Protein 1PN2 (pdb70)

B-factor: mean 11.22, std 11.0, range [2.0, 59.04]

Solvent-accessible surface area: 47096 Å² total

Radius of gyration: 47.7 Å; Cα contacts (8 Å, |Δi|>4): 2468; chains: 4; bounding box: 118×79×137 Å

Secondary structure (DSSP, 8-state):
--EEEE-HHHHHHHHHHTT--TT-HHHH-TTSTT----GGGGGGGGTSSHHHHTTTTTSEES----EEEEEEEEEE-SSSPPSSEEEEEEEEEEEEEEETTEEEEEEEEEEEETTT--EEEEEEEEEEETT-EE--EE-----HHHH---PPPSSPPSEEEEEE--TTHHHHHGGGS---GGGT-HHHHHHTT-SS------HHHHHHHHHHHHH---EEEEEE-S---TT-EEEEEEEE-SSSEEEEEEEETTTTEEEEEEEEEE---/-EEEE-HHHHHHHHHHTT--TT-HHHH-TTSTT----GGGGGGHHHHSTTGGGGGGGGEES----EEEEEEEEEE-SSSPPSSEEEEEEEEEEEEEEETTEEEEEEEEEEEETTT--EEEEEEEEEEESS-EE--EE-S---HHHH---PPPSS--SEEEEEEPPTTHHHHHGGGS---GGGT-HHHHHHTT-SSPPPP--HHHHHHHHHHHHH---EEEEEE-S---TT-EEEEEEEE-SSSEEEEEEEETTTTEEEEEEEEEE--/-EEEE-HHHHHHHHHHTT--TT-HHHH-TTSTT----GGGGGGGGG----GGGSEES----EEEEEEEEEE-SSSPPSSEEEEEEEEEEEEEEETTEEEEEEEEEEEETTT--EEEEEEEEEEESS-EE--EE-S---HHHH---PPPSSPPSEEEEEE--TTHHHHHGGGS---GGGT-HHHHHHTT-SSPPPP--HHHHHHHHHHHHH---EEEEEE-S---TT-EEEEEEEE-SSSEEEEEEEETTTTEEEEEEEEEE---/-EEEE-HHHHHHHHHHTT--TT-HHHH-TTSTT----GGGGGGHHHHS-TTTTGGGGG-BS----EEEEEEEEEESSSSPPSSEEEEEEEEEEEEEEETTEEEEEEEEEEEETTT--EEEEEEEEEEESS-B---EE-S---HHHH---PPPSSPPSEEEEEE--TTHHHHHGGGS---GGGT-HHHHHHTT-SSPPPP--HHHHHHHHHHHHH---EEEEEE-S---TT-EEEEEEEE-STTEEEEEEEETTTTEEEEEEEEEE----

CATH classification: 3.10.129.10 (+1 more: 3.10.129.10)

Nearest PDB structures (foldseek):
  1pn4-assembly1_B  TM=9.914E-01  e=7.488E-55  Candida tropicalis
  1pn2-assembly1_B  TM=9.703E-01  e=2.886E-55  Candida tropicalis
  1pn2-assembly2_C  TM=9.519E-01  e=1.031E-53  Candida tropicalis
  1pn4-assembly2_C  TM=9.708E-01  e=3.786E-48  Candida tropicalis
  1s9c-assembly5_I  TM=8.998E-01  e=1.103E-28  Homo sapiens

Sequence (1069 aa):
DPVWRFDDRDVILYNIALGATTKQLKYVYENDSDFQVIPTFGHLITFNSGKSQNSFAKLLRNFNPLLLHGEHYLKVHSWPPPTEGEIKTTFEPIATTPKGTNVVIVHGSKSVDNKSGELIYSNEATYFIRNCQADNKVYADRPAFATNQFLAPKRAPDYQVDVPVSEDLAALYRLSGDRNPLHIDPNFAKGAKFPKPILHGCTYGLSAKALIDKFGFNEIKARFTGIVFPGETLRVLAWKESDDTIVFQTHVVDRGTIAINNAAIKLVGPVWRFDDRDVILYNIALGATTKQLKYVYENDSDFQVIPTFGHLITFNSGKSQNSFAKLLRNFNPLLLHGEHYLKVHSWPPPTEGEIKTTFEPIATTPKGTNVVIVHGSKSVDNKSGELIYSNEATYFIRNCQADNKVYADRPAFATNQFLAPKRAPDYQVDVPVSEDLAALYRLSGDRNPLHIDPNFAKGAKFPKPILHGCTYGLSAKALIDKFGFNEIKARFTGIVFPGETLRVLAWKESDDTIVFQTHVVDRGTIAINNAAIKLVPVWRFDDRDVILYNIALGATTKQLKYVYENDSDFQVIPTFGHLITFNSNSFAKLLRNFNPLLLHGEHYLKVHSWPPPTEGEIKTTFEPIATTPKGTNVVIVHGSKSVDNKSGELIYSNEATYFIRNCQADNKVYADRPAFATNQFLAPKRAPDYQVDVPVSEDLAALYRLSGDRNPLHIDPNFAKGAKFPKPILHGCTYGLSAKALIDKFGFNEIKARFTGIVFPGETLRVLAWKESDDTIVFQTHVVDRGTIAINNAAIKLVGPVWRFDDRDVILYNIALGATTKQLKYVYENDSDFQVIPTFGHLITFNSGKSQNSFAKLLRNFNPLLLHGEHYLKVHSWPPPTEGEIKTTFEPIATTPKGTNVVIVHGSKSVDNKSGELIYSNEATYFIRNCQADNKVYADRPAFATNQFLAPKRAPDYQVDVPVSEDLAALYRLSGDRNPLHIDPNFAKGAKFPKPILHGCTYGLSAKALIDKFGFNEIKARFTGIVFPGETLRVLAWKESDDTIVFQTHVVDRGTIAINNAAIKLVGD

Foldseek 3Di:
DDKDWAALVLQLLQLVLLPDDPVCCLRHPPPPPNNAHLVCLVCQCCFFDPCNPVVVCVQKFPADVLKDWWKKKKFFPDPPADRGAMKDKDKDFFFWDDDDQKIKGWIWMWIAGPVPRHTGMIMITIMIHHRIDGDGDGDDDDDPQAVQLLADDPDFFPDKDKDAFALCSQVSNCVSHHPQCLQPPQVVVVVSPHNGRFHPLSLQSNLSVVCCVPLNARIKIKTFDDTHHGGWMKMKGWHDDDNFKIAIWIATPVPGGTGIGSIMGTHDD/DKDWAALVLQLLQLVLLPDDPVPCLRHPPPDPNNAHLQVLVVLVCQVVPPQNCVCCVQKDPADVLKDFFKKKKFFPDPPADRGAMKDKDKDWFFWADDPQKIKTKIKMWIAHPVPRHTGMIMIIIMIHGRMDGDGDGDHDDDPQAPQLLADDPDAFPDKDKDAFALCSLVSNCVSGPPPCLQPPQVVVVVVVHPGRFHDLSLQSSLSSVCCVPPNARIKMKTFDDIHHGRWMKMKGWHDDDVFKIRIWIATVVVGGTGIGSIMGTHD/DKAWAALVLQQLQLVLLPDDPVPCLRHPPPDPNNAHLQVLVVLVVQRDCLCVVQKDPDDCLKDFWKKKKFFDDPPADRGAMKDKDKDWFWWDDPPQWIKTKIKMWIAGVVPRHTTMIMITIIIHGRMDHDGDGDDDDDPQQVQLLADDPDFFPDKDKDAFAQCSLVSNCVSGPPPCLQPPQVVVVVVVHNGRWHDLSVQSSLSVVCCVPLNARIKMKTFDDIHHGRWMKMKGWHCPPVQKIGIWIATPVPGGTGIHSIIGRHDD/DKAWAALVLQLLQLVLLPDDPVCCLRHPPPDPNNAHLQVLVVLCCFRVDDDNCVVCVQKDPADVLKDFFKKKKFFDDPPADRGAMKHKDKDWFWWDDDDQKIKTKIKMWIAGPPPRHTTMIMIIIMIHGRMDGDGDGDDDDDPQAPQLLADDPDAFPDKDKAAFALCSQVSNCVSGPPQCLQPPQVVVVVVPHNGRFHPLSLQSNLSVVCCVPQNARIKMKTFDDTHHGRWMKMKGWHCDPQQKIRIWIATPVPGGTGIHSIIGHHPDD

InterPro domains:
  IPR002347 Short-chain dehydrogenase/reductase SDR [PF00106] (9-193)
  IPR002347 Short-chain dehydrogenase/reductase SDR [PF00106] (323-505)
  IPR002347 Short-chain dehydrogenase/reductase SDR [PR00080] (394-405)
  IPR002347 Short-chain dehydrogenase/reductase SDR [PR00080] (447-455)
  IPR002347 Short-chain dehydrogenase/reductase SDR [PR00080] (467-486)
  IPR002347 Short-chain dehydrogenase/reductase SDR [PR00081] (324-341)
  IPR002347 Short-chain dehydrogenase/reductase SDR [PR00081] (394-405)
  IPR002347 Short-chain dehydrogenase/reductase SDR [PR00081] (441-457)
  IPR002347 Short-chain dehydrogenase/reductase SDR [PR00081] (467-486)
  IPR002347 Short-chain dehydrogenase/reductase SDR [PR00081] (488-505)
  IPR002539 MaoC-like dehydratase domain [PF01575] (782-894)
  IPR020904 Short-chain dehydrogenase/reductase, conserved site [PS00061] (150-178)
  IPR020904 Short-chain dehydrogenase/reductase, conserved site [PS00061] (454-482)
  IPR029069 HotDog domain superfamily [SSF54637] (633-775)
  IPR029069 HotDog domain superfamily [SSF54637] (781-894)
  IPR036291 NAD(P)-binding domain superfamily [SSF51735] (4-258)
  IPR036291 NAD(P)-binding domain superfamily [SSF51735] (318-553)
  IPR051687 Peroxisomal Beta-Oxidation Enzymes [PTHR45024] (318-898)
  IPR054357 Peroxisomal multifunctional enzyme type 2-like, N-terminal domain [PF22622] (634-760)
  IPR057326 Ketoreductase domain [SM00822] (323-486)

Structure (mmCIF, N/CA/C/O backbone):
data_1PN2
#
_entry.id   1PN2
#
_cell.length_a   178.800
_cell.length_b   60.648
_cell.length_c   131.117
_cell.angle_alpha   90.000
_cell.angle_beta   94.571
_cell.angle_gamma   90.000
#
_symmetry.space_group_name_H-M   'C 1 2 1'
#
loop_
_entity.id
_entity.type
_entity.pdbx_description
1 polymer 'Peroxisomal hydratase-dehydrogenase-epimerase'
2 non-polymer 1,2-ETHANEDIOL
3 water water
#
loop_
_atom_site.group_PDB
_atom_site.id
_atom_site.type_symbol
_atom_site.label_atom_id
_atom_site.label_alt_id
_atom_site.label_comp_id
_atom_site.label_asym_id
_atom_site.label_entity_id
_atom_site.label_seq_id
_atom_site.pdbx_PDB_ins_code
_atom_site.Cartn_x
_atom_site.Cartn_y
_atom_site.Cartn_z
_atom_site.occupancy
_atom_site.B_iso_or_equiv
_atom_site.auth_seq_id
_atom_site.auth_comp_id
_atom_site.auth_asym_id
_atom_site.auth_atom_id
_atom_site.pdbx_PDB_model_num
ATOM 1 N N . ASP A 1 4 ? 73.796 30.269 67.121 1.00 21.27 4 ASP A N 1
ATOM 2 C CA . ASP A 1 4 ? 73.217 29.433 68.209 1.00 23.51 4 ASP A CA 1
ATOM 3 C C . ASP A 1 4 ? 72.055 28.591 67.647 1.00 23.80 4 ASP A C 1
ATOM 4 O O . ASP A 1 4 ? 71.095 29.151 67.113 1.00 25.43 4 ASP A O 1
ATOM 9 N N . PRO A 1 5 ? 72.142 27.261 67.753 1.00 23.66 5 PRO A N 1
ATOM 10 C CA . PRO A 1 5 ? 71.153 26.367 67.128 1.00 23.38 5 PRO A CA 1
ATOM 11 C C . PRO A 1 5 ? 69.726 26.611 67.579 1.00 22.20 5 PRO A C 1
ATOM 12 O O . PRO A 1 5 ? 69.468 26.799 68.777 1.00 21.09 5 PRO A O 1
ATOM 16 N N . VAL A 1 6 ? 68.821 26.599 66.605 1.00 20.13 6 VAL A N 1
ATOM 17 C CA . VAL A 1 6 ? 67.392 26.719 66.870 1.00 18.06 6 VAL A CA 1
ATOM 18 C C . VAL A 1 6 ? 66.765 25.333 66.758 1.00 15.64 6 VAL A C 1
ATOM 19 O O . VAL A 1 6 ? 66.832 24.689 65.712 1.00 17.68 6 VAL A O 1
ATOM 23 N N . TRP A 1 7 ? 66.165 24.890 67.855 1.00 11.11 7 TRP A N 1
ATOM 24 C CA . TRP A 1 7 ? 65.486 23.594 67.921 1.00 10.34 7 TRP A CA 1
ATOM 25 C C . TRP A 1 7 ? 63.961 23.725 67.870 1.00 8.79 7 TRP A C 1
ATOM 26 O O . TRP A 1 7 ? 63.326 24.254 68.786 1.00 5.55 7 TRP A O 1
ATOM 37 N N . ARG A 1 8 ? 63.402 23.233 66.770 1.00 7.62 8 ARG A N 1
ATOM 38 C CA . ARG A 1 8 ? 61.964 23.205 66.522 1.00 6.53 8 ARG A CA 1
ATOM 39 C C . ARG A 1 8 ? 61.400 21.806 66.780 1.00 7.08 8 ARG A C 1
ATOM 40 O O . ARG A 1 8 ? 61.783 20.847 66.134 1.00 8.56 8 ARG A O 1
ATOM 48 N N . PHE A 1 9 ? 60.483 21.726 67.735 1.00 5.22 9 PHE A N 1
ATOM 49 C CA . PHE A 1 9 ? 59.925 20.472 68.233 1.00 4.57 9 PHE A CA 1
ATOM 50 C C . PHE A 1 9 ? 58.392 20.557 68.340 1.00 5.54 9 PHE A C 1
ATOM 51 O O . PHE A 1 9 ? 57.808 21.634 68.404 1.00 2.00 9 PHE A O 1
ATOM 59 N N . ASP A 1 10 ? 57.756 19.388 68.362 1.00 6.20 10 ASP A N 1
ATOM 60 C CA . ASP A 1 10 ? 56.292 19.309 68.444 1.00 7.75 10 ASP A CA 1
ATOM 61 C C . ASP A 1 10 ? 55.795 18.055 69.153 1.00 4.35 10 ASP A C 1
ATOM 62 O O . ASP A 1 10 ? 56.575 17.341 69.745 1.00 3.26 10 ASP A O 1
ATOM 67 N N . ASP A 1 11 ? 54.488 17.830 69.130 1.00 4.62 11 ASP A N 1
ATOM 68 C CA . ASP A 1 11 ? 53.864 16.720 69.886 1.00 7.63 11 ASP A CA 1
ATOM 69 C C . ASP A 1 11 ? 54.497 15.372 69.550 1.00 6.21 11 ASP A C 1
ATOM 70 O O . ASP A 1 11 ? 54.665 14.506 70.404 1.00 3.74 11 ASP A O 1
ATOM 75 N N . ARG A 1 12 ? 54.866 15.226 68.292 1.00 6.28 12 ARG A N 1
ATOM 76 C CA . ARG A 1 12 ? 55.518 14.026 67.783 1.00 6.65 12 ARG A CA 1
ATOM 77 C C . ARG A 1 12 ? 56.853 13.713 68.479 1.00 5.25 12 ARG A C 1
ATOM 78 O O . ARG A 1 12 ? 57.138 12.570 68.820 1.00 3.05 12 ARG A O 1
ATOM 86 N N . ASP A 1 13 ? 57.684 14.732 68.629 1.00 4.06 13 ASP A N 1
ATOM 87 C CA . ASP A 1 13 ? 58.946 14.594 69.363 1.00 4.10 13 ASP A CA 1
ATOM 88 C C . ASP A 1 13 ? 58.697 14.225 70.828 1.00 3.75 13 ASP A C 1
ATOM 89 O O . ASP A 1 13 ? 59.401 13.386 71.434 1.00 2.00 13 ASP A O 1
ATOM 94 N N . VAL A 1 14 ? 57.726 14.911 71.419 1.00 2.00 14 VAL A N 1
ATOM 95 C CA . VAL A 1 14 ? 57.374 14.685 72.822 1.00 2.09 14 VAL A CA 1
ATOM 96 C C . VAL A 1 14 ? 56.912 13.247 73.043 1.00 2.52 14 VAL A C 1
ATOM 97 O O . VAL A 1 14 ? 57.366 12.585 73.977 1.00 2.66 14 VAL A O 1
ATOM 101 N N . ILE A 1 15 ? 56.031 12.760 72.176 1.00 2.00 15 ILE A N 1
ATOM 102 C CA . ILE A 1 15 ? 55.437 11.424 72.373 1.00 2.00 15 ILE A CA 1
ATOM 103 C C . ILE A 1 15 ? 56.485 10.343 72.130 1.00 2.00 15 ILE A C 1
ATOM 104 O O . ILE A 1 15 ? 56.582 9.407 72.874 1.00 3.77 15 ILE A O 1
ATOM 109 N N . LEU A 1 16 ? 57.298 10.533 71.107 1.00 3.14 16 LEU A N 1
ATOM 110 C CA . LEU A 1 16 ? 58.387 9.621 70.798 1.00 4.52 16 LEU A CA 1
ATOM 111 C C . LEU A 1 16 ? 59.373 9.530 71.979 1.00 4.79 16 LEU A C 1
ATOM 112 O O . LEU A 1 16 ? 59.760 8.443 72.386 1.00 3.16 16 LEU A O 1
ATOM 117 N N . TYR A 1 17 ? 59.772 10.683 72.514 1.00 4.37 17 TYR A N 1
ATOM 118 C CA . TYR A 1 17 ? 60.594 10.735 73.727 1.00 4.47 17 TYR A CA 1
ATOM 119 C C . TYR A 1 17 ? 59.942 10.024 74.928 1.00 3.56 17 TYR A C 1
ATOM 120 O O . TYR A 1 17 ? 60.527 9.096 75.530 1.00 4.72 17 TYR A O 1
ATOM 129 N N . ASN A 1 18 ? 58.706 10.411 75.231 1.00 2.00 18 ASN A N 1
ATOM 130 C CA . ASN A 1 18 ? 57.959 9.814 76.349 1.00 2.47 18 ASN A CA 1
ATOM 131 C C . ASN A 1 18 ? 57.795 8.284 76.204 1.00 3.41 18 ASN A C 1
ATOM 132 O O . ASN A 1 18 ? 57.954 7.539 77.184 1.00 2.61 18 ASN A O 1
ATOM 137 N N . ILE A 1 19 ? 57.451 7.829 75.010 1.00 2.00 19 ILE A N 1
ATOM 138 C CA . ILE A 1 19 ? 57.329 6.371 74.774 1.00 3.63 19 ILE A CA 1
ATOM 139 C C . ILE A 1 19 ? 58.664 5.629 75.036 1.00 4.30 19 ILE A C 1
ATOM 140 O O . ILE A 1 19 ? 58.692 4.551 75.645 1.00 4.51 19 ILE A O 1
ATOM 145 N N . ALA A 1 20 ? 59.763 6.201 74.558 1.00 5.43 20 ALA A N 1
ATOM 146 C CA . ALA A 1 20 ? 61.118 5.643 74.785 1.00 9.28 20 ALA A CA 1
ATOM 147 C C . ALA A 1 20 ? 61.481 5.511 76.270 1.00 9.58 20 ALA A C 1
ATOM 148 O O . ALA A 1 20 ? 62.226 4.598 76.657 1.00 12.33 20 ALA A O 1
ATOM 150 N N . LEU A 1 21 ? 60.883 6.366 77.096 1.00 7.35 21 LEU A N 1
ATOM 151 C CA . LEU A 1 21 ? 61.021 6.304 78.559 1.00 5.96 21 LEU A CA 1
ATOM 152 C C . LEU A 1 21 ? 59.974 5.457 79.284 1.00 7.15 21 LEU A C 1
ATOM 153 O O . LEU A 1 21 ? 59.877 5.493 80.511 1.00 9.15 21 LEU A O 1
ATOM 158 N N . GLY A 1 22 ? 59.200 4.705 78.521 1.00 7.33 22 GLY A N 1
ATOM 159 C CA . GLY A 1 22 ? 58.309 3.696 79.072 1.00 9.74 22 GLY A CA 1
ATOM 160 C C . GLY A 1 22 ? 56.876 4.132 79.200 1.00 8.03 22 GLY A C 1
ATOM 161 O O . GLY A 1 22 ? 56.072 3.402 79.761 1.00 9.35 22 GLY A O 1
ATOM 162 N N . ALA A 1 23 ? 56.543 5.308 78.666 1.00 5.68 23 ALA A N 1
ATOM 163 C CA . ALA A 1 23 ? 55.153 5.775 78.695 1.00 4.71 23 ALA A CA 1
ATOM 164 C C . ALA A 1 23 ? 54.294 4.864 77.806 1.00 5.62 23 ALA A C 1
ATOM 165 O O . ALA A 1 23 ? 54.699 4.530 76.709 1.00 6.45 23 ALA A O 1
ATOM 167 N N . THR A 1 24 ? 53.113 4.499 78.298 1.00 5.30 24 THR A N 1
ATOM 168 C CA . THR A 1 24 ? 52.155 3.654 77.561 1.00 6.11 24 THR A CA 1
ATOM 169 C C . THR A 1 24 ? 50.793 4.295 77.484 1.00 4.49 24 THR A C 1
ATOM 170 O O . THR A 1 24 ? 50.548 5.319 78.099 1.00 2.12 24 THR A O 1
ATOM 174 N N . THR A 1 25 ? 49.877 3.605 76.818 1.00 4.17 25 THR A N 1
ATOM 175 C CA . THR A 1 25 ? 48.491 4.057 76.700 1.00 4.24 25 THR A CA 1
ATOM 176 C C . THR A 1 25 ? 47.695 4.025 78.011 1.00 6.21 25 THR A C 1
ATOM 177 O O . THR A 1 25 ? 46.581 4.496 78.052 1.00 3.04 25 THR A O 1
ATOM 181 N N . LYS A 1 26 ? 48.252 3.458 79.067 1.00 5.40 26 LYS A N 1
ATOM 182 C CA . LYS A 1 26 ? 47.670 3.608 80.418 1.00 8.08 26 LYS A CA 1
ATOM 183 C C . LYS A 1 26 ? 47.801 5.051 80.919 1.00 5.81 26 LYS A C 1
ATOM 184 O O . LYS A 1 26 ? 47.159 5.430 81.877 1.00 5.52 26 LYS A O 1
ATOM 190 N N . GLN A 1 27 ? 48.697 5.802 80.287 1.00 5.37 27 GLN A N 1
ATOM 191 C CA . GLN A 1 27 ? 48.993 7.205 80.612 1.00 6.51 27 GLN A CA 1
ATOM 192 C C . GLN A 1 27 ? 48.905 8.087 79.362 1.00 7.17 27 GLN A C 1
ATOM 193 O O . GLN A 1 27 ? 49.921 8.570 78.795 1.00 5.60 27 GLN A O 1
ATOM 199 N N . LEU A 1 28 ? 47.667 8.303 78.929 1.00 5.09 28 LEU A N 1
ATOM 200 C CA . LEU A 1 28 ? 47.413 9.066 77.709 1.00 5.53 28 LEU A CA 1
ATOM 201 C C . LEU A 1 28 ? 48.009 10.495 77.791 1.00 4.59 28 LEU A C 1
ATOM 202 O O . LEU A 1 28 ? 48.315 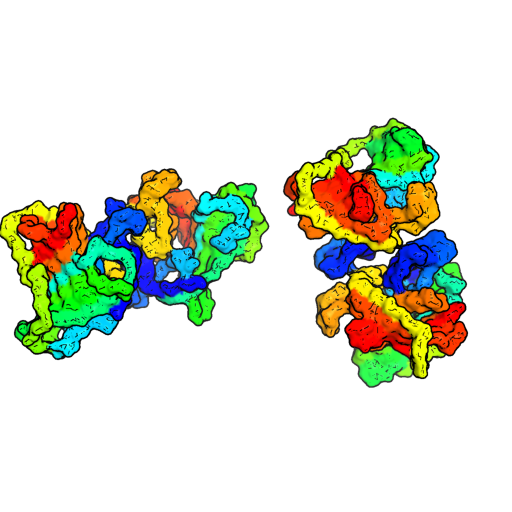11.097 76.780 1.00 2.00 28 LEU A O 1
ATOM 207 N N . LYS A 1 29 ? 48.179 11.011 79.006 1.00 4.54 29 LYS A N 1
ATOM 208 C CA . LYS A 1 29 ? 48.776 12.347 79.218 1.00 4.47 29 LYS A CA 1
ATOM 209 C C . LYS A 1 29 ? 50.219 12.421 78.650 1.00 3.13 29 LYS A C 1
ATOM 210 O O . LYS A 1 29 ? 50.721 13.490 78.356 1.00 2.58 29 LYS A O 1
ATOM 216 N N . TYR A 1 30 ? 50.878 11.282 78.531 1.00 3.83 30 TYR A N 1
ATOM 217 C CA . TYR A 1 30 ? 52.218 11.193 77.901 1.00 4.47 30 TYR A CA 1
ATOM 218 C C . TYR A 1 30 ? 52.213 10.835 76.426 1.00 4.56 30 TYR A C 1
ATOM 219 O O . TYR A 1 30 ? 53.154 11.195 75.715 1.00 2.00 30 TYR A O 1
ATOM 228 N N . VAL A 1 31 ? 51.198 10.078 75.977 1.00 5.56 31 VAL A N 1
ATOM 229 C CA . VAL A 1 31 ? 51.194 9.505 74.601 1.00 3.94 31 VAL A CA 1
ATOM 230 C C . VAL A 1 31 ? 50.076 9.997 73.664 1.00 3.43 31 VAL A C 1
ATOM 231 O O . VAL A 1 31 ? 49.999 9.565 72.530 1.00 4.21 31 VAL A O 1
ATOM 235 N N . TYR A 1 32 ? 49.213 10.898 74.128 1.00 3.91 32 TYR A N 1
ATOM 236 C CA . TYR A 1 32 ? 48.150 11.432 73.256 1.00 2.40 32 TYR A CA 1
ATOM 237 C C . TYR A 1 32 ? 48.060 12.924 73.339 1.00 2.00 32 TYR A C 1
ATOM 238 O O . TYR A 1 32 ? 47.729 13.474 74.373 1.00 2.00 32 TYR A O 1
ATOM 247 N N . GLU A 1 33 ? 48.321 13.579 72.210 1.00 3.00 33 GLU A N 1
ATOM 248 C CA . GLU A 1 33 ? 48.468 15.052 72.141 1.00 2.00 33 GLU A CA 1
ATOM 249 C C . GLU A 1 33 ? 47.172 15.841 72.427 1.00 2.73 33 GLU A C 1
ATOM 250 O O . GLU A 1 33 ? 47.218 17.025 72.777 1.00 2.00 33 GLU A O 1
ATOM 256 N N . ASN A 1 34 ? 46.027 15.180 72.301 1.00 2.00 34 ASN A N 1
ATOM 257 C CA . ASN A 1 34 ? 44.734 15.818 72.629 1.00 2.00 34 ASN A CA 1
ATOM 258 C C . ASN A 1 34 ? 44.186 15.493 74.035 1.00 2.00 34 ASN A C 1
ATOM 259 O O . ASN A 1 34 ? 43.080 15.909 74.431 1.00 2.53 34 ASN A O 1
ATOM 264 N N . ASP A 1 35 ? 44.981 14.773 74.807 1.00 2.57 35 ASP A N 1
ATOM 265 C CA . ASP A 1 35 ? 44.722 14.637 76.226 1.00 2.17 35 ASP A CA 1
ATOM 266 C C . ASP A 1 35 ? 44.759 16.017 76.911 1.00 5.27 35 ASP A C 1
ATOM 267 O O . ASP A 1 35 ? 45.598 16.874 76.600 1.00 2.67 35 ASP A O 1
ATOM 272 N N . SER A 1 36 ? 43.810 16.228 77.824 1.00 5.69 36 SER A N 1
ATOM 273 C CA . SER A 1 36 ? 43.703 17.473 78.588 1.00 6.61 36 SER A CA 1
ATOM 274 C C . SER A 1 36 ? 44.933 17.761 79.475 1.00 5.51 36 SER A C 1
ATOM 275 O O . SER A 1 36 ? 45.197 18.901 79.823 1.00 7.60 36 SER A O 1
ATOM 278 N N . ASP A 1 37 ? 45.671 16.717 79.835 1.00 6.97 37 ASP A N 1
ATOM 279 C CA . ASP A 1 37 ? 46.879 16.836 80.668 1.00 5.79 37 ASP A CA 1
ATOM 280 C C . ASP A 1 37 ? 48.148 16.506 79.873 1.00 3.94 37 ASP A C 1
ATOM 281 O O . ASP A 1 37 ? 49.186 16.123 80.437 1.00 2.07 37 ASP A O 1
ATOM 286 N N . PHE A 1 38 ? 48.064 16.625 78.549 1.00 3.55 38 PHE A N 1
ATOM 287 C CA . PHE A 1 38 ? 49.213 16.286 77.694 1.00 2.31 38 PHE A CA 1
ATOM 288 C C . PHE A 1 38 ? 50.494 16.976 78.165 1.00 2.92 38 PHE A C 1
ATOM 289 O O . PHE A 1 38 ? 50.510 18.173 78.413 1.00 2.00 38 PHE A O 1
ATOM 297 N N . GLN A 1 39 ? 51.559 16.199 78.327 1.00 2.61 39 GLN A N 1
ATOM 298 C CA . GLN A 1 39 ? 52.789 16.750 78.896 1.00 3.49 39 GLN A CA 1
ATOM 299 C C . GLN A 1 39 ? 54.002 15.949 78.514 1.00 3.41 39 GLN A C 1
ATOM 300 O O . GLN A 1 39 ? 53.901 14.806 78.068 1.00 2.28 39 GLN A O 1
ATOM 306 N N . VAL A 1 40 ? 55.156 16.573 78.739 1.00 2.14 40 VAL A N 1
ATOM 307 C CA . VAL A 1 40 ? 56.444 15.935 78.470 1.00 4.89 40 VAL A CA 1
ATOM 308 C C . VAL A 1 40 ? 57.224 15.612 79.747 1.00 3.30 40 VAL A C 1
ATOM 309 O O . VAL A 1 40 ? 57.245 16.397 80.694 1.00 2.00 40 VAL A O 1
ATOM 313 N N . ILE A 1 41 ? 57.868 14.443 79.763 1.00 2.00 41 ILE A N 1
ATOM 314 C CA . ILE A 1 41 ? 58.802 14.126 80.834 1.00 2.00 41 ILE A CA 1
ATOM 315 C C . ILE A 1 41 ? 59.983 15.147 80.747 1.00 2.00 41 ILE A C 1
ATOM 316 O O . ILE A 1 41 ? 60.577 15.317 79.699 1.00 3.05 41 ILE A O 1
ATOM 321 N N . PRO A 1 42 ? 60.267 15.872 81.821 1.00 2.30 42 PRO A N 1
ATOM 322 C CA . PRO A 1 42 ? 61.120 17.077 81.735 1.00 3.32 42 PRO A CA 1
ATOM 323 C C . PRO A 1 42 ? 62.580 16.848 81.360 1.00 2.51 42 PRO A C 1
ATOM 324 O O . PRO A 1 42 ? 63.206 17.796 80.965 1.00 2.21 42 PRO A O 1
ATOM 328 N N . THR A 1 43 ? 63.121 15.637 81.474 1.00 5.50 43 THR A N 1
ATOM 329 C CA . THR A 1 43 ? 64.486 15.379 80.956 1.00 3.92 43 THR A CA 1
ATOM 330 C C . THR A 1 43 ? 64.623 15.642 79.425 1.00 5.55 43 THR A C 1
ATOM 331 O O . THR A 1 43 ? 65.731 15.795 78.884 1.00 4.82 43 THR A O 1
ATOM 335 N N . PHE A 1 44 ? 63.475 15.685 78.751 1.00 5.93 44 PHE A N 1
ATOM 336 C CA . PHE A 1 44 ? 63.346 16.135 77.355 1.00 5.90 44 PHE A CA 1
ATOM 337 C C . PHE A 1 44 ? 64.200 17.378 77.074 1.00 3.15 44 PHE A C 1
ATOM 338 O O . PHE A 1 44 ? 64.746 17.510 76.002 1.00 5.42 44 PHE A O 1
ATOM 346 N N . GLY A 1 45 ? 64.332 18.256 78.054 1.00 2.47 45 GLY A N 1
ATOM 347 C CA . GLY A 1 45 ? 65.106 19.500 77.925 1.00 2.00 45 GLY A CA 1
ATOM 348 C C . GLY A 1 45 ? 66.628 19.350 77.745 1.00 2.25 45 GLY A C 1
ATOM 349 O O . GLY A 1 45 ? 67.321 20.263 77.335 1.00 2.00 45 GLY A O 1
ATOM 350 N N . HIS A 1 46 ? 67.148 18.170 78.045 1.00 4.69 46 HIS A N 1
ATOM 351 C CA . HIS A 1 46 ? 68.570 17.853 77.829 1.00 3.78 46 HIS A CA 1
ATOM 352 C C . HIS A 1 46 ? 68.939 17.695 76.353 1.00 4.91 46 HIS A C 1
ATOM 353 O O . HIS A 1 46 ? 70.081 17.911 75.995 1.00 4.67 46 HIS A O 1
ATOM 360 N N . LEU A 1 47 ? 67.964 17.338 75.511 1.00 5.68 47 LEU A N 1
ATOM 361 C CA . LEU A 1 47 ? 68.204 16.909 74.098 1.00 6.35 47 LEU A CA 1
ATOM 362 C C . LEU A 1 47 ? 69.036 17.842 73.258 1.00 8.12 47 LEU A C 1
ATOM 363 O O . LEU A 1 47 ? 69.716 17.388 72.327 1.00 10.06 47 LEU A O 1
ATOM 368 N N . ILE A 1 48 ? 68.967 19.140 73.552 1.00 9.56 48 ILE A N 1
ATOM 369 C CA . ILE A 1 48 ? 69.899 20.130 72.944 1.00 9.50 48 ILE A CA 1
ATOM 370 C C . ILE A 1 48 ? 71.401 19.780 73.187 1.00 10.18 48 ILE A C 1
ATOM 371 O O . ILE A 1 48 ? 72.283 20.279 72.509 1.00 11.36 48 ILE A O 1
ATOM 376 N N . THR A 1 49 ? 71.674 18.925 74.165 1.00 11.92 49 THR A N 1
ATOM 377 C CA . THR A 1 49 ? 73.038 18.451 74.465 1.00 13.88 49 THR A CA 1
ATOM 378 C C . THR A 1 49 ? 73.649 17.608 73.315 1.00 17.24 49 THR A C 1
ATOM 379 O O . THR A 1 49 ? 74.861 17.662 73.077 1.00 15.83 49 THR A O 1
ATOM 383 N N . PHE A 1 50 ? 72.804 16.833 72.623 1.00 18.44 50 PHE A N 1
ATOM 384 C CA . PHE A 1 50 ? 73.243 15.870 71.579 1.00 20.64 50 PHE A CA 1
ATOM 385 C C . PHE A 1 50 ? 72.711 16.114 70.155 1.00 22.98 50 PHE A C 1
ATOM 386 O O . PHE A 1 50 ? 73.279 15.599 69.181 1.00 24.68 50 PHE A O 1
ATOM 394 N N . ASN A 1 51 ? 71.675 16.939 70.031 1.00 23.28 51 ASN A N 1
ATOM 395 C CA . ASN A 1 51 ? 70.902 17.038 68.784 1.00 23.73 51 ASN A CA 1
ATOM 396 C C . ASN A 1 51 ? 71.345 18.135 67.792 1.00 25.09 51 ASN A C 1
ATOM 397 O O . ASN A 1 51 ? 70.679 18.354 66.768 1.00 24.74 51 ASN A O 1
ATOM 402 N N . SER A 1 52 ? 72.434 18.841 68.116 1.00 25.70 52 SER A N 1
ATOM 403 C CA . SER A 1 52 ? 73.053 19.835 67.198 1.00 25.85 52 SER A CA 1
ATOM 404 C C . SER A 1 52 ? 74.586 19.644 67.051 1.00 25.76 52 SER A C 1
ATOM 405 O O . SER A 1 52 ? 75.226 18.965 67.863 1.00 25.29 52 SER A O 1
ATOM 408 N N . GLY A 1 53 ? 75.156 20.288 66.030 1.00 25.83 53 GLY A N 1
ATOM 409 C CA . GLY A 1 53 ? 76.599 20.261 65.749 0.00 26.67 53 GLY A CA 1
ATOM 410 C C . GLY A 1 53 ? 77.401 21.253 66.589 1.00 26.68 53 GLY A C 1
ATOM 411 O O . GLY A 1 53 ? 78.532 20.961 67.000 1.00 27.23 53 GLY A O 1
ATOM 412 N N . LYS A 1 54 ? 76.808 22.429 66.822 1.00 26.74 54 LYS A N 1
ATOM 413 C CA . LYS A 1 54 ? 77.348 23.449 67.750 1.00 25.86 54 LYS A CA 1
ATOM 414 C C . LYS A 1 54 ? 77.194 23.081 69.240 1.00 26.63 54 LYS A C 1
ATOM 415 O O . LYS A 1 54 ? 77.604 23.840 70.117 1.00 25.66 54 LYS A O 1
ATOM 421 N N . SER A 1 55 ? 76.560 21.945 69.517 1.00 25.94 55 SER A N 1
ATOM 422 C CA . SER A 1 55 ? 76.525 21.379 70.866 1.00 27.01 55 SER A CA 1
ATOM 423 C C . SER A 1 55 ? 77.722 20.448 71.123 1.00 27.46 55 SER A C 1
ATOM 424 O O . SER A 1 55 ? 78.184 20.312 72.259 1.00 27.56 55 SER A O 1
ATOM 427 N N . GLN A 1 56 ? 78.196 19.806 70.054 1.00 26.58 56 GLN A N 1
ATOM 428 C CA . GLN A 1 56 ? 79.410 18.977 70.077 1.00 25.67 56 GLN A CA 1
ATOM 429 C C . GLN A 1 56 ? 80.619 19.717 69.502 1.00 24.44 56 GLN A C 1
ATOM 430 O O . GLN A 1 56 ? 81.653 19.845 70.158 1.00 23.40 56 GLN A O 1
ATOM 436 N N . ASN A 1 57 ? 80.792 20.434 68.701 0.00 20.00 57 ASN A N 1
ATOM 437 C CA . ASN A 1 57 ? 81.929 21.243 68.260 0.00 20.00 57 ASN A CA 1
ATOM 438 C C . ASN A 1 57 ? 82.163 22.480 69.127 0.00 20.00 57 ASN A C 1
ATOM 439 O O . ASN A 1 57 ? 83.235 23.094 69.064 0.00 20.00 57 ASN A O 1
ATOM 444 N N . SER A 1 58 ? 81.242 22.893 69.892 1.00 17.78 58 SER A N 1
ATOM 445 C CA . SER A 1 58 ? 81.337 24.146 70.667 1.00 18.01 58 SER A CA 1
ATOM 446 C C . SER A 1 58 ? 82.220 23.992 71.912 1.00 18.58 58 SER A C 1
ATOM 447 O O . SER A 1 58 ? 82.727 24.984 72.466 1.00 16.99 58 SER A O 1
ATOM 450 N N . PHE A 1 59 ? 82.393 22.745 72.351 1.00 17.77 59 PHE A N 1
ATOM 451 C CA . PHE A 1 59 ? 83.339 22.450 73.436 1.00 19.34 59 PHE A CA 1
ATOM 452 C C . PHE A 1 59 ? 84.572 21.691 72.946 1.00 19.46 59 PHE A C 1
ATOM 453 O O . PHE A 1 59 ? 85.684 21.918 73.435 1.00 18.12 59 PHE A O 1
ATOM 461 N N . ALA A 1 60 ? 84.536 21.014 71.766 0.00 20.00 60 ALA A N 1
ATOM 462 C CA . ALA A 1 60 ? 85.743 20.305 71.239 0.00 20.00 60 ALA A CA 1
ATOM 463 C C . ALA A 1 60 ? 86.779 21.374 70.805 0.00 20.00 60 ALA A C 1
ATOM 464 O O . ALA A 1 60 ? 87.659 21.145 69.976 0.00 20.00 60 ALA A O 1
ATOM 466 N N . LYS A 1 61 ? 86.836 22.464 71.060 1.00 19.08 61 LYS A N 1
ATOM 467 C CA . LYS A 1 61 ? 87.348 23.841 71.035 1.00 19.06 61 LYS A CA 1
ATOM 468 C C . LYS A 1 61 ? 88.506 24.063 72.011 1.00 19.91 61 LYS A C 1
ATOM 469 O O . LYS A 1 61 ? 89.370 24.910 71.758 1.00 17.25 61 LYS A O 1
ATOM 475 N N . LEU A 1 62 ? 88.501 23.337 73.130 1.00 20.56 62 LEU A N 1
ATOM 476 C CA . LEU A 1 62 ? 89.691 23.256 74.003 1.00 22.11 62 LEU A CA 1
ATOM 477 C C . LEU A 1 62 ? 90.289 21.845 73.947 1.00 22.60 62 LEU A C 1
ATOM 478 O O . LEU A 1 62 ? 91.221 21.527 74.703 1.00 24.25 62 LEU A O 1
ATOM 483 N N . LEU A 1 63 ? 89.771 21.040 73.006 1.00 21.91 63 LEU A N 1
ATOM 484 C CA . LEU A 1 63 ? 90.143 19.619 72.832 1.00 20.77 63 LEU A CA 1
ATOM 485 C C . LEU A 1 63 ? 91.317 19.374 71.873 1.00 20.98 63 LEU A C 1
ATOM 486 O O . LEU A 1 63 ? 91.501 20.055 70.856 1.00 19.31 63 LEU A O 1
ATOM 491 N N . ARG A 1 64 ? 92.101 18.372 72.261 1.00 21.19 64 ARG A N 1
ATOM 492 C CA . ARG A 1 64 ? 93.297 17.923 71.547 1.00 20.99 64 ARG A CA 1
ATOM 493 C C . ARG A 1 64 ? 93.231 16.389 71.417 1.00 20.60 64 ARG A C 1
ATOM 494 O O . ARG A 1 64 ? 93.006 15.674 72.400 1.00 17.55 64 ARG A O 1
ATOM 502 N N . ASN A 1 65 ? 93.415 15.913 70.182 1.00 21.19 65 ASN A N 1
ATOM 503 C CA . ASN A 1 65 ? 93.332 14.485 69.827 1.00 21.48 65 ASN A CA 1
ATOM 504 C C . ASN A 1 65 ? 91.947 13.898 70.185 1.00 22.98 65 ASN A C 1
ATOM 505 O O . ASN A 1 65 ? 91.814 12.783 70.721 1.00 24.08 65 ASN A O 1
ATOM 510 N N . PHE A 1 66 ? 90.906 14.667 69.891 1.00 22.33 66 PHE A N 1
ATOM 511 C CA . PHE A 1 66 ? 89.551 14.224 70.199 1.00 22.45 66 PHE A CA 1
ATOM 512 C C . PHE A 1 66 ? 89.024 13.196 69.201 1.00 22.44 66 PHE A C 1
ATOM 513 O O . PHE A 1 66 ? 88.981 13.462 67.993 1.00 23.88 66 PHE A O 1
ATOM 521 N N . ASN A 1 67 ? 88.636 12.031 69.716 1.00 20.46 67 ASN A N 1
ATOM 522 C CA . ASN A 1 67 ? 87.786 11.093 68.967 1.00 19.76 67 ASN A CA 1
ATOM 523 C C . ASN A 1 67 ? 86.356 11.011 69.572 1.00 18.03 67 ASN A C 1
ATOM 524 O O . ASN A 1 67 ? 86.189 10.555 70.715 1.00 12.85 67 ASN A O 1
ATOM 529 N N . PRO A 1 68 ? 85.346 11.463 68.806 1.00 18.28 68 PRO A N 1
ATOM 530 C CA . PRO A 1 68 ? 83.922 11.373 69.196 1.00 18.37 68 PRO A CA 1
ATOM 531 C C . PRO A 1 68 ? 83.434 9.994 69.630 1.00 19.05 68 PRO A C 1
ATOM 532 O O . PRO A 1 68 ? 82.525 9.875 70.473 1.00 18.38 68 PRO A O 1
ATOM 544 N N . LEU A 1 70 ? 85.361 7.867 71.208 1.00 20.04 70 LEU A N 1
ATOM 545 C CA . LEU A 1 70 ? 85.975 7.653 72.533 1.00 19.68 70 LEU A CA 1
ATOM 546 C C . LEU A 1 70 ? 85.330 8.479 73.657 1.00 21.04 70 LEU A C 1
ATOM 547 O O . LEU A 1 70 ? 85.836 8.511 74.768 1.00 21.68 70 LEU A O 1
ATOM 552 N N . LEU A 1 71 ? 84.184 9.095 73.367 1.00 22.36 71 LEU A N 1
ATOM 553 C CA . LEU A 1 71 ? 83.435 9.917 74.335 1.00 22.85 71 LEU A CA 1
ATOM 554 C C . LEU A 1 71 ? 82.533 9.092 75.257 1.00 22.91 71 LEU A C 1
ATOM 555 O O . LEU A 1 71 ? 81.818 8.197 74.795 1.00 23.88 71 LEU A O 1
ATOM 560 N N . LEU A 1 72 ? 82.587 9.406 76.558 1.00 21.62 72 LEU A N 1
ATOM 561 C CA . LEU A 1 72 ? 81.611 8.916 77.570 1.00 21.28 72 LEU A CA 1
ATOM 562 C C . LEU A 1 72 ? 80.950 10.044 78.425 1.00 20.97 72 LEU A C 1
ATOM 563 O O . LEU A 1 72 ? 81.600 11.011 78.840 1.00 20.25 72 LEU A O 1
ATOM 568 N N . HIS A 1 73 ? 79.653 9.899 78.694 1.00 20.61 73 HIS A N 1
ATOM 569 C CA . HIS A 1 73 ? 78.884 10.898 79.503 1.00 19.53 73 HIS A CA 1
ATOM 570 C C . HIS A 1 73 ? 78.945 10.516 80.990 1.00 17.20 73 HIS A C 1
ATOM 571 O O . HIS A 1 73 ? 78.487 9.443 81.367 1.00 19.28 73 HIS A O 1
ATOM 578 N N . GLY A 1 74 ? 79.524 11.391 81.809 1.00 15.17 74 GLY A N 1
ATOM 579 C CA . GLY A 1 74 ? 79.879 11.086 83.191 1.00 15.27 74 GLY A CA 1
ATOM 580 C C . GLY A 1 74 ? 78.932 11.597 84.268 1.00 15.40 74 GLY A C 1
ATOM 581 O O . GLY A 1 74 ? 78.617 10.888 85.222 1.00 14.54 74 GLY A O 1
ATOM 582 N N . GLU A 1 75 ? 78.498 12.841 84.124 1.00 13.41 75 GLU A N 1
ATOM 583 C CA . GLU A 1 75 ? 77.456 13.423 84.983 1.00 11.92 75 GLU A CA 1
ATOM 584 C C . GLU A 1 75 ? 76.513 14.295 84.157 1.00 12.02 75 GLU A C 1
ATOM 585 O O . GLU A 1 75 ? 76.903 14.847 83.112 1.00 9.18 75 GLU A O 1
ATOM 591 N N . HIS A 1 76 ? 75.260 14.390 84.599 1.00 9.06 76 HIS A N 1
ATOM 592 C CA . HIS A 1 76 ? 74.321 15.340 83.984 1.00 6.89 76 HIS A CA 1
ATOM 593 C C . HIS A 1 76 ? 73.424 16.051 84.996 1.00 6.10 76 HIS A C 1
ATOM 594 O O . HIS A 1 76 ? 72.866 15.451 85.900 1.00 3.44 76 HIS A O 1
ATOM 601 N N . TYR A 1 77 ? 73.322 17.363 84.820 1.00 5.39 77 TYR A N 1
ATOM 602 C CA . TYR A 1 77 ? 72.445 18.212 85.612 1.00 4.07 77 TYR A CA 1
ATOM 603 C C . TYR A 1 77 ? 71.504 18.938 84.672 1.00 3.69 77 TYR A C 1
ATOM 604 O O . TYR A 1 77 ? 71.924 19.460 83.638 1.00 4.69 77 TYR A O 1
ATOM 613 N N . LEU A 1 78 ? 70.234 18.959 85.054 1.00 3.55 78 LEU A N 1
ATOM 614 C CA . LEU A 1 78 ? 69.186 19.685 84.344 1.00 3.94 78 LEU A CA 1
ATOM 615 C C . LEU A 1 78 ? 68.256 20.433 85.313 1.00 4.84 78 LEU A C 1
ATOM 616 O O . LEU A 1 78 ? 67.799 19.908 86.337 1.00 2.00 78 LEU A O 1
ATOM 621 N N . LYS A 1 79 ? 67.980 21.683 84.955 1.00 4.05 79 LYS A N 1
ATOM 622 C CA . LYS A 1 79 ? 66.952 22.484 85.624 1.00 5.16 79 LYS A CA 1
ATOM 623 C C . LYS A 1 79 ? 65.921 22.997 84.630 1.00 4.17 79 LYS A C 1
ATOM 624 O O . LYS A 1 79 ? 66.253 23.526 83.573 1.00 2.86 79 LYS A O 1
ATOM 630 N N . VAL A 1 80 ? 64.665 22.840 84.999 1.00 3.78 80 VAL A N 1
ATOM 631 C CA . VAL A 1 80 ? 63.548 23.390 84.245 1.00 5.96 80 VAL A CA 1
ATOM 632 C C . VAL A 1 80 ? 63.076 24.654 84.940 1.00 7.54 80 VAL A C 1
ATOM 633 O O . VAL A 1 80 ? 62.573 24.588 86.051 1.00 10.61 80 VAL A O 1
ATOM 637 N N . HIS A 1 81 ? 63.273 25.802 84.287 1.00 8.43 81 HIS A N 1
ATOM 638 C CA . HIS A 1 81 ? 62.979 27.133 84.857 1.00 8.20 81 HIS A CA 1
ATOM 639 C C . HIS A 1 81 ? 61.585 27.641 84.563 1.00 9.75 81 HIS A C 1
ATOM 640 O O . HIS A 1 81 ? 61.115 28.566 85.228 1.00 9.42 81 HIS A O 1
ATOM 647 N N . SER A 1 82 ? 60.970 27.086 83.525 1.00 10.01 82 SER A N 1
ATOM 648 C CA . SER A 1 82 ? 59.651 27.533 83.075 1.00 12.35 82 SER A CA 1
ATOM 649 C C . SER A 1 82 ? 58.687 26.371 83.098 1.00 11.68 82 SER A C 1
ATOM 650 O O . SER A 1 82 ? 58.806 25.456 82.296 1.00 13.72 82 SER A O 1
ATOM 653 N N . TRP A 1 83 ? 57.739 26.418 84.024 1.00 12.09 83 TRP A N 1
ATOM 654 C CA . TRP A 1 83 ? 56.857 25.279 84.285 1.00 13.03 83 TRP A CA 1
ATOM 655 C C . TRP A 1 83 ? 55.399 25.484 83.833 1.00 13.98 83 TRP A C 1
ATOM 656 O O . TRP A 1 83 ? 54.827 26.559 84.070 1.00 9.99 83 TRP A O 1
ATOM 667 N N . PRO A 1 84 ? 54.777 24.466 83.214 1.00 14.29 84 PRO A N 1
ATOM 668 C CA . PRO A 1 84 ? 55.427 23.200 82.802 1.00 14.70 84 PRO A CA 1
ATOM 669 C C . PRO A 1 84 ? 56.188 23.381 81.513 1.00 13.47 84 PRO A C 1
ATOM 670 O O . PRO A 1 84 ? 55.956 24.348 80.806 1.00 12.88 84 PRO A O 1
ATOM 674 N N . PRO A 1 85 ? 57.094 22.472 81.209 1.00 14.48 85 PRO A N 1
ATOM 675 C CA . PRO A 1 85 ? 57.854 22.572 79.969 1.00 14.20 85 PRO A CA 1
ATOM 676 C C . PRO A 1 85 ? 56.924 22.446 78.761 1.00 12.78 85 PRO A C 1
ATOM 677 O O . PRO A 1 85 ? 56.008 21.642 78.803 1.00 12.63 85 PRO A O 1
ATOM 681 N N . PRO A 1 86 ? 57.169 23.213 77.704 1.00 9.74 86 PRO A N 1
ATOM 682 C CA . PRO A 1 86 ? 56.289 23.227 76.538 1.00 8.31 86 PRO A CA 1
ATOM 683 C C . PRO A 1 86 ? 56.392 21.936 75.717 1.00 8.35 86 PRO A C 1
ATOM 684 O O . PRO A 1 86 ? 57.446 21.282 75.653 1.00 9.62 86 PRO A O 1
ATOM 688 N N . THR A 1 87 ? 55.266 21.576 75.110 1.00 6.12 87 THR A N 1
ATOM 689 C CA . THR A 1 87 ? 55.120 20.319 74.364 1.00 4.71 87 THR A CA 1
ATOM 690 C C . THR A 1 87 ? 55.293 20.600 72.885 1.00 6.28 87 THR A C 1
ATOM 691 O O . THR A 1 87 ? 55.163 19.719 72.028 1.00 3.89 87 THR A O 1
ATOM 695 N N . GLU A 1 88 ? 55.532 21.878 72.586 1.00 5.75 88 GLU A N 1
ATOM 696 C CA . GLU A 1 88 ? 55.855 22.294 71.235 1.00 6.92 88 GLU A CA 1
ATOM 697 C C . GLU A 1 88 ? 56.462 23.672 71.284 1.00 7.34 88 GLU A C 1
ATOM 698 O O . GLU A 1 88 ? 56.255 24.433 72.231 1.00 5.19 88 GLU A O 1
ATOM 704 N N . GLY A 1 89 ? 57.255 23.971 70.274 1.00 6.54 89 GLY A N 1
ATOM 705 C CA . GLY A 1 89 ? 57.844 25.294 70.164 1.00 7.53 89 GLY A CA 1
ATOM 706 C C . GLY A 1 89 ? 59.183 25.366 69.477 1.00 7.36 89 GLY A C 1
ATOM 707 O O . GLY A 1 89 ? 59.639 24.422 68.834 1.00 7.47 89 GLY A O 1
ATOM 708 N N . GLU A 1 90 ? 59.778 26.545 69.597 1.00 9.09 90 GLU A N 1
ATOM 709 C CA . GLU A 1 90 ? 61.111 26.835 69.097 1.00 9.02 90 GLU A CA 1
ATOM 710 C C . GLU A 1 90 ? 61.984 27.285 70.238 1.00 7.11 90 GLU A C 1
ATOM 711 O O . GLU A 1 90 ? 61.644 28.216 70.948 1.00 4.80 90 GLU A O 1
ATOM 717 N N . ILE A 1 91 ? 63.123 26.634 70.387 1.00 5.04 91 ILE A N 1
ATOM 718 C CA . ILE A 1 91 ? 64.064 26.973 71.435 1.00 6.47 91 ILE A CA 1
ATOM 719 C C . ILE A 1 91 ? 65.422 27.284 70.855 1.00 6.90 91 ILE A C 1
ATOM 720 O O . ILE A 1 91 ? 65.883 26.645 69.914 1.00 7.09 91 ILE A O 1
ATOM 725 N N . LYS A 1 92 ? 66.051 28.286 71.455 1.00 7.94 92 LYS A N 1
ATOM 726 C CA . LYS A 1 92 ? 67.391 28.740 71.091 1.00 6.32 92 LYS A CA 1
ATOM 727 C C . LYS A 1 92 ? 68.358 28.493 72.240 1.00 5.83 92 LYS A C 1
ATOM 728 O O . LYS A 1 92 ? 68.094 28.877 73.382 1.00 2.00 92 LYS A O 1
ATOM 734 N N . THR A 1 93 ? 69.490 27.876 71.921 1.00 5.18 93 THR A N 1
ATOM 735 C CA . THR A 1 93 ? 70.447 27.453 72.941 1.00 5.10 93 THR A CA 1
ATOM 736 C C . THR A 1 93 ? 71.817 28.098 72.865 1.00 4.45 93 THR A C 1
ATOM 737 O O . THR A 1 93 ? 72.450 28.118 71.821 1.00 3.99 93 THR A O 1
ATOM 741 N N . THR A 1 94 ? 72.293 28.539 74.025 1.00 5.62 94 THR A N 1
ATOM 742 C CA . THR A 1 94 ? 73.640 29.097 74.192 1.00 6.06 94 THR A CA 1
ATOM 743 C C . THR A 1 94 ? 74.549 28.216 75.054 1.00 6.19 94 THR A C 1
ATOM 744 O O . THR A 1 94 ? 74.222 27.814 76.180 1.00 2.92 94 THR A O 1
ATOM 748 N N . PHE A 1 95 ? 75.707 27.919 74.495 1.00 6.51 95 PHE A N 1
ATOM 749 C CA . PHE A 1 95 ? 76.653 27.007 75.116 1.00 8.12 95 PHE A CA 1
ATOM 750 C C . PHE A 1 95 ? 77.847 27.781 75.672 1.00 8.27 95 PHE A C 1
ATOM 751 O O . PHE A 1 95 ? 78.475 28.550 74.984 1.00 5.46 95 PHE A O 1
ATOM 759 N N . GLU A 1 96 ? 78.149 27.559 76.937 1.00 9.27 96 GLU A N 1
ATOM 760 C CA . GLU A 1 96 ? 79.272 28.236 77.587 1.00 9.37 96 GLU A CA 1
ATOM 761 C C . GLU A 1 96 ? 80.050 27.205 78.419 1.00 10.44 96 GLU A C 1
ATOM 762 O O . GLU A 1 96 ? 79.459 26.472 79.213 1.00 8.34 96 GLU A O 1
ATOM 768 N N . PRO A 1 97 ? 81.362 27.118 78.210 1.00 11.67 97 PRO A N 1
ATOM 769 C CA . PRO A 1 97 ? 82.209 26.204 78.983 1.00 12.40 97 PRO A CA 1
ATOM 770 C C . PRO A 1 97 ? 82.249 26.552 80.474 1.00 13.13 97 PRO A C 1
ATOM 771 O O . PRO A 1 97 ? 82.314 27.721 80.836 1.00 10.52 97 PRO A O 1
ATOM 775 N N . ILE A 1 98 ? 82.176 25.516 81.312 1.00 13.82 98 ILE A N 1
ATOM 776 C CA . ILE A 1 98 ? 82.177 25.661 82.782 1.00 14.79 98 ILE A CA 1
ATOM 777 C C . ILE A 1 98 ? 83.526 25.289 83.424 1.00 15.10 98 ILE A C 1
ATOM 778 O O . ILE A 1 98 ? 83.985 25.941 84.361 1.00 12.48 98 ILE A O 1
ATOM 783 N N . ALA A 1 99 ? 84.120 24.197 82.943 1.00 16.23 99 ALA A N 1
ATOM 784 C CA . ALA A 1 99 ? 85.448 23.744 83.400 1.00 17.68 99 ALA A CA 1
ATOM 785 C C . ALA A 1 99 ? 86.032 22.534 82.628 1.00 17.23 99 ALA A C 1
ATOM 786 O O . ALA A 1 99 ? 85.320 21.777 81.942 1.00 18.38 99 ALA A O 1
ATOM 788 N N . THR A 1 100 ? 87.354 22.398 82.747 1.00 17.87 100 THR A N 1
ATOM 789 C CA . THR A 1 100 ? 88.141 21.332 82.095 1.00 16.82 100 THR A CA 1
ATOM 790 C C . THR A 1 100 ? 89.293 20.798 82.977 1.00 16.97 100 THR A C 1
ATOM 791 O O . THR A 1 100 ? 89.887 21.548 83.755 1.00 14.95 100 THR A O 1
ATOM 795 N N . THR A 1 101 ? 89.568 19.490 82.868 1.00 17.15 101 THR A N 1
ATOM 796 C CA . THR A 1 101 ? 90.633 18.807 83.658 1.00 17.52 101 THR A CA 1
ATOM 797 C C . THR A 1 101 ? 91.194 17.515 83.007 1.00 17.07 101 THR A C 1
ATOM 798 O O . THR A 1 101 ? 90.444 16.596 82.669 1.00 15.63 101 THR A O 1
ATOM 802 N N . PRO A 1 102 ? 92.519 17.448 82.860 1.00 16.92 102 PRO A N 1
ATOM 803 C CA . PRO A 1 102 ? 93.197 16.201 82.497 1.00 17.29 102 PRO A CA 1
ATOM 804 C C . PRO A 1 102 ? 93.291 15.227 83.672 1.00 17.55 102 PRO A C 1
ATOM 805 O O . PRO A 1 102 ? 93.530 15.611 84.823 1.00 17.37 102 PRO A O 1
ATOM 809 N N . LYS A 1 103 ? 93.090 13.956 83.362 1.00 19.26 103 LYS A N 1
ATOM 810 C CA . LYS A 1 103 ? 93.222 12.870 84.350 1.00 19.70 103 LYS A CA 1
ATOM 811 C C . LYS A 1 103 ? 93.908 11.684 83.665 1.00 20.64 103 LYS A C 1
ATOM 812 O O . LYS A 1 103 ? 93.248 10.808 83.088 1.00 20.96 103 LYS A O 1
ATOM 818 N N . GLY A 1 104 ? 95.239 11.695 83.718 1.00 20.77 104 GLY A N 1
ATOM 819 C CA . GLY A 1 104 ? 96.069 10.776 82.947 1.00 20.61 104 GLY A CA 1
ATOM 820 C C . GLY A 1 104 ? 96.080 11.128 81.458 1.00 20.60 104 GLY A C 1
ATOM 821 O O . GLY A 1 104 ? 96.279 12.293 81.090 1.00 19.13 104 GLY A O 1
ATOM 822 N N . THR A 1 105 ? 95.844 10.117 80.610 1.00 20.58 105 THR A N 1
ATOM 823 C CA . THR A 1 105 ? 95.786 10.281 79.127 1.00 19.73 105 THR A CA 1
ATOM 824 C C . THR A 1 105 ? 94.375 10.646 78.614 1.00 19.59 105 THR A C 1
ATOM 825 O O . THR A 1 105 ? 94.171 10.850 77.410 1.00 18.21 105 THR A O 1
ATOM 829 N N . ASN A 1 106 ? 93.419 10.702 79.541 1.00 19.44 106 ASN A N 1
ATOM 830 C CA . ASN A 1 106 ? 92.011 11.026 79.238 1.00 20.06 106 ASN A CA 1
ATOM 831 C C . ASN A 1 106 ? 91.639 12.421 79.760 1.00 19.56 106 ASN A C 1
ATOM 832 O O . ASN A 1 106 ? 92.441 13.065 80.445 1.00 19.55 106 ASN A O 1
ATOM 837 N N . VAL A 1 107 ? 90.427 12.879 79.438 1.00 17.86 107 VAL A N 1
ATOM 838 C CA . VAL A 1 107 ? 90.018 14.258 79.743 1.00 17.88 107 VAL A CA 1
ATOM 839 C C . VAL A 1 107 ? 88.597 14.393 80.276 1.00 18.47 107 VAL A C 1
ATOM 840 O O . VAL A 1 107 ? 87.640 13.985 79.636 1.00 17.55 107 VAL A O 1
ATOM 844 N N . VAL A 1 108 ? 88.490 15.009 81.450 1.00 18.89 108 VAL A N 1
ATOM 845 C CA . VAL A 1 108 ? 87.201 15.302 82.100 1.00 20.05 108 VAL A CA 1
ATOM 846 C C . VAL A 1 108 ? 86.755 16.774 81.922 1.00 20.98 108 VAL A C 1
ATOM 847 O O . VAL A 1 108 ? 87.385 17.705 82.466 1.00 18.66 108 VAL A O 1
ATOM 851 N N . ILE A 1 109 ? 85.659 16.950 81.173 1.00 20.21 109 ILE A N 1
ATOM 852 C CA . ILE A 1 109 ? 85.116 18.281 80.818 1.00 20.16 109 ILE A CA 1
ATOM 853 C C . ILE A 1 109 ? 83.663 18.506 81.314 1.00 18.59 109 ILE A C 1
ATOM 854 O O . ILE A 1 109 ? 82.766 17.706 81.047 1.00 18.03 109 ILE A O 1
ATOM 859 N N . VAL A 1 110 ? 83.488 19.600 82.064 1.00 19.16 110 VAL A N 1
ATOM 860 C CA . VAL A 1 110 ? 82.177 20.143 82.476 1.00 17.74 110 VAL A CA 1
ATOM 861 C C . VAL A 1 110 ? 81.716 21.275 81.557 1.00 17.08 110 VAL A C 1
ATOM 862 O O . VAL A 1 110 ? 82.237 22.378 81.617 1.00 17.64 110 VAL A O 1
ATOM 866 N N . HIS A 1 111 ? 80.705 20.986 80.745 1.00 16.43 111 HIS A N 1
ATOM 867 C CA . HIS A 1 111 ? 80.159 21.921 79.749 1.00 15.60 111 HIS A CA 1
ATOM 868 C C . HIS A 1 111 ? 78.715 22.361 80.030 1.00 14.04 111 HIS A C 1
ATOM 869 O O . HIS A 1 111 ? 77.820 21.530 80.129 1.00 13.48 111 HIS A O 1
ATOM 876 N N . GLY A 1 112 ? 78.501 23.676 80.083 1.00 11.36 112 GLY A N 1
ATOM 877 C CA . GLY A 1 112 ? 77.194 24.264 80.375 1.00 9.33 112 GLY A CA 1
ATOM 878 C C . GLY A 1 112 ? 76.395 24.744 79.164 1.00 9.41 112 GLY A C 1
ATOM 879 O O . GLY A 1 112 ? 76.926 24.978 78.081 1.00 6.13 112 GLY A O 1
ATOM 880 N N . SER A 1 113 ? 75.088 24.871 79.364 1.00 9.88 113 SER A N 1
ATOM 881 C CA . SER A 1 113 ? 74.163 25.403 78.345 1.00 8.94 113 SER A CA 1
ATOM 882 C C . SER A 1 113 ? 72.899 26.003 78.972 1.00 8.63 113 SER A C 1
ATOM 883 O O . SER A 1 113 ? 72.443 25.566 80.025 1.00 7.42 113 SER A O 1
ATOM 886 N N . LYS A 1 114 ? 72.365 27.016 78.298 1.00 6.36 114 LYS A N 1
ATOM 887 C CA . LYS A 1 114 ? 71.100 27.658 78.646 1.00 5.71 114 LYS A CA 1
ATOM 888 C C . LYS A 1 114 ? 70.185 27.738 77.423 1.00 5.24 114 LYS A C 1
ATOM 889 O O . LYS A 1 114 ? 70.568 28.230 76.359 1.00 2.00 114 LYS A O 1
ATOM 895 N N . SER A 1 115 ? 68.961 27.265 77.585 1.00 4.83 115 SER A N 1
ATOM 896 C CA . SER A 1 115 ? 68.000 27.186 76.472 1.00 4.91 115 SER A CA 1
ATOM 897 C C . SER A 1 115 ? 66.807 28.130 76.634 1.00 4.43 115 SER A C 1
ATOM 898 O O . SER A 1 115 ? 65.986 27.966 77.537 1.00 3.89 115 SER A O 1
ATOM 901 N N . VAL A 1 116 ? 66.680 29.071 75.708 1.00 5.03 116 VAL A N 1
ATOM 902 C CA . VAL A 1 116 ? 65.587 30.054 75.730 1.00 4.78 116 VAL A CA 1
ATOM 903 C C . VAL A 1 116 ? 64.570 29.874 74.608 1.00 5.86 116 VAL A C 1
ATOM 904 O O . VAL A 1 116 ? 64.882 29.350 73.551 1.00 7.60 116 VAL A O 1
ATOM 908 N N . ASP A 1 117 ? 63.343 30.315 74.849 1.00 6.90 117 ASP A N 1
ATOM 909 C CA . ASP A 1 117 ? 62.328 30.383 73.793 1.00 7.84 117 ASP A CA 1
ATOM 910 C C . ASP A 1 117 ? 62.825 31.349 72.707 1.00 9.14 117 ASP A C 1
ATOM 911 O O . ASP A 1 117 ? 63.411 32.386 72.996 1.00 6.97 117 ASP A O 1
ATOM 916 N N . ASN A 1 118 ? 62.618 30.980 71.456 1.00 9.30 118 ASN A N 1
ATOM 917 C CA . ASN A 1 118 ? 63.141 31.765 70.349 1.00 9.90 118 ASN A CA 1
ATOM 918 C C . ASN A 1 118 ? 62.271 32.983 70.038 1.00 11.10 118 ASN A C 1
ATOM 919 O O . ASN A 1 118 ? 62.746 33.919 69.397 1.00 11.21 118 ASN A O 1
ATOM 924 N N . LYS A 1 119 ? 61.018 32.969 70.519 1.00 12.92 119 LYS A N 1
ATOM 925 C CA . LYS A 1 119 ? 60.040 34.085 70.311 1.00 12.92 119 LYS A CA 1
ATOM 926 C C . LYS A 1 119 ? 59.995 35.153 71.417 1.00 13.00 119 LYS A C 1
ATOM 927 O O . LYS A 1 119 ? 59.493 36.269 71.190 1.00 15.97 119 LYS A O 1
ATOM 933 N N . SER A 1 120 ? 60.543 34.828 72.587 1.00 11.28 120 SER A N 1
ATOM 934 C CA . SER A 1 120 ? 60.468 35.694 73.788 1.00 10.38 120 SER A CA 1
ATOM 935 C C . SER A 1 120 ? 61.802 35.946 74.502 1.00 8.68 120 SER A C 1
ATOM 936 O O . SER A 1 120 ? 61.971 36.954 75.166 1.00 5.74 120 SER A O 1
ATOM 939 N N . GLY A 1 121 ? 62.722 34.993 74.404 1.00 8.54 121 GLY A N 1
ATOM 940 C CA . GLY A 1 121 ? 63.993 35.059 75.116 1.00 8.77 121 GLY A CA 1
ATOM 941 C C . GLY A 1 121 ? 63.889 34.554 76.549 1.00 9.05 121 GLY A C 1
ATOM 942 O O . GLY A 1 121 ? 64.812 34.732 77.352 1.00 11.76 121 GLY A O 1
ATOM 943 N N . GLU A 1 122 ? 62.752 33.930 76.859 1.00 6.18 122 GLU A N 1
ATOM 944 C CA . GLU A 1 122 ? 62.448 33.390 78.189 1.00 5.20 122 GLU A CA 1
ATOM 945 C C . GLU A 1 122 ? 63.233 32.100 78.465 1.00 5.45 122 GLU A C 1
ATOM 946 O O . GLU A 1 122 ? 63.289 31.216 77.619 1.00 2.00 122 GLU A O 1
ATOM 952 N N . LEU A 1 123 ? 63.801 32.004 79.669 1.00 3.94 123 LEU A N 1
ATOM 953 C CA . LEU A 1 123 ? 64.630 30.861 80.061 1.00 3.80 123 LEU A CA 1
ATOM 954 C C . LEU A 1 123 ? 63.742 29.627 80.282 1.00 2.80 123 LEU A C 1
ATOM 955 O O . LEU A 1 123 ? 62.809 29.657 81.063 1.00 3.73 123 LEU A O 1
ATOM 960 N N . ILE A 1 124 ? 64.013 28.546 79.561 1.00 3.17 124 ILE A N 1
ATOM 961 C CA . ILE A 1 124 ? 63.217 27.309 79.674 1.00 2.53 124 ILE A CA 1
ATOM 962 C C . ILE A 1 124 ? 63.981 26.231 80.412 1.00 2.24 124 ILE A C 1
ATOM 963 O O . ILE A 1 124 ? 63.508 25.679 81.413 1.00 3.59 124 ILE A O 1
ATOM 968 N N . TYR A 1 125 ? 65.150 25.904 79.883 1.00 2.00 125 TYR A N 1
ATOM 969 C CA . TYR A 1 125 ? 65.983 24.852 80.466 1.00 3.62 125 TYR A CA 1
ATOM 970 C C . TYR A 1 125 ? 67.399 25.341 80.677 1.00 2.21 125 TYR A C 1
ATOM 971 O O . TYR A 1 125 ? 67.924 26.095 79.881 1.00 4.67 125 TYR A O 1
ATOM 980 N N . SER A 1 126 ? 68.006 24.877 81.754 1.00 2.80 126 SER A N 1
ATOM 981 C CA . SER A 1 126 ? 69.443 24.970 81.947 1.00 4.72 126 SER A CA 1
ATOM 982 C C . SER A 1 126 ? 69.984 23.546 82.013 1.00 2.89 126 SER A C 1
ATOM 983 O O . SER A 1 126 ? 69.353 22.659 82.567 1.00 4.20 126 SER A O 1
ATOM 986 N N . ASN A 1 127 ? 71.164 23.350 81.443 1.00 2.93 127 ASN A N 1
ATOM 987 C CA . ASN A 1 127 ? 71.857 22.056 81.459 1.00 2.97 127 ASN A CA 1
ATOM 988 C C . ASN A 1 127 ? 73.331 22.206 81.825 1.00 3.87 127 ASN A C 1
ATOM 989 O O . ASN A 1 127 ? 74.000 23.133 81.370 1.00 2.45 127 ASN A O 1
ATOM 994 N N . GLU A 1 128 ? 73.827 21.283 82.642 1.00 3.84 128 GLU A N 1
ATOM 995 C CA . GLU A 1 128 ? 75.264 21.134 82.882 1.00 5.14 128 GLU A CA 1
ATOM 996 C C . GLU A 1 128 ? 75.648 19.656 82.640 1.00 7.02 128 GLU A C 1
ATOM 997 O O . GLU A 1 128 ? 75.250 18.715 83.381 1.00 5.69 128 GLU A O 1
ATOM 1003 N N . ALA A 1 129 ? 76.338 19.446 81.525 1.00 7.07 129 ALA A N 1
ATOM 1004 C CA . ALA A 1 129 ? 76.864 18.124 81.194 1.00 8.81 129 ALA A CA 1
ATOM 1005 C C . ALA A 1 129 ? 78.303 18.012 81.666 1.00 10.54 129 ALA A C 1
ATOM 1006 O O . ALA A 1 129 ? 79.051 18.991 81.704 1.00 11.50 129 ALA A O 1
ATOM 1008 N N . THR A 1 130 ? 78.649 16.796 82.068 1.00 11.24 130 THR A N 1
ATOM 1009 C CA . THR A 1 130 ? 80.020 16.433 82.385 1.00 12.09 130 THR A CA 1
ATOM 1010 C C . THR A 1 130 ? 80.390 15.259 81.497 1.00 15.48 130 THR A C 1
ATOM 1011 O O . THR A 1 130 ? 79.768 14.196 81.527 1.00 15.32 130 THR A O 1
ATOM 1015 N N . TYR A 1 131 ? 81.415 15.473 80.692 1.00 18.72 131 TYR A N 1
ATOM 1016 C CA . TYR A 1 131 ? 81.908 14.447 79.791 1.00 20.03 131 TYR A CA 1
ATOM 1017 C C . TYR A 1 131 ? 83.244 13.866 80.285 1.00 21.17 131 TYR A C 1
ATOM 1018 O O . TYR A 1 131 ? 84.065 14.558 80.927 1.00 15.70 131 TYR A O 1
ATOM 1027 N N . PHE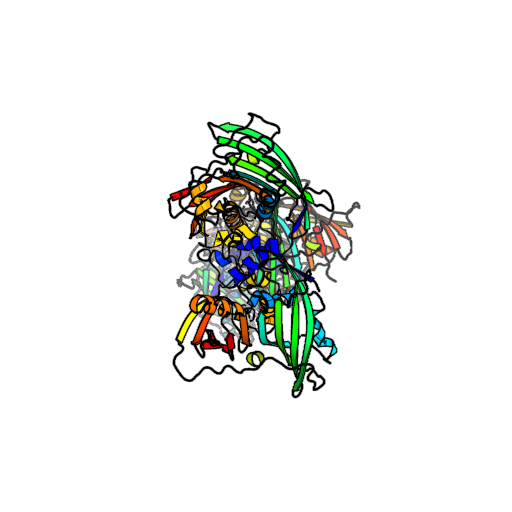 A 1 132 ? 83.408 12.568 80.015 1.00 20.98 132 PHE A N 1
ATOM 1028 C CA . PHE A 1 132 ? 84.691 11.852 80.189 1.00 21.47 132 PHE A CA 1
ATOM 1029 C C . PHE A 1 132 ? 85.147 11.232 78.864 1.00 19.46 132 PHE A C 1
ATOM 1030 O O . PHE A 1 132 ? 84.504 10.311 78.339 1.00 15.55 132 PHE A O 1
ATOM 1038 N N . ILE A 1 133 ? 86.260 11.744 78.336 1.00 17.23 133 ILE A N 1
ATOM 1039 C CA . ILE A 1 133 ? 86.720 11.377 77.000 1.00 17.28 133 ILE A CA 1
ATOM 1040 C C . ILE A 1 133 ? 88.042 10.646 77.028 1.00 18.40 133 ILE A C 1
ATOM 1041 O O . ILE A 1 133 ? 89.059 11.161 77.522 1.00 18.79 133 ILE A O 1
ATOM 1046 N N . ARG A 1 134 ? 88.043 9.462 76.438 1.00 19.61 134 ARG A N 1
ATOM 1047 C CA . ARG A 1 134 ? 89.250 8.629 76.402 1.00 21.26 134 ARG A CA 1
ATOM 1048 C C . ARG A 1 134 ? 90.230 9.063 75.294 1.00 20.88 134 ARG A C 1
ATOM 1049 O O . ARG A 1 134 ? 89.838 9.599 74.254 1.00 20.11 134 ARG A O 1
ATOM 1057 N N . ASN A 1 135 ? 91.518 8.871 75.575 1.00 20.99 135 ASN A N 1
ATOM 1058 C CA . ASN A 1 135 ? 92.588 9.023 74.586 1.00 20.16 135 ASN A CA 1
ATOM 1059 C C . ASN A 1 135 ? 92.693 10.437 74.009 1.00 21.12 135 ASN A C 1
ATOM 1060 O O . ASN A 1 135 ? 93.057 10.626 72.848 1.00 21.03 135 ASN A O 1
ATOM 1065 N N . CYS A 1 136 ? 92.390 11.418 74.854 1.00 22.00 136 CYS A N 1
ATOM 1066 C CA . CYS A 1 136 ? 92.301 12.837 74.472 1.00 21.80 136 CYS A CA 1
ATOM 1067 C C . CYS A 1 136 ? 93.321 13.688 75.270 1.00 21.68 136 CYS A C 1
ATOM 1068 O O . CYS A 1 136 ? 94.082 13.171 76.099 1.00 19.93 136 CYS A O 1
ATOM 1071 N N . GLN A 1 137 ? 93.331 14.990 75.009 1.00 20.91 137 GLN A N 1
ATOM 1072 C CA . GLN A 1 137 ? 94.214 15.907 75.728 1.00 22.58 137 GLN A CA 1
ATOM 1073 C C . GLN A 1 137 ? 93.723 17.355 75.749 1.00 22.21 137 GLN A C 1
ATOM 1074 O O . GLN A 1 137 ? 93.301 17.885 74.730 1.00 23.73 137 GLN A O 1
ATOM 1080 N N . ALA A 1 138 ? 93.796 17.999 76.911 1.00 19.82 138 ALA A N 1
ATOM 1081 C CA . ALA A 1 138 ? 93.273 19.365 77.053 1.00 17.16 138 ALA A CA 1
ATOM 1082 C C . ALA A 1 138 ? 93.942 20.203 78.139 1.00 15.22 138 ALA A C 1
ATOM 1083 O O . ALA A 1 138 ? 94.694 19.698 78.975 1.00 11.94 138 ALA A O 1
ATOM 1085 N N . ASP A 1 139 ? 93.633 21.497 78.105 1.00 14.69 139 ASP A N 1
ATOM 1086 C CA . ASP A 1 139 ? 94.188 22.465 79.059 1.00 15.67 139 ASP A CA 1
ATOM 1087 C C . ASP A 1 139 ? 93.551 22.208 80.411 1.00 16.04 139 ASP A C 1
ATOM 1088 O O . ASP A 1 139 ? 92.475 21.595 80.495 1.00 16.89 139 ASP A O 1
ATOM 1093 N N . ASN A 1 140 ? 94.216 22.666 81.468 1.00 16.31 140 ASN A N 1
ATOM 1094 C CA . ASN A 1 140 ? 93.626 22.596 82.813 1.00 17.38 140 ASN A CA 1
ATOM 1095 C C . ASN A 1 140 ? 93.014 23.957 83.182 1.00 18.08 140 ASN A C 1
ATOM 1096 O O . ASN A 1 140 ? 93.727 24.919 83.489 1.00 16.58 140 ASN A O 1
ATOM 1101 N N . LYS A 1 141 ? 91.684 24.018 83.119 1.00 18.31 141 LYS A N 1
ATOM 1102 C CA . LYS A 1 141 ? 90.942 25.272 83.292 1.00 19.13 141 LYS A CA 1
ATOM 1103 C C . LYS A 1 141 ? 89.574 25.220 83.998 1.00 20.72 141 LYS A C 1
ATOM 1104 O O . LYS A 1 141 ? 88.912 24.174 84.079 1.00 19.44 141 LYS A O 1
ATOM 1110 N N . VAL A 1 142 ? 89.176 26.390 84.507 1.00 21.87 142 VAL A N 1
ATOM 1111 C CA . VAL A 1 142 ? 87.910 26.585 85.250 1.00 21.82 142 VAL A CA 1
ATOM 1112 C C . VAL A 1 142 ? 87.352 28.002 84.938 1.00 22.55 142 VAL A C 1
ATOM 1113 O O . VAL A 1 142 ? 87.817 29.082 85.466 0.00 20.00 142 VAL A O 1
ATOM 1117 N N . TYR A 1 143 ? 86.150 28.047 84.349 1.00 20.42 143 TYR A N 1
ATOM 1118 C CA . TYR A 1 143 ? 85.579 29.288 83.775 1.00 18.82 143 TYR A CA 1
ATOM 1119 C C . TYR A 1 143 ? 84.313 29.886 84.410 1.00 17.30 143 TYR A C 1
ATOM 1120 O O . TYR A 1 143 ? 83.973 31.030 84.171 1.00 16.21 143 TYR A O 1
ATOM 1129 N N . ALA A 1 144 ? 83.600 29.109 85.211 1.00 18.09 144 ALA A N 1
ATOM 1130 C CA . ALA A 1 144 ? 82.399 29.622 85.895 1.00 17.20 144 ALA A CA 1
ATOM 1131 C C . ALA A 1 144 ? 81.992 28.793 87.110 1.00 17.08 144 ALA A C 1
ATOM 1132 O O . ALA A 1 144 ? 82.436 27.651 87.293 1.00 14.76 144 ALA A O 1
ATOM 1134 N N . ASP A 1 145 ? 81.124 29.403 87.918 1.00 16.14 145 ASP A N 1
ATOM 1135 C CA . ASP A 1 145 ? 80.563 28.787 89.122 1.00 14.20 145 ASP A CA 1
ATOM 1136 C C . ASP A 1 145 ? 79.422 27.837 88.769 1.00 14.30 145 ASP A C 1
ATOM 1137 O O . ASP A 1 145 ? 78.940 27.808 87.631 1.00 14.36 145 ASP A O 1
ATOM 1142 N N . ARG A 1 146 ? 78.996 27.063 89.761 1.00 13.78 146 ARG A N 1
ATOM 1143 C CA . ARG A 1 146 ? 77.974 26.023 89.557 1.00 12.46 146 ARG A CA 1
ATOM 1144 C C . ARG A 1 146 ? 76.901 26.047 90.648 1.00 11.06 146 ARG A C 1
ATOM 1145 O O . ARG A 1 146 ? 77.210 26.257 91.820 1.00 10.53 146 ARG A O 1
ATOM 1153 N N . PRO A 1 147 ? 75.643 25.817 90.276 1.00 10.52 147 PRO A N 1
ATOM 1154 C CA . PRO A 1 147 ? 74.581 25.631 91.272 1.00 10.01 147 PRO A CA 1
ATOM 1155 C C . PRO A 1 147 ? 74.895 24.471 92.239 1.00 8.47 147 PRO A C 1
ATOM 1156 O O . PRO A 1 147 ? 75.496 23.447 91.871 1.00 6.06 147 PRO A O 1
ATOM 1160 N N . ALA A 1 148 ? 74.478 24.650 93.484 1.00 7.18 148 ALA A N 1
ATOM 1161 C CA . ALA A 1 148 ? 74.783 23.689 94.547 1.00 7.06 148 ALA A CA 1
ATOM 1162 C C . ALA A 1 148 ? 74.205 22.282 94.213 1.00 7.40 148 ALA A C 1
ATOM 1163 O O . ALA A 1 148 ? 74.831 21.220 94.438 1.00 4.57 148 ALA A O 1
ATOM 1165 N N . PHE A 1 149 ? 73.007 22.299 93.648 1.00 5.48 149 PHE A N 1
ATOM 1166 C CA . PHE A 1 149 ? 72.309 21.075 93.273 1.00 5.41 149 PHE A CA 1
ATOM 1167 C C . PHE A 1 149 ? 73.106 20.261 92.236 1.00 5.76 149 PHE A C 1
ATOM 1168 O O . PHE A 1 149 ? 73.007 19.035 92.187 1.00 8.13 149 PHE A O 1
ATOM 1176 N N . ALA A 1 150 ? 73.906 20.940 91.421 1.00 4.88 150 ALA A N 1
ATOM 1177 C CA . ALA A 1 150 ? 74.698 20.276 90.380 1.00 5.35 150 ALA A CA 1
ATOM 1178 C C . ALA A 1 150 ? 75.941 19.542 90.888 1.00 5.98 150 ALA A C 1
ATOM 1179 O O . ALA A 1 150 ? 76.404 18.606 90.242 1.00 8.32 150 ALA A O 1
ATOM 1181 N N . THR A 1 151 ? 76.485 19.997 92.010 1.00 5.89 151 THR A N 1
ATOM 1182 C CA . THR A 1 151 ? 77.728 19.439 92.591 1.00 7.46 151 THR A CA 1
ATOM 1183 C C . THR A 1 151 ? 77.511 18.683 93.899 1.00 6.24 151 THR A C 1
ATOM 1184 O O . THR A 1 151 ? 78.439 18.111 94.460 1.00 5.06 151 THR A O 1
ATOM 1188 N N . ASN A 1 152 ? 76.276 18.708 94.374 1.00 8.02 152 ASN A N 1
ATOM 1189 C CA . ASN A 1 152 ? 75.826 17.919 95.517 1.00 4.82 152 ASN A CA 1
ATOM 1190 C C . ASN A 1 152 ? 76.050 16.427 95.195 1.00 3.51 152 ASN A C 1
ATOM 1191 O O . ASN A 1 152 ? 75.641 15.939 94.148 1.00 7.16 152 ASN A O 1
ATOM 1196 N N . GLN A 1 153 ? 76.704 15.709 96.095 1.00 2.67 153 GLN A N 1
ATOM 1197 C CA . GLN A 1 153 ? 77.021 14.274 95.875 1.00 3.53 153 GLN A CA 1
ATOM 1198 C C . GLN A 1 153 ? 75.840 13.340 96.180 1.00 2.70 153 GLN A C 1
ATOM 1199 O O . GLN A 1 153 ? 75.892 12.147 95.883 1.00 2.00 153 GLN A O 1
ATOM 1205 N N . PHE A 1 154 ? 74.791 13.901 96.776 1.00 2.93 154 PHE A N 1
ATOM 1206 C CA . PHE A 1 154 ? 73.566 13.175 97.168 1.00 3.83 154 PHE A CA 1
ATOM 1207 C C . PHE A 1 154 ? 73.792 11.733 97.615 1.00 2.60 154 PHE A C 1
ATOM 1208 O O . PHE A 1 154 ? 73.200 10.790 97.062 1.00 5.36 154 PHE A O 1
ATOM 1216 N N . LEU A 1 155 ? 74.628 11.556 98.619 1.00 2.00 155 LEU A N 1
ATOM 1217 C CA . LEU A 1 155 ? 74.923 10.208 99.104 1.00 2.00 155 LEU A CA 1
ATOM 1218 C C . LEU A 1 155 ? 73.635 9.508 99.562 1.00 2.90 155 LEU A C 1
ATOM 1219 O O . LEU A 1 155 ? 72.838 10.066 100.325 1.00 4.77 155 LEU A O 1
ATOM 1224 N N . ALA A 1 156 ? 73.430 8.292 99.074 1.00 3.72 156 ALA A N 1
ATOM 1225 C CA . ALA A 1 156 ? 72.307 7.488 99.550 1.00 4.12 156 ALA A CA 1
ATOM 1226 C C . ALA A 1 156 ? 72.428 7.358 101.073 1.00 4.31 156 ALA A C 1
ATOM 1227 O O . ALA A 1 156 ? 73.456 6.988 101.592 1.00 2.80 156 ALA A O 1
ATOM 1229 N N . PRO A 1 157 ? 71.357 7.678 101.775 1.00 7.88 157 PRO A N 1
ATOM 1230 C CA . PRO A 1 157 ? 71.231 7.443 103.217 1.00 8.63 157 PRO A CA 1
ATOM 1231 C C . PRO A 1 157 ? 71.453 5.945 103.554 1.00 7.01 157 PRO A C 1
ATOM 1232 O O . PRO A 1 157 ? 71.294 5.070 102.696 1.00 5.83 157 PRO A O 1
ATOM 1236 N N . LYS A 1 158 ? 71.833 5.660 104.786 1.00 7.53 158 LYS A N 1
ATOM 1237 C CA . LYS A 1 158 ? 72.189 4.282 105.148 1.00 10.33 158 LYS A CA 1
ATOM 1238 C C . LYS A 1 158 ? 70.952 3.370 105.274 1.00 7.81 158 LYS A C 1
ATOM 1239 O O . LYS A 1 158 ? 71.054 2.168 105.121 1.00 9.92 158 LYS A O 1
ATOM 1245 N N . ARG A 1 159 ? 69.790 3.955 105.503 1.00 3.82 159 ARG A N 1
ATOM 1246 C CA . ARG A 1 159 ? 68.568 3.168 105.684 1.00 4.36 159 ARG A CA 1
ATOM 1247 C C . ARG A 1 159 ? 68.147 2.456 104.396 1.00 2.33 159 ARG A C 1
ATOM 1248 O O . ARG A 1 159 ? 68.560 2.840 103.300 1.00 2.00 159 ARG A O 1
ATOM 1256 N N . ALA A 1 160 ? 67.317 1.427 104.521 1.00 2.00 160 ALA A N 1
ATOM 1257 C CA . ALA A 1 160 ? 66.732 0.812 103.335 1.00 2.14 160 ALA A CA 1
ATOM 1258 C C . ALA A 1 160 ? 65.904 1.841 102.576 1.00 2.00 160 ALA A C 1
ATOM 1259 O O . ALA A 1 160 ? 65.416 2.772 103.152 1.00 2.00 160 ALA A O 1
ATOM 1261 N N . PRO A 1 161 ? 65.794 1.699 101.263 1.00 2.40 161 PRO A N 1
ATOM 1262 C CA . PRO A 1 161 ? 65.030 2.671 100.459 1.00 2.00 161 PRO A CA 1
ATOM 1263 C C . PRO A 1 161 ? 63.554 2.796 100.858 1.00 2.00 161 PRO A C 1
ATOM 1264 O O . PRO A 1 161 ? 62.935 1.835 101.288 1.00 2.25 161 PRO A O 1
ATOM 1268 N N . ASP A 1 162 ? 63.015 4.001 100.728 1.00 2.00 162 ASP A N 1
ATOM 1269 C CA . ASP A 1 162 ? 61.581 4.253 100.948 1.00 2.42 162 ASP A CA 1
ATOM 1270 C C . ASP A 1 162 ? 60.715 3.653 99.822 1.00 3.55 162 ASP A C 1
ATOM 1271 O O . ASP A 1 162 ? 59.531 3.399 99.976 1.00 4.49 162 ASP A O 1
ATOM 1276 N N . TYR A 1 163 ? 61.335 3.462 98.669 1.00 2.33 163 TYR A N 1
ATOM 1277 C CA . TYR A 1 163 ? 60.653 3.025 97.484 1.00 4.27 163 TYR A CA 1
ATOM 1278 C C . TYR A 1 163 ? 61.652 2.393 96.524 1.00 4.85 163 TYR A C 1
ATOM 1279 O O . TYR A 1 163 ? 62.778 2.861 96.332 1.00 5.06 163 TYR A O 1
ATOM 1288 N N . GLN A 1 164 ? 61.184 1.359 95.871 1.00 5.05 164 GLN A N 1
ATOM 1289 C CA . GLN A 1 164 ? 61.927 0.713 94.807 1.00 7.48 164 GLN A CA 1
ATOM 1290 C C . GLN A 1 164 ? 60.951 0.233 93.745 1.00 8.62 164 GLN A C 1
ATOM 1291 O O . GLN A 1 164 ? 59.796 -0.131 94.054 1.00 5.46 164 GLN A O 1
ATOM 1297 N N . VAL A 1 165 ? 61.451 0.201 92.509 1.00 7.82 165 VAL A N 1
ATOM 1298 C CA . VAL A 1 165 ? 60.712 -0.354 91.367 1.00 8.30 165 VAL A CA 1
ATOM 1299 C C . VAL A 1 165 ? 61.683 -0.850 90.282 1.00 7.31 165 VAL A C 1
ATOM 1300 O O . VAL A 1 165 ? 62.733 -0.258 90.057 1.00 4.52 165 VAL A O 1
ATOM 1304 N N . ASP A 1 166 ? 61.313 -1.944 89.623 1.00 6.40 166 ASP A N 1
ATOM 1305 C CA . ASP A 1 166 ? 62.100 -2.483 88.510 1.00 6.17 166 ASP A CA 1
ATOM 1306 C C . ASP A 1 166 ? 61.562 -2.017 87.169 1.00 7.31 166 ASP A C 1
ATOM 1307 O O . ASP A 1 166 ? 60.345 -1.901 86.990 1.00 7.54 166 ASP A O 1
ATOM 1312 N N . VAL A 1 167 ? 62.478 -1.765 86.239 1.00 5.38 167 VAL A N 1
ATOM 1313 C CA . VAL A 1 167 ? 62.133 -1.237 84.913 1.00 8.88 167 VAL A CA 1
ATOM 1314 C C . VAL A 1 167 ? 62.866 -2.070 83.851 1.00 10.65 167 VAL A C 1
ATOM 1315 O O . VAL A 1 167 ? 64.083 -1.945 83.696 1.00 10.96 167 VAL A O 1
ATOM 1319 N N . PRO A 1 168 ? 62.144 -2.918 83.125 1.00 10.19 168 PRO A N 1
ATOM 1320 C CA . PRO A 1 168 ? 62.759 -3.658 82.019 1.00 10.67 168 PRO A CA 1
ATOM 1321 C C . PRO A 1 168 ? 63.182 -2.726 80.899 1.00 8.18 168 PRO A C 1
ATOM 1322 O O . PRO A 1 168 ? 62.571 -1.678 80.632 1.00 11.46 168 PRO A O 1
ATOM 1326 N N . VAL A 1 169 ? 64.299 -3.072 80.293 1.00 6.89 169 VAL A N 1
ATOM 1327 C CA . VAL A 1 169 ? 64.796 -2.360 79.123 1.00 5.26 169 VAL A CA 1
ATOM 1328 C C . VAL A 1 169 ? 64.720 -3.286 77.934 1.00 5.58 169 VAL A C 1
ATOM 1329 O O . VAL A 1 169 ? 65.407 -4.275 77.881 1.00 3.67 169 VAL A O 1
ATOM 1333 N N . SER A 1 170 ? 63.882 -2.928 76.971 1.00 5.70 170 SER A N 1
ATOM 1334 C CA . SER A 1 170 ? 63.724 -3.711 75.766 1.00 5.13 170 SER A CA 1
ATOM 1335 C C . SER A 1 170 ? 65.075 -3.872 75.063 1.00 5.11 170 SER A C 1
ATOM 1336 O O . SER A 1 170 ? 65.886 -2.961 75.028 1.00 2.56 170 SER A O 1
ATOM 1339 N N . GLU A 1 171 ? 65.329 -5.044 74.511 1.00 4.29 171 GLU A N 1
ATOM 1340 C CA . GLU A 1 171 ? 66.509 -5.232 73.668 1.00 6.43 171 GLU A CA 1
ATOM 1341 C C . GLU A 1 171 ? 66.578 -4.233 72.492 1.00 4.96 171 GLU A C 1
ATOM 1342 O O . GLU A 1 171 ? 67.647 -4.002 71.911 1.00 2.84 171 GLU A O 1
ATOM 1348 N N . ASP A 1 172 ? 65.425 -3.677 72.129 1.00 2.05 172 ASP A N 1
ATOM 1349 C CA . ASP A 1 172 ? 65.314 -2.760 70.987 1.00 3.44 172 ASP A CA 1
ATOM 1350 C C . ASP A 1 172 ? 65.208 -1.281 71.331 1.00 2.00 172 ASP A C 1
ATOM 1351 O O . ASP A 1 172 ? 64.982 -0.445 70.454 1.00 2.81 172 ASP A O 1
ATOM 1356 N N . LEU A 1 173 ? 65.355 -0.970 72.599 1.00 2.18 173 LEU A N 1
ATOM 1357 C CA . LEU A 1 173 ? 65.023 0.361 73.093 1.00 3.49 173 LEU A CA 1
ATOM 1358 C C . LEU A 1 173 ? 65.985 1.437 72.584 1.00 4.79 173 LEU A C 1
ATOM 1359 O O . LEU A 1 173 ? 65.570 2.547 72.341 1.00 5.68 173 LEU A O 1
ATOM 1364 N N . ALA A 1 174 ? 67.263 1.118 72.425 1.00 2.89 174 ALA A N 1
ATOM 1365 C CA . ALA A 1 174 ? 68.214 2.142 71.959 1.00 3.41 174 ALA A CA 1
ATOM 1366 C C . ALA A 1 174 ? 67.910 2.602 70.520 1.00 3.65 174 ALA A C 1
ATOM 1367 O O . ALA A 1 174 ? 68.103 3.762 70.162 1.00 2.00 174 ALA A O 1
ATOM 1369 N N . ALA A 1 175 ? 67.403 1.678 69.713 1.00 2.27 175 ALA A N 1
ATOM 1370 C CA . ALA A 1 175 ? 66.987 1.967 68.337 1.00 2.00 175 ALA A CA 1
ATOM 1371 C C . ALA A 1 175 ? 65.855 2.957 68.273 1.00 2.00 175 ALA A C 1
ATOM 1372 O O . ALA A 1 175 ? 65.793 3.758 67.362 1.00 2.39 175 ALA A O 1
ATOM 1374 N N . LEU A 1 176 ? 64.955 2.906 69.257 1.00 3.18 176 LEU A N 1
ATOM 1375 C CA . LEU A 1 176 ? 63.861 3.838 69.332 1.00 4.25 176 LEU A CA 1
ATOM 1376 C C . LEU A 1 176 ? 64.330 5.147 70.000 1.00 5.21 176 LEU A C 1
ATOM 1377 O O . LEU A 1 176 ? 64.071 6.203 69.499 1.00 3.71 176 LEU A O 1
ATOM 1382 N N . TYR A 1 177 ? 65.014 5.022 71.134 1.00 3.08 177 TYR A N 1
ATOM 1383 C CA . TYR A 1 177 ? 65.444 6.168 71.919 1.00 3.83 177 TYR A CA 1
ATOM 1384 C C . TYR A 1 177 ? 66.317 7.116 71.095 1.00 4.24 177 TYR A C 1
ATOM 1385 O O . TYR A 1 177 ? 66.147 8.317 71.163 1.00 2.00 177 TYR A O 1
ATOM 1394 N N . ARG A 1 178 ? 67.242 6.571 70.304 1.00 2.00 178 ARG A N 1
ATOM 1395 C CA . ARG A 1 178 ? 68.190 7.404 69.535 1.00 2.00 178 ARG A CA 1
ATOM 1396 C C . ARG A 1 178 ? 67.502 8.341 68.506 1.00 2.00 178 ARG A C 1
ATOM 1397 O O . ARG A 1 178 ? 68.108 9.299 68.010 1.00 2.00 178 ARG A O 1
ATOM 1405 N N . LEU A 1 179 ? 66.250 8.039 68.182 1.00 2.00 179 LEU A N 1
ATOM 1406 C CA . LEU A 1 179 ? 65.455 8.875 67.262 1.00 2.39 179 LEU A CA 1
ATOM 1407 C C . LEU A 1 179 ? 65.133 10.237 67.870 1.00 2.66 179 LEU A C 1
ATOM 1408 O O . LEU A 1 179 ? 64.759 11.164 67.153 1.00 2.00 179 LEU A O 1
ATOM 1413 N N . SER A 1 180 ? 65.270 10.338 69.191 1.00 2.00 180 SER A N 1
ATOM 1414 C CA . SER A 1 180 ? 65.129 11.614 69.889 1.00 2.24 180 SER A CA 1
ATOM 1415 C C . SER A 1 180 ? 66.284 12.558 69.650 1.00 2.14 180 SER A C 1
ATOM 1416 O O . SER A 1 180 ? 66.145 13.730 69.878 1.00 6.03 180 SER A O 1
ATOM 1419 N N . GLY A 1 181 ? 67.428 12.059 69.202 1.00 2.28 181 GLY A N 1
ATOM 1420 C CA . GLY A 1 181 ? 68.466 12.951 68.697 1.00 2.00 181 GLY A CA 1
ATOM 1421 C C . GLY A 1 181 ? 69.894 12.470 68.768 1.00 2.00 181 GLY A C 1
ATOM 1422 O O . GLY A 1 181 ? 70.700 12.822 67.940 1.00 2.00 181 GLY A O 1
ATOM 1423 N N . ASP A 1 182 ? 70.205 11.645 69.750 1.00 2.40 182 ASP A N 1
ATOM 1424 C CA . ASP A 1 182 ? 71.571 11.139 69.934 1.00 2.00 182 ASP A CA 1
ATOM 1425 C C . ASP A 1 182 ? 71.837 9.897 69.087 1.00 2.00 182 ASP A C 1
ATOM 1426 O O . ASP A 1 182 ? 71.563 8.782 69.511 1.00 2.00 182 ASP A O 1
ATOM 1431 N N . ARG A 1 183 ? 72.432 10.121 67.927 1.00 2.00 183 ARG A N 1
ATOM 1432 C CA . ARG A 1 183 ? 72.692 9.065 66.930 1.00 2.20 183 ARG A CA 1
ATOM 1433 C C . ARG A 1 183 ? 74.022 8.305 67.070 1.00 2.00 183 ARG A C 1
ATOM 1434 O O . ARG A 1 183 ? 74.355 7.475 66.225 1.00 2.00 183 ARG A O 1
ATOM 1442 N N . ASN A 1 184 ? 74.746 8.582 68.151 1.00 2.00 184 ASN A N 1
ATOM 1443 C CA . ASN A 1 184 ? 76.068 8.002 68.381 1.00 2.00 184 ASN A CA 1
ATOM 1444 C C . ASN A 1 184 ? 76.004 6.485 68.127 1.00 2.00 184 ASN A C 1
ATOM 1445 O O . ASN A 1 184 ? 75.250 5.801 68.792 1.00 2.00 184 ASN A O 1
ATOM 1450 N N . PRO A 1 185 ? 76.773 5.984 67.156 1.00 2.00 185 PRO A N 1
ATOM 1451 C CA . PRO A 1 185 ? 76.695 4.574 66.736 1.00 2.00 185 PRO A CA 1
ATOM 1452 C C . PRO A 1 185 ? 77.062 3.582 67.818 1.00 2.00 185 PRO A C 1
ATOM 1453 O O . PRO A 1 185 ? 76.795 2.410 67.676 1.00 2.04 185 PRO A O 1
ATOM 1457 N N . LEU A 1 186 ? 77.657 4.065 68.898 1.00 3.04 186 LEU A N 1
ATOM 1458 C CA . LEU A 1 186 ? 78.046 3.238 70.048 1.00 5.54 186 LEU A CA 1
ATOM 1459 C C . LEU A 1 186 ? 76.868 2.481 70.675 1.00 3.54 186 LEU A C 1
ATOM 1460 O O . LEU A 1 186 ? 77.030 1.398 71.266 1.00 2.00 186 LEU A O 1
ATOM 1465 N N . HIS A 1 187 ? 75.690 3.087 70.570 1.00 2.00 187 HIS A N 1
ATOM 1466 C CA . HIS A 1 187 ? 74.476 2.546 71.175 1.00 2.01 187 HIS A CA 1
ATOM 1467 C C . HIS A 1 187 ? 73.684 1.559 70.310 1.00 2.00 187 HIS A C 1
ATOM 1468 O O . HIS A 1 187 ? 72.623 1.091 70.715 1.00 2.00 187 HIS A O 1
ATOM 1475 N N . ILE A 1 188 ? 74.186 1.253 69.122 1.00 2.00 188 ILE A N 1
ATOM 1476 C CA . ILE A 1 188 ? 73.439 0.387 68.195 1.00 2.90 188 ILE A CA 1
ATOM 1477 C C . ILE A 1 188 ? 74.307 -0.480 67.257 1.00 2.10 188 ILE A C 1
ATOM 1478 O O . ILE A 1 188 ? 73.899 -1.557 66.880 1.00 2.00 188 ILE A O 1
ATOM 1483 N N . ASP A 1 189 ? 75.498 -0.001 66.913 1.00 2.00 189 ASP A N 1
ATOM 1484 C CA . ASP A 1 189 ? 76.422 -0.701 66.019 1.00 2.00 189 ASP A CA 1
ATOM 1485 C C . ASP A 1 189 ? 77.509 -1.455 66.810 1.00 2.00 189 ASP A C 1
ATOM 1486 O O . ASP A 1 189 ? 78.379 -0.826 67.414 1.00 3.01 189 ASP A O 1
ATOM 1491 N N . PRO A 1 190 ? 77.478 -2.789 66.811 1.00 2.00 190 PRO A N 1
ATOM 1492 C CA . PRO A 1 190 ? 78.509 -3.587 67.506 1.00 2.00 190 PRO A CA 1
ATOM 1493 C C . PRO A 1 190 ? 79.961 -3.203 67.204 1.00 2.00 190 PRO A C 1
ATOM 1494 O O . PRO A 1 190 ? 80.821 -3.220 68.086 1.00 2.00 190 PRO A O 1
ATOM 1498 N N . ASN A 1 191 ? 80.228 -2.882 65.950 1.00 2.00 191 ASN A N 1
ATOM 1499 C CA . ASN A 1 191 ? 81.571 -2.433 65.547 1.00 2.00 191 ASN A CA 1
ATOM 1500 C C . ASN A 1 191 ? 82.070 -1.191 66.308 1.00 2.00 191 ASN A C 1
ATOM 1501 O O . ASN A 1 191 ? 83.180 -1.207 66.859 1.00 2.00 191 ASN A O 1
ATOM 1506 N N . PHE A 1 192 ? 81.230 -0.160 66.391 1.00 2.00 192 PHE A N 1
ATOM 1507 C CA . PHE A 1 192 ? 81.570 1.035 67.166 1.00 2.00 192 PHE A CA 1
ATOM 1508 C C . PHE A 1 192 ? 81.571 0.790 68.683 1.00 2.00 192 PHE A C 1
ATOM 1509 O O . PHE A 1 192 ? 82.405 1.334 69.399 1.00 2.00 192 PHE A O 1
ATOM 1517 N N . ALA A 1 193 ? 80.662 -0.040 69.174 1.00 2.00 193 ALA A N 1
ATOM 1518 C CA . ALA A 1 193 ? 80.651 -0.362 70.607 1.00 2.00 193 ALA A CA 1
ATOM 1519 C C . ALA A 1 193 ? 81.973 -1.013 71.016 1.00 2.00 193 ALA A C 1
ATOM 1520 O O . ALA A 1 193 ? 82.560 -0.665 72.031 1.00 2.00 193 ALA A O 1
ATOM 1522 N N . LYS A 1 194 ? 82.430 -1.966 70.228 1.00 2.00 194 LYS A N 1
ATOM 1523 C CA . LYS A 1 194 ? 83.716 -2.628 70.504 1.00 2.00 194 LYS A CA 1
ATOM 1524 C C . LYS A 1 194 ? 84.917 -1.671 70.308 1.00 2.00 194 LYS A C 1
ATOM 1525 O O . LYS A 1 194 ? 85.910 -1.747 71.030 1.00 2.00 194 LYS A O 1
ATOM 1531 N N . GLY A 1 195 ? 84.799 -0.779 69.323 1.00 2.00 195 GLY A N 1
ATOM 1532 C CA . GLY A 1 195 ? 85.778 0.281 69.089 1.00 2.00 195 GLY A CA 1
ATOM 1533 C C . GLY A 1 195 ? 85.964 1.125 70.349 1.00 2.00 195 GLY A C 1
ATOM 1534 O O . GLY A 1 195 ? 87.073 1.518 70.690 1.00 2.00 195 GLY A O 1
ATOM 1535 N N . ALA A 1 196 ? 84.844 1.363 71.043 1.00 2.00 196 ALA A N 1
ATOM 1536 C CA . ALA A 1 196 ? 84.824 2.053 72.346 1.00 2.36 196 ALA A CA 1
ATOM 1537 C C . ALA A 1 196 ? 85.031 1.114 73.567 1.00 2.81 196 ALA A C 1
ATOM 1538 O O . ALA A 1 196 ? 84.806 1.490 74.707 1.00 2.81 196 ALA A O 1
ATOM 1540 N N . LYS A 1 197 ? 85.472 -0.109 73.317 1.00 4.35 197 LYS A N 1
ATOM 1541 C CA . LYS A 1 197 ? 85.860 -1.067 74.375 1.00 6.19 197 LYS A CA 1
ATOM 1542 C C . LYS A 1 197 ? 84.703 -1.636 75.206 1.00 6.76 197 LYS A C 1
ATOM 1543 O O . LYS A 1 197 ? 84.863 -1.951 76.385 1.00 6.31 197 LYS A O 1
ATOM 1549 N N . PHE A 1 198 ? 83.542 -1.770 74.575 1.00 5.55 198 PHE A N 1
ATOM 1550 C CA . PHE A 1 198 ? 82.403 -2.499 75.156 1.00 4.62 198 PHE A CA 1
ATOM 1551 C C . PHE A 1 198 ? 82.179 -3.774 74.359 1.00 4.71 198 PHE A C 1
ATOM 1552 O O . PHE A 1 198 ? 82.538 -3.832 73.187 1.00 4.43 198 PHE A O 1
ATOM 1560 N N . PRO A 1 199 ? 81.627 -4.809 74.987 1.00 6.01 199 PRO A N 1
ATOM 1561 C CA . PRO A 1 199 ? 81.465 -6.102 74.316 1.00 6.02 199 PRO A CA 1
ATOM 1562 C C . PRO A 1 199 ? 80.348 -6.068 73.265 1.00 3.63 199 PRO A C 1
ATOM 1563 O O . PRO A 1 199 ? 80.408 -6.774 72.259 1.00 2.00 199 PRO A O 1
ATOM 1567 N N . LYS A 1 200 ? 79.366 -5.206 73.491 1.00 2.79 200 LYS A N 1
ATOM 1568 C CA . LYS A 1 200 ? 78.230 -5.026 72.571 1.00 4.60 200 LYS A CA 1
ATOM 1569 C C . LYS A 1 200 ? 77.624 -3.641 72.795 1.00 2.75 200 LYS A C 1
ATOM 1570 O O . LYS A 1 200 ? 77.989 -2.990 73.757 1.00 2.67 200 LYS A O 1
ATOM 1576 N N . PRO A 1 201 ? 76.716 -3.164 71.946 1.00 2.00 201 PRO A N 1
ATOM 1577 C CA . PRO A 1 201 ? 76.151 -1.829 72.176 1.00 2.00 201 PRO A CA 1
ATOM 1578 C C . PRO A 1 201 ? 75.509 -1.677 73.542 1.00 2.22 201 PRO A C 1
ATOM 1579 O O . PRO A 1 201 ? 74.860 -2.596 74.073 1.00 2.00 201 PRO A O 1
ATOM 1583 N N . ILE A 1 202 ? 75.738 -0.484 74.091 1.00 2.00 202 ILE A N 1
ATOM 1584 C CA . ILE A 1 202 ? 75.217 -0.065 75.390 1.00 2.00 202 ILE A CA 1
ATOM 1585 C C . ILE A 1 202 ? 74.099 0.923 75.222 1.00 2.00 202 ILE A C 1
ATOM 1586 O O . ILE A 1 202 ? 74.056 1.684 74.271 1.00 2.06 202 ILE A O 1
ATOM 1591 N N . LEU A 1 203 ? 73.171 0.886 76.159 1.00 2.00 203 LEU A N 1
ATOM 1592 C CA . LEU A 1 203 ? 72.106 1.858 76.209 1.00 2.00 203 LEU A CA 1
ATOM 1593 C C . LEU A 1 203 ? 72.665 3.249 76.525 1.00 2.01 203 LEU A C 1
ATOM 1594 O O . LEU A 1 203 ? 73.629 3.395 77.285 1.00 2.00 203 LEU A O 1
ATOM 1599 N N . HIS A 1 204 ? 72.048 4.258 75.929 1.00 2.00 204 HIS A N 1
ATOM 1600 C CA . HIS A 1 204 ? 72.396 5.643 76.247 1.00 2.11 204 HIS A CA 1
ATOM 1601 C C . HIS A 1 204 ? 72.251 5.885 77.757 1.00 2.00 204 HIS A C 1
ATOM 1602 O O . HIS A 1 204 ? 71.210 5.553 78.356 1.00 2.00 204 HIS A O 1
ATOM 1609 N N . GLY A 1 205 ? 73.291 6.443 78.360 1.00 2.00 205 GLY A N 1
ATOM 1610 C CA . GLY A 1 205 ? 73.212 6.929 79.734 1.00 2.00 205 GLY A CA 1
ATOM 1611 C C . GLY A 1 205 ? 71.942 7.786 79.997 1.00 3.10 205 GLY A C 1
ATOM 1612 O O . GLY A 1 205 ? 71.240 7.603 80.990 1.00 2.00 205 GLY A O 1
ATOM 1621 N N . CYS A 1 207 ? 69.098 7.664 78.420 1.00 2.16 207 CYS A N 1
ATOM 1622 C CA . CYS A 1 207 ? 67.895 6.840 78.446 1.00 4.85 207 CYS A CA 1
ATOM 1623 C C . CYS A 1 207 ? 67.713 6.231 79.841 1.00 3.50 207 CYS A C 1
ATOM 1624 O O . CYS A 1 207 ? 66.601 6.201 80.380 1.00 4.87 207 CYS A O 1
ATOM 1627 N N . THR A 1 208 ? 68.801 5.740 80.436 1.00 4.82 208 THR A N 1
ATOM 1628 C CA . THR A 1 208 ? 68.745 5.188 81.812 1.00 4.99 208 THR A CA 1
ATOM 1629 C C . THR A 1 208 ? 68.267 6.253 82.817 1.00 5.49 208 THR A C 1
ATOM 1630 O O . THR A 1 208 ? 67.443 6.035 83.710 1.00 5.31 208 THR A O 1
ATOM 1634 N N . TYR A 1 209 ? 68.822 7.424 82.611 1.00 4.79 209 TYR A N 1
ATOM 1635 C CA . TYR A 1 209 ? 68.529 8.630 83.363 1.00 5.29 209 TYR A CA 1
ATOM 1636 C C . TYR A 1 209 ? 67.033 8.960 83.310 1.00 7.85 209 TYR A C 1
ATOM 1637 O O . TYR A 1 209 ? 66.359 9.105 84.341 1.00 9.93 209 TYR A O 1
ATOM 1646 N N . GLY A 1 210 ? 66.519 9.008 82.074 1.00 7.94 210 GLY A N 1
ATOM 1647 C CA . GLY A 1 210 ? 65.115 9.271 81.770 1.00 4.34 210 GLY A CA 1
ATOM 1648 C C . GLY A 1 210 ? 64.165 8.154 82.209 1.00 3.77 210 GLY A C 1
ATOM 1649 O O . GLY A 1 210 ? 63.097 8.422 82.730 1.00 2.98 210 GLY A O 1
ATOM 1650 N N . LEU A 1 211 ? 64.538 6.902 82.002 1.00 3.94 211 LEU A N 1
ATOM 1651 C CA . LEU A 1 211 ? 63.739 5.766 82.514 1.00 5.05 211 LEU A CA 1
ATOM 1652 C C . LEU A 1 211 ? 63.609 5.877 84.025 1.00 6.42 211 LEU A C 1
ATOM 1653 O O . LEU A 1 211 ? 62.549 5.603 84.596 1.00 6.63 211 LEU A O 1
ATOM 1658 N N . SER A 1 212 ? 64.704 6.287 84.660 1.00 2.54 212 SER A N 1
ATOM 1659 C CA . SER A 1 212 ? 64.722 6.471 86.110 1.00 2.62 212 SER A CA 1
ATOM 1660 C C . SER A 1 212 ? 63.787 7.626 86.486 1.00 3.21 212 SER A C 1
ATOM 1661 O O . SER A 1 212 ? 62.965 7.507 87.389 1.00 3.15 212 SER A O 1
ATOM 1664 N N . ALA A 1 213 ? 63.929 8.744 85.785 1.00 5.25 213 ALA A N 1
ATOM 1665 C CA . ALA A 1 213 ? 63.108 9.918 86.044 1.00 3.65 213 ALA A CA 1
ATOM 1666 C C . ALA A 1 213 ? 61.615 9.584 85.933 1.00 6.13 213 ALA A C 1
ATOM 1667 O O . ALA A 1 213 ? 60.799 10.017 86.730 1.00 7.25 213 ALA A O 1
ATOM 1669 N N . LYS A 1 214 ? 61.265 8.829 84.908 1.00 6.05 214 LYS A N 1
ATOM 1670 C CA . LYS A 1 214 ? 59.876 8.484 84.659 1.00 6.12 214 LYS A CA 1
ATOM 1671 C C . LYS A 1 214 ? 59.315 7.641 85.800 1.00 5.51 214 LYS A C 1
ATOM 1672 O O . LYS A 1 214 ? 58.216 7.893 86.303 1.00 3.90 214 LYS A O 1
ATOM 1678 N N . ALA A 1 215 ? 60.061 6.637 86.221 1.00 5.60 215 ALA A N 1
ATOM 1679 C CA . ALA A 1 215 ? 59.616 5.805 87.339 1.00 5.84 215 ALA A CA 1
ATOM 1680 C C . ALA A 1 215 ? 59.403 6.643 88.617 1.00 7.24 215 ALA A C 1
ATOM 1681 O O . ALA A 1 215 ? 58.414 6.475 89.361 1.00 8.39 215 ALA A O 1
ATOM 1683 N N . LEU A 1 216 ? 60.322 7.569 88.853 1.00 4.70 216 LEU A N 1
ATOM 1684 C CA . LEU A 1 216 ? 60.250 8.447 90.007 1.00 4.41 216 LEU A CA 1
ATOM 1685 C C . LEU A 1 216 ? 59.017 9.344 89.961 1.00 3.68 216 LEU A C 1
ATOM 1686 O O . LEU A 1 216 ? 58.393 9.566 90.974 1.00 3.39 216 LEU A O 1
ATOM 1691 N N . ILE A 1 217 ? 58.706 9.880 88.788 1.00 3.84 217 ILE A N 1
ATOM 1692 C CA . ILE A 1 217 ? 57.520 10.738 88.608 1.00 4.66 217 ILE A CA 1
ATOM 1693 C C . ILE A 1 217 ? 56.227 9.981 88.928 1.00 6.17 217 ILE A C 1
ATOM 1694 O O . ILE A 1 217 ? 55.323 10.523 89.582 1.00 6.47 217 ILE A O 1
ATOM 1699 N N . ASP A 1 218 ? 56.139 8.737 88.465 1.00 6.27 218 ASP A N 1
ATOM 1700 C CA . ASP A 1 218 ? 54.956 7.913 88.732 1.00 7.23 218 ASP A CA 1
ATOM 1701 C C . ASP A 1 218 ? 54.654 7.820 90.237 1.00 7.50 218 ASP A C 1
ATOM 1702 O O . ASP A 1 218 ? 53.488 7.793 90.651 1.00 6.24 218 ASP A O 1
ATOM 1707 N N . LYS A 1 219 ? 55.711 7.739 91.041 1.00 5.44 219 LYS A N 1
ATOM 1708 C CA . LYS A 1 219 ? 55.566 7.566 92.490 1.00 5.03 219 LYS A CA 1
ATOM 1709 C C . LYS A 1 219 ? 55.462 8.899 93.239 1.00 4.79 219 LYS A C 1
ATOM 1710 O O . LYS A 1 219 ? 54.629 9.060 94.119 1.00 2.82 219 LYS A O 1
ATOM 1716 N N . PHE A 1 220 ? 56.317 9.850 92.881 1.00 3.97 220 PHE A N 1
ATOM 1717 C CA . PHE A 1 220 ? 56.521 11.078 93.687 1.00 4.48 220 PHE A CA 1
ATOM 1718 C C . PHE A 1 220 ? 55.969 12.358 93.105 1.00 3.80 220 PHE A C 1
ATOM 1719 O O . PHE A 1 220 ? 55.876 13.360 93.775 1.00 4.36 220 PHE A O 1
ATOM 1727 N N . GLY A 1 221 ? 55.601 12.311 91.846 1.00 5.79 221 GLY A N 1
ATOM 1728 C CA . GLY A 1 221 ? 55.168 13.500 91.139 1.00 5.11 221 GLY A CA 1
ATOM 1729 C C . GLY A 1 221 ? 56.266 14.173 90.329 1.00 3.76 221 GLY A C 1
ATOM 1730 O O . GLY A 1 221 ? 57.423 13.752 90.302 1.00 2.46 221 GLY A O 1
ATOM 1739 N N . PHE A 1 223 ? 59.107 16.605 88.861 1.00 6.34 223 PHE A N 1
ATOM 1740 C CA . PHE A 1 223 ? 60.267 17.395 89.316 1.00 4.58 223 PHE A CA 1
ATOM 1741 C C . PHE A 1 223 ? 60.685 18.481 88.323 1.00 5.81 223 PHE A C 1
ATOM 1742 O O . PHE A 1 223 ? 60.463 18.354 87.118 1.00 3.74 223 PHE A O 1
ATOM 1750 N N . ASN A 1 224 ? 61.344 19.518 88.839 1.00 5.83 224 ASN A N 1
ATOM 1751 C CA . ASN A 1 224 ? 61.903 20.599 87.998 1.00 5.78 224 ASN A CA 1
ATOM 1752 C C . ASN A 1 224 ? 63.435 20.724 88.032 1.00 5.34 224 ASN A C 1
ATOM 1753 O O . ASN A 1 224 ? 64.009 21.655 87.458 1.00 4.73 224 ASN A O 1
ATOM 1758 N N . GLU A 1 225 ? 64.086 19.798 88.724 1.00 4.74 225 GLU A N 1
ATOM 1759 C CA . GLU A 1 225 ? 65.535 19.820 88.855 1.00 2.87 225 GLU A CA 1
ATOM 1760 C C . GLU A 1 225 ? 66.061 18.387 89.069 1.00 3.79 225 GLU A C 1
ATOM 1761 O O . GLU A 1 225 ? 65.559 17.643 89.891 1.00 2.00 225 GLU A O 1
ATOM 1767 N N . ILE A 1 226 ? 67.067 17.996 88.303 1.00 3.13 226 ILE A N 1
ATOM 1768 C CA . ILE A 1 226 ? 67.631 16.648 88.417 1.00 2.66 226 ILE A CA 1
ATOM 1769 C C . ILE A 1 226 ? 69.157 16.643 88.211 1.00 2.93 226 ILE A C 1
ATOM 1770 O O . ILE A 1 226 ? 69.711 17.393 87.413 1.00 2.00 226 ILE A O 1
ATOM 1775 N N . LYS A 1 227 ? 69.821 15.788 88.973 1.00 3.28 227 LYS A N 1
ATOM 1776 C CA . LYS A 1 227 ? 71.271 15.611 88.875 1.00 2.11 227 LYS A CA 1
ATOM 1777 C C . LYS A 1 227 ? 71.630 14.169 89.155 1.00 4.22 227 LYS A C 1
ATOM 1778 O O . LYS A 1 227 ? 71.014 13.511 90.003 1.00 2.00 227 LYS A O 1
ATOM 1784 N N . ALA A 1 228 ? 72.636 13.685 88.439 1.00 2.49 228 ALA A N 1
ATOM 1785 C CA . ALA A 1 228 ? 73.078 12.307 88.572 1.00 3.92 228 ALA A CA 1
ATOM 1786 C C . ALA A 1 228 ? 74.500 12.097 88.053 1.00 5.06 228 ALA A C 1
ATOM 1787 O O . ALA A 1 228 ? 75.000 12.846 87.214 1.00 7.58 228 ALA A O 1
ATOM 1789 N N . ARG A 1 229 ? 75.145 11.077 88.601 1.00 6.24 229 ARG A N 1
ATOM 1790 C CA . ARG A 1 229 ? 76.451 10.605 88.140 1.00 5.54 229 ARG A CA 1
ATOM 1791 C C . ARG A 1 229 ? 76.281 9.258 87.477 1.00 5.60 229 ARG A C 1
ATOM 1792 O O . ARG A 1 229 ? 75.561 8.401 87.969 1.00 6.41 229 ARG A O 1
ATOM 1800 N N . PHE A 1 230 ? 76.903 9.082 86.322 1.00 4.76 230 PHE A N 1
ATOM 1801 C CA . PHE A 1 230 ? 76.859 7.807 85.611 1.00 4.64 230 PHE A CA 1
ATOM 1802 C C . PHE A 1 230 ? 78.047 6.946 86.079 1.00 5.23 230 PHE A C 1
ATOM 1803 O O . PHE A 1 230 ? 79.200 7.360 85.933 1.00 5.08 230 PHE A O 1
ATOM 1811 N N . THR A 1 231 ? 77.759 5.773 86.646 1.00 2.55 231 THR A N 1
ATOM 1812 C CA . THR A 1 231 ? 78.801 4.917 87.258 1.00 2.76 231 THR A CA 1
ATOM 1813 C C . THR A 1 231 ? 78.880 3.496 86.723 1.00 4.97 231 THR A C 1
ATOM 1814 O O . THR A 1 231 ? 79.665 2.667 87.242 1.00 4.65 231 THR A O 1
ATOM 1818 N N . GLY A 1 232 ? 78.086 3.191 85.702 1.00 5.37 232 GLY A N 1
ATOM 1819 C CA . GLY A 1 232 ? 78.047 1.827 85.190 1.00 6.09 232 GLY A CA 1
ATOM 1820 C C . GLY A 1 232 ? 77.193 1.629 83.957 1.00 6.27 232 GLY A C 1
ATOM 1821 O O . GLY A 1 232 ? 76.107 2.194 83.836 1.00 8.86 232 GLY A O 1
ATOM 1822 N N . ILE A 1 233 ? 77.673 0.802 83.038 1.00 4.70 233 ILE A N 1
ATOM 1823 C CA . ILE A 1 233 ? 76.970 0.609 81.775 1.00 5.68 233 ILE A CA 1
ATOM 1824 C C . ILE A 1 233 ? 75.678 -0.146 81.958 1.00 3.68 233 ILE A C 1
ATOM 1825 O O . ILE A 1 233 ? 75.495 -0.888 82.926 1.00 4.10 233 ILE A O 1
ATOM 1830 N N . VAL A 1 234 ? 74.792 0.058 80.997 1.00 2.05 234 VAL A N 1
ATOM 1831 C CA . VAL A 1 234 ? 73.547 -0.699 80.872 1.00 2.00 234 VAL A CA 1
ATOM 1832 C C . VAL A 1 234 ? 73.431 -1.221 79.444 1.00 2.00 234 VAL A C 1
ATOM 1833 O O . VAL A 1 234 ? 73.646 -0.468 78.470 1.00 4.31 234 VAL A O 1
ATOM 1837 N N . PHE A 1 235 ? 73.089 -2.500 79.319 1.00 2.00 235 PHE A N 1
ATOM 1838 C CA . PHE A 1 235 ? 72.858 -3.116 78.021 1.00 2.00 235 PHE A CA 1
ATOM 1839 C C . PHE A 1 235 ? 71.373 -3.263 77.755 1.00 3.58 235 PHE A C 1
ATOM 1840 O O . PHE A 1 235 ? 70.625 -3.686 78.650 1.00 4.04 235 PHE A O 1
ATOM 1848 N N . PRO A 1 236 ? 70.959 -2.989 76.512 1.00 4.34 236 PRO A N 1
ATOM 1849 C CA . PRO A 1 236 ? 69.601 -3.289 76.067 1.00 4.34 236 PRO A CA 1
ATOM 1850 C C . PRO A 1 236 ? 69.279 -4.714 76.410 1.00 4.14 236 PRO A C 1
ATOM 1851 O O . PRO A 1 236 ? 70.128 -5.589 76.219 1.00 3.57 236 PRO A O 1
ATOM 1855 N N . GLY A 1 237 ? 68.089 -4.932 76.959 1.00 3.97 237 GLY A N 1
ATOM 1856 C CA . GLY A 1 237 ? 67.682 -6.260 77.407 1.00 5.24 237 GLY A CA 1
ATOM 1857 C C . GLY A 1 237 ? 67.757 -6.489 78.906 1.00 5.83 237 GLY A C 1
ATOM 1858 O O . GLY A 1 237 ? 67.153 -7.409 79.436 1.00 3.44 237 GLY A O 1
ATOM 1859 N N . GLU A 1 238 ? 68.487 -5.645 79.609 1.00 5.79 238 GLU A N 1
ATOM 1860 C CA . GLU A 1 238 ? 68.626 -5.812 81.056 1.00 4.38 238 GLU A CA 1
ATOM 1861 C C . GLU A 1 238 ? 67.485 -5.132 81.817 1.00 4.89 238 GLU A C 1
ATOM 1862 O O . GLU A 1 238 ? 66.665 -4.436 81.262 1.00 4.82 238 GLU A O 1
ATOM 1868 N N . THR A 1 239 ? 67.463 -5.346 83.120 1.00 6.84 239 THR A N 1
ATOM 1869 C CA . THR A 1 239 ? 66.436 -4.796 83.993 1.00 4.64 239 THR A CA 1
ATOM 1870 C C . THR A 1 239 ? 67.071 -3.825 84.951 1.00 4.56 239 THR A C 1
ATOM 1871 O O . THR A 1 239 ? 68.078 -4.129 85.597 1.00 4.17 239 THR A O 1
ATOM 1875 N N . LEU A 1 240 ? 66.499 -2.629 85.002 1.00 4.36 240 LEU A N 1
ATOM 1876 C CA . LEU A 1 240 ? 66.896 -1.624 85.979 1.00 5.30 240 LEU A CA 1
ATOM 1877 C C . LEU A 1 240 ? 66.127 -1.808 87.307 1.00 5.55 240 LEU A C 1
ATOM 1878 O O . LEU A 1 240 ? 65.039 -2.396 87.356 1.00 4.37 240 LEU A O 1
ATOM 1883 N N . ARG A 1 241 ? 66.736 -1.315 88.378 1.00 6.10 241 ARG A N 1
ATOM 1884 C CA . ARG A 1 241 ? 66.086 -1.185 89.675 1.00 4.02 241 ARG A CA 1
ATOM 1885 C C . ARG A 1 241 ? 66.362 0.216 90.212 1.00 5.27 241 ARG A C 1
ATOM 1886 O O . ARG A 1 241 ? 67.500 0.577 90.545 1.00 4.20 241 ARG A O 1
ATOM 1894 N N . VAL A 1 242 ? 65.303 0.998 90.290 1.00 3.69 242 VAL A N 1
ATOM 1895 C CA . VAL A 1 242 ? 65.374 2.306 90.886 1.00 4.38 242 VAL A CA 1
ATOM 1896 C C . VAL A 1 242 ? 65.110 2.182 92.395 1.00 3.22 242 VAL A C 1
ATOM 1897 O O . VAL A 1 242 ? 64.083 1.670 92.822 1.00 2.00 242 VAL A O 1
ATOM 1901 N N . LEU A 1 243 ? 66.072 2.678 93.166 1.00 3.65 243 LEU A N 1
ATOM 1902 C CA . LEU A 1 243 ? 65.985 2.839 94.624 1.00 2.33 243 LEU A CA 1
ATOM 1903 C C . LEU A 1 243 ? 65.841 4.305 94.988 1.00 3.18 243 LEU A C 1
ATOM 1904 O O . LEU A 1 243 ? 66.626 5.138 94.556 1.00 5.62 243 LEU A O 1
ATOM 1909 N N . ALA A 1 244 ? 64.861 4.622 95.819 1.00 2.14 244 ALA A N 1
ATOM 1910 C CA . ALA A 1 244 ? 64.566 6.020 96.145 1.00 3.14 244 ALA A CA 1
ATOM 1911 C C . ALA A 1 244 ? 64.417 6.243 97.644 1.00 3.15 244 ALA A C 1
ATOM 1912 O O . ALA A 1 244 ? 63.868 5.406 98.360 1.00 2.69 244 ALA A O 1
ATOM 1914 N N . TRP A 1 245 ? 64.871 7.401 98.095 1.00 2.47 245 TRP A N 1
ATOM 1915 C CA . TRP A 1 245 ? 64.797 7.808 99.492 1.00 2.42 245 TRP A CA 1
ATOM 1916 C C . TRP A 1 245 ? 64.257 9.266 99.581 1.00 4.38 245 TRP A C 1
ATOM 1917 O O . TRP A 1 245 ? 64.859 10.198 99.048 1.00 5.47 245 TRP A O 1
ATOM 1928 N N . LYS A 1 246 ? 63.117 9.438 100.228 1.00 4.37 246 LYS A N 1
ATOM 1929 C CA . LYS A 1 246 ? 62.522 10.761 100.410 1.00 8.14 246 LYS A CA 1
ATOM 1930 C C . LYS A 1 246 ? 63.330 11.503 101.467 1.00 8.75 246 LYS A C 1
ATOM 1931 O O . LYS A 1 246 ? 63.335 11.090 102.615 1.00 6.40 246 LYS A O 1
ATOM 1937 N N . GLU A 1 247 ? 64.016 12.575 101.062 1.00 10.55 247 GLU A N 1
ATOM 1938 C CA . GLU A 1 247 ? 65.002 13.286 101.917 1.00 13.01 247 GLU A CA 1
ATOM 1939 C C . GLU A 1 247 ? 64.694 14.736 102.295 1.00 17.61 247 GLU A C 1
ATOM 1940 O O . GLU A 1 247 ? 65.598 15.536 102.563 1.00 21.44 247 GLU A O 1
ATOM 1946 N N . SER A 1 248 ? 63.418 15.031 102.429 1.00 19.17 248 SER A N 1
ATOM 1947 C CA . SER A 1 248 ? 62.888 16.378 102.737 1.00 20.79 248 SER A CA 1
ATOM 1948 C C . SER A 1 248 ? 61.567 16.388 101.940 1.00 22.13 248 SER A C 1
ATOM 1949 O O . SER A 1 248 ? 61.357 15.494 101.105 1.00 23.07 248 SER A O 1
ATOM 1952 N N . ASP A 1 249 ? 60.686 17.365 102.172 1.00 22.54 249 ASP A N 1
ATOM 1953 C CA . ASP A 1 249 ? 59.433 17.471 101.381 1.00 23.11 249 ASP A CA 1
ATOM 1954 C C . ASP A 1 249 ? 59.696 17.724 99.857 1.00 22.96 249 ASP A C 1
ATOM 1955 O O . ASP A 1 249 ? 58.823 17.506 98.997 1.00 23.13 249 ASP A O 1
ATOM 1960 N N . ASP A 1 250 ? 60.930 18.155 99.585 1.00 19.29 250 ASP A N 1
ATOM 1961 C CA . ASP A 1 250 ? 61.422 18.668 98.305 1.00 17.33 250 ASP A CA 1
ATOM 1962 C C . ASP A 1 250 ? 62.225 17.662 97.477 1.00 11.10 250 ASP A C 1
ATOM 1963 O O . ASP A 1 250 ? 62.169 17.660 96.264 1.00 9.84 250 ASP A O 1
ATOM 1968 N N . THR A 1 251 ? 63.026 16.849 98.146 1.00 6.54 251 THR A N 1
ATOM 1969 C CA . THR A 1 251 ? 64.149 16.162 97.500 1.00 4.62 251 THR A CA 1
ATOM 1970 C C . THR A 1 251 ? 64.090 14.643 97.606 1.00 3.98 251 THR A C 1
ATOM 1971 O O . THR A 1 251 ? 64.023 14.088 98.690 1.00 3.18 251 THR A O 1
ATOM 1975 N N . ILE A 1 252 ? 64.141 13.991 96.464 1.00 2.57 252 ILE A N 1
ATOM 1976 C CA . ILE A 1 252 ? 64.165 12.523 96.413 1.00 2.85 252 ILE A CA 1
ATOM 1977 C C . ILE A 1 252 ? 65.547 12.102 95.915 1.00 4.79 252 ILE A C 1
ATOM 1978 O O . ILE A 1 252 ? 65.917 12.384 94.772 1.00 4.88 252 ILE A O 1
ATOM 1983 N N . VAL A 1 253 ? 66.284 11.395 96.767 1.00 4.58 253 VAL A N 1
ATOM 1984 C CA . VAL A 1 253 ? 67.601 10.852 96.420 1.00 2.43 253 VAL A CA 1
ATOM 1985 C C . VAL A 1 253 ? 67.382 9.485 95.822 1.00 3.77 253 VAL A C 1
ATOM 1986 O O . VAL A 1 253 ? 66.492 8.749 96.225 1.00 2.83 253 VAL A O 1
ATOM 1990 N N . PHE A 1 254 ? 68.176 9.148 94.818 1.00 4.11 254 PHE A N 1
ATOM 1991 C CA . PHE A 1 254 ? 68.026 7.874 94.144 1.00 2.33 254 PHE A CA 1
ATOM 1992 C C . PHE A 1 254 ? 69.346 7.295 93.629 1.00 3.62 254 PHE A C 1
ATOM 1993 O O . PHE A 1 254 ? 70.389 7.959 93.587 1.00 2.40 254 PHE A O 1
ATOM 2001 N N . GLN A 1 255 ? 69.266 6.007 93.348 1.00 2.00 255 GLN A N 1
ATOM 2002 C CA . GLN A 1 255 ? 70.287 5.241 92.652 1.00 3.12 255 GLN A CA 1
ATOM 2003 C C . GLN A 1 255 ? 69.577 4.377 91.615 1.00 2.61 255 GLN A C 1
ATOM 2004 O O . GLN A 1 255 ? 68.413 4.008 91.780 1.00 3.44 255 GLN A O 1
ATOM 2010 N N . THR A 1 256 ? 70.282 4.035 90.549 1.00 3.53 256 THR A N 1
ATOM 2011 C CA . THR A 1 256 ? 69.751 3.066 89.601 1.00 3.13 256 THR A CA 1
ATOM 2012 C C . THR A 1 256 ? 70.711 1.916 89.430 1.00 6.05 256 THR A C 1
ATOM 2013 O O . THR A 1 256 ? 71.869 2.103 89.010 1.00 5.63 256 THR A O 1
ATOM 2017 N N . HIS A 1 257 ? 70.206 0.734 89.742 1.00 4.03 257 HIS A N 1
ATOM 2018 C CA . HIS A 1 257 ? 70.986 -0.486 89.719 1.00 5.94 257 HIS A CA 1
ATOM 2019 C C . HIS A 1 257 ? 70.626 -1.291 88.507 1.00 4.96 257 HIS A C 1
ATOM 2020 O O . HIS A 1 257 ? 69.521 -1.169 87.967 1.00 5.27 257 HIS A O 1
ATOM 2027 N N . VAL A 1 258 ? 71.576 -2.107 88.080 1.00 5.29 258 VAL A N 1
ATOM 2028 C CA . VAL A 1 258 ? 71.335 -3.144 87.075 1.00 4.52 258 VAL A CA 1
ATOM 2029 C C . VAL A 1 258 ? 71.156 -4.535 87.740 1.00 6.71 258 VAL A C 1
ATOM 2030 O O . VAL A 1 258 ? 72.120 -5.148 88.253 1.00 4.58 258 VAL A O 1
ATOM 2034 N N . VAL A 1 259 ? 69.924 -5.026 87.722 1.00 6.33 259 VAL A N 1
ATOM 2035 C CA . VAL A 1 259 ? 69.556 -6.265 88.422 1.00 6.68 259 VAL A CA 1
ATOM 2036 C C . VAL A 1 259 ? 70.388 -7.461 87.911 1.00 6.22 259 VAL A C 1
ATOM 2037 O O . VAL A 1 259 ? 70.882 -8.258 88.683 1.00 8.28 259 VAL A O 1
ATOM 2041 N N . ASP A 1 260 ? 70.551 -7.543 86.596 1.00 6.48 260 ASP A N 1
ATOM 2042 C CA . ASP A 1 260 ? 71.206 -8.675 85.935 1.00 5.65 260 ASP A CA 1
ATOM 2043 C C . ASP A 1 260 ? 72.658 -8.903 86.353 1.00 7.00 260 ASP A C 1
ATOM 2044 O O . ASP A 1 260 ? 73.108 -10.036 86.383 1.00 3.78 260 ASP A O 1
ATOM 2049 N N . ARG A 1 261 ? 73.391 -7.830 86.638 1.00 3.37 261 ARG A N 1
ATOM 2050 C CA . ARG A 1 261 ? 74.842 -7.948 86.942 1.00 5.96 261 ARG A CA 1
ATOM 2051 C C . ARG A 1 261 ? 75.211 -7.465 88.353 1.00 5.77 261 ARG A C 1
ATOM 2052 O O . ARG A 1 261 ? 76.365 -7.528 88.771 1.00 5.29 261 ARG A O 1
ATOM 2060 N N . GLY A 1 262 ? 74.213 -6.985 89.082 1.00 4.39 262 GLY A N 1
ATOM 2061 C CA . GLY A 1 262 ? 74.432 -6.475 90.427 1.00 5.94 262 GLY A CA 1
ATOM 2062 C C . GLY A 1 262 ? 75.361 -5.281 90.487 1.00 7.45 262 GLY A C 1
ATOM 2063 O O . GLY A 1 262 ? 76.201 -5.192 91.381 1.00 6.81 262 GLY A O 1
ATOM 2064 N N . THR A 1 263 ? 75.205 -4.361 89.530 1.00 5.85 263 THR A N 1
ATOM 2065 C CA . THR A 1 263 ? 76.010 -3.130 89.482 1.00 5.13 263 THR A CA 1
ATOM 2066 C C . THR A 1 263 ? 75.144 -1.895 89.699 1.00 2.53 263 THR A C 1
ATOM 2067 O O . THR A 1 263 ? 73.925 -1.973 89.694 1.00 5.50 263 THR A O 1
ATOM 2071 N N . ILE A 1 264 ? 75.801 -0.765 89.897 1.00 2.15 264 ILE A N 1
ATOM 2072 C CA . ILE A 1 264 ? 75.152 0.559 89.964 1.00 3.17 264 ILE A CA 1
ATOM 2073 C C . ILE A 1 264 ? 75.446 1.381 88.712 1.00 3.88 264 ILE A C 1
ATOM 2074 O O . ILE A 1 264 ? 76.575 1.785 88.452 1.00 3.99 264 ILE A O 1
ATOM 2079 N N . ALA A 1 265 ? 74.382 1.661 87.969 1.00 6.58 265 ALA A N 1
ATOM 2080 C CA . ALA A 1 265 ? 74.431 2.448 86.737 1.00 5.14 265 ALA A CA 1
ATOM 2081 C C . ALA A 1 265 ? 74.335 3.949 86.997 1.00 4.60 265 ALA A C 1
ATOM 2082 O O . ALA A 1 265 ? 74.910 4.762 86.286 1.00 5.79 265 ALA A O 1
ATOM 2084 N N . ILE A 1 266 ? 73.557 4.314 87.997 1.00 5.57 266 ILE A N 1
ATOM 2085 C CA . ILE A 1 266 ? 73.408 5.718 88.379 1.00 4.82 266 ILE A CA 1
ATOM 2086 C C . ILE A 1 266 ? 73.492 5.852 89.896 1.00 4.04 266 ILE A C 1
ATOM 2087 O O . ILE A 1 266 ? 72.820 5.153 90.645 1.00 2.79 266 ILE A O 1
ATOM 2092 N N . ASN A 1 267 ? 74.339 6.762 90.329 1.00 2.00 267 ASN A N 1
ATOM 2093 C CA . ASN A 1 267 ? 74.553 7.047 91.737 1.00 2.00 267 ASN A CA 1
ATOM 2094 C C . ASN A 1 267 ? 74.655 8.575 91.940 1.00 2.76 267 ASN A C 1
ATOM 2095 O O . ASN A 1 267 ? 74.606 9.354 90.980 1.00 3.72 267 ASN A O 1
ATOM 2100 N N . ASN A 1 268 ? 74.777 8.980 93.194 1.00 2.05 268 ASN A N 1
ATOM 2101 C CA . ASN A 1 268 ? 74.973 10.386 93.564 1.00 3.42 268 ASN A CA 1
ATOM 2102 C C . ASN A 1 268 ? 73.931 11.274 92.901 1.00 3.16 268 ASN A C 1
ATOM 2103 O O . ASN A 1 268 ? 74.259 12.292 92.304 1.00 4.98 268 ASN A O 1
ATOM 2108 N N . ALA A 1 269 ? 72.677 10.878 93.042 1.00 2.00 269 ALA A N 1
ATOM 2109 C CA . ALA A 1 269 ? 71.581 11.408 92.230 1.00 2.12 269 ALA A CA 1
ATOM 2110 C C . ALA A 1 269 ? 70.373 11.850 93.040 1.00 3.39 269 ALA A C 1
ATOM 2111 O O . ALA A 1 269 ? 70.029 11.244 94.055 1.00 3.28 269 ALA A O 1
ATOM 2113 N N . ALA A 1 270 ? 69.702 12.886 92.556 1.00 5.15 270 ALA A N 1
ATOM 2114 C CA . ALA A 1 270 ? 68.454 13.355 93.177 1.00 4.19 270 ALA A CA 1
ATOM 2115 C C . ALA A 1 270 ? 67.568 14.144 92.215 1.00 3.87 270 ALA A C 1
ATOM 2116 O O . ALA A 1 270 ? 68.037 14.614 91.187 1.00 3.13 270 ALA A O 1
ATOM 2118 N N . ILE A 1 271 ? 66.287 14.259 92.565 1.00 2.15 271 ILE A N 1
ATOM 2119 C CA . ILE A 1 271 ? 65.333 15.175 91.918 1.00 2.00 271 ILE A CA 1
ATOM 2120 C C . ILE A 1 271 ? 64.754 16.140 92.950 1.00 3.02 271 ILE A C 1
ATOM 2121 O O . ILE A 1 271 ? 64.630 15.819 94.140 1.00 2.61 271 ILE A O 1
ATOM 2126 N N . LYS A 1 272 ? 64.408 17.339 92.490 1.00 4.11 272 LYS A N 1
ATOM 2127 C CA . LYS A 1 272 ? 63.677 18.319 93.312 1.00 3.54 272 LYS A CA 1
ATOM 2128 C C . LYS A 1 272 ? 62.225 18.398 92.831 1.00 2.36 272 LYS A C 1
ATOM 2129 O O . LYS A 1 272 ? 61.954 18.791 91.696 1.00 2.02 272 LYS A O 1
ATOM 2135 N N . LEU A 1 273 ? 61.297 18.010 93.696 1.00 2.37 273 LEU A N 1
ATOM 2136 C CA . LEU A 1 273 ? 59.875 17.967 93.345 1.00 4.29 273 LEU A CA 1
ATOM 2137 C C . LEU A 1 273 ? 59.325 19.372 93.154 1.00 6.26 273 LEU A C 1
ATOM 2138 O O . LEU A 1 273 ? 59.724 20.307 93.847 1.00 5.02 273 LEU A O 1
ATOM 2143 N N . VAL A 1 274 ? 58.414 19.502 92.198 1.00 7.94 274 VAL A N 1
ATOM 2144 C CA . VAL A 1 274 ? 57.704 20.771 91.950 1.00 11.29 274 VAL A CA 1
ATOM 2145 C C . VAL A 1 274 ? 56.705 21.030 93.089 1.00 15.12 274 VAL A C 1
ATOM 2146 O O . VAL A 1 274 ? 56.371 20.125 93.832 1.00 20.04 274 VAL A O 1
ATOM 2150 N N . GLY A 1 275 ? 56.213 22.258 93.212 1.00 20.31 275 GLY A N 1
ATOM 2151 C CA . GLY A 1 275 ? 55.295 22.620 94.291 1.00 23.02 275 GLY A CA 1
ATOM 2152 C C . GLY A 1 275 ? 53.818 22.327 94.058 1.00 24.88 275 GLY A C 1
ATOM 2153 O O . GLY A 1 275 ? 52.990 22.576 94.953 1.00 26.81 275 GLY A O 1
ATOM 2154 N N . PRO B 1 5 ? 52.100 19.448 46.116 1.00 18.24 5 PRO B N 1
ATOM 2155 C CA . PRO B 1 5 ? 52.130 18.746 47.446 1.00 18.11 5 PRO B CA 1
ATOM 2156 C C . PRO B 1 5 ? 53.432 17.993 47.688 1.00 17.83 5 PRO B C 1
ATOM 2157 O O . PRO B 1 5 ? 53.616 16.853 47.239 1.00 18.65 5 PRO B O 1
ATOM 2161 N N . VAL B 1 6 ? 54.316 18.633 48.444 1.00 17.23 6 VAL B N 1
ATOM 2162 C CA . VAL B 1 6 ? 55.676 18.132 48.636 1.00 16.36 6 VAL B CA 1
ATOM 2163 C C . VAL B 1 6 ? 55.918 17.573 50.044 1.00 16.42 6 VAL B C 1
ATOM 2164 O O . VAL B 1 6 ? 55.609 18.209 51.044 1.00 16.49 6 VAL B O 1
ATOM 2168 N N . TRP B 1 7 ? 56.473 16.363 50.083 1.00 14.88 7 TRP B N 1
ATOM 2169 C CA . TRP B 1 7 ? 56.828 15.679 51.329 1.00 14.86 7 TRP B CA 1
ATOM 2170 C C . TRP B 1 7 ? 58.322 15.394 51.414 1.00 13.17 7 TRP B C 1
ATOM 2171 O O . TRP B 1 7 ? 58.866 14.659 50.597 1.00 9.87 7 TRP B O 1
ATOM 2182 N N . ARG B 1 8 ? 58.962 16.005 52.411 1.00 12.48 8 ARG B N 1
ATOM 2183 C CA . ARG B 1 8 ? 60.396 15.815 52.692 1.00 11.18 8 ARG B CA 1
ATOM 2184 C C . ARG B 1 8 ? 60.509 14.842 53.853 1.00 10.05 8 ARG B C 1
ATOM 2185 O O . ARG B 1 8 ? 59.919 15.039 54.906 1.00 8.52 8 ARG B O 1
ATOM 2193 N N . PHE B 1 9 ? 61.209 13.747 53.619 1.00 9.00 9 PHE B N 1
ATOM 2194 C CA . PHE B 1 9 ? 61.351 12.696 54.621 1.00 8.03 9 PHE B CA 1
ATOM 2195 C C . PHE B 1 9 ? 62.827 12.301 54.760 1.00 6.92 9 PHE B C 1
ATOM 2196 O O . PHE B 1 9 ? 63.640 12.543 53.870 1.00 4.54 9 PHE B O 1
ATOM 2204 N N . ASP B 1 10 ? 63.145 11.685 55.884 1.00 6.23 10 ASP B N 1
ATOM 2205 C CA . ASP B 1 10 ? 64.534 11.317 56.189 1.00 7.68 10 ASP B CA 1
ATOM 2206 C C . ASP B 1 10 ? 64.615 10.022 57.000 1.00 6.11 10 ASP B C 1
ATOM 2207 O O . ASP B 1 10 ? 63.607 9.328 57.201 1.00 3.07 10 ASP B O 1
ATOM 2212 N N . ASP B 1 11 ? 65.817 9.667 57.439 1.00 6.00 11 ASP B N 1
ATOM 2213 C CA . ASP B 1 11 ? 66.022 8.315 57.994 1.00 8.45 11 ASP B CA 1
ATOM 2214 C C . ASP B 1 11 ? 65.183 8.105 59.273 1.00 8.21 11 ASP B C 1
ATOM 2215 O O . ASP B 1 11 ? 64.830 6.978 59.650 1.00 3.27 11 ASP B O 1
ATOM 2220 N N . ARG B 1 12 ? 64.835 9.212 59.916 1.00 7.12 12 ARG B N 1
ATOM 2221 C CA . ARG B 1 12 ? 64.037 9.172 61.146 1.00 9.80 12 ARG B CA 1
ATOM 2222 C C . ARG B 1 12 ? 62.597 8.728 60.892 1.00 8.82 12 ARG B C 1
ATOM 2223 O O . ARG B 1 12 ? 62.022 7.947 61.658 1.00 4.16 12 ARG B O 1
ATOM 2231 N N . ASP B 1 13 ? 62.021 9.222 59.799 1.00 7.03 13 ASP B N 1
ATOM 2232 C CA . ASP B 1 13 ? 60.710 8.735 59.339 1.00 5.08 13 ASP B CA 1
ATOM 2233 C C . ASP B 1 13 ? 60.720 7.249 58.990 1.00 3.61 13 ASP B C 1
ATOM 2234 O O . ASP B 1 13 ? 59.779 6.497 59.326 1.00 4.05 13 ASP B O 1
ATOM 2239 N N . VAL B 1 14 ? 61.772 6.855 58.273 1.00 2.25 14 VAL B N 1
ATOM 2240 C CA . VAL B 1 14 ? 61.954 5.487 57.817 1.00 4.14 14 VAL B CA 1
ATOM 2241 C C . VAL B 1 14 ? 62.061 4.570 59.023 1.00 3.11 14 VAL B C 1
ATOM 2242 O O . VAL B 1 14 ? 61.381 3.567 59.108 1.00 3.48 14 VAL B O 1
ATOM 2246 N N . ILE B 1 15 ? 62.922 4.918 59.963 1.00 2.39 15 ILE B N 1
ATOM 2247 C CA . ILE B 1 15 ? 63.150 4.017 61.112 1.00 3.52 15 ILE B CA 1
ATOM 2248 C C . ILE B 1 15 ? 61.939 3.989 62.034 1.00 2.02 15 ILE B C 1
ATOM 2249 O O . ILE B 1 15 ? 61.570 2.953 62.515 1.00 3.89 15 ILE B O 1
ATOM 2254 N N . LEU B 1 16 ? 61.319 5.143 62.275 1.00 4.35 16 LEU B N 1
ATOM 2255 C CA . LEU B 1 16 ? 60.124 5.179 63.107 1.00 4.65 16 LEU B CA 1
ATOM 2256 C C . LEU B 1 16 ? 59.027 4.240 62.531 1.00 4.18 16 LEU B C 1
ATOM 2257 O O . LEU B 1 16 ? 58.360 3.484 63.248 1.00 3.72 16 LEU B O 1
ATOM 2262 N N . TYR B 1 17 ? 58.856 4.292 61.223 1.00 2.00 17 TYR B N 1
ATOM 2263 C CA . TYR B 1 17 ? 57.890 3.451 60.550 1.00 2.00 17 TYR B CA 1
ATOM 2264 C C . TYR B 1 17 ? 58.263 1.956 60.621 1.00 2.94 17 TYR B C 1
ATOM 2265 O O . TYR B 1 17 ? 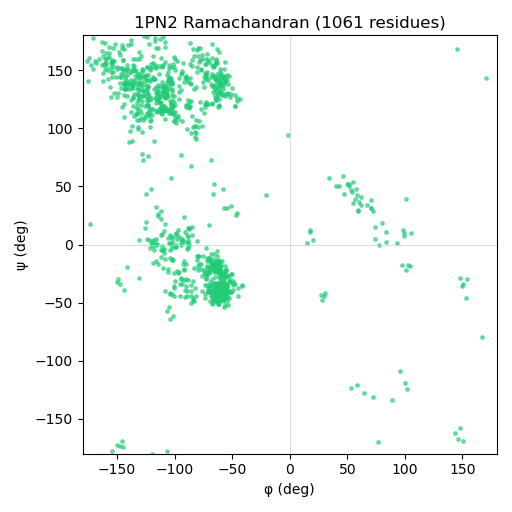57.456 1.119 60.999 1.00 5.04 17 TYR B O 1
ATOM 2274 N N . ASN B 1 18 ? 59.500 1.635 60.269 1.00 2.60 18 ASN B N 1
ATOM 2275 C CA . ASN B 1 18 ? 59.991 0.243 60.278 1.00 2.00 18 ASN B CA 1
ATOM 2276 C C . ASN B 1 18 ? 59.825 -0.411 61.667 1.00 3.01 18 ASN B C 1
ATOM 2277 O O . ASN B 1 18 ? 59.389 -1.575 61.801 1.00 2.43 18 ASN B O 1
ATOM 2282 N N . ILE B 1 19 ? 60.178 0.340 62.710 1.00 3.05 19 ILE B N 1
ATOM 2283 C CA . ILE B 1 19 ? 60.066 -0.138 64.101 1.00 3.39 19 ILE B CA 1
ATOM 2284 C C . ILE B 1 19 ? 58.612 -0.416 64.450 1.00 3.67 19 ILE B C 1
ATOM 2285 O O . ILE B 1 19 ? 58.293 -1.446 65.028 1.00 4.12 19 ILE B O 1
ATOM 2290 N N . ALA B 1 20 ? 57.724 0.483 64.032 1.00 3.65 20 ALA B N 1
ATOM 2291 C CA . ALA B 1 20 ? 56.285 0.283 64.231 1.00 5.75 20 ALA B CA 1
ATOM 2292 C C . ALA B 1 20 ? 55.745 -0.991 63.541 1.00 5.73 20 ALA B C 1
ATOM 2293 O O . ALA B 1 20 ? 54.752 -1.561 63.976 1.00 10.40 20 ALA B O 1
ATOM 2295 N N . LEU B 1 21 ? 56.414 -1.451 62.487 1.00 5.92 21 LEU B N 1
ATOM 2296 C CA . LEU B 1 21 ? 56.028 -2.693 61.806 1.00 2.00 21 LEU B CA 1
ATOM 2297 C C . LEU B 1 21 ? 56.797 -3.927 62.316 1.00 2.00 21 LEU B C 1
ATOM 2298 O O . LEU B 1 21 ? 56.653 -5.010 61.785 1.00 4.62 21 LEU B O 1
ATOM 2303 N N . GLY B 1 22 ? 57.595 -3.750 63.358 1.00 2.75 22 GLY B N 1
ATOM 2304 C CA . GLY B 1 22 ? 58.227 -4.846 64.075 1.00 4.67 22 GLY B CA 1
ATOM 2305 C C . GLY B 1 22 ? 59.716 -5.036 63.811 1.00 4.90 22 GLY B C 1
ATOM 2306 O O . GLY B 1 22 ? 60.300 -6.034 64.219 1.00 6.90 22 GLY B O 1
ATOM 2307 N N . ALA B 1 23 ? 60.328 -4.083 63.123 1.00 4.04 23 ALA B N 1
ATOM 2308 C CA . ALA B 1 23 ? 61.762 -4.139 62.877 1.00 2.90 23 ALA B CA 1
ATOM 2309 C C . ALA B 1 23 ? 62.529 -4.084 64.193 1.00 3.18 23 ALA B C 1
ATOM 2310 O O . ALA B 1 23 ? 62.246 -3.254 65.063 1.00 2.27 23 ALA B O 1
ATOM 2312 N N . THR B 1 24 ? 63.461 -5.007 64.350 1.00 3.33 24 THR B N 1
ATOM 2313 C CA . THR B 1 24 ? 64.257 -5.103 65.570 1.00 5.21 24 THR B CA 1
ATOM 2314 C C . THR B 1 24 ? 65.675 -4.664 65.370 1.00 3.33 24 THR B C 1
ATOM 2315 O O . THR B 1 24 ? 66.138 -4.486 64.251 1.00 5.55 24 THR B O 1
ATOM 2319 N N . THR B 1 25 ? 66.382 -4.540 66.491 1.00 2.34 25 THR B N 1
ATOM 2320 C CA . THR B 1 25 ? 67.808 -4.221 66.484 1.00 3.85 25 THR B CA 1
ATOM 2321 C C . THR B 1 25 ? 68.676 -5.328 65.884 1.00 6.36 25 THR B C 1
ATOM 2322 O O . THR B 1 25 ? 69.779 -5.047 65.412 1.00 11.27 25 THR B O 1
ATOM 2326 N N . LYS B 1 26 ? 68.185 -6.564 65.862 1.00 5.86 26 LYS B N 1
ATOM 2327 C CA . LYS B 1 26 ? 68.848 -7.631 65.074 1.00 11.45 26 LYS B CA 1
ATOM 2328 C C . LYS B 1 26 ? 68.882 -7.281 63.570 1.00 11.48 26 LYS B C 1
ATOM 2329 O O . LYS B 1 26 ? 69.844 -7.572 62.857 1.00 13.60 26 LYS B O 1
ATOM 2335 N N . GLN B 1 27 ? 67.816 -6.649 63.111 1.00 7.20 27 GLN B N 1
ATOM 2336 C CA . GLN B 1 27 ? 67.738 -6.200 61.734 1.00 6.57 27 GLN B CA 1
ATOM 2337 C C . GLN B 1 27 ? 68.182 -4.756 61.598 1.00 6.45 27 GLN B C 1
ATOM 2338 O O . GLN B 1 27 ? 67.342 -3.846 61.432 1.00 3.64 27 GLN B O 1
ATOM 2344 N N . LEU B 1 28 ? 69.504 -4.558 61.642 1.00 4.08 28 LEU B N 1
ATOM 2345 C CA . LEU B 1 28 ? 70.092 -3.211 61.498 1.00 4.70 28 LEU B CA 1
ATOM 2346 C C . LEU B 1 28 ? 69.780 -2.566 60.153 1.00 4.29 28 LEU B C 1
ATOM 2347 O O . LEU B 1 28 ? 69.733 -1.334 60.033 1.00 2.00 28 LEU B O 1
ATOM 2352 N N . LYS B 1 29 ? 69.534 -3.403 59.149 1.00 2.00 29 LYS B N 1
ATOM 2353 C CA . LYS B 1 29 ? 69.126 -2.914 57.832 1.00 2.47 29 LYS B CA 1
ATOM 2354 C C . LYS B 1 29 ? 67.854 -2.046 57.888 1.00 2.35 29 LYS B C 1
ATOM 2355 O O . LYS B 1 29 ? 67.669 -1.181 57.034 1.00 4.13 29 LYS B O 1
ATOM 2361 N N . TYR B 1 30 ? 66.995 -2.292 58.873 1.00 2.00 30 TYR B N 1
ATOM 2362 C CA . TYR B 1 30 ? 65.745 -1.525 59.072 1.00 2.00 30 TYR B CA 1
ATOM 2363 C C . TYR B 1 30 ? 65.849 -0.357 60.064 1.00 4.28 30 TYR B C 1
ATOM 2364 O O . TYR B 1 30 ? 65.119 0.643 59.945 1.00 3.88 30 TYR B O 1
ATOM 2373 N N . VAL B 1 31 ? 66.741 -0.481 61.047 1.00 2.00 31 VAL B N 1
ATOM 2374 C CA . VAL B 1 31 ? 66.734 0.422 62.204 1.00 2.27 31 VAL B CA 1
ATOM 2375 C C . VAL B 1 31 ? 67.962 1.293 62.339 1.00 2.43 31 VAL B C 1
ATOM 2376 O O . VAL B 1 31 ? 68.058 2.140 63.261 1.00 4.59 31 VAL B O 1
ATOM 2380 N N . TYR B 1 32 ? 68.897 1.135 61.413 1.00 2.37 32 TYR B N 1
ATOM 2381 C CA . TYR B 1 32 ? 70.174 1.808 61.536 1.00 2.60 32 TYR B CA 1
ATOM 2382 C C . TYR B 1 32 ? 70.595 2.426 60.216 1.00 3.60 32 TYR B C 1
ATOM 2383 O O . TYR B 1 32 ? 70.912 1.709 59.281 1.00 4.72 32 TYR B O 1
ATOM 2392 N N . GLU B 1 33 ? 70.573 3.756 60.167 1.00 2.84 33 GLU B N 1
ATOM 2393 C CA . GLU B 1 33 ? 70.851 4.535 58.930 1.00 4.03 33 GLU B CA 1
ATOM 2394 C C . GLU B 1 33 ? 72.225 4.280 58.280 1.00 5.00 33 GLU B C 1
ATOM 2395 O O . GLU B 1 33 ? 72.398 4.511 57.081 1.00 5.72 33 GLU B O 1
ATOM 2401 N N . ASN B 1 34 ? 73.208 3.836 59.054 1.00 4.22 34 ASN B N 1
ATOM 2402 C CA . ASN B 1 34 ? 74.538 3.557 58.475 1.00 5.19 34 ASN B CA 1
ATOM 2403 C C . ASN B 1 34 ? 74.744 2.099 58.073 1.00 3.51 34 ASN B C 1
ATOM 2404 O O . ASN B 1 34 ? 75.829 1.725 57.670 1.00 3.94 34 ASN B O 1
ATOM 2409 N N . ASP B 1 35 ? 73.739 1.242 58.225 1.00 2.67 35 ASP B N 1
ATOM 2410 C CA . ASP B 1 35 ? 73.914 -0.143 57.789 1.00 2.71 35 ASP B CA 1
ATOM 2411 C C . ASP B 1 35 ? 74.094 -0.150 56.268 1.00 4.24 35 ASP B C 1
ATOM 2412 O O . ASP B 1 35 ? 73.473 0.640 55.558 1.00 4.08 35 ASP B O 1
ATOM 2417 N N . SER B 1 36 ? 74.962 -1.014 55.767 1.00 3.23 36 SER B N 1
ATOM 2418 C CA . SER B 1 36 ? 75.187 -1.113 54.308 1.00 4.89 36 SER B CA 1
ATOM 2419 C C . SER B 1 36 ? 73.924 -1.384 53.475 1.00 6.46 36 SER B C 1
ATOM 2420 O O . SER B 1 36 ? 73.855 -1.036 52.290 1.00 6.93 36 SER B O 1
ATOM 2423 N N . ASP B 1 37 ? 72.944 -2.030 54.090 1.00 6.58 37 ASP B N 1
ATOM 2424 C CA . ASP B 1 37 ? 71.689 -2.371 53.412 1.00 6.55 37 ASP B CA 1
ATOM 2425 C C . ASP B 1 37 ? 70.530 -1.574 53.997 1.00 4.32 37 ASP B C 1
ATOM 2426 O O . ASP B 1 37 ? 69.390 -2.024 53.987 1.00 5.02 37 ASP B O 1
ATOM 2431 N N . PHE B 1 38 ? 70.809 -0.380 54.508 1.00 5.24 38 PHE B N 1
ATOM 2432 C CA . PHE B 1 38 ? 69.746 0.419 55.132 1.00 4.71 38 PHE B CA 1
ATOM 2433 C C . PHE B 1 38 ? 68.589 0.571 54.137 1.00 4.31 38 PHE B C 1
ATOM 2434 O O . PHE B 1 38 ? 68.815 0.931 53.007 1.00 3.62 38 PHE B O 1
ATOM 2442 N N . GLN B 1 39 ? 67.364 0.300 54.578 1.00 4.89 39 GLN B N 1
ATOM 2443 C CA . GLN B 1 39 ? 66.201 0.164 53.670 1.00 3.72 39 GLN B CA 1
ATOM 2444 C C . GLN B 1 39 ? 64.873 0.433 54.357 1.00 3.65 39 GLN B C 1
ATOM 2445 O O . GLN B 1 39 ? 64.733 0.273 55.563 1.00 2.47 39 GLN B O 1
ATOM 2451 N N . VAL B 1 40 ? 63.907 0.892 53.567 1.00 5.55 40 VAL B N 1
ATOM 2452 C CA . VAL B 1 40 ? 62.535 1.096 54.051 1.00 3.70 40 VAL B CA 1
ATOM 2453 C C . VAL B 1 40 ? 61.598 -0.030 53.590 1.00 3.28 40 VAL B C 1
ATOM 2454 O O . VAL B 1 40 ? 61.654 -0.497 52.453 1.00 2.82 40 VAL B O 1
ATOM 2458 N N . ILE B 1 41 ? 60.730 -0.439 54.502 1.00 3.60 41 ILE B N 1
ATOM 2459 C CA . ILE B 1 41 ? 59.647 -1.377 54.202 1.00 3.86 41 ILE B CA 1
ATOM 2460 C C . ILE B 1 41 ? 58.670 -0.655 53.260 1.00 5.45 41 ILE B C 1
ATOM 2461 O O . ILE B 1 41 ? 58.199 0.434 53.580 1.00 2.00 41 ILE B O 1
ATOM 2466 N N . PRO B 1 42 ? 58.445 -1.214 52.075 1.00 4.78 42 PRO B N 1
ATOM 2467 C CA . PRO B 1 42 ? 57.857 -0.451 50.959 1.00 5.74 42 PRO B CA 1
ATOM 2468 C C . PRO B 1 42 ? 56.445 0.115 51.134 1.00 4.96 42 PRO B C 1
ATOM 2469 O O . PRO B 1 42 ? 56.083 1.051 50.414 1.00 3.80 42 PRO B O 1
ATOM 2473 N N . THR B 1 43 ? 55.677 -0.415 52.076 1.00 5.77 43 THR B N 1
ATOM 2474 C CA . THR B 1 43 ? 54.353 0.164 52.396 1.00 5.32 43 THR B CA 1
ATOM 2475 C C . THR B 1 43 ? 54.416 1.618 52.892 1.00 4.35 43 THR B C 1
ATOM 2476 O O . THR B 1 43 ? 53.421 2.342 52.885 1.00 4.63 43 THR B O 1
ATOM 2480 N N . PHE B 1 44 ? 55.590 2.024 53.340 1.00 2.26 44 PHE B N 1
ATOM 2481 C CA . PHE B 1 44 ? 55.919 3.447 53.627 1.00 2.26 44 PHE B CA 1
ATOM 2482 C C . PHE B 1 44 ? 55.383 4.441 52.582 1.00 3.54 44 PHE B C 1
ATOM 2483 O O . PHE B 1 44 ? 55.016 5.578 52.904 1.00 4.57 44 PHE B O 1
ATOM 2491 N N . GLY B 1 45 ? 55.374 4.023 51.319 1.00 2.19 45 GLY B N 1
ATOM 2492 C CA . GLY B 1 45 ? 54.858 4.850 50.236 1.00 4.27 45 GLY B CA 1
ATOM 2493 C C . GLY B 1 45 ? 53.431 5.346 50.348 1.00 2.89 45 GLY B C 1
ATOM 2494 O O . GLY B 1 45 ? 53.093 6.357 49.747 1.00 3.84 45 GLY B O 1
ATOM 2495 N N . HIS B 1 46 ? 52.584 4.681 51.126 1.00 3.05 46 HIS B N 1
ATOM 2496 C CA . HIS B 1 46 ? 51.199 5.165 51.297 1.00 4.27 46 HIS B CA 1
ATOM 2497 C C . HIS B 1 46 ? 51.094 6.456 52.120 1.00 4.98 46 HIS B C 1
ATOM 2498 O O . HIS B 1 46 ? 50.090 7.152 52.046 1.00 4.78 46 HIS B O 1
ATOM 2505 N N . LEU B 1 47 ? 52.121 6.743 52.920 1.00 6.47 47 LEU B N 1
ATOM 2506 C CA . LEU B 1 47 ? 52.112 7.855 53.896 1.00 5.79 47 LEU B CA 1
ATOM 2507 C C . LEU B 1 47 ? 51.994 9.254 53.305 1.00 6.59 47 LEU B C 1
ATOM 2508 O O . LEU B 1 47 ? 51.830 10.218 54.051 1.00 4.15 47 LEU B O 1
ATOM 2513 N N . ILE B 1 48 ? 52.118 9.365 51.987 1.00 6.34 48 ILE B N 1
ATOM 2514 C CA . ILE B 1 48 ? 51.838 10.631 51.270 1.00 7.51 48 ILE B CA 1
ATOM 2515 C C . ILE B 1 48 ? 50.429 11.163 51.580 1.00 7.72 48 ILE B C 1
ATOM 2516 O O . ILE B 1 48 ? 50.156 12.365 51.513 1.00 8.47 48 ILE B O 1
ATOM 2521 N N . THR B 1 49 ? 49.530 10.247 51.912 1.00 9.29 49 THR B N 1
ATOM 2522 C CA . THR B 1 49 ? 48.198 10.585 52.413 1.00 10.96 49 THR B CA 1
ATOM 2523 C C . THR B 1 49 ? 48.224 11.691 53.471 1.00 12.10 49 THR B C 1
ATOM 2524 O O . THR B 1 49 ? 47.383 12.603 53.455 1.00 13.39 49 THR B O 1
ATOM 2528 N N . PHE B 1 50 ? 49.168 11.567 54.404 1.00 12.43 50 PHE B N 1
ATOM 2529 C CA . PHE B 1 50 ? 49.250 12.452 55.588 1.00 15.80 50 PHE B CA 1
ATOM 2530 C C . PHE B 1 50 ? 50.281 13.571 55.481 1.00 18.44 50 PHE B C 1
ATOM 2531 O O . PHE B 1 50 ? 50.395 14.406 56.373 1.00 21.81 50 PHE B O 1
ATOM 2539 N N . ASN B 1 51 ? 50.999 13.597 54.368 1.00 21.32 51 ASN B N 1
ATOM 2540 C CA . ASN B 1 51 ? 51.975 14.650 54.069 1.00 22.81 51 ASN B CA 1
ATOM 2541 C C . ASN B 1 51 ? 51.739 15.356 52.741 1.00 26.68 51 ASN B C 1
ATOM 2542 O O . ASN B 1 51 ? 52.641 15.971 52.181 1.00 26.39 51 ASN B O 1
ATOM 2547 N N . SER B 1 52 ? 50.525 15.238 52.223 1.00 31.03 52 SER B N 1
ATOM 2548 C CA . SER B 1 52 ? 50.136 15.947 51.007 1.00 33.41 52 SER B CA 1
ATOM 2549 C C . SER B 1 52 ? 48.930 16.869 51.353 1.00 36.39 52 SER B C 1
ATOM 2550 O O . SER B 1 52 ? 47.912 16.913 50.648 1.00 38.52 52 SER B O 1
ATOM 2553 N N . GLY B 1 53 ? 49.132 17.588 52.467 1.00 36.71 53 GLY B N 1
ATOM 2554 C CA . GLY B 1 53 ? 48.223 18.491 53.205 1.00 36.53 53 GLY B CA 1
ATOM 2555 C C . GLY B 1 53 ? 46.952 19.222 52.760 1.00 37.11 53 GLY B C 1
ATOM 2556 O O . GLY B 1 53 ? 46.750 20.372 53.160 1.00 38.21 53 GLY B O 1
ATOM 2557 N N . LYS B 1 54 ? 46.067 18.571 52.012 1.00 37.15 54 LYS B N 1
ATOM 2558 C CA . LYS B 1 54 ? 44.780 19.174 51.590 1.00 35.78 54 LYS B CA 1
ATOM 2559 C C . LYS B 1 54 ? 44.318 18.523 50.285 1.00 34.34 54 LYS B C 1
ATOM 2560 O O . LYS B 1 54 ? 43.165 18.116 50.118 1.00 33.26 54 LYS B O 1
ATOM 2566 N N . SER B 1 55 ? 45.288 18.429 49.386 1.00 33.69 55 SER B N 1
ATOM 2567 C CA . SER B 1 55 ? 45.201 17.720 48.105 1.00 32.97 55 SER B CA 1
ATOM 2568 C C . SER B 1 55 ? 44.648 16.282 48.208 1.00 31.99 55 SER B C 1
ATOM 2569 O O . SER B 1 55 ? 43.944 15.812 47.305 1.00 31.81 55 SER B O 1
ATOM 2572 N N . GLN B 1 56 ? 44.985 15.603 49.310 1.00 30.62 56 GLN B N 1
ATOM 2573 C CA . GLN B 1 56 ? 44.611 14.186 49.570 1.00 29.96 56 GLN B CA 1
ATOM 2574 C C . GLN B 1 56 ? 43.102 13.890 49.416 1.00 29.83 56 GLN B C 1
ATOM 2575 O O . GLN B 1 56 ? 42.701 12.770 49.043 1.00 29.06 56 GLN B O 1
ATOM 2581 N N . ASN B 1 57 ? 42.296 14.906 49.736 1.00 28.35 57 ASN B N 1
ATOM 2582 C CA . ASN B 1 57 ? 40.822 14.844 49.731 1.00 28.46 57 ASN B CA 1
ATOM 2583 C C . ASN B 1 57 ? 40.152 15.280 48.406 1.00 27.33 57 ASN B C 1
ATOM 2584 O O . ASN B 1 57 ? 38.980 15.649 48.395 1.00 26.89 57 ASN B O 1
ATOM 2589 N N . SER B 1 58 ? 40.905 15.193 47.307 1.00 26.30 58 SER B N 1
ATOM 2590 C CA . SER B 1 58 ? 40.493 15.671 45.967 1.00 24.37 58 SER B CA 1
ATOM 2591 C C . SER B 1 58 ? 39.342 14.895 45.329 1.00 23.35 58 SER B C 1
ATOM 2592 O O . SER B 1 58 ? 38.721 15.358 44.375 1.00 21.66 58 SER B O 1
ATOM 2595 N N . PHE B 1 59 ? 39.088 13.696 45.835 1.00 22.83 59 PHE B N 1
ATOM 2596 C CA . PHE B 1 59 ? 37.966 12.869 45.353 1.00 22.81 59 PHE B CA 1
ATOM 2597 C C . PHE B 1 59 ? 36.581 13.444 45.753 1.00 23.51 59 PHE B C 1
ATOM 2598 O O . PHE B 1 59 ? 35.566 13.207 45.087 1.00 23.00 59 PHE B O 1
ATOM 2606 N N . ALA B 1 60 ? 36.578 14.232 46.825 1.00 23.32 60 ALA B N 1
ATOM 2607 C CA . ALA B 1 60 ? 35.360 14.770 47.461 1.00 22.01 60 ALA B CA 1
ATOM 2608 C C . ALA B 1 60 ? 34.500 15.650 46.562 1.00 20.62 60 ALA B C 1
ATOM 2609 O O . ALA B 1 60 ? 33.289 15.740 46.760 1.00 19.22 60 ALA B O 1
ATOM 2611 N N . LYS B 1 61 ? 35.142 16.289 45.583 1.00 20.11 61 LYS B N 1
ATOM 2612 C CA . LYS B 1 61 ? 34.472 17.164 44.593 1.00 20.21 61 LYS B CA 1
ATOM 2613 C C . LYS B 1 61 ? 33.503 16.397 43.673 1.00 19.77 61 LYS B C 1
ATOM 2614 O O . LYS B 1 61 ? 32.598 16.976 43.066 1.00 18.67 61 LYS B O 1
ATOM 2620 N N . LEU B 1 62 ? 33.734 15.089 43.583 1.00 19.74 62 LEU B N 1
ATOM 2621 C CA . LEU B 1 62 ? 32.936 14.160 42.766 1.00 19.49 62 LEU B CA 1
ATOM 2622 C C . LEU B 1 62 ? 31.770 13.587 43.556 1.00 18.53 62 LEU B C 1
ATOM 2623 O O . LEU B 1 62 ? 30.844 13.025 42.984 1.00 18.08 62 LEU B O 1
ATOM 2628 N N . LEU B 1 63 ? 31.849 13.722 44.877 1.00 18.15 63 LEU B N 1
ATOM 2629 C CA . LEU B 1 63 ? 30.796 13.265 45.789 1.00 18.11 63 LEU B CA 1
ATOM 2630 C C . LEU B 1 63 ? 29.775 14.349 46.138 1.00 19.50 63 LEU B C 1
ATOM 2631 O O . LEU B 1 63 ? 30.052 15.552 46.049 1.00 19.63 63 LEU B O 1
ATOM 2636 N N . ARG B 1 64 ? 28.586 13.893 46.523 1.00 20.45 64 ARG B N 1
ATOM 2637 C CA . ARG B 1 64 ? 27.540 14.748 47.114 1.00 20.87 64 ARG B CA 1
ATOM 2638 C C . ARG B 1 64 ? 27.044 14.147 48.426 1.00 21.44 64 ARG B C 1
ATOM 2639 O O . ARG B 1 64 ? 27.044 12.928 48.606 1.00 21.37 64 ARG B O 1
ATOM 2647 N N . ASN B 1 65 ? 26.598 15.016 49.328 1.00 21.52 65 ASN B N 1
ATOM 2648 C CA . ASN B 1 65 ? 26.146 14.606 50.666 1.00 21.42 65 ASN B CA 1
ATOM 2649 C C . ASN B 1 65 ? 27.217 13.805 51.407 1.00 21.60 65 ASN B C 1
ATOM 2650 O O . ASN B 1 65 ? 26.915 12.876 52.160 1.00 21.29 65 ASN B O 1
ATOM 2655 N N . PHE B 1 66 ? 28.473 14.187 51.191 1.00 21.77 66 PHE B N 1
ATOM 2656 C CA . PHE B 1 66 ? 29.617 13.435 51.717 1.00 21.15 66 PHE B CA 1
ATOM 2657 C C . PHE B 1 66 ? 29.843 13.696 53.209 1.00 21.24 66 PHE B C 1
ATOM 2658 O O . PHE B 1 66 ? 30.155 14.809 53.623 1.00 20.72 66 PHE B O 1
ATOM 2666 N N . ASN B 1 67 ? 29.689 12.635 53.995 1.00 21.20 67 ASN B N 1
ATOM 2667 C CA . ASN B 1 67 ? 29.927 12.643 55.438 1.00 20.46 67 ASN B CA 1
ATOM 2668 C C . ASN B 1 67 ? 31.152 11.777 55.723 1.00 21.91 67 ASN B C 1
ATOM 2669 O O . ASN B 1 67 ? 31.113 10.567 55.485 1.00 21.44 67 ASN B O 1
ATOM 2674 N N . PRO B 1 68 ? 32.226 12.374 56.257 1.00 23.04 68 PRO B N 1
ATOM 2675 C CA . PRO B 1 68 ? 33.504 11.666 56.447 1.00 22.66 68 PRO B CA 1
ATOM 2676 C C . PRO B 1 68 ? 33.432 10.550 57.468 1.00 21.49 68 PRO B C 1
ATOM 2677 O O . PRO B 1 68 ? 34.206 9.598 57.408 1.00 21.85 68 PRO B O 1
ATOM 2689 N N . LEU B 1 70 ? 31.188 8.419 57.773 1.00 18.14 70 LEU B N 1
ATOM 2690 C CA . LEU B 1 70 ? 30.573 7.265 57.102 1.00 17.88 70 LEU B CA 1
ATOM 2691 C C . LEU B 1 70 ? 31.476 6.624 56.030 1.00 19.50 70 LEU B C 1
ATOM 2692 O O . LEU B 1 70 ? 31.056 5.707 55.318 1.00 20.65 70 LEU B O 1
ATOM 2697 N N . LEU B 1 71 ? 32.698 7.131 55.908 1.00 18.01 71 LEU B N 1
ATOM 2698 C CA . LEU B 1 71 ? 33.686 6.598 54.968 1.00 18.43 71 LEU B CA 1
ATOM 2699 C C . LEU B 1 71 ? 34.465 5.431 55.583 1.00 18.15 71 LEU B C 1
ATOM 2700 O O . LEU B 1 71 ? 34.886 5.495 56.744 1.00 19.15 71 LEU B O 1
ATOM 2705 N N . LEU B 1 72 ? 34.677 4.387 54.777 1.00 17.71 72 LEU B N 1
ATOM 2706 C CA . LEU B 1 72 ? 35.518 3.237 55.148 1.00 16.48 72 LEU B CA 1
ATOM 2707 C C . LEU B 1 72 ? 36.598 2.932 54.089 1.00 14.69 72 LEU B C 1
ATOM 2708 O O . LEU B 1 72 ? 36.333 2.885 52.881 1.00 10.53 72 LEU B O 1
ATOM 2713 N N . HIS B 1 73 ? 37.826 2.747 54.570 1.00 12.08 73 HIS B N 1
ATOM 2714 C CA . HIS B 1 73 ? 38.953 2.294 53.739 1.00 10.25 73 HIS B CA 1
ATOM 2715 C C . HIS B 1 73 ? 38.853 0.769 53.560 1.00 7.83 73 HIS B C 1
ATOM 2716 O O . HIS B 1 73 ? 39.213 0.006 54.451 1.00 8.32 73 HIS B O 1
ATOM 2723 N N . GLY B 1 74 ? 38.352 0.341 52.406 1.00 5.48 74 GLY B N 1
ATOM 2724 C CA . GLY B 1 74 ? 38.067 -1.066 52.149 1.00 4.06 74 GLY B CA 1
ATOM 2725 C C . GLY B 1 74 ? 39.162 -1.861 51.459 1.00 4.14 74 GLY B C 1
ATOM 2726 O O . GLY B 1 74 ? 39.289 -3.042 51.684 1.00 3.45 74 GLY B O 1
ATOM 2727 N N . GLU B 1 75 ? 39.911 -1.212 50.566 1.00 5.93 75 GLU B N 1
ATOM 2728 C CA . GLU B 1 75 ? 41.058 -1.838 49.875 1.00 4.24 75 GLU B CA 1
ATOM 2729 C C . GLU B 1 75 ? 42.214 -0.846 49.694 1.00 3.07 75 GLU B C 1
ATOM 2730 O O . GLU B 1 75 ? 42.006 0.361 49.602 1.00 5.36 75 GLU B O 1
ATOM 2736 N N . HIS B 1 76 ? 43.425 -1.391 49.663 1.00 2.66 76 HIS B N 1
ATOM 2737 C CA . HIS B 1 76 ? 44.631 -0.660 49.299 1.00 2.00 76 HIS B CA 1
ATOM 2738 C C . HIS B 1 76 ? 45.608 -1.456 48.450 1.00 3.72 76 HIS B C 1
ATOM 2739 O O . HIS B 1 76 ? 45.887 -2.647 48.677 1.00 2.81 76 HIS B O 1
ATOM 2746 N N . TYR B 1 77 ? 46.123 -0.727 47.471 1.00 3.27 77 TYR B N 1
ATOM 2747 C CA . TYR B 1 77 ? 47.043 -1.205 46.457 1.00 3.33 77 TYR B CA 1
ATOM 2748 C C . TYR B 1 77 ? 48.179 -0.205 46.430 1.00 4.21 77 TYR B C 1
ATOM 2749 O O . TYR B 1 77 ? 47.985 1.036 46.419 1.00 2.00 77 TYR B O 1
ATOM 2758 N N . LEU B 1 78 ? 49.376 -0.757 46.434 1.00 2.08 78 LEU B N 1
ATOM 2759 C CA . LEU B 1 78 ? 50.600 0.037 46.367 1.00 3.54 78 LEU B CA 1
ATOM 2760 C C . LEU B 1 78 ? 51.611 -0.589 45.394 1.00 2.91 78 LEU B C 1
ATOM 2761 O O . LEU B 1 78 ? 51.818 -1.804 45.389 1.00 2.00 78 LEU B O 1
ATOM 2766 N N . LYS B 1 79 ? 52.251 0.256 44.594 1.00 2.21 79 LYS B N 1
ATOM 2767 C CA . LYS B 1 79 ? 53.373 -0.160 43.751 1.00 2.09 79 LYS B CA 1
ATOM 2768 C C . LYS B 1 79 ? 54.614 0.728 43.916 1.00 2.43 79 LYS B C 1
ATOM 2769 O O . LYS B 1 79 ? 54.516 1.948 44.013 1.00 2.00 79 LYS B O 1
ATOM 2775 N N . VAL B 1 80 ? 55.777 0.074 43.958 1.00 2.42 80 VAL B N 1
ATOM 2776 C CA . VAL B 1 80 ? 57.080 0.729 43.916 1.00 2.54 80 VAL B CA 1
ATOM 2777 C C . VAL B 1 80 ? 57.658 0.567 42.510 1.00 3.16 80 VAL B C 1
ATOM 2778 O O . VAL B 1 80 ? 57.844 -0.552 42.025 1.00 2.75 80 VAL B O 1
ATOM 2782 N N . HIS B 1 81 ? 57.936 1.692 41.861 1.00 3.03 81 HIS B N 1
ATOM 2783 C CA . HIS B 1 81 ? 58.390 1.736 40.451 1.00 3.72 81 HIS B CA 1
ATOM 2784 C C . HIS B 1 81 ? 59.884 1.960 40.278 1.00 5.73 81 HIS B C 1
ATOM 2785 O O . HIS B 1 81 ? 60.407 1.823 39.169 1.00 6.25 81 HIS B O 1
ATOM 2792 N N . SER B 1 82 ? 60.532 2.335 41.376 1.00 6.61 82 SER B N 1
ATOM 2793 C CA . SER B 1 82 ? 61.965 2.605 41.434 1.00 6.35 82 SER B CA 1
ATOM 2794 C C . SER B 1 82 ? 62.584 1.831 42.593 1.00 6.65 82 SER B C 1
ATOM 2795 O O . SER B 1 82 ? 62.382 2.177 43.772 1.00 5.71 82 SER B O 1
ATOM 2798 N N . TRP B 1 83 ? 63.363 0.806 42.244 1.00 6.99 83 TRP B N 1
ATOM 2799 C CA . TRP B 1 83 ? 63.914 -0.151 43.210 1.00 6.70 83 TRP B CA 1
ATOM 2800 C C . TRP B 1 83 ? 65.412 0.041 43.491 1.00 6.23 83 TRP B C 1
ATOM 2801 O O . TRP B 1 83 ? 66.198 0.084 42.566 1.00 8.56 83 TRP B O 1
ATOM 2812 N N . PRO B 1 84 ? 65.838 0.146 44.751 1.00 7.19 84 PRO B N 1
ATOM 2813 C CA . PRO B 1 84 ? 64.986 0.114 45.941 1.00 6.92 84 PRO B CA 1
ATOM 2814 C C . PRO B 1 84 ? 64.439 1.484 46.237 1.00 5.74 84 PRO B C 1
ATOM 2815 O O . PRO B 1 84 ? 65.025 2.456 45.784 1.00 2.49 84 PRO B O 1
ATOM 2819 N N . PRO B 1 85 ? 63.344 1.565 46.988 1.00 6.78 85 PRO B N 1
ATOM 2820 C CA . PRO B 1 85 ? 62.743 2.859 47.302 1.00 6.46 85 PRO B CA 1
ATOM 2821 C C . PRO B 1 85 ? 63.663 3.665 48.165 1.00 7.08 85 PRO B C 1
ATOM 2822 O O . PRO B 1 85 ? 64.498 3.068 48.843 1.00 6.91 85 PRO B O 1
ATOM 2826 N N . PRO B 1 86 ? 63.557 4.988 48.102 1.00 6.64 86 PRO B N 1
ATOM 2827 C CA . PRO B 1 86 ? 64.468 5.843 48.835 1.00 6.38 86 PRO B CA 1
ATOM 2828 C C . PRO B 1 86 ? 64.132 5.927 50.312 1.00 5.33 86 PRO B C 1
ATOM 2829 O O . PRO B 1 86 ? 62.986 5.763 50.770 1.00 7.23 86 PRO B O 1
ATOM 2833 N N . THR B 1 87 ? 65.204 6.125 51.051 1.00 2.84 87 THR B N 1
ATOM 2834 C CA . THR B 1 87 ? 65.169 6.242 52.505 1.00 4.36 87 THR B CA 1
ATOM 2835 C C . THR B 1 87 ? 65.328 7.679 52.958 1.00 5.27 87 THR B C 1
ATOM 2836 O O . THR B 1 87 ? 65.243 7.984 54.130 1.00 3.75 87 THR B O 1
ATOM 2840 N N . GLU B 1 88 ? 65.564 8.564 52.017 1.00 8.39 88 GLU B N 1
ATOM 2841 C CA . GLU B 1 88 ? 65.460 9.990 52.302 1.00 11.75 88 GLU B CA 1
ATOM 2842 C C . GLU B 1 88 ? 65.144 10.726 51.030 1.00 9.39 88 GLU B C 1
ATOM 2843 O O . GLU B 1 88 ? 65.420 10.248 49.940 1.00 6.38 88 GLU B O 1
ATOM 2849 N N . GLY B 1 89 ? 64.563 11.904 51.185 1.00 11.67 89 GLY B N 1
ATOM 2850 C CA . GLY B 1 89 ? 64.352 12.766 50.047 1.00 10.43 89 GLY B CA 1
ATOM 2851 C C . GLY B 1 89 ? 63.077 13.566 50.042 1.00 10.61 89 GLY B C 1
ATOM 2852 O O . GLY B 1 89 ? 62.415 13.778 51.050 1.00 12.90 89 GLY B O 1
ATOM 2853 N N . GLU B 1 90 ? 62.753 14.026 48.853 1.00 10.29 90 GLU B N 1
ATOM 2854 C CA . GLU B 1 90 ? 61.662 14.955 48.629 1.00 11.15 90 GLU B CA 1
ATOM 2855 C C . GLU B 1 90 ? 60.790 14.414 47.524 1.00 9.32 90 GLU B C 1
ATOM 2856 O O . GLU B 1 90 ? 61.271 14.216 46.417 1.00 8.49 90 GLU B O 1
ATOM 2862 N N . ILE B 1 91 ? 59.518 14.170 47.809 1.00 8.12 91 ILE B N 1
ATOM 2863 C CA . ILE B 1 91 ? 58.613 13.630 46.782 1.00 9.51 91 ILE B CA 1
ATOM 2864 C C . ILE B 1 91 ? 57.359 14.483 46.550 1.00 7.57 91 ILE B C 1
ATOM 2865 O O . ILE B 1 91 ? 56.773 15.028 47.475 1.00 9.37 91 ILE B O 1
ATOM 2870 N N . LYS B 1 92 ? 56.974 14.578 45.287 1.00 5.25 92 LYS B N 1
ATOM 2871 C CA . LYS B 1 92 ? 55.768 15.285 44.860 1.00 3.62 92 LYS B CA 1
ATOM 2872 C C . LYS B 1 92 ? 54.692 14.307 44.463 1.00 3.05 92 LYS B C 1
ATOM 2873 O O . LYS B 1 92 ? 54.902 13.464 43.598 1.00 2.99 92 LYS B O 1
ATOM 2879 N N . THR B 1 93 ? 53.522 14.467 45.064 1.00 3.42 93 THR B N 1
ATOM 2880 C CA . THR B 1 93 ? 52.390 13.571 44.820 1.00 4.10 93 THR B CA 1
ATOM 2881 C C . THR B 1 93 ? 51.271 14.286 44.043 1.00 6.57 93 THR B C 1
ATOM 2882 O O . THR B 1 93 ? 50.898 15.426 44.342 1.00 6.77 93 THR B O 1
ATOM 2886 N N . THR B 1 94 ? 50.813 13.617 42.986 1.00 5.34 94 THR B N 1
ATOM 2887 C CA . THR B 1 94 ? 49.661 14.030 42.187 1.00 3.46 94 THR B CA 1
ATOM 2888 C C . THR B 1 94 ? 48.537 13.052 42.507 1.00 5.52 94 THR B C 1
ATOM 2889 O O . THR B 1 94 ? 48.740 11.838 42.427 1.00 3.86 94 THR B O 1
ATOM 2893 N N . PHE B 1 95 ? 47.381 13.584 42.886 1.00 6.84 95 PHE B N 1
ATOM 2894 C CA . PHE B 1 95 ? 46.181 12.786 43.180 1.00 9.67 95 PHE B CA 1
ATOM 2895 C C . PHE B 1 95 ? 45.166 12.880 42.024 1.00 10.51 95 PHE B C 1
ATOM 2896 O O . PHE B 1 95 ? 44.941 13.956 41.467 1.00 10.39 95 PHE B O 1
ATOM 2904 N N . GLU B 1 96 ? 44.564 11.746 41.669 1.00 9.95 96 GLU B N 1
ATOM 2905 C CA . GLU B 1 96 ? 43.564 11.668 40.594 1.00 10.56 96 GLU B CA 1
ATOM 2906 C C . GLU B 1 96 ? 42.564 10.550 40.880 1.00 10.74 96 GLU B C 1
ATOM 2907 O O . GLU B 1 96 ? 42.962 9.412 41.163 1.00 9.98 96 GLU B O 1
ATOM 2913 N N . PRO B 1 97 ? 41.274 10.857 40.853 1.00 9.60 97 PRO B N 1
ATOM 2914 C CA . PRO B 1 97 ? 40.259 9.804 40.880 1.00 9.57 97 PRO B CA 1
ATOM 2915 C C . PRO B 1 97 ? 40.420 8.812 39.728 1.00 8.57 97 PRO B C 1
ATOM 2916 O O . PRO B 1 97 ? 40.821 9.157 38.615 1.00 7.89 97 PRO B O 1
ATOM 2920 N N . ILE B 1 98 ? 40.131 7.557 40.054 1.00 6.89 98 ILE B N 1
ATOM 2921 C CA . ILE B 1 98 ? 40.241 6.420 39.128 1.00 6.02 98 ILE B CA 1
ATOM 2922 C C . ILE B 1 98 ? 38.856 5.912 38.718 1.00 6.44 98 ILE B C 1
ATOM 2923 O O . ILE B 1 98 ? 38.622 5.548 37.562 1.00 6.10 98 ILE B O 1
ATOM 2928 N N . ALA B 1 99 ? 37.941 5.877 39.680 1.00 5.82 99 ALA B N 1
ATOM 2929 C CA . ALA B 1 99 ? 36.578 5.397 39.431 1.00 4.94 99 ALA B CA 1
ATOM 2930 C C . ALA B 1 99 ? 35.602 5.845 40.513 1.00 3.89 99 ALA B C 1
ATOM 2931 O O . ALA B 1 99 ? 35.971 6.008 41.680 1.00 2.46 99 ALA B O 1
ATOM 2933 N N . THR B 1 100 ? 34.356 6.071 40.108 1.00 4.48 100 THR B N 1
ATOM 2934 C CA . THR B 1 100 ? 33.254 6.237 41.063 1.00 4.87 100 THR B CA 1
ATOM 2935 C C . THR B 1 100 ? 32.083 5.360 40.639 1.00 5.22 100 THR B C 1
ATOM 2936 O O . THR B 1 100 ? 31.656 5.379 39.490 1.00 4.29 100 THR B O 1
ATOM 2940 N N . THR B 1 101 ? 31.577 4.591 41.592 1.00 5.82 101 THR B N 1
ATOM 2941 C CA . THR B 1 101 ? 30.540 3.590 41.333 1.00 7.03 101 THR B CA 1
ATOM 2942 C C . THR B 1 101 ? 29.405 3.696 42.349 1.00 8.74 101 THR B C 1
ATOM 2943 O O . THR B 1 101 ? 29.530 3.227 43.491 1.00 10.31 101 THR B O 1
ATOM 2947 N N . PRO B 1 102 ? 28.310 4.322 41.933 1.00 10.06 102 PRO B N 1
ATOM 2948 C CA . PRO B 1 102 ? 27.088 4.364 42.735 1.00 12.11 102 PRO B CA 1
ATOM 2949 C C . PRO B 1 102 ? 26.536 2.971 42.995 1.00 12.56 102 PRO B C 1
ATOM 2950 O O . PRO B 1 102 ? 26.399 2.164 42.074 1.00 12.87 102 PRO B O 1
ATOM 2954 N N . LYS B 1 103 ? 26.229 2.729 44.264 1.00 12.76 103 LYS B N 1
ATOM 2955 C CA . LYS B 1 103 ? 25.687 1.458 44.744 1.00 13.15 103 LYS B CA 1
ATOM 2956 C C . LYS B 1 103 ? 24.570 1.710 45.766 1.00 12.94 103 LYS B C 1
ATOM 2957 O O . LYS B 1 103 ? 24.835 1.934 46.937 1.00 14.16 103 LYS B O 1
ATOM 2963 N N . GLY B 1 104 ? 23.326 1.657 45.317 1.00 12.01 104 GLY B N 1
ATOM 2964 C CA . GLY B 1 104 ? 22.199 1.978 46.182 1.00 12.23 104 GLY B CA 1
ATOM 2965 C C . GLY B 1 104 ? 22.291 3.394 46.750 1.00 11.41 104 GLY B C 1
ATOM 2966 O O . GLY B 1 104 ? 22.341 4.357 45.989 1.00 10.95 104 GLY B O 1
ATOM 2967 N N . THR B 1 105 ? 22.325 3.515 48.081 1.00 9.76 105 THR B N 1
ATOM 2968 C CA . THR B 1 105 ? 22.443 4.832 48.761 1.00 9.04 105 THR B CA 1
ATOM 2969 C C . THR B 1 105 ? 23.882 5.226 49.059 1.00 9.09 105 THR B C 1
ATOM 2970 O O . THR B 1 105 ? 24.137 6.251 49.688 1.00 6.64 105 THR B O 1
ATOM 2974 N N . ASN B 1 106 ? 24.803 4.375 48.628 1.00 10.13 106 ASN B N 1
ATOM 2975 C CA . ASN B 1 106 ? 26.226 4.513 48.892 1.00 10.50 106 ASN B CA 1
ATOM 2976 C C . ASN B 1 106 ? 27.059 4.706 47.615 1.00 9.46 106 ASN B C 1
ATOM 2977 O O . ASN B 1 106 ? 26.557 4.650 46.504 1.00 8.72 106 ASN B O 1
ATOM 2982 N N . VAL B 1 107 ? 28.350 4.943 47.805 1.00 9.31 107 VAL B N 1
ATOM 2983 C CA . VAL B 1 107 ? 29.300 5.018 46.692 1.00 8.85 107 VAL B CA 1
ATOM 2984 C C . VAL B 1 107 ? 30.599 4.306 47.037 1.00 7.71 107 VAL B C 1
ATOM 2985 O O . VAL B 1 107 ? 31.082 4.367 48.161 1.00 9.86 107 VAL B O 1
ATOM 2989 N N . VAL B 1 108 ? 31.143 3.623 46.044 1.00 7.86 108 VAL B N 1
ATOM 2990 C CA . VAL B 1 108 ? 32.499 3.095 46.097 1.00 8.82 108 VAL B CA 1
ATOM 2991 C C . VAL B 1 108 ? 33.403 3.965 45.217 1.00 7.62 108 VAL B C 1
ATOM 2992 O O . VAL B 1 108 ? 33.236 4.046 44.006 1.00 6.64 108 VAL B O 1
ATOM 2996 N N . ILE B 1 109 ? 34.358 4.623 45.854 1.00 7.78 109 ILE B N 1
ATOM 2997 C CA . ILE B 1 109 ? 35.326 5.433 45.128 1.00 8.56 109 ILE B CA 1
ATOM 2998 C C . ILE B 1 109 ? 36.728 4.817 45.165 1.00 6.55 109 ILE B C 1
ATOM 2999 O O . ILE B 1 109 ? 37.219 4.412 46.206 1.00 7.09 109 ILE B O 1
ATOM 3004 N N . VAL B 1 110 ? 37.347 4.736 43.992 1.00 5.88 110 VAL B N 1
ATOM 3005 C CA . VAL B 1 110 ? 38.767 4.384 43.873 1.00 4.57 110 VAL B CA 1
ATOM 3006 C C . VAL B 1 110 ? 39.563 5.653 43.611 1.00 4.21 110 VAL B C 1
ATOM 3007 O O . VAL B 1 110 ? 39.380 6.310 42.585 1.00 3.08 110 VAL B O 1
ATOM 3011 N N . HIS B 1 111 ? 40.430 5.991 44.561 1.00 2.11 111 HIS B N 1
ATOM 3012 C CA . HIS B 1 111 ? 41.235 7.212 44.512 1.00 3.94 111 HIS B CA 1
ATOM 3013 C C . HIS B 1 111 ? 42.714 6.865 44.317 1.00 2.55 111 HIS B C 1
ATOM 3014 O O . HIS B 1 111 ? 43.319 6.131 45.096 1.00 2.00 111 HIS B O 1
ATOM 3021 N N . GLY B 1 112 ? 43.285 7.399 43.251 1.00 2.00 112 GLY B N 1
ATOM 3022 C CA . GLY B 1 112 ? 44.657 7.072 42.896 1.00 2.62 112 GLY B CA 1
ATOM 3023 C C . GLY B 1 112 ? 45.651 8.169 43.211 1.00 2.64 112 GLY B C 1
ATOM 3024 O O . GLY B 1 112 ? 45.315 9.363 43.198 1.00 2.00 112 GLY B O 1
ATOM 3025 N N . SER B 1 113 ? 46.891 7.771 43.467 1.00 2.93 113 SER B N 1
ATOM 3026 C CA . SER B 1 113 ? 48.003 8.739 43.533 1.00 2.97 113 SER B CA 1
ATOM 3027 C C . SER B 1 113 ? 49.312 8.258 42.928 1.00 2.91 113 SER B C 1
ATOM 3028 O O . SER B 1 113 ? 49.618 7.058 42.863 1.00 2.00 113 SER B O 1
ATOM 3031 N N . LYS B 1 114 ? 50.102 9.237 42.514 1.00 2.00 114 LYS B N 1
ATOM 3032 C CA . LYS B 1 114 ? 51.430 9.000 41.971 1.00 3.49 114 LYS B CA 1
ATOM 3033 C C . LYS B 1 114 ? 52.444 9.949 42.641 1.00 4.01 114 LYS B C 1
ATOM 3034 O O . LYS B 1 114 ? 52.313 11.186 42.615 1.00 2.00 114 LYS B O 1
ATOM 3040 N N . SER B 1 115 ? 53.474 9.349 43.204 1.00 2.93 115 SER B N 1
ATOM 3041 C CA . SER B 1 115 ? 54.514 10.076 43.885 1.00 2.45 115 SER B CA 1
ATOM 3042 C C . SER B 1 115 ? 55.831 9.981 43.135 1.00 4.17 115 SER B C 1
ATOM 3043 O O . SER B 1 115 ? 56.392 8.902 42.956 1.00 3.78 115 SER B O 1
ATOM 3046 N N . VAL B 1 116 ? 56.355 11.142 42.771 1.00 2.69 116 VAL B N 1
ATOM 3047 C CA . VAL B 1 116 ? 57.587 11.228 41.996 1.00 4.71 116 VAL B CA 1
ATOM 3048 C C . VAL B 1 116 ? 58.680 11.974 42.773 1.00 6.49 116 VAL B C 1
ATOM 3049 O O . VAL B 1 116 ? 58.410 12.711 43.716 1.00 5.00 116 VAL B O 1
ATOM 3053 N N . ASP B 1 117 ? 59.918 11.786 42.337 1.00 8.03 117 ASP B N 1
ATOM 3054 C CA . ASP B 1 117 ? 61.049 12.484 42.919 1.00 9.05 117 ASP B CA 1
ATOM 3055 C C . ASP B 1 117 ? 60.959 13.954 42.500 1.00 7.94 117 ASP B C 1
ATOM 3056 O O . ASP B 1 117 ? 60.928 14.295 41.322 1.00 6.62 117 ASP B O 1
ATOM 3061 N N . ASN B 1 118 ? 60.885 14.817 43.489 1.00 7.96 118 ASN B N 1
ATOM 3062 C CA . ASN B 1 118 ? 60.651 16.233 43.239 1.00 9.65 118 ASN B CA 1
ATOM 3063 C C . ASN B 1 118 ? 61.793 16.946 42.484 1.00 10.16 118 ASN B C 1
ATOM 3064 O O . ASN B 1 118 ? 61.584 17.967 41.841 1.00 9.41 118 ASN B O 1
ATOM 3069 N N . LYS B 1 119 ? 62.997 16.394 42.564 1.00 12.08 119 LYS B N 1
ATOM 3070 C CA . LYS B 1 119 ? 64.166 16.990 41.889 1.00 12.11 119 LYS B CA 1
ATOM 3071 C C . LYS B 1 119 ? 64.640 16.246 40.634 1.00 12.82 119 LYS B C 1
ATOM 3072 O O . LYS B 1 119 ? 65.673 16.610 40.076 1.00 15.98 119 LYS B O 1
ATOM 3078 N N . SER B 1 120 ? 63.907 15.221 40.196 1.00 9.65 120 SER B N 1
ATOM 3079 C CA . SER B 1 120 ? 64.178 14.561 38.895 1.00 8.85 120 SER B CA 1
ATOM 3080 C C . SER B 1 120 ? 62.916 14.144 38.119 1.00 7.20 120 SER B C 1
ATOM 3081 O O . SER B 1 120 ? 62.972 13.913 36.924 1.00 4.67 120 SER B O 1
ATOM 3084 N N . GLY B 1 121 ? 61.786 14.034 38.803 1.00 5.91 121 GLY B N 1
ATOM 3085 C CA . GLY B 1 121 ? 60.532 13.609 38.182 1.00 5.71 121 GLY B CA 1
ATOM 3086 C C . GLY B 1 121 ? 60.372 12.097 38.060 1.00 6.36 121 GLY B C 1
ATOM 3087 O O . GLY B 1 121 ? 59.385 11.608 37.524 1.00 6.58 121 GLY B O 1
ATOM 3088 N N . GLU B 1 122 ? 61.352 11.349 38.557 1.00 6.79 122 GLU B N 1
ATOM 3089 C CA . GLU B 1 122 ? 61.304 9.877 38.536 1.00 6.07 122 GLU B CA 1
ATOM 3090 C C . GLU B 1 122 ? 60.144 9.321 39.383 1.00 3.98 122 GLU B C 1
ATOM 3091 O O . GLU B 1 122 ? 60.006 9.606 40.566 1.00 2.16 122 GLU B O 1
ATOM 3097 N N . LEU B 1 123 ? 59.304 8.526 38.754 1.00 4.05 123 LEU B N 1
ATOM 3098 C CA . LEU B 1 123 ? 58.219 7.832 39.458 1.00 4.37 123 LEU B CA 1
ATOM 3099 C C . LEU B 1 123 ? 58.750 6.863 40.537 1.00 3.86 123 LEU B C 1
ATOM 3100 O O . LEU B 1 123 ? 59.501 5.933 40.251 1.00 3.94 123 LEU B O 1
ATOM 3105 N N . ILE B 1 124 ? 58.356 7.095 41.783 1.00 2.90 124 ILE B N 1
ATOM 3106 C CA . ILE B 1 124 ? 58.781 6.264 42.905 1.00 2.90 124 ILE B CA 1
ATOM 3107 C C . ILE B 1 124 ? 57.697 5.308 43.400 1.00 4.25 124 ILE B C 1
ATOM 3108 O O . ILE B 1 124 ? 57.868 4.099 43.393 1.00 2.00 124 ILE B O 1
ATOM 3113 N N . TYR B 1 125 ? 56.617 5.877 43.917 1.00 5.29 125 TYR B N 1
ATOM 3114 C CA . TYR B 1 125 ? 55.457 5.076 44.330 1.00 3.62 125 TYR B CA 1
ATOM 3115 C C . TYR B 1 125 ? 54.215 5.423 43.525 1.00 2.85 125 TYR B C 1
ATOM 3116 O O . TYR B 1 125 ? 54.054 6.549 43.049 1.00 3.39 125 TYR B O 1
ATOM 3125 N N . SER B 1 126 ? 53.317 4.451 43.442 1.00 2.00 126 SER B N 1
ATOM 3126 C CA . SER B 1 126 ? 51.917 4.697 43.153 1.00 2.18 126 SER B CA 1
ATOM 3127 C C . SER B 1 126 ? 50.995 3.999 44.190 1.00 3.73 126 SER B C 1
ATOM 3128 O O . SER B 1 126 ? 51.300 2.913 44.711 1.00 2.00 126 SER B O 1
ATOM 3131 N N . ASN B 1 127 ? 49.874 4.652 44.497 1.00 2.00 127 ASN B N 1
ATOM 3132 C CA . ASN B 1 127 ? 48.844 4.091 45.374 1.00 2.29 127 ASN B CA 1
ATOM 3133 C C . ASN B 1 127 ? 47.463 4.128 44.703 1.00 2.00 127 ASN B C 1
ATOM 3134 O O . ASN B 1 127 ? 47.132 5.058 43.979 1.00 2.00 127 ASN B O 1
ATOM 3139 N N . GLU B 1 128 ? 46.676 3.103 44.977 1.00 2.00 128 GLU B N 1
ATOM 3140 C CA . GLU B 1 128 ? 45.243 3.090 44.717 1.00 2.00 128 GLU B CA 1
ATOM 3141 C C . GLU B 1 128 ? 44.490 2.648 45.978 1.00 3.20 128 GLU B C 1
ATOM 3142 O O . GLU B 1 128 ? 44.611 1.500 46.436 1.00 2.93 128 GLU B O 1
ATOM 3148 N N . ALA B 1 129 ? 43.736 3.597 46.536 1.00 3.06 129 ALA B N 1
ATOM 3149 C CA . ALA B 1 129 ? 42.860 3.363 47.684 1.00 3.32 129 ALA B CA 1
ATOM 3150 C C . ALA B 1 129 ? 41.403 3.246 47.246 1.00 3.15 129 ALA B C 1
ATOM 3151 O O . ALA B 1 129 ? 40.921 4.039 46.447 1.00 2.97 129 ALA B O 1
ATOM 3153 N N . THR B 1 130 ? 40.724 2.233 47.773 1.00 3.23 130 THR B N 1
ATOM 3154 C CA . THR B 1 130 ? 39.279 2.051 47.579 1.00 2.94 130 THR B CA 1
ATOM 3155 C C . THR B 1 130 ? 38.536 2.455 48.856 1.00 4.20 130 THR B C 1
ATOM 3156 O O . THR B 1 130 ? 38.815 1.954 49.946 1.00 4.67 130 THR B O 1
ATOM 3160 N N . TYR B 1 131 ? 37.611 3.391 48.704 1.00 5.07 131 TYR B N 1
ATOM 3161 C CA . TYR B 1 131 ? 36.783 3.856 49.802 1.00 7.89 131 TYR B CA 1
ATOM 3162 C C . TYR B 1 131 ? 35.329 3.495 49.586 1.00 8.07 131 TYR B C 1
ATOM 3163 O O . TYR B 1 131 ? 34.799 3.616 48.487 1.00 7.33 131 TYR B O 1
ATOM 3172 N N . PHE B 1 132 ? 34.703 3.043 50.663 1.00 10.03 132 PHE B N 1
ATOM 3173 C CA . PHE B 1 132 ? 33.262 2.760 50.698 1.00 11.54 132 PHE B CA 1
ATOM 3174 C C . PHE B 1 132 ? 32.560 3.804 51.563 1.00 10.70 132 PHE B C 1
ATOM 3175 O O . PHE B 1 132 ? 32.837 3.919 52.748 1.00 13.43 132 PHE B O 1
ATOM 3183 N N . ILE B 1 133 ? 31.648 4.555 50.966 1.00 10.00 133 ILE B N 1
ATOM 3184 C CA . ILE B 1 133 ? 30.998 5.668 51.668 1.00 9.87 133 ILE B CA 1
ATOM 3185 C C . ILE B 1 133 ? 29.479 5.534 51.717 1.00 8.42 133 ILE B C 1
ATOM 3186 O O . ILE B 1 133 ? 28.806 5.587 50.694 1.00 5.23 133 ILE B O 1
ATOM 3191 N N . ARG B 1 134 ? 28.965 5.414 52.935 1.00 9.06 134 ARG B N 1
ATOM 3192 C CA . ARG B 1 134 ? 27.527 5.301 53.183 1.00 11.01 134 ARG B CA 1
ATOM 3193 C C . ARG B 1 134 ? 26.815 6.647 53.000 1.00 12.80 134 ARG B C 1
ATOM 3194 O O . ARG B 1 134 ? 27.368 7.715 53.300 1.00 13.16 134 ARG B O 1
ATOM 3202 N N . ASN B 1 135 ? 25.595 6.567 52.480 1.00 13.87 135 ASN B N 1
ATOM 3203 C CA . ASN B 1 135 ? 24.683 7.713 52.384 1.00 16.17 135 ASN B CA 1
ATOM 3204 C C . ASN B 1 135 ? 25.340 8.869 51.642 1.00 16.31 135 ASN B C 1
ATOM 3205 O O . ASN B 1 135 ? 25.429 10.003 52.116 1.00 15.95 135 ASN B O 1
ATOM 3210 N N . CYS B 1 136 ? 25.813 8.507 50.461 1.00 15.70 136 CYS B N 1
ATOM 3211 C CA . CYS B 1 136 ? 26.565 9.372 49.580 1.00 14.33 136 CYS B CA 1
ATOM 3212 C C . CYS B 1 136 ? 26.084 9.083 48.166 1.00 13.37 136 CYS B C 1
ATOM 3213 O O . CYS B 1 136 ? 25.678 7.967 47.842 1.00 12.83 136 CYS B O 1
ATOM 3216 N N . GLN B 1 137 ? 26.083 10.120 47.34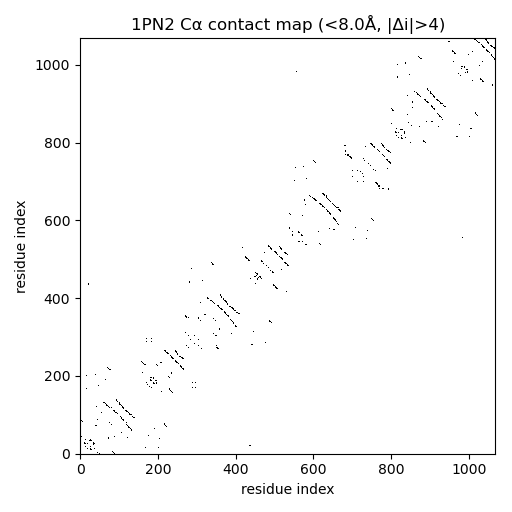0 1.00 13.00 137 GLN B N 1
ATOM 3217 C CA . GLN B 1 137 ? 25.710 9.992 45.938 1.00 11.53 137 GLN B CA 1
ATOM 3218 C C . GLN B 1 137 ? 26.912 10.346 45.084 1.00 11.04 137 GLN B C 1
ATOM 3219 O O . GLN B 1 137 ? 27.789 11.102 45.497 1.00 9.47 137 GLN B O 1
ATOM 3225 N N . ALA B 1 138 ? 26.947 9.775 43.890 1.00 11.00 138 ALA B N 1
ATOM 3226 C CA . ALA B 1 138 ? 27.953 10.141 42.890 1.00 10.68 138 ALA B CA 1
ATOM 3227 C C . ALA B 1 138 ? 27.557 9.687 41.494 1.00 10.50 138 ALA B C 1
ATOM 3228 O O . ALA B 1 138 ? 26.639 8.880 41.318 1.00 10.69 138 ALA B O 1
ATOM 3230 N N . ASP B 1 139 ? 28.266 10.227 40.510 1.00 9.07 139 ASP B N 1
ATOM 3231 C CA . ASP B 1 139 ? 28.110 9.813 39.119 1.00 9.28 139 ASP B CA 1
ATOM 3232 C C . ASP B 1 139 ? 28.746 8.441 38.917 1.00 9.15 139 ASP B C 1
ATOM 3233 O O . ASP B 1 139 ? 29.752 8.126 39.548 1.00 8.54 139 ASP B O 1
ATOM 3238 N N . ASN B 1 140 ? 28.163 7.651 38.014 1.00 9.73 140 ASN B N 1
ATOM 3239 C CA . ASN B 1 140 ? 28.748 6.366 37.580 1.00 10.13 140 ASN B CA 1
ATOM 3240 C C . ASN B 1 140 ? 29.838 6.558 36.508 1.00 10.17 140 ASN B C 1
ATOM 3241 O O . ASN B 1 140 ? 29.561 6.554 35.312 1.00 9.55 140 ASN B O 1
ATOM 3246 N N . LYS B 1 141 ? 31.084 6.707 36.948 1.00 11.32 141 LYS B N 1
ATOM 3247 C CA . LYS B 1 141 ? 32.189 7.026 36.028 1.00 11.44 141 LYS B CA 1
ATOM 3248 C C . LYS B 1 141 ? 33.469 6.219 36.235 1.00 10.17 141 LYS B C 1
ATOM 3249 O O . LYS B 1 141 ? 33.795 5.801 37.344 1.00 10.75 141 LYS B O 1
ATOM 3255 N N . VAL B 1 142 ? 34.184 6.024 35.129 1.00 9.17 142 VAL B N 1
ATOM 3256 C CA . VAL B 1 142 ? 35.514 5.401 35.118 1.00 9.24 142 VAL B CA 1
ATOM 3257 C C . VAL B 1 142 ? 36.538 6.312 34.408 1.00 8.88 142 VAL B C 1
ATOM 3258 O O . VAL B 1 142 ? 36.496 6.505 33.188 1.00 8.00 142 VAL B O 1
ATOM 3262 N N . TYR B 1 143 ? 37.458 6.852 35.202 1.00 7.36 143 TYR B N 1
ATOM 3263 C CA . TYR B 1 143 ? 38.438 7.860 34.755 1.00 6.65 143 TYR B CA 1
ATOM 3264 C C . TYR B 1 143 ? 39.738 7.255 34.238 1.00 7.33 143 TYR B C 1
ATOM 3265 O O . TYR B 1 143 ? 40.403 7.839 33.386 1.00 9.85 143 TYR B O 1
ATOM 3274 N N . ALA B 1 144 ? 40.103 6.097 34.777 1.00 8.47 144 ALA B N 1
ATOM 3275 C CA . ALA B 1 144 ? 41.316 5.388 34.367 1.00 8.38 144 ALA B CA 1
ATOM 3276 C C . ALA B 1 144 ? 41.193 3.858 34.511 1.00 9.23 144 ALA B C 1
ATOM 3277 O O . ALA B 1 144 ? 40.425 3.344 35.341 1.00 10.33 144 ALA B O 1
ATOM 3279 N N . ASP B 1 145 ? 41.956 3.145 33.681 1.00 9.09 145 ASP B N 1
ATOM 3280 C CA . ASP B 1 145 ? 42.117 1.687 33.808 1.00 8.52 145 ASP B CA 1
ATOM 3281 C C . ASP B 1 145 ? 42.991 1.393 35.015 1.00 7.38 145 ASP B C 1
ATOM 3282 O O . ASP B 1 145 ? 43.815 2.230 35.414 1.00 7.49 145 ASP B O 1
ATOM 3287 N N . ARG B 1 146 ? 42.822 0.187 35.559 1.00 3.25 146 ARG B N 1
ATOM 3288 C CA . ARG B 1 146 ? 43.548 -0.270 36.735 1.00 3.43 146 ARG B CA 1
ATOM 3289 C C . ARG B 1 146 ? 44.405 -1.508 36.439 1.00 2.98 146 ARG B C 1
ATOM 3290 O O . ARG B 1 146 ? 44.015 -2.381 35.677 1.00 2.00 146 ARG B O 1
ATOM 3298 N N . PRO B 1 147 ? 45.568 -1.587 37.067 1.00 5.27 147 PRO B N 1
ATOM 3299 C CA . PRO B 1 147 ? 46.408 -2.793 36.993 1.00 5.33 147 PRO B CA 1
ATOM 3300 C C . PRO B 1 147 ? 45.682 -4.038 37.472 1.00 3.56 147 PRO B C 1
ATOM 3301 O O . PRO B 1 147 ? 44.892 -3.946 38.397 1.00 2.33 147 PRO B O 1
ATOM 3305 N N . ALA B 1 148 ? 45.957 -5.169 36.831 1.00 3.63 148 ALA B N 1
ATOM 3306 C CA . ALA B 1 148 ? 45.344 -6.479 37.154 1.00 4.46 148 ALA B CA 1
ATOM 3307 C C . ALA B 1 148 ? 45.541 -6.862 38.624 1.00 3.54 148 ALA B C 1
ATOM 3308 O O . ALA B 1 148 ? 44.630 -7.331 39.309 1.00 2.67 148 ALA B O 1
ATOM 3310 N N . PHE B 1 149 ? 46.734 -6.595 39.111 1.00 4.25 149 PHE B N 1
ATOM 3311 C CA . PHE B 1 149 ? 47.094 -6.867 40.499 1.00 3.41 149 PHE B CA 1
ATOM 3312 C C . PHE B 1 149 ? 46.211 -6.129 41.515 1.00 4.16 149 PHE B C 1
ATOM 3313 O O . PHE B 1 149 ? 45.940 -6.638 42.612 1.00 4.40 149 PHE B O 1
ATOM 3321 N N . ALA B 1 150 ? 45.809 -4.912 41.149 1.00 2.36 150 ALA B N 1
ATOM 3322 C CA . ALA B 1 150 ? 44.944 -4.057 41.978 1.00 3.46 150 ALA B CA 1
ATOM 3323 C C . ALA B 1 150 ? 43.506 -4.584 42.151 1.00 3.25 150 ALA B C 1
ATOM 3324 O O . ALA B 1 150 ? 42.858 -4.314 43.163 1.00 5.62 150 ALA B O 1
ATOM 3326 N N . THR B 1 151 ? 43.012 -5.308 41.164 1.00 2.17 151 THR B N 1
ATOM 3327 C CA . THR B 1 151 ? 41.617 -5.780 41.169 1.00 4.70 151 THR B CA 1
ATOM 3328 C C . THR B 1 151 ? 41.488 -7.290 41.324 1.00 4.01 151 THR B C 1
ATOM 3329 O O . THR B 1 151 ? 40.380 -7.817 41.447 1.00 3.51 151 THR B O 1
ATOM 3333 N N . ASN B 1 152 ? 42.630 -7.971 41.326 1.00 5.08 152 ASN B N 1
ATOM 3334 C CA . ASN B 1 152 ? 42.694 -9.413 41.560 1.00 3.68 152 ASN B CA 1
ATOM 3335 C C . ASN B 1 152 ? 42.132 -9.738 42.967 1.00 5.02 152 ASN B C 1
ATOM 3336 O O . ASN B 1 152 ? 42.489 -9.092 43.979 1.00 4.02 152 ASN B O 1
ATOM 3341 N N . GLN B 1 153 ? 41.247 -10.729 43.012 1.00 4.48 153 GLN B N 1
ATOM 3342 C CA . GLN B 1 153 ? 40.604 -11.175 44.267 1.00 6.40 153 GLN B CA 1
ATOM 3343 C C . GLN B 1 153 ? 41.516 -12.112 45.105 1.00 5.12 153 GLN B C 1
ATOM 3344 O O . GLN B 1 153 ? 41.251 -12.382 46.294 1.00 3.61 153 GLN B O 1
ATOM 3350 N N . PHE B 1 154 ? 42.586 -12.599 44.488 1.00 2.05 154 PHE B N 1
ATOM 3351 C CA . PHE B 1 154 ? 43.623 -13.345 45.207 1.00 3.12 154 PHE B CA 1
ATOM 3352 C C . PHE B 1 154 ? 43.021 -14.345 46.207 1.00 3.57 154 PHE B C 1
ATOM 3353 O O . PHE B 1 154 ? 43.395 -14.370 47.395 1.00 2.45 154 PHE B O 1
ATOM 3361 N N . LEU B 1 155 ? 42.081 -15.158 45.727 1.00 5.15 155 LEU B N 1
ATOM 3362 C CA . LEU B 1 155 ? 41.428 -16.176 46.577 1.00 6.92 155 LEU B CA 1
ATOM 3363 C C . LEU B 1 155 ? 42.449 -17.226 47.035 1.00 6.18 155 LEU B C 1
ATOM 3364 O O . LEU B 1 155 ? 43.163 -17.797 46.228 1.00 5.88 155 LEU B O 1
ATOM 3369 N N . ALA B 1 156 ? 42.490 -17.479 48.335 1.00 5.17 156 ALA B N 1
ATOM 3370 C CA . ALA B 1 156 ? 43.391 -18.494 48.887 1.00 7.50 156 ALA B CA 1
ATOM 3371 C C . ALA B 1 156 ? 43.052 -19.862 48.322 1.00 9.68 156 ALA B C 1
ATOM 3372 O O . ALA B 1 156 ? 41.901 -20.310 48.451 1.00 10.96 156 ALA B O 1
ATOM 3374 N N . PRO B 1 157 ? 44.035 -20.542 47.724 1.00 9.75 157 PRO B N 1
ATOM 3375 C CA . PRO B 1 157 ? 43.787 -21.838 47.123 1.00 11.41 157 PRO B CA 1
ATOM 3376 C C . PRO B 1 157 ? 43.385 -22.844 48.193 1.00 12.24 157 PRO B C 1
ATOM 3377 O O . PRO B 1 157 ? 43.670 -22.675 49.387 1.00 10.61 157 PRO B O 1
ATOM 3381 N N . LYS B 1 158 ? 42.704 -23.884 47.747 1.00 12.51 158 LYS B N 1
ATOM 3382 C CA . LYS B 1 158 ? 42.209 -24.922 48.641 1.00 14.22 158 LYS B CA 1
ATOM 3383 C C . LYS B 1 158 ? 43.275 -26.002 48.916 1.00 13.18 158 LYS B C 1
ATOM 3384 O O . LYS B 1 158 ? 43.168 -27.175 48.505 1.00 13.15 158 LYS B O 1
ATOM 3390 N N . ARG B 1 159 ? 44.308 -25.550 49.620 1.00 11.24 159 ARG B N 1
ATOM 3391 C CA . ARG B 1 159 ? 45.372 -26.391 50.165 1.00 9.11 159 ARG B CA 1
ATOM 3392 C C . ARG B 1 159 ? 45.968 -25.761 51.439 1.00 7.76 159 ARG B C 1
ATOM 3393 O O . ARG B 1 159 ? 45.609 -24.647 51.828 1.00 7.21 159 ARG B O 1
ATOM 3401 N N . ALA B 1 160 ? 46.843 -26.489 52.119 1.00 5.89 160 ALA B N 1
ATOM 3402 C CA . ALA B 1 160 ? 47.499 -25.943 53.313 1.00 5.47 160 ALA B CA 1
ATOM 3403 C C . ALA B 1 160 ? 48.356 -24.735 52.920 1.00 4.15 160 ALA B C 1
ATOM 3404 O O . ALA B 1 160 ? 48.943 -24.690 51.833 1.00 3.62 160 ALA B O 1
ATOM 3406 N N . PRO B 1 161 ? 48.372 -23.734 53.782 1.00 4.38 161 PRO B N 1
ATOM 3407 C CA . PRO B 1 161 ? 49.281 -22.603 53.661 1.00 4.48 161 PRO B CA 1
ATOM 3408 C C . PRO B 1 161 ? 50.712 -23.112 53.667 1.00 4.79 161 PRO B C 1
ATOM 3409 O O . PRO B 1 161 ? 51.011 -24.071 54.381 1.00 5.82 161 PRO B O 1
ATOM 3413 N N . ASP B 1 162 ? 51.544 -22.526 52.807 1.00 4.48 162 ASP B N 1
ATOM 3414 C CA . ASP B 1 162 ? 52.977 -22.822 52.759 1.00 4.37 162 ASP B CA 1
ATOM 3415 C C . ASP B 1 162 ? 53.670 -22.226 53.953 1.00 5.95 162 ASP B C 1
ATOM 3416 O O . ASP B 1 162 ? 54.731 -22.679 54.371 1.00 5.96 162 ASP B O 1
ATOM 3421 N N . TYR B 1 163 ? 53.065 -21.182 54.498 1.00 6.44 163 TYR B N 1
ATOM 3422 C CA . TYR B 1 163 ? 53.653 -20.493 55.643 1.00 5.47 163 TYR B CA 1
ATOM 3423 C C . TYR B 1 163 ? 52.597 -19.951 56.593 1.00 9.39 163 TYR B C 1
ATOM 3424 O O . TYR B 1 163 ? 51.503 -19.519 56.189 1.00 9.32 163 TYR B O 1
ATOM 3433 N N . GLN B 1 164 ? 52.971 -19.966 57.867 1.00 12.78 164 GLN B N 1
ATOM 3434 C CA . GLN B 1 164 ? 52.172 -19.423 58.975 1.00 12.22 164 GLN B CA 1
ATOM 3435 C C . GLN B 1 164 ? 53.088 -18.785 60.028 1.00 11.46 164 GLN B C 1
ATOM 3436 O O . GLN B 1 164 ? 54.008 -19.428 60.549 1.00 8.40 164 GLN B O 1
ATOM 3442 N N . VAL B 1 165 ? 52.776 -17.545 60.392 1.00 7.60 165 VAL B N 1
ATOM 3443 C CA . VAL B 1 165 ? 53.516 -16.839 61.434 1.00 6.97 165 VAL B CA 1
ATOM 3444 C C . VAL B 1 165 ? 52.566 -16.012 62.277 1.00 7.48 165 VAL B C 1
ATOM 3445 O O . VAL B 1 165 ? 51.623 -15.395 61.762 1.00 3.00 165 VAL B O 1
ATOM 3449 N N . ASP B 1 166 ? 52.817 -16.043 63.580 1.00 6.72 166 ASP B N 1
ATOM 3450 C CA . ASP B 1 166 ? 52.090 -15.243 64.553 1.00 6.78 166 ASP B CA 1
ATOM 3451 C C . ASP B 1 166 ? 52.862 -13.964 64.857 1.00 7.93 166 ASP B C 1
ATOM 3452 O O . ASP B 1 166 ? 54.066 -13.983 65.050 1.00 4.84 166 ASP B O 1
ATOM 3457 N N . VAL B 1 167 ? 52.129 -12.858 64.908 1.00 6.76 167 VAL B N 1
ATOM 3458 C CA . VAL B 1 167 ? 52.702 -11.540 65.137 1.00 9.01 167 VAL B CA 1
ATOM 3459 C C . VAL B 1 167 ? 51.933 -10.891 66.275 1.00 9.71 167 VAL B C 1
ATOM 3460 O O . VAL B 1 167 ? 50.862 -10.341 66.051 1.00 8.66 167 VAL B O 1
ATOM 3464 N N . PRO B 1 168 ? 52.456 -10.966 67.500 1.00 8.97 168 PRO B N 1
ATOM 3465 C CA . PRO B 1 168 ? 51.854 -10.236 68.617 1.00 9.50 168 PRO B CA 1
ATOM 3466 C C . PRO B 1 168 ? 51.842 -8.726 68.348 1.00 8.17 168 PRO B C 1
ATOM 3467 O O . PRO B 1 168 ? 52.795 -8.151 67.834 1.00 8.96 168 PRO B O 1
ATOM 3471 N N . VAL B 1 169 ? 50.723 -8.100 68.653 1.00 6.72 169 VAL B N 1
ATOM 3472 C CA . VAL B 1 169 ? 50.594 -6.640 68.484 1.00 3.01 169 VAL B CA 1
ATOM 3473 C C . VAL B 1 169 ? 50.696 -6.035 69.875 1.00 3.27 169 VAL B C 1
ATOM 3474 O O . VAL B 1 169 ? 49.859 -6.296 70.730 1.00 2.00 169 VAL B O 1
ATOM 3478 N N . SER B 1 170 ? 51.717 -5.216 70.106 1.00 4.01 170 SER B N 1
ATOM 3479 C CA . SER B 1 170 ? 51.864 -4.570 71.408 1.00 4.40 170 SER B CA 1
ATOM 3480 C C . SER B 1 170 ? 50.572 -3.838 71.715 1.00 3.59 170 SER B C 1
ATOM 3481 O O . SER B 1 170 ? 49.954 -3.235 70.844 1.00 4.77 170 SER B O 1
ATOM 3484 N N . GLU B 1 171 ? 50.181 -3.876 72.968 1.00 3.98 171 GLU B N 1
ATOM 3485 C CA . GLU B 1 171 ? 49.069 -3.049 73.478 1.00 7.50 171 GLU B CA 1
ATOM 3486 C C . GLU B 1 171 ? 49.245 -1.534 73.222 1.00 3.48 171 GLU B C 1
ATOM 3487 O O . GLU B 1 171 ? 48.280 -0.792 73.175 1.00 5.13 171 GLU B O 1
ATOM 3493 N N . ASP B 1 172 ? 50.481 -1.104 73.020 1.00 2.00 172 ASP B N 1
ATOM 3494 C CA . ASP B 1 172 ? 50.816 0.299 72.777 1.00 2.84 172 ASP B CA 1
ATOM 3495 C C . ASP B 1 172 ? 51.259 0.610 71.364 1.00 2.56 172 ASP B C 1
ATOM 3496 O O . ASP B 1 172 ? 51.767 1.703 71.088 1.00 2.06 172 ASP B O 1
ATOM 3501 N N . LEU B 1 173 ? 51.077 -0.328 70.453 1.00 2.00 173 LEU B N 1
ATOM 3502 C CA . LEU B 1 173 ? 51.630 -0.167 69.105 1.00 3.72 173 LEU B CA 1
ATOM 3503 C C . LEU B 1 173 ? 50.954 0.995 68.350 1.00 5.81 173 LEU B C 1
ATOM 3504 O O . LEU B 1 173 ? 51.613 1.743 67.638 1.00 3.76 173 LEU B O 1
ATOM 3509 N N . ALA B 1 174 ? 49.639 1.135 68.506 1.00 5.02 174 ALA B N 1
ATOM 3510 C CA . ALA B 1 174 ? 48.918 2.233 67.833 1.00 5.82 174 ALA B CA 1
ATOM 3511 C C . ALA B 1 174 ? 49.511 3.588 68.228 1.00 4.49 174 ALA B C 1
ATOM 3512 O O . ALA B 1 174 ? 49.638 4.477 67.402 1.00 4.21 174 ALA B O 1
ATOM 3514 N N . ALA B 1 175 ? 49.957 3.698 69.478 1.00 4.09 175 ALA B N 1
ATOM 3515 C CA . ALA B 1 175 ? 50.523 4.940 70.005 1.00 3.18 175 ALA B CA 1
ATOM 3516 C C . ALA B 1 175 ? 51.801 5.344 69.314 1.00 2.04 175 ALA B C 1
ATOM 3517 O O . ALA B 1 175 ? 52.116 6.523 69.203 1.00 2.00 175 ALA B O 1
ATOM 3519 N N . LEU B 1 176 ? 52.563 4.339 68.917 1.00 3.45 176 LEU B N 1
ATOM 3520 C CA . LEU B 1 176 ? 53.811 4.540 68.186 1.00 3.77 176 LEU B CA 1
ATOM 3521 C C . LEU B 1 176 ? 53.544 4.706 66.680 1.00 5.06 176 LEU B C 1
ATOM 3522 O O . LEU B 1 176 ? 54.057 5.625 66.040 1.00 2.28 176 LEU B O 1
ATOM 3527 N N . TYR B 1 177 ? 52.731 3.796 66.136 1.00 2.09 177 TYR B N 1
ATOM 3528 C CA . TYR B 1 177 ? 52.439 3.779 64.713 1.00 3.52 177 TYR B CA 1
ATOM 3529 C C . TYR B 1 177 ? 51.863 5.118 64.202 1.00 2.67 177 TYR B C 1
ATOM 3530 O O . TYR B 1 177 ? 52.266 5.606 63.147 1.00 3.39 177 TYR B O 1
ATOM 3539 N N . ARG B 1 178 ? 50.955 5.711 64.981 1.00 2.67 178 ARG B N 1
ATOM 3540 C CA . ARG B 1 178 ? 50.298 6.983 64.620 1.00 2.59 178 ARG B CA 1
ATOM 3541 C C . ARG B 1 178 ? 51.282 8.134 64.441 1.00 2.00 178 ARG B C 1
ATOM 3542 O O . ARG B 1 178 ? 50.965 9.104 63.757 1.00 2.00 178 ARG B O 1
ATOM 3550 N N . LEU B 1 179 ? 52.476 8.023 65.037 1.00 2.00 179 LEU B N 1
ATOM 3551 C CA . LEU B 1 179 ? 53.521 9.032 64.825 1.00 2.00 179 LEU B CA 1
ATOM 3552 C C . LEU B 1 179 ? 54.029 9.037 63.378 1.00 2.00 179 LEU B C 1
ATOM 3553 O O . LEU B 1 179 ? 54.725 9.944 62.980 1.00 2.03 179 LEU B O 1
ATOM 3558 N N . SER B 1 180 ? 53.681 8.025 62.587 1.00 2.00 180 SER B N 1
ATOM 3559 C CA . SER B 1 180 ? 54.022 8.043 61.164 1.00 2.16 180 SER B CA 1
ATOM 3560 C C . SER B 1 180 ? 53.065 8.916 60.330 1.00 2.54 180 SER B C 1
ATOM 3561 O O . SER B 1 180 ? 53.329 9.176 59.178 1.00 4.29 180 SER B O 1
ATOM 3564 N N . GLY B 1 181 ? 51.959 9.370 60.916 1.00 4.27 181 GLY B N 1
ATOM 3565 C CA . GLY B 1 181 ? 51.113 10.394 60.275 1.00 3.51 181 GLY B CA 1
ATOM 3566 C C . GLY B 1 181 ? 49.629 10.350 60.607 1.00 2.00 181 GLY B C 1
ATOM 3567 O O . GLY B 1 181 ? 48.975 11.389 60.707 1.00 5.40 181 GLY B O 1
ATOM 3568 N N . ASP B 1 182 ? 49.082 9.149 60.809 1.00 2.80 182 ASP B N 1
ATOM 3569 C CA . ASP B 1 182 ? 47.624 9.017 60.989 1.00 3.23 182 ASP B CA 1
ATOM 3570 C C . ASP B 1 182 ? 47.220 9.146 62.469 1.00 3.40 182 ASP B C 1
ATOM 3571 O O . ASP B 1 182 ? 47.284 8.181 63.234 1.00 4.41 182 ASP B O 1
ATOM 3576 N N . ARG B 1 183 ? 46.761 10.337 62.815 1.00 2.00 183 ARG B N 1
ATOM 3577 C CA . ARG B 1 183 ? 46.396 10.734 64.192 1.00 2.20 183 ARG B CA 1
ATOM 3578 C C . ARG B 1 183 ? 44.930 10.458 64.606 1.00 2.52 183 ARG B C 1
ATOM 3579 O O . ARG B 1 183 ? 44.463 10.911 65.671 1.00 2.00 183 ARG B O 1
ATOM 3587 N N . ASN B 1 184 ? 44.211 9.749 63.744 1.00 2.00 184 ASN B N 1
ATOM 3588 C CA . ASN B 1 184 ? 42.789 9.488 63.948 1.00 3.65 184 ASN B CA 1
ATOM 3589 C C . ASN B 1 184 ? 42.536 9.042 65.398 1.00 2.00 184 ASN B C 1
ATOM 3590 O O . ASN B 1 184 ? 43.125 8.082 65.836 1.00 2.00 184 ASN B O 1
ATOM 3595 N N . PRO B 1 185 ? 41.671 9.713 66.137 1.00 2.00 185 PRO B N 1
ATOM 3596 C CA . PRO B 1 185 ? 41.469 9.361 67.551 1.00 2.00 185 PRO B CA 1
ATOM 3597 C C . PRO B 1 185 ? 40.862 7.969 67.786 1.00 3.89 185 PRO B C 1
ATOM 3598 O O . PRO B 1 185 ? 40.900 7.474 68.909 1.00 3.21 185 PRO B O 1
ATOM 3602 N N . LEU B 1 186 ? 40.324 7.354 66.736 1.00 2.00 186 LEU B N 1
ATOM 3603 C CA . LEU B 1 186 ? 39.755 6.017 66.823 1.00 3.62 186 LEU B CA 1
ATOM 3604 C C . LEU B 1 186 ? 40.836 5.010 67.282 1.00 2.00 186 LEU B C 1
ATOM 3605 O O . LEU B 1 186 ? 40.513 3.963 67.837 1.00 2.00 186 LEU B O 1
ATOM 3610 N N . HIS B 1 187 ? 42.100 5.337 67.014 1.00 2.00 187 HIS B N 1
ATOM 3611 C CA . HIS B 1 187 ? 43.230 4.436 67.273 1.00 2.00 187 HIS B CA 1
ATOM 3612 C C . HIS B 1 187 ? 43.922 4.663 68.625 1.00 2.00 187 HIS B C 1
ATOM 3613 O O . HIS B 1 187 ? 44.906 3.990 68.946 1.00 2.00 187 HIS B O 1
ATOM 3620 N N . ILE B 1 188 ? 43.435 5.636 69.391 1.00 2.42 188 ILE B N 1
ATOM 3621 C CA . ILE B 1 188 ? 44.157 6.097 70.589 1.00 3.01 188 ILE B CA 1
ATOM 3622 C C . ILE B 1 188 ? 43.289 6.582 71.760 1.00 2.00 188 ILE B C 1
ATOM 3623 O O . ILE B 1 188 ? 43.667 6.423 72.913 1.00 2.00 188 ILE B O 1
ATOM 3628 N N . ASP B 1 189 ? 42.148 7.204 71.467 1.00 2.45 189 ASP B N 1
ATOM 3629 C CA . ASP B 1 189 ? 41.283 7.794 72.483 1.00 2.00 189 ASP B CA 1
ATOM 3630 C C . ASP B 1 189 ? 40.075 6.892 72.817 1.00 2.40 189 ASP B C 1
ATOM 3631 O O . ASP B 1 189 ? 39.137 6.841 72.038 1.00 2.00 189 ASP B O 1
ATOM 3636 N N . PRO B 1 190 ? 40.061 6.228 73.984 1.00 2.00 190 PRO B N 1
ATOM 3637 C CA . PRO B 1 190 ? 38.952 5.313 74.347 1.00 2.18 190 PRO B CA 1
ATOM 3638 C C . PRO B 1 190 ? 37.574 5.980 74.350 1.00 2.00 190 PRO B C 1
ATOM 3639 O O . PRO B 1 190 ? 36.559 5.367 74.048 1.00 2.00 190 PRO B O 1
ATOM 3643 N N . ASN B 1 191 ? 37.554 7.251 74.695 1.00 2.00 191 ASN B N 1
ATOM 3644 C CA . ASN B 1 191 ? 36.297 8.005 74.731 1.00 2.00 191 ASN B CA 1
ATOM 3645 C C . ASN B 1 191 ? 35.686 8.141 73.338 1.00 2.00 191 ASN B C 1
ATOM 3646 O O . ASN B 1 191 ? 34.475 7.941 73.116 1.00 2.36 191 ASN B O 1
ATOM 3651 N N . PHE B 1 192 ? 36.552 8.485 72.401 1.00 2.60 192 PHE B N 1
ATOM 3652 C CA . PHE B 1 192 ? 36.163 8.580 70.993 1.00 2.00 192 PHE B CA 1
ATOM 3653 C C . PHE B 1 192 ? 35.722 7.249 70.400 1.00 2.00 192 PHE B C 1
ATOM 3654 O O . PHE B 1 192 ? 34.710 7.155 69.688 1.00 2.00 192 PHE B O 1
ATOM 3662 N N . ALA B 1 193 ? 36.528 6.232 70.689 1.00 2.00 193 ALA B N 1
ATOM 3663 C CA . ALA B 1 193 ? 36.331 4.891 70.181 1.00 2.00 193 ALA B CA 1
ATOM 3664 C C . ALA B 1 193 ? 35.051 4.265 70.682 1.00 2.00 193 ALA B C 1
ATOM 3665 O O . ALA B 1 193 ? 34.321 3.667 69.927 1.00 3.46 193 ALA B O 1
ATOM 3667 N N . LYS B 1 194 ? 34.821 4.361 71.971 1.00 2.00 194 LYS B N 1
ATOM 3668 C CA . LYS B 1 194 ? 33.612 3.826 72.585 1.00 2.00 194 LYS B CA 1
ATOM 3669 C C . LYS B 1 194 ? 32.404 4.667 72.204 1.00 3.54 194 LYS B C 1
ATOM 3670 O O . LYS B 1 194 ? 31.312 4.146 71.963 1.00 2.22 194 LYS B O 1
ATOM 3676 N N . GLY B 1 195 ? 32.616 5.974 72.130 1.00 2.42 195 GLY B N 1
ATOM 3677 C CA . GLY B 1 195 ? 31.617 6.883 71.587 1.00 3.37 195 GLY B CA 1
ATOM 3678 C C . GLY B 1 195 ? 31.167 6.469 70.185 1.00 5.09 195 GLY B C 1
ATOM 3679 O O . GLY B 1 195 ? 30.006 6.651 69.821 1.00 6.67 195 GLY B O 1
ATOM 3680 N N . ALA B 1 196 ? 32.099 5.900 69.419 1.00 4.28 196 ALA B N 1
ATOM 3681 C CA . ALA B 1 196 ? 31.858 5.389 68.063 1.00 5.89 196 ALA B CA 1
ATOM 3682 C C . ALA B 1 196 ? 31.397 3.917 68.034 1.00 7.73 196 ALA B C 1
ATOM 3683 O O . ALA B 1 196 ? 31.457 3.251 67.005 1.00 8.75 196 ALA B O 1
ATOM 3685 N N . LYS B 1 197 ? 30.997 3.407 69.186 1.00 9.05 197 LYS B N 1
ATOM 3686 C CA . LYS B 1 197 ? 30.387 2.066 69.316 1.00 11.23 197 LYS B CA 1
ATOM 3687 C C . LYS B 1 197 ? 31.403 0.912 69.178 1.00 11.08 197 LYS B C 1
ATOM 3688 O O . LYS B 1 197 ? 31.030 -0.254 69.017 1.00 9.52 197 LYS B O 1
ATOM 3694 N N . PHE B 1 198 ? 32.685 1.262 69.275 1.00 9.85 198 PHE B N 1
ATOM 3695 C CA . PHE B 1 198 ? 33.770 0.300 69.388 1.00 10.21 198 PHE B CA 1
ATOM 3696 C C . PHE B 1 198 ? 34.009 0.016 70.878 1.00 10.32 198 PHE B C 1
ATOM 3697 O O . PHE B 1 198 ? 33.874 0.900 71.727 1.00 11.55 198 PHE B O 1
ATOM 3705 N N . PRO B 1 199 ? 34.368 -1.222 71.196 1.00 10.91 199 PRO B N 1
ATOM 3706 C CA . PRO B 1 199 ? 34.680 -1.658 72.567 1.00 11.26 199 PRO B CA 1
ATOM 3707 C C . PRO B 1 199 ? 35.853 -0.917 73.201 1.00 9.20 199 PRO B C 1
ATOM 3708 O O . PRO B 1 199 ? 35.887 -0.713 74.404 1.00 8.51 199 PRO B O 1
ATOM 3712 N N . LYS B 1 200 ? 36.808 -0.539 72.367 1.00 8.15 200 LYS B N 1
ATOM 3713 C CA . LYS B 1 200 ? 37.961 0.280 72.766 1.00 7.41 200 LYS B CA 1
ATOM 3714 C C . LYS B 1 200 ? 38.714 0.696 71.500 1.00 4.84 200 LYS B C 1
ATOM 3715 O O . LYS B 1 200 ? 38.339 0.273 70.421 1.00 4.71 200 LYS B O 1
ATOM 3721 N N . PRO B 1 201 ? 39.778 1.494 71.595 1.00 3.85 201 PRO B N 1
ATOM 3722 C CA . PRO B 1 201 ? 40.469 1.935 70.385 1.00 3.16 201 PRO B CA 1
ATOM 3723 C C . PRO B 1 201 ? 41.039 0.783 69.567 1.00 4.11 201 PRO B C 1
ATOM 3724 O O . PRO B 1 201 ? 41.537 -0.222 70.116 1.00 3.73 201 PRO B O 1
ATOM 3728 N N . ILE B 1 202 ? 40.927 0.924 68.250 1.00 2.76 202 ILE B N 1
ATOM 3729 C CA . ILE B 1 202 ? 41.368 -0.111 67.310 1.00 2.67 202 ILE B CA 1
ATOM 3730 C C . ILE B 1 202 ? 42.716 0.235 66.702 1.00 2.79 202 ILE B C 1
ATOM 3731 O O . ILE B 1 202 ? 43.133 1.402 66.658 1.00 3.34 202 ILE B O 1
ATOM 3736 N N . LEU B 1 203 ? 43.405 -0.806 66.279 1.00 2.02 203 LEU B N 1
ATOM 3737 C CA . LEU B 1 203 ? 44.623 -0.610 65.499 1.00 4.38 203 LEU B CA 1
ATOM 3738 C C . LEU B 1 203 ? 44.316 -0.127 64.070 1.00 2.90 203 LEU B C 1
ATOM 3739 O O . LEU B 1 203 ? 43.334 -0.537 63.449 1.00 2.00 203 LEU B O 1
ATOM 3744 N N . HIS B 1 204 ? 45.191 0.743 63.575 1.00 4.03 204 HIS B N 1
ATOM 3745 C CA . HIS B 1 204 ? 45.117 1.238 62.191 1.00 3.23 204 HIS B CA 1
ATOM 3746 C C . HIS B 1 204 ? 45.101 0.051 61.248 1.00 2.06 204 HIS B C 1
ATOM 3747 O O . HIS B 1 204 ? 45.951 -0.807 61.326 1.00 2.65 204 HIS B O 1
ATOM 3754 N N . GLY B 1 205 ? 44.156 0.016 60.317 1.00 3.96 205 GLY B N 1
ATOM 3755 C CA . GLY B 1 205 ? 44.192 -1.010 59.283 1.00 3.66 205 GLY B CA 1
ATOM 3756 C C . GLY B 1 205 ? 45.520 -1.050 58.520 1.00 5.85 205 GLY B C 1
ATOM 3757 O O . GLY B 1 205 ? 46.014 -2.120 58.195 1.00 3.03 205 GLY B O 1
ATOM 3766 N N . CYS B 1 207 ? 48.440 -0.329 59.651 1.00 4.38 207 CYS B N 1
ATOM 3767 C CA . CYS B 1 207 ? 49.432 -0.935 60.514 1.00 3.30 207 CYS B CA 1
ATOM 3768 C C . CYS B 1 207 ? 49.328 -2.465 60.409 1.00 4.23 207 CYS B C 1
ATOM 3769 O O . CYS B 1 207 ? 50.328 -3.151 60.244 1.00 5.89 207 CYS B O 1
ATOM 3772 N N . THR B 1 208 ? 48.113 -2.996 60.436 1.00 4.89 208 THR B N 1
ATOM 3773 C CA . THR B 1 208 ? 47.900 -4.457 60.226 1.00 5.01 208 THR B CA 1
ATOM 3774 C C . THR B 1 208 ? 48.545 -4.904 58.885 1.00 4.66 208 THR B C 1
ATOM 3775 O O . THR B 1 208 ? 49.186 -5.918 58.747 1.00 4.73 208 THR B O 1
ATOM 3779 N N . TYR B 1 209 ? 48.445 -4.022 57.927 1.00 6.36 209 TYR B N 1
ATOM 3780 C CA . TYR B 1 209 ? 48.792 -4.273 56.524 1.00 8.24 209 TYR B CA 1
ATOM 3781 C C . TYR B 1 209 ? 50.301 -4.309 56.436 1.00 5.11 209 TYR B C 1
ATOM 3782 O O . TYR B 1 209 ? 50.903 -5.199 55.850 1.00 4.63 209 TYR B O 1
ATOM 3791 N N . GLY B 1 210 ? 50.881 -3.315 57.086 1.00 4.07 210 GLY B N 1
ATOM 3792 C CA . GLY B 1 210 ? 52.326 -3.182 57.191 1.00 6.62 210 GLY B CA 1
ATOM 3793 C C . GLY B 1 210 ? 52.955 -4.335 57.968 1.00 4.81 210 GLY B C 1
ATOM 3794 O O . GLY B 1 210 ? 53.994 -4.871 57.598 1.00 5.54 210 GLY B O 1
ATOM 3795 N N . LEU B 1 211 ? 52.329 -4.689 59.084 1.00 5.64 211 LEU B N 1
ATOM 3796 C CA . LEU B 1 211 ? 52.818 -5.770 59.945 1.00 5.34 211 LEU B CA 1
ATOM 3797 C C . LEU B 1 211 ? 52.862 -7.043 59.155 1.00 8.20 211 LEU B C 1
ATOM 3798 O O . LEU B 1 211 ? 53.818 -7.829 59.273 1.00 6.69 211 LEU B O 1
ATOM 3803 N N . SER B 1 212 ? 51.793 -7.232 58.380 1.00 7.02 212 SER B N 1
ATOM 3804 C CA . SER B 1 212 ? 51.666 -8.348 57.454 1.00 7.45 212 SER B CA 1
ATOM 3805 C C . SER B 1 212 ? 52.782 -8.278 56.418 1.00 4.91 212 SER B C 1
ATOM 3806 O O . SER B 1 212 ? 53.510 -9.236 56.223 1.00 2.01 212 SER B O 1
ATOM 3809 N N . ALA B 1 213 ? 52.941 -7.120 55.801 1.00 3.18 213 ALA B N 1
ATOM 3810 C CA . ALA B 1 213 ? 53.981 -6.910 54.794 1.00 2.71 213 ALA B CA 1
ATOM 3811 C C . ALA B 1 213 ? 55.387 -7.264 55.351 1.00 3.36 213 ALA B C 1
ATOM 3812 O O . ALA B 1 213 ? 56.166 -7.946 54.705 1.00 6.47 213 ALA B O 1
ATOM 3814 N N . LYS B 1 214 ? 55.666 -6.846 56.580 1.00 4.84 214 LYS B N 1
ATOM 3815 C CA . LYS B 1 214 ? 56.993 -7.024 57.203 1.00 3.57 214 LYS B CA 1
ATOM 3816 C C . LYS B 1 214 ? 57.236 -8.512 57.461 1.00 3.72 214 LYS B C 1
ATOM 3817 O O . LYS B 1 214 ? 58.296 -9.065 57.155 1.00 2.00 214 LYS B O 1
ATOM 3823 N N . ALA B 1 215 ? 56.215 -9.173 57.975 1.00 5.32 215 ALA B N 1
ATOM 3824 C CA . ALA B 1 215 ? 56.302 -10.605 58.288 1.00 3.51 215 ALA B CA 1
ATOM 3825 C C . ALA B 1 215 ? 56.542 -11.403 57.032 1.00 3.78 215 ALA B C 1
ATOM 3826 O O . ALA B 1 215 ? 57.357 -12.336 56.994 1.00 4.56 215 ALA B O 1
ATOM 3828 N N . LEU B 1 216 ? 55.811 -11.053 55.985 1.00 2.47 216 LEU B N 1
ATOM 3829 C CA . LEU B 1 216 ? 55.992 -11.725 54.682 1.00 2.50 216 LEU B CA 1
ATOM 3830 C C . LEU B 1 216 ? 57.393 -11.502 54.090 1.00 2.02 216 LEU B C 1
ATOM 3831 O O . LEU B 1 216 ? 57.977 -12.413 53.509 1.00 2.66 216 LEU B O 1
ATOM 3836 N N . ILE B 1 217 ? 57.939 -10.291 54.224 1.00 2.09 217 ILE B N 1
ATOM 3837 C CA . ILE B 1 217 ? 59.312 -10.037 53.739 1.00 2.00 217 ILE B CA 1
ATOM 3838 C C . ILE B 1 217 ? 60.367 -10.877 54.487 1.00 3.42 217 ILE B C 1
ATOM 3839 O O . ILE B 1 217 ? 61.314 -11.359 53.873 1.00 4.89 217 ILE B O 1
ATOM 3844 N N . ASP B 1 218 ? 60.212 -11.024 55.807 1.00 5.02 218 ASP B N 1
ATOM 3845 C CA . ASP B 1 218 ? 61.168 -11.800 56.643 1.00 5.59 218 ASP B CA 1
ATOM 3846 C C . ASP B 1 218 ? 61.310 -13.202 56.123 1.00 7.28 218 ASP B C 1
ATOM 3847 O O . ASP B 1 218 ? 62.385 -13.809 56.224 1.00 8.26 218 ASP B O 1
ATOM 3852 N N . LYS B 1 219 ? 60.202 -13.741 55.620 1.00 6.74 219 LYS B N 1
ATOM 3853 C CA . LYS B 1 219 ? 60.174 -15.112 55.097 1.00 5.52 219 LYS B CA 1
ATOM 3854 C C . LYS B 1 219 ? 60.489 -15.205 53.598 1.00 6.49 219 LYS B C 1
ATOM 3855 O O . LYS B 1 219 ? 61.239 -16.077 53.175 1.00 8.71 219 LYS B O 1
ATOM 3861 N N . PHE B 1 220 ? 59.892 -14.331 52.800 1.00 5.52 220 PHE B N 1
ATOM 3862 C CA . PHE B 1 220 ? 59.916 -14.468 51.326 1.00 6.16 220 PHE B CA 1
ATOM 3863 C C . PHE B 1 220 ? 60.773 -13.435 50.588 1.00 5.29 220 PHE B C 1
ATOM 3864 O O . PHE B 1 220 ? 60.943 -13.491 49.373 1.00 4.29 220 PHE B O 1
ATOM 3872 N N . GLY B 1 221 ? 61.278 -12.457 51.310 1.00 7.22 221 GLY B N 1
ATOM 3873 C CA . GLY B 1 221 ? 62.049 -11.404 50.682 1.00 8.16 221 GLY B CA 1
ATOM 3874 C C . GLY B 1 221 ? 61.183 -10.252 50.206 1.00 8.99 221 GLY B C 1
ATOM 3875 O O . GLY B 1 221 ? 59.957 -10.275 50.362 1.00 9.25 221 GLY B O 1
ATOM 3884 N N . PHE B 1 223 ? 59.213 -7.100 48.199 1.00 2.25 223 PHE B N 1
ATOM 3885 C CA . PHE B 1 223 ? 58.156 -7.043 47.194 1.00 3.66 223 PHE B CA 1
ATOM 3886 C C . PHE B 1 223 ? 58.021 -5.622 46.678 1.00 4.66 223 PHE B C 1
ATOM 3887 O O . PHE B 1 223 ? 58.323 -4.681 47.382 1.00 5.37 223 PHE B O 1
ATOM 3895 N N . ASN B 1 224 ? 57.586 -5.471 45.441 1.00 4.18 224 ASN B N 1
ATOM 3896 C CA . ASN B 1 224 ? 57.395 -4.127 44.871 1.00 4.45 224 ASN B CA 1
ATOM 3897 C C . ASN B 1 224 ? 55.942 -3.800 44.537 1.00 4.51 224 ASN B C 1
ATOM 3898 O O . ASN B 1 224 ? 55.636 -2.737 43.990 1.00 5.20 224 ASN B O 1
ATOM 3903 N N . GLU B 1 225 ? 55.064 -4.760 44.814 1.00 5.10 225 GLU B N 1
ATOM 3904 C CA . GLU B 1 225 ? 53.623 -4.589 44.629 1.00 4.65 225 GLU B CA 1
ATOM 3905 C C . GLU B 1 225 ? 52.858 -5.318 45.749 1.00 4.83 225 GLU B C 1
ATOM 3906 O O . GLU B 1 225 ? 53.212 -6.452 46.146 1.00 2.80 225 GLU B O 1
ATOM 3912 N N . ILE B 1 226 ? 51.817 -4.669 46.224 1.00 2.00 226 ILE B N 1
ATOM 3913 C CA . ILE B 1 226 ? 50.997 -5.192 47.308 1.00 2.08 226 ILE B CA 1
ATOM 3914 C C . ILE B 1 226 ? 49.562 -4.740 47.126 1.00 2.09 226 ILE B C 1
ATOM 3915 O O . ILE B 1 226 ? 49.282 -3.595 46.710 1.00 3.10 226 ILE B O 1
ATOM 3920 N N . LYS B 1 227 ? 48.656 -5.663 47.396 1.00 2.00 227 LYS B N 1
ATOM 3921 C CA . LYS B 1 227 ? 47.218 -5.395 47.354 1.00 3.12 227 LYS B CA 1
ATOM 3922 C C . LYS B 1 227 ? 46.494 -6.162 48.459 1.00 3.10 227 LYS B C 1
ATOM 3923 O O . LYS B 1 227 ? 46.784 -7.316 48.693 1.00 2.20 227 LYS B O 1
ATOM 3929 N N . ALA B 1 228 ? 45.546 -5.521 49.122 1.00 3.51 228 ALA B N 1
ATOM 3930 C CA . ALA B 1 228 ? 44.738 -6.210 50.156 1.00 4.22 228 ALA B CA 1
ATOM 3931 C C . ALA B 1 228 ? 43.366 -5.592 50.370 1.00 3.92 228 ALA B C 1
ATOM 3932 O O . ALA B 1 228 ? 43.148 -4.405 50.122 1.00 4.02 228 ALA B O 1
ATOM 3934 N N . ARG B 1 229 ? 42.445 -6.420 50.867 1.00 4.58 229 ARG B N 1
ATOM 3935 C CA . ARG B 1 229 ? 41.138 -5.949 51.327 1.00 3.33 229 ARG B CA 1
ATOM 3936 C C . ARG B 1 229 ? 41.043 -6.008 52.842 1.00 5.21 229 ARG B C 1
ATOM 3937 O O . ARG B 1 229 ? 41.448 -6.988 53.471 1.00 5.24 229 ARG B O 1
ATOM 3945 N N . PHE B 1 230 ? 40.505 -4.937 53.422 1.00 7.00 230 PHE B N 1
ATOM 3946 C CA . PHE B 1 230 ? 40.262 -4.857 54.863 1.00 6.75 230 PHE B CA 1
ATOM 3947 C C . PHE B 1 230 ? 38.887 -5.438 55.170 1.00 6.64 230 PHE B C 1
ATOM 3948 O O . PHE B 1 230 ? 37.875 -4.960 54.687 1.00 6.64 230 PHE B O 1
ATOM 3956 N N . THR B 1 231 ? 38.859 -6.506 55.956 1.00 7.47 231 THR B N 1
ATOM 3957 C CA . THR B 1 231 ? 37.612 -7.249 56.215 1.00 5.09 231 THR B CA 1
ATOM 3958 C C . THR B 1 231 ? 37.262 -7.312 57.704 1.00 6.62 231 THR B C 1
ATOM 3959 O O . THR B 1 231 ? 36.245 -7.901 58.075 1.00 8.05 231 THR B O 1
ATOM 3963 N N . GLY B 1 232 ? 38.111 -6.762 58.560 1.00 6.86 232 GLY B N 1
ATOM 3964 C CA . GLY B 1 232 ? 37.867 -6.823 60.001 1.00 7.59 232 GLY B CA 1
ATOM 3965 C C . GLY B 1 232 ? 38.818 -6.017 60.872 1.00 6.81 232 GLY B C 1
ATOM 3966 O O . GLY B 1 232 ? 39.965 -5.778 60.526 1.00 8.52 232 GLY B O 1
ATOM 3967 N N . ILE B 1 233 ? 38.330 -5.639 62.037 1.00 3.66 233 ILE B N 1
ATOM 3968 C CA . ILE B 1 233 ? 39.115 -4.840 62.979 1.00 5.41 233 ILE B CA 1
ATOM 3969 C C . ILE B 1 233 ? 40.133 -5.665 63.760 1.00 2.49 233 ILE B C 1
ATOM 3970 O O . ILE B 1 233 ? 39.996 -6.868 63.914 1.00 2.84 233 ILE B O 1
ATOM 3975 N N . VAL B 1 234 ? 41.149 -4.970 64.231 1.00 3.55 234 VAL B N 1
ATOM 3976 C CA . VAL B 1 234 ? 42.213 -5.490 65.094 1.00 3.77 234 VAL B CA 1
ATOM 3977 C C . VAL B 1 234 ? 42.377 -4.530 66.280 1.00 4.84 234 VAL B C 1
ATOM 3978 O O . VAL B 1 234 ? 42.305 -3.304 66.122 1.00 4.09 234 VAL B O 1
ATOM 3982 N N . PHE B 1 235 ? 42.549 -5.097 67.474 1.00 4.25 235 PHE B N 1
ATOM 3983 C CA . PHE B 1 235 ? 42.790 -4.305 68.678 1.00 3.57 235 PHE B CA 1
ATOM 3984 C C . PHE B 1 235 ? 44.255 -4.429 69.081 1.00 2.96 235 PHE B C 1
ATOM 3985 O O . PHE B 1 235 ? 44.831 -5.507 68.997 1.00 3.48 235 PHE B O 1
ATOM 3993 N N . PRO B 1 236 ? 44.869 -3.359 69.548 1.00 3.95 236 PRO B N 1
ATOM 3994 C CA . PRO B 1 236 ? 46.217 -3.502 70.099 1.00 4.11 236 PRO B CA 1
ATOM 3995 C C . PRO B 1 236 ? 46.165 -4.468 71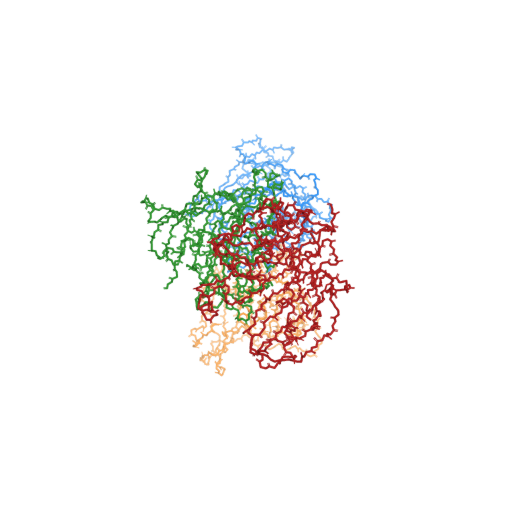.271 1.00 3.18 236 PRO B C 1
ATOM 3996 O O . PRO B 1 236 ? 45.177 -4.511 72.051 1.00 4.93 236 PRO B O 1
ATOM 4000 N N . GLY B 1 237 ? 47.228 -5.241 71.387 1.00 2.00 237 GLY B N 1
ATOM 4001 C CA . GLY B 1 237 ? 47.336 -6.256 72.423 1.00 3.24 237 GLY B CA 1
ATOM 4002 C C . GLY B 1 237 ? 46.945 -7.621 71.877 1.00 4.34 237 GLY B C 1
ATOM 4003 O O . GLY B 1 237 ? 47.280 -8.664 72.451 1.00 3.33 237 GLY B O 1
ATOM 4004 N N . GLU B 1 238 ? 46.248 -7.625 70.737 1.00 5.47 238 GLU B N 1
ATOM 4005 C CA . GLU B 1 238 ? 45.889 -8.899 70.091 1.00 4.82 238 GLU B CA 1
ATOM 4006 C C . GLU B 1 238 ? 47.082 -9.468 69.285 1.00 4.35 238 GLU B C 1
ATOM 4007 O O . GLU B 1 238 ? 48.088 -8.783 69.060 1.00 7.74 238 GLU B O 1
ATOM 4013 N N . THR B 1 239 ? 46.941 -10.720 68.888 1.00 4.70 239 THR B N 1
ATOM 4014 C CA . THR B 1 239 ? 47.869 -11.464 68.040 1.00 3.54 239 THR B CA 1
ATOM 4015 C C . THR B 1 239 ? 47.297 -11.814 66.653 1.00 4.50 239 THR B C 1
ATOM 4016 O O . THR B 1 239 ? 46.233 -12.434 66.514 1.00 2.08 239 THR B O 1
ATOM 4020 N N . LEU B 1 240 ? 48.068 -11.430 65.648 1.00 4.90 240 LEU B N 1
ATOM 4021 C CA . LEU B 1 240 ? 47.777 -11.632 64.235 1.00 3.40 240 LEU B CA 1
ATOM 4022 C C . LEU B 1 240 ? 48.387 -12.944 63.814 1.00 6.52 240 LEU B C 1
ATOM 4023 O O . LEU B 1 240 ? 49.442 -13.340 64.297 1.00 10.21 240 LEU B O 1
ATOM 4028 N N . ARG B 1 241 ? 47.694 -13.645 62.935 1.00 4.98 241 ARG B N 1
ATOM 4029 C CA . ARG B 1 241 ? 48.244 -14.821 62.307 1.00 7.73 241 ARG B CA 1
ATOM 4030 C C . ARG B 1 241 ? 48.178 -14.656 60.789 1.00 7.98 241 ARG B C 1
ATOM 4031 O O . ARG B 1 241 ? 47.093 -14.594 60.208 1.00 2.84 241 ARG B O 1
ATOM 4039 N N . VAL B 1 242 ? 49.360 -14.564 60.181 1.00 7.00 242 VAL B N 1
ATOM 4040 C CA . VAL B 1 242 ? 49.512 -14.479 58.729 1.00 6.18 242 VAL B CA 1
ATOM 4041 C C . VAL B 1 242 ? 49.630 -15.885 58.122 1.00 8.37 242 VAL B C 1
ATOM 4042 O O . VAL B 1 242 ? 50.512 -16.698 58.481 1.00 7.99 242 VAL B O 1
ATOM 4046 N N . LEU B 1 243 ? 48.681 -16.185 57.244 1.00 4.91 243 LEU B N 1
ATOM 4047 C CA . LEU B 1 243 ? 48.705 -17.390 56.446 1.00 6.64 243 LEU B CA 1
ATOM 4048 C C . LEU B 1 243 ? 49.100 -17.014 55.046 1.00 7.17 243 LEU B C 1
ATOM 4049 O O . LEU B 1 243 ? 48.582 -16.054 54.489 1.00 7.17 243 LEU B O 1
ATOM 4054 N N . ALA B 1 244 ? 50.017 -17.788 54.484 1.00 6.45 244 ALA B N 1
ATOM 4055 C CA . ALA B 1 244 ? 50.616 -17.472 53.190 1.00 5.77 244 ALA B CA 1
ATOM 4056 C C . ALA B 1 244 ? 50.775 -18.687 52.278 1.00 5.31 244 ALA B C 1
ATOM 4057 O O . ALA B 1 244 ? 51.149 -19.800 52.694 1.00 4.12 244 ALA B O 1
ATOM 4059 N N . TRP B 1 245 ? 50.457 -18.450 51.012 1.00 5.31 245 TRP B N 1
ATOM 4060 C CA . TRP B 1 245 ? 50.640 -19.428 49.962 1.00 4.51 245 TRP B CA 1
ATOM 4061 C C . TRP B 1 245 ? 51.521 -18.875 48.837 1.00 5.58 245 TRP B C 1
ATOM 4062 O O . TRP B 1 245 ? 51.216 -17.834 48.243 1.00 6.69 245 TRP B O 1
ATOM 4073 N N . LYS B 1 246 ? 52.596 -19.581 48.525 1.00 7.45 246 LYS B N 1
ATOM 4074 C CA . LYS B 1 246 ? 53.406 -19.254 47.345 1.00 11.32 246 LYS B CA 1
ATOM 4075 C C . LYS B 1 246 ? 52.726 -19.732 46.030 1.00 12.73 246 LYS B C 1
ATOM 4076 O O . LYS B 1 246 ? 52.780 -20.926 45.667 1.00 8.78 246 LYS B O 1
ATOM 4082 N N . GLU B 1 247 ? 52.120 -18.775 45.315 1.00 13.97 247 GLU B N 1
ATOM 4083 C CA . GLU B 1 247 ? 51.207 -19.062 44.177 1.00 16.30 247 GLU B CA 1
ATOM 4084 C C . GLU B 1 247 ? 51.772 -18.905 42.756 1.00 18.99 247 GLU B C 1
ATOM 4085 O O . GLU B 1 247 ? 51.182 -19.333 41.749 1.00 19.41 247 GLU B O 1
ATOM 4091 N N . SER B 1 248 ? 52.917 -18.271 42.676 1.00 20.35 248 SER B N 1
ATOM 4092 C CA . SER B 1 248 ? 53.709 -18.321 41.456 1.00 23.70 248 SER B CA 1
ATOM 4093 C C . SER B 1 248 ? 55.171 -18.074 41.897 1.00 24.06 248 SER B C 1
ATOM 4094 O O . SER B 1 248 ? 55.455 -17.978 43.106 1.00 24.11 248 SER B O 1
ATOM 4097 N N . ASP B 1 249 ? 56.096 -18.029 40.940 1.00 22.62 249 ASP B N 1
ATOM 4098 C CA . ASP B 1 249 ? 57.467 -17.590 41.229 1.00 21.68 249 ASP B CA 1
ATOM 4099 C C . ASP B 1 249 ? 57.459 -16.103 41.670 1.00 21.79 249 ASP B C 1
ATOM 4100 O O . ASP B 1 249 ? 58.412 -15.612 42.287 1.00 23.75 249 ASP B O 1
ATOM 4105 N N . ASP B 1 250 ? 56.343 -15.432 41.368 1.00 17.14 250 ASP B N 1
ATOM 4106 C CA . ASP B 1 250 ? 56.172 -14.005 41.532 1.00 15.21 250 ASP B CA 1
ATOM 4107 C C . ASP B 1 250 ? 55.403 -13.606 42.792 1.00 11.65 250 ASP B C 1
ATOM 4108 O O . ASP B 1 250 ? 55.597 -12.526 43.334 1.00 11.04 250 ASP B O 1
ATOM 4113 N N . THR B 1 251 ? 54.484 -14.457 43.215 1.00 8.85 251 THR B N 1
ATOM 4114 C CA . THR B 1 251 ? 53.296 -13.972 43.906 1.00 7.90 251 THR B CA 1
ATOM 4115 C C . THR B 1 251 ? 52.999 -14.756 45.168 1.00 8.20 251 THR B C 1
ATOM 4116 O O . THR B 1 251 ? 52.839 -15.967 45.122 1.00 4.59 251 THR B O 1
ATOM 4120 N N . ILE B 1 252 ? 52.956 -14.040 46.289 1.00 6.99 252 ILE B N 1
ATOM 4121 C CA . ILE B 1 252 ? 52.553 -14.605 47.586 1.00 5.15 252 ILE B CA 1
ATOM 4122 C C . ILE B 1 252 ? 51.140 -14.154 47.969 1.00 5.62 252 ILE B C 1
ATOM 4123 O O . ILE B 1 252 ? 50.895 -12.982 48.250 1.00 2.98 252 ILE B O 1
ATOM 4128 N N . VAL B 1 253 ? 50.224 -15.105 47.997 1.00 4.23 253 VAL B N 1
ATOM 4129 C CA . VAL B 1 253 ? 48.840 -14.835 48.378 1.00 5.44 253 VAL B CA 1
ATOM 4130 C C . VAL B 1 253 ? 48.779 -14.955 49.882 1.00 5.41 253 VAL B C 1
ATOM 4131 O O . VAL B 1 253 ? 49.426 -15.814 50.450 1.00 5.35 253 VAL B O 1
ATOM 4135 N N . PHE B 1 254 ? 48.047 -14.065 50.544 1.00 4.54 254 PHE B N 1
ATOM 4136 C CA . PHE B 1 254 ? 47.929 -14.197 51.987 1.00 4.05 254 PHE B CA 1
ATOM 4137 C C . PHE B 1 254 ? 46.578 -13.814 52.570 1.00 5.29 254 PHE B C 1
ATOM 4138 O O . PHE B 1 254 ? 45.702 -13.215 51.911 1.00 4.59 254 PHE B O 1
ATOM 4146 N N . GLN B 1 255 ? 46.429 -14.184 53.834 1.00 3.06 255 GLN B N 1
ATOM 4147 C CA . GLN B 1 255 ? 45.355 -13.661 54.692 1.00 3.30 255 GLN B CA 1
ATOM 4148 C C . GLN B 1 255 ? 45.943 -13.340 56.049 1.00 3.72 255 GLN B C 1
ATOM 4149 O O . GLN B 1 255 ? 46.896 -13.989 56.490 1.00 5.25 255 GLN B O 1
ATOM 4155 N N . THR B 1 256 ? 45.369 -12.339 56.716 1.00 5.09 256 THR B N 1
ATOM 4156 C CA . THR B 1 256 ? 45.730 -11.992 58.085 1.00 2.73 256 THR B CA 1
ATOM 4157 C C . THR B 1 256 ? 44.538 -12.200 59.018 1.00 5.04 256 THR B C 1
ATOM 4158 O O . THR B 1 256 ? 43.488 -11.532 58.931 1.00 4.28 256 THR B O 1
ATOM 4162 N N . HIS B 1 257 ? 44.740 -13.159 59.912 1.00 4.65 257 HIS B N 1
ATOM 4163 C CA . HIS B 1 257 ? 43.758 -13.591 60.883 1.00 4.49 257 HIS B CA 1
ATOM 4164 C C . HIS B 1 257 ? 44.021 -12.983 62.240 1.00 5.26 257 HIS B C 1
ATOM 4165 O O . HIS B 1 257 ? 45.140 -12.596 62.572 1.00 5.97 257 HIS B O 1
ATOM 4172 N N . VAL B 1 258 ? 42.952 -12.839 63.000 1.00 4.52 258 VAL B N 1
ATOM 4173 C CA . VAL B 1 258 ? 43.049 -12.360 64.373 1.00 4.01 258 VAL B CA 1
ATOM 4174 C C . VAL B 1 258 ? 42.761 -13.559 65.255 1.00 4.18 258 VAL B C 1
ATOM 4175 O O . VAL B 1 258 ? 41.632 -14.019 65.366 1.00 2.00 258 VAL B O 1
ATOM 4179 N N . VAL B 1 259 ? 43.806 -14.051 65.890 1.00 4.88 259 VAL B N 1
ATOM 4180 C CA . VAL B 1 259 ? 43.729 -15.233 66.746 1.00 5.59 259 VAL B CA 1
ATOM 4181 C C . VAL B 1 259 ? 42.706 -15.110 67.900 1.00 4.74 259 VAL B C 1
ATOM 4182 O O . VAL B 1 259 ? 41.905 -16.004 68.154 1.00 3.26 259 VAL B O 1
ATOM 4186 N N . ASP B 1 260 ? 42.746 -13.994 68.594 1.00 3.73 260 ASP B N 1
ATOM 4187 C CA . ASP B 1 260 ? 41.994 -13.824 69.853 1.00 5.01 260 ASP B CA 1
ATOM 4188 C C . ASP B 1 260 ? 40.470 -13.901 69.696 1.00 4.65 260 ASP B C 1
ATOM 4189 O O . ASP B 1 260 ? 39.771 -14.432 70.579 1.00 2.00 260 ASP B O 1
ATOM 4194 N N . ARG B 1 261 ? 39.970 -13.345 68.585 1.00 2.12 261 ARG B N 1
ATOM 4195 C CA . ARG B 1 261 ? 38.522 -13.364 68.275 1.00 3.82 261 ARG B CA 1
ATOM 4196 C C . ARG B 1 261 ? 38.104 -14.292 67.104 1.00 2.91 261 ARG B C 1
ATOM 4197 O O . ARG B 1 261 ? 36.908 -14.473 66.832 1.00 3.65 261 ARG B O 1
ATOM 4205 N N . GLY B 1 262 ? 39.075 -14.908 66.441 1.00 2.04 262 GLY B N 1
ATOM 4206 C CA . GLY B 1 262 ? 38.793 -15.933 65.443 1.00 2.73 262 GLY B CA 1
ATOM 4207 C C . GLY B 1 262 ? 38.209 -15.336 64.174 1.00 3.60 262 GLY B C 1
ATOM 4208 O O . GLY B 1 262 ? 37.450 -15.969 63.458 1.00 4.03 262 GLY B O 1
ATOM 4209 N N . THR B 1 263 ? 38.584 -14.097 63.924 1.00 2.00 263 THR B N 1
ATOM 4210 C CA . THR B 1 263 ? 38.161 -13.345 62.748 1.00 2.07 263 THR B CA 1
ATOM 4211 C C . THR B 1 263 ? 39.270 -13.181 61.692 1.00 3.44 263 THR B C 1
ATOM 4212 O O . THR B 1 263 ? 40.365 -13.733 61.821 1.00 2.04 263 THR B O 1
ATOM 4216 N N . ILE B 1 264 ? 38.935 -12.457 60.620 1.00 5.13 264 ILE B N 1
ATOM 4217 C CA . ILE B 1 264 ? 39.870 -12.113 59.548 1.00 4.33 264 ILE B CA 1
ATOM 4218 C C . ILE B 1 264 ? 39.933 -10.594 59.282 1.00 3.96 264 ILE B C 1
ATOM 4219 O O . ILE B 1 264 ? 38.947 -9.938 58.903 1.00 3.80 264 ILE B O 1
ATOM 4224 N N . ALA B 1 265 ? 41.136 -10.071 59.469 1.00 3.75 265 ALA B N 1
ATOM 4225 C CA . ALA B 1 265 ? 41.443 -8.645 59.334 1.00 4.72 265 ALA B CA 1
ATOM 4226 C C . ALA B 1 265 ? 41.847 -8.238 57.919 1.00 6.28 265 ALA B C 1
ATOM 4227 O O . ALA B 1 265 ? 41.481 -7.152 57.466 1.00 4.78 265 ALA B O 1
ATOM 4229 N N . ILE B 1 266 ? 42.639 -9.091 57.262 1.00 5.34 266 ILE B N 1
ATOM 4230 C CA . ILE B 1 266 ? 43.074 -8.890 55.882 1.00 6.31 266 ILE B CA 1
ATOM 4231 C C . ILE B 1 266 ? 42.781 -10.118 55.002 1.00 5.83 266 ILE B C 1
ATOM 4232 O O . ILE B 1 266 ? 43.171 -11.230 55.319 1.00 4.51 266 ILE B O 1
ATOM 4237 N N . ASN B 1 267 ? 42.131 -9.867 53.873 1.00 3.41 267 ASN B N 1
ATOM 4238 C CA . ASN B 1 267 ? 41.755 -10.901 52.925 1.00 4.67 267 ASN B CA 1
ATOM 4239 C C . ASN B 1 267 ? 41.944 -10.420 51.487 1.00 3.75 267 ASN B C 1
ATOM 4240 O O . ASN B 1 267 ? 42.236 -9.264 51.231 1.00 2.52 267 ASN B O 1
ATOM 4245 N N . ASN B 1 268 ? 41.790 -11.334 50.558 1.00 3.35 268 ASN B N 1
ATOM 4246 C CA . ASN B 1 268 ? 41.877 -11.023 49.141 1.00 3.08 268 ASN B CA 1
ATOM 4247 C C . ASN B 1 268 ? 43.152 -10.256 48.823 1.00 2.95 268 ASN B C 1
ATOM 4248 O O . ASN B 1 268 ? 43.124 -9.200 48.221 1.00 3.91 268 ASN B O 1
ATOM 4253 N N . ALA B 1 269 ? 44.262 -10.817 49.264 1.00 3.91 269 ALA B N 1
ATOM 4254 C CA . ALA B 1 269 ? 45.526 -10.083 49.362 1.00 3.66 269 ALA B CA 1
ATOM 4255 C C . ALA B 1 269 ? 46.714 -10.860 48.813 1.00 3.66 269 ALA B C 1
ATOM 4256 O O . ALA B 1 269 ? 46.767 -12.082 48.844 1.00 2.00 269 ALA B O 1
ATOM 4258 N N . ALA B 1 270 ? 47.682 -10.110 48.314 1.00 3.65 270 ALA B N 1
ATOM 4259 C CA . ALA B 1 270 ? 48.927 -10.697 47.811 1.00 3.09 270 ALA B CA 1
ATOM 4260 C C . ALA B 1 270 ? 50.040 -9.662 47.701 1.00 2.00 270 ALA B C 1
ATOM 4261 O O . ALA B 1 270 ? 49.791 -8.448 47.712 1.00 5.25 270 ALA B O 1
ATOM 4263 N N . ILE B 1 271 ? 51.264 -10.153 47.618 1.00 2.21 271 ILE B N 1
ATOM 4264 C CA . ILE B 1 271 ? 52.437 -9.339 47.273 1.00 3.84 271 ILE B CA 1
ATOM 4265 C C . ILE B 1 271 ? 53.128 -9.941 46.065 1.00 5.31 271 ILE B C 1
ATOM 4266 O O . ILE B 1 271 ? 53.054 -11.150 45.834 1.00 4.49 271 ILE B O 1
ATOM 4271 N N . LYS B 1 272 ? 53.811 -9.095 45.303 1.00 3.64 272 LYS B N 1
ATOM 4272 C CA . LYS B 1 272 ? 54.633 -9.526 44.161 1.00 4.37 272 LYS B CA 1
ATOM 4273 C C . LYS B 1 272 ? 56.090 -9.297 44.504 1.00 5.36 272 LYS B C 1
ATOM 4274 O O . LYS B 1 272 ? 56.492 -8.181 44.757 1.00 5.31 272 LYS B O 1
ATOM 4280 N N . LEU B 1 273 ? 56.872 -10.369 44.527 1.00 5.41 273 LEU B N 1
ATOM 4281 C CA . LEU B 1 273 ? 58.271 -10.335 44.948 1.00 5.64 273 LEU B CA 1
ATOM 4282 C C . LEU B 1 273 ? 59.117 -9.652 43.886 1.00 8.79 273 LEU B C 1
ATOM 4283 O O . LEU B 1 273 ? 58.828 -9.756 42.695 1.00 6.19 273 LEU B O 1
ATOM 4288 N N . VAL B 1 274 ? 60.140 -8.926 44.331 1.00 10.21 274 VAL B N 1
ATOM 4289 C CA . VAL B 1 274 ? 61.064 -8.247 43.417 1.00 13.28 274 VAL B CA 1
ATOM 4290 C C . VAL B 1 274 ? 61.872 -9.256 42.607 1.00 15.74 274 VAL B C 1
ATOM 4291 O O . VAL B 1 274 ? 62.359 -10.231 43.174 1.00 17.83 274 VAL B O 1
ATOM 4295 N N . PRO C 1 5 ? 22.200 6.061 111.047 1.00 26.91 5 PRO C N 1
ATOM 4296 C CA . PRO C 1 5 ? 22.394 7.138 112.095 1.00 26.10 5 PRO C CA 1
ATOM 4297 C C . PRO C 1 5 ? 21.124 7.960 112.376 1.00 23.25 5 PRO C C 1
ATOM 4298 O O . PRO C 1 5 ? 20.970 9.128 112.003 1.00 23.34 5 PRO C O 1
ATOM 4302 N N . VAL C 1 6 ? 20.215 7.294 113.079 1.00 21.84 6 VAL C N 1
ATOM 4303 C CA . VAL C 1 6 ? 18.841 7.769 113.271 1.00 20.77 6 VAL C CA 1
ATOM 4304 C C . VAL C 1 6 ? 18.552 8.252 114.700 1.00 18.71 6 VAL C C 1
ATOM 4305 O O . VAL C 1 6 ? 18.759 7.533 115.668 1.00 21.29 6 VAL C O 1
ATOM 4309 N N . TRP C 1 7 ? 18.047 9.470 114.814 1.00 17.04 7 TRP C N 1
ATOM 4310 C CA . TRP C 1 7 ? 17.665 10.032 116.114 1.00 15.12 7 TRP C CA 1
ATOM 4311 C C . TRP C 1 7 ? 16.156 10.142 116.205 1.00 15.67 7 TRP C C 1
ATOM 4312 O O . TRP C 1 7 ? 15.545 10.813 115.391 1.00 12.98 7 TRP C O 1
ATOM 4323 N N . ARG C 1 8 ? 15.559 9.445 117.168 1.00 14.33 8 ARG C N 1
ATOM 4324 C CA . ARG C 1 8 ? 14.125 9.576 117.446 1.00 17.56 8 ARG C CA 1
ATOM 4325 C C . ARG C 1 8 ? 13.924 10.501 118.643 1.00 15.14 8 ARG C C 1
ATOM 4326 O O . ARG C 1 8 ? 14.428 10.250 119.726 1.00 18.47 8 ARG C O 1
ATOM 4334 N N . PHE C 1 9 ? 13.218 11.589 118.428 1.00 11.56 9 PHE C N 1
ATOM 4335 C CA . PHE C 1 9 ? 12.986 12.583 119.500 1.00 8.97 9 PHE C CA 1
ATOM 4336 C C . PHE C 1 9 ? 11.496 12.900 119.595 1.00 7.25 9 PHE C C 1
ATOM 4337 O O . PHE C 1 9 ? 10.714 12.629 118.663 1.00 5.40 9 PHE C O 1
ATOM 4345 N N . ASP C 1 10 ? 11.106 13.484 120.723 1.00 6.91 10 ASP C N 1
ATOM 4346 C CA . ASP C 1 10 ? 9.700 13.759 121.019 1.00 7.88 10 ASP C CA 1
ATOM 4347 C C . ASP C 1 10 ? 9.544 15.087 121.817 1.00 5.58 10 ASP C C 1
ATOM 4348 O O . ASP C 1 10 ? 10.517 15.768 122.092 1.00 3.34 10 ASP C O 1
ATOM 4353 N N . ASP C 1 11 ? 8.328 15.381 122.243 1.00 4.92 11 ASP C N 1
ATOM 4354 C CA . ASP C 1 11 ? 8.031 16.643 122.931 1.00 5.46 11 ASP C CA 1
ATOM 4355 C C . ASP C 1 11 ? 8.870 16.831 124.188 1.00 3.06 11 ASP C C 1
ATOM 4356 O O . ASP C 1 11 ? 9.305 17.945 124.522 1.00 5.89 11 ASP C O 1
ATOM 4361 N N . ARG C 1 12 ? 9.170 15.753 124.858 1.00 3.94 12 ARG C N 1
ATOM 4362 C CA . ARG C 1 12 ? 9.965 15.820 126.085 1.00 6.34 12 ARG C CA 1
ATOM 4363 C C . ARG C 1 12 ? 11.391 16.365 125.834 1.00 6.97 12 ARG C C 1
ATOM 4364 O O . ARG C 1 12 ? 11.899 17.197 126.584 1.00 5.14 12 ARG C O 1
ATOM 4372 N N . ASP C 1 13 ? 11.997 15.901 124.740 1.00 4.07 13 ASP C N 1
ATOM 4373 C CA . ASP C 1 13 ? 13.300 16.374 124.305 1.00 3.85 13 ASP C CA 1
ATOM 4374 C C . ASP C 1 13 ? 13.214 17.854 124.006 1.00 3.63 13 ASP C C 1
ATOM 4375 O O . ASP C 1 13 ? 14.108 18.616 124.366 1.00 5.73 13 ASP C O 1
ATOM 4380 N N . VAL C 1 14 ? 12.161 18.233 123.294 1.00 3.20 14 VAL C N 1
ATOM 4381 C CA . VAL C 1 14 ? 11.970 19.632 122.891 1.00 2.00 14 VAL C CA 1
ATOM 4382 C C . VAL C 1 14 ? 11.837 20.575 124.106 1.00 2.84 14 VAL C C 1
ATOM 4383 O O . VAL C 1 14 ? 12.417 21.682 124.152 1.00 4.45 14 VAL C O 1
ATOM 4387 N N . ILE C 1 15 ? 10.982 20.173 125.039 1.00 2.09 15 ILE C N 1
ATOM 4388 C CA . ILE C 1 15 ? 10.713 20.967 126.223 1.00 3.06 15 ILE C CA 1
ATOM 4389 C C . ILE C 1 15 ? 11.903 21.059 127.146 1.00 3.55 15 ILE C C 1
ATOM 4390 O O . ILE C 1 15 ? 12.192 22.116 127.673 1.00 2.00 15 ILE C O 1
ATOM 4395 N N . LEU C 1 16 ? 12.561 19.936 127.359 1.00 2.69 16 LEU C N 1
ATOM 4396 C CA . LEU C 1 16 ? 13.794 19.892 128.156 1.00 3.08 16 LEU C CA 1
ATOM 4397 C C . LEU C 1 16 ? 14.829 20.886 127.602 1.00 4.23 16 LEU C C 1
ATOM 4398 O O . LEU C 1 16 ? 15.486 21.608 128.345 1.00 4.54 16 LEU C O 1
ATOM 4403 N N . TYR C 1 17 ? 14.958 20.922 126.281 1.00 2.82 17 TYR C N 1
ATOM 4404 C CA . TYR C 1 17 ? 15.933 21.817 125.627 1.00 2.00 17 TYR C CA 1
ATOM 4405 C C . TYR C 1 17 ? 15.496 23.270 125.775 1.00 2.78 17 TYR C C 1
ATOM 4406 O O . TYR C 1 17 ? 16.291 24.147 126.122 1.00 2.33 17 TYR C O 1
ATOM 4415 N N . ASN C 1 18 ? 14.236 23.504 125.455 1.00 2.38 18 ASN C N 1
ATOM 4416 C CA . ASN C 1 18 ? 13.663 24.858 125.518 1.00 3.46 18 ASN C CA 1
ATOM 4417 C C . ASN C 1 18 ? 13.794 25.457 126.939 1.00 2.14 18 ASN C C 1
ATOM 4418 O O . ASN C 1 18 ? 14.224 26.594 127.123 1.00 3.96 18 ASN C O 1
ATOM 4423 N N . ILE C 1 19 ? 13.432 24.656 127.933 1.00 3.20 19 ILE C N 1
ATOM 4424 C CA . ILE C 1 19 ? 13.588 25.079 129.322 1.00 2.19 19 ILE C CA 1
ATOM 4425 C C . ILE C 1 19 ? 15.050 25.417 129.621 1.00 4.18 19 ILE C C 1
ATOM 4426 O O . ILE C 1 19 ? 15.308 26.418 130.249 1.00 3.12 19 ILE C O 1
ATOM 4431 N N . ALA C 1 20 ? 16.006 24.596 129.164 1.00 4.42 20 ALA C N 1
ATOM 4432 C CA . ALA C 1 20 ? 17.434 24.888 129.403 1.00 4.44 20 ALA C CA 1
ATOM 4433 C C . ALA C 1 20 ? 17.899 26.202 128.755 1.00 9.96 20 ALA C C 1
ATOM 4434 O O . ALA C 1 20 ? 18.910 26.780 129.204 1.00 13.03 20 ALA C O 1
ATOM 4436 N N . LEU C 1 21 ? 17.142 26.738 127.776 1.00 6.02 21 LEU C N 1
ATOM 4437 C CA . LEU C 1 21 ? 17.499 27.986 127.145 1.00 4.51 21 LEU C CA 1
ATOM 4438 C C . LEU C 1 21 ? 16.717 29.177 127.720 1.00 4.88 21 LEU C C 1
ATOM 4439 O O . LEU C 1 21 ? 16.807 30.237 127.194 1.00 6.53 21 LEU C O 1
ATOM 4444 N N . GLY C 1 22 ? 15.996 28.947 128.810 1.00 5.25 22 GLY C N 1
ATOM 4445 C CA . GLY C 1 22 ? 15.258 29.964 129.549 1.00 6.49 22 GLY C CA 1
ATOM 4446 C C . GLY C 1 22 ? 13.774 30.088 129.306 1.00 4.16 22 GLY C C 1
ATOM 4447 O O . GLY C 1 22 ? 13.153 31.025 129.777 1.00 5.25 22 GLY C O 1
ATOM 4448 N N . ALA C 1 23 ? 13.178 29.136 128.587 1.00 3.46 23 ALA C N 1
ATOM 4449 C CA . ALA C 1 23 ? 11.749 29.180 128.353 1.00 2.79 23 ALA C CA 1
ATOM 4450 C C . ALA C 1 23 ? 10.992 29.041 129.660 1.00 4.45 23 ALA C C 1
ATOM 4451 O O . ALA C 1 23 ? 11.266 28.155 130.455 1.00 2.34 23 ALA C O 1
ATOM 4453 N N . THR C 1 24 ? 10.012 29.892 129.872 1.00 2.00 24 THR C N 1
ATOM 4454 C CA . THR C 1 24 ? 9.227 29.837 131.110 1.00 4.21 24 THR C CA 1
ATOM 4455 C C . THR C 1 24 ? 7.794 29.410 130.813 1.00 3.31 24 THR C C 1
ATOM 4456 O O . THR C 1 24 ? 7.372 29.329 129.649 1.00 2.78 24 THR C O 1
ATOM 4460 N N . THR C 1 25 ? 7.005 29.254 131.872 1.00 2.00 25 THR C N 1
ATOM 4461 C CA . THR C 1 25 ? 5.568 28.980 131.698 1.00 6.03 25 THR C CA 1
ATOM 4462 C C . THR C 1 25 ? 4.777 30.177 131.202 1.00 7.48 25 THR C C 1
ATOM 4463 O O . THR C 1 25 ? 3.651 30.032 130.789 1.00 13.29 25 THR C O 1
ATOM 4467 N N . LYS C 1 26 ? 5.375 31.353 131.213 1.00 3.62 26 LYS C N 1
ATOM 4468 C CA . LYS C 1 26 ? 4.738 32.499 130.551 1.00 9.94 26 LYS C CA 1
ATOM 4469 C C . LYS C 1 26 ? 4.787 32.300 129.042 1.00 9.07 26 LYS C C 1
ATOM 4470 O O . LYS C 1 26 ? 4.165 33.042 128.304 1.00 10.85 26 LYS C O 1
ATOM 4476 N N . GLN C 1 27 ? 5.569 31.315 128.594 1.00 2.93 27 GLN C N 1
ATOM 4477 C CA . GLN C 1 27 ? 5.654 31.018 127.157 1.00 3.74 27 GLN C CA 1
ATOM 4478 C C . GLN C 1 27 ? 5.281 29.555 126.950 1.00 2.51 27 GLN C C 1
ATOM 4479 O O . GLN C 1 27 ? 6.143 28.730 126.751 1.00 2.03 27 GLN C O 1
ATOM 4485 N N . LEU C 1 28 ? 3.991 29.261 127.031 1.00 2.71 28 LEU C N 1
ATOM 4486 C CA . LEU C 1 28 ? 3.512 27.892 126.867 1.00 2.62 28 LEU C CA 1
ATOM 4487 C C . LEU C 1 28 ? 3.838 27.284 125.504 1.00 4.72 28 LEU C C 1
ATOM 4488 O O . LEU C 1 28 ? 3.952 26.042 125.386 1.00 2.00 28 LEU C O 1
ATOM 4493 N N . LYS C 1 29 ? 3.938 28.146 124.490 1.00 3.43 29 LYS C N 1
ATOM 4494 C CA . LYS C 1 29 ? 4.418 27.729 123.161 1.00 5.33 29 LYS C CA 1
ATOM 4495 C C . LYS C 1 29 ? 5.732 26.931 123.214 1.00 3.04 29 LYS C C 1
ATOM 4496 O O . LYS C 1 29 ? 5.976 26.076 122.394 1.00 3.10 29 LYS C O 1
ATOM 4502 N N . TYR C 1 30 ? 6.573 27.218 124.190 1.00 2.00 30 TYR C N 1
ATOM 4503 C CA . TYR C 1 30 ? 7.844 26.503 124.345 1.00 2.46 30 TYR C CA 1
ATOM 4504 C C . TYR C 1 30 ? 7.849 25.330 125.327 1.00 3.36 30 TYR C C 1
ATOM 4505 O O . TYR C 1 30 ? 8.727 24.476 125.270 1.00 4.17 30 TYR C O 1
ATOM 4514 N N . VAL C 1 31 ? 6.922 25.335 126.279 1.00 4.17 31 VAL C N 1
ATOM 4515 C CA . VAL C 1 31 ? 6.962 24.391 127.375 1.00 2.49 31 VAL C CA 1
ATOM 4516 C C . VAL C 1 31 ? 5.764 23.480 127.499 1.00 2.46 31 VAL C C 1
ATOM 4517 O O . VAL C 1 31 ? 5.696 22.671 128.428 1.00 4.05 31 VAL C O 1
ATOM 4521 N N . TYR C 1 32 ? 4.829 23.589 126.573 1.00 2.81 32 TYR C N 1
ATOM 4522 C CA . TYR C 1 32 ? 3.589 22.815 126.627 1.00 2.00 32 TYR C CA 1
ATOM 4523 C C . TYR C 1 32 ? 3.172 22.246 125.266 1.00 2.36 32 TYR C C 1
ATOM 4524 O O . TYR C 1 32 ? 2.820 22.983 124.343 1.00 2.00 32 TYR C O 1
ATOM 4533 N N . GLU C 1 33 ? 3.210 20.906 125.200 1.00 2.00 33 GLU C N 1
ATOM 4534 C CA . GLU C 1 33 ? 3.102 20.124 123.959 1.00 2.09 33 GLU C CA 1
ATOM 4535 C C . GLU C 1 33 ? 1.742 20.283 123.288 1.00 3.57 33 GLU C C 1
ATOM 4536 O O . GLU C 1 33 ? 1.631 20.086 122.081 1.00 3.36 33 GLU C O 1
ATOM 4542 N N . ASN C 1 34 ? 0.702 20.571 124.091 1.00 2.50 34 ASN C N 1
ATOM 4543 C CA . ASN C 1 34 ? -0.633 20.842 123.561 1.00 3.43 34 ASN C CA 1
ATOM 4544 C C . ASN C 1 34 ? -0.949 22.301 123.208 1.00 2.00 34 ASN C C 1
ATOM 4545 O O . ASN C 1 34 ? -2.037 22.626 122.759 1.00 2.00 34 ASN C O 1
ATOM 4550 N N . ASP C 1 35 ? -0.039 23.206 123.470 1.00 2.00 35 ASP C N 1
ATOM 4551 C CA . ASP C 1 35 ? -0.269 24.573 123.066 1.00 2.00 35 ASP C CA 1
ATOM 4552 C C . ASP C 1 35 ? -0.415 24.626 121.525 1.00 2.00 35 ASP C C 1
ATOM 4553 O O . ASP C 1 35 ? 0.273 23.925 120.826 1.00 2.00 35 ASP C O 1
ATOM 4558 N N . SER C 1 36 ? -1.266 25.507 121.016 1.00 2.28 36 SER C N 1
ATOM 4559 C CA . SER C 1 36 ? -1.548 25.601 119.569 1.00 5.11 36 SER C CA 1
ATOM 4560 C C . SER C 1 36 ? -0.333 26.009 118.746 1.00 5.14 36 SER C C 1
ATOM 4561 O O . SER C 1 36 ? -0.267 25.758 117.541 1.00 3.04 36 SER C O 1
ATOM 4564 N N . ASP C 1 37 ? 0.610 26.665 119.402 1.00 4.44 37 ASP C N 1
ATOM 4565 C CA . ASP C 1 37 ? 1.844 27.115 118.759 1.00 4.45 37 ASP C CA 1
ATOM 4566 C C . ASP C 1 37 ? 3.088 26.435 119.294 1.00 3.36 37 ASP C C 1
ATOM 4567 O O . ASP C 1 37 ? 4.194 26.969 119.236 1.00 2.62 37 ASP C O 1
ATOM 4572 N N . PHE C 1 38 ? 2.894 25.237 119.804 1.00 2.43 38 PHE C N 1
ATOM 4573 C CA . PHE C 1 38 ? 3.998 24.443 120.306 1.00 3.09 38 PHE C CA 1
ATOM 4574 C C . PHE C 1 38 ? 5.149 24.414 119.314 1.00 3.16 38 PHE C C 1
ATOM 4575 O O . PHE C 1 38 ? 4.970 24.126 118.134 1.00 4.47 38 PHE C O 1
ATOM 4583 N N . GLN C 1 39 ? 6.333 24.725 119.803 1.00 3.37 39 GLN C N 1
ATOM 4584 C CA . GLN C 1 39 ? 7.484 24.913 118.924 1.00 2.00 39 GLN C CA 1
ATOM 4585 C C . GLN C 1 39 ? 8.823 24.760 119.617 1.00 3.40 39 GLN C C 1
ATOM 4586 O O . GLN C 1 39 ? 8.931 24.901 120.839 1.00 4.42 39 GLN C O 1
ATOM 4592 N N . VAL C 1 40 ? 9.844 24.514 118.800 1.00 2.95 40 VAL C N 1
ATOM 4593 C CA . VAL C 1 40 ? 11.208 24.237 119.267 1.00 3.46 40 VAL C CA 1
ATOM 4594 C C . VAL C 1 40 ? 12.112 25.387 118.870 1.00 4.05 40 VAL C C 1
ATOM 4595 O O . VAL C 1 40 ? 12.001 25.959 117.786 1.00 6.43 40 VAL C O 1
ATOM 4599 N N . ILE C 1 41 ? 12.962 25.790 119.802 1.00 5.43 41 ILE C N 1
ATOM 4600 C CA . ILE C 1 41 ? 14.004 26.742 119.494 1.00 3.19 41 ILE C CA 1
ATOM 4601 C C . ILE C 1 41 ? 14.994 26.022 118.537 1.00 3.80 41 ILE C C 1
ATOM 4602 O O . ILE C 1 41 ? 15.501 24.997 118.872 1.00 6.74 41 ILE C O 1
ATOM 4607 N N . PRO C 1 42 ? 15.194 26.561 117.339 1.00 3.42 42 PRO C N 1
ATOM 4608 C CA . PRO C 1 42 ? 15.765 25.821 116.217 1.00 4.22 42 PRO C CA 1
ATOM 4609 C C . PRO C 1 42 ? 17.234 25.446 116.329 1.00 4.58 42 PRO C C 1
ATOM 4610 O O . PRO C 1 42 ? 17.651 24.538 115.589 1.00 2.77 42 PRO C O 1
ATOM 4614 N N . THR C 1 43 ? 17.974 26.033 117.272 1.00 2.37 43 THR C N 1
ATOM 4615 C CA . THR C 1 43 ? 19.328 25.532 117.600 1.00 3.49 43 THR C CA 1
ATOM 4616 C C . THR C 1 43 ? 19.373 24.095 118.096 1.00 2.65 43 THR C C 1
ATOM 4617 O O . THR C 1 43 ? 20.422 23.428 118.160 1.00 4.89 43 THR C O 1
ATOM 4621 N N . PHE C 1 44 ? 18.192 23.595 118.444 1.00 4.31 44 PHE C N 1
ATOM 4622 C CA . PHE C 1 44 ? 17.976 22.172 118.704 1.00 2.00 44 PHE C CA 1
ATOM 4623 C C . PHE C 1 44 ? 18.570 21.259 117.641 1.00 3.37 44 PHE C C 1
ATOM 4624 O O . PHE C 1 44 ? 19.006 20.142 117.971 1.00 3.82 44 PHE C O 1
ATOM 4632 N N . GLY C 1 45 ? 18.572 21.682 116.377 1.00 2.21 45 GLY C N 1
ATOM 4633 C CA . GLY C 1 45 ? 19.068 20.826 115.299 1.00 2.52 45 GLY C CA 1
ATOM 4634 C C . GLY C 1 45 ? 20.531 20.413 115.421 1.00 3.15 45 GLY C C 1
ATOM 4635 O O . GLY C 1 45 ? 20.951 19.460 114.769 1.00 4.63 45 GLY C O 1
ATOM 4636 N N . HIS C 1 46 ? 21.324 21.123 116.239 1.00 2.50 46 HIS C N 1
ATOM 4637 C CA . HIS C 1 46 ? 22.729 20.724 116.447 1.00 3.14 46 HIS C CA 1
ATOM 4638 C C . HIS C 1 46 ? 22.873 19.451 117.254 1.00 5.17 46 HIS C C 1
ATOM 4639 O O . HIS C 1 46 ? 23.879 18.759 117.162 1.00 7.13 46 HIS C O 1
ATOM 4646 N N . LEU C 1 47 ? 21.855 19.120 118.032 1.00 7.90 47 LEU C N 1
ATOM 4647 C CA . LEU C 1 47 ? 21.867 17.954 118.946 1.00 5.07 47 LEU C CA 1
ATOM 4648 C C . LEU C 1 47 ? 22.087 16.591 118.322 1.00 8.84 47 LEU C C 1
ATOM 4649 O O . LEU C 1 47 ? 22.400 15.638 119.028 1.00 5.63 47 LEU C O 1
ATOM 4654 N N . ILE C 1 48 ? 21.960 16.493 117.007 1.00 10.97 48 ILE C N 1
ATOM 4655 C CA . ILE C 1 48 ? 22.380 15.288 116.282 1.00 10.29 48 ILE C CA 1
ATOM 4656 C C . ILE C 1 48 ? 23.818 14.790 116.607 1.00 10.72 48 ILE C C 1
ATOM 4657 O O . ILE C 1 48 ? 24.122 13.593 116.488 1.00 4.12 48 ILE C O 1
ATOM 4662 N N . THR C 1 49 ? 24.688 15.680 117.045 1.00 9.55 49 THR C N 1
ATOM 4663 C CA . THR C 1 49 ? 26.011 15.283 117.546 1.00 12.42 49 THR C CA 1
ATOM 4664 C C . THR C 1 49 ? 26.030 14.144 118.588 1.00 13.62 49 THR C C 1
ATOM 4665 O O . THR C 1 49 ? 26.992 13.377 118.641 1.00 12.27 49 THR C O 1
ATOM 4669 N N . PHE C 1 50 ? 24.986 14.084 119.417 1.00 13.22 50 PHE C N 1
ATOM 4670 C CA . PHE C 1 50 ? 24.904 13.217 120.596 1.00 16.05 50 PHE C CA 1
ATOM 4671 C C . PHE C 1 50 ? 23.875 12.116 120.425 1.00 18.70 50 PHE C C 1
ATOM 4672 O O . PHE C 1 50 ? 23.603 11.373 121.356 1.00 19.65 50 PHE C O 1
ATOM 4680 N N . ASN C 1 51 ? 23.355 12.000 119.208 1.00 20.99 51 ASN C N 1
ATOM 4681 C CA . ASN C 1 51 ? 22.332 11.006 118.873 1.00 21.39 51 ASN C CA 1
ATOM 4682 C C . ASN C 1 51 ? 22.703 10.101 117.698 1.00 24.15 51 ASN C C 1
ATOM 4683 O O . ASN C 1 51 ? 21.894 9.761 116.835 1.00 22.48 51 ASN C O 1
ATOM 4688 N N . SER C 1 52 ? 23.962 9.686 117.762 1.00 28.63 52 SER C N 1
ATOM 4689 C CA . SER C 1 52 ? 24.520 8.570 116.978 1.00 30.58 52 SER C CA 1
ATOM 4690 C C . SER C 1 52 ? 26.043 8.565 117.042 1.00 31.67 52 SER C C 1
ATOM 4691 O O . SER C 1 52 ? 26.693 7.767 116.382 1.00 30.98 52 SER C O 1
ATOM 4694 N N . ASN C 1 57 ? 34.443 12.333 113.780 1.00 39.66 57 ASN C N 1
ATOM 4695 C CA . ASN C 1 57 ? 35.353 11.280 113.371 1.00 40.40 57 ASN C CA 1
ATOM 4696 C C . ASN C 1 57 ? 35.267 10.928 111.892 1.00 40.86 57 ASN C C 1
ATOM 4697 O O . ASN C 1 57 ? 35.968 10.018 111.425 1.00 42.03 57 ASN C O 1
ATOM 4702 N N . SER C 1 58 ? 34.408 11.624 111.148 1.00 40.19 58 SER C N 1
ATOM 4703 C CA . SER C 1 58 ? 34.498 11.568 109.675 1.00 39.87 58 SER C CA 1
ATOM 4704 C C . SER C 1 58 ? 35.679 12.449 109.248 1.00 38.12 58 SER C C 1
ATOM 4705 O O . SER C 1 58 ? 36.441 12.095 108.350 1.00 37.47 58 SER C O 1
ATOM 4708 N N . PHE C 1 59 ? 35.813 13.600 109.913 1.00 37.05 59 PHE C N 1
ATOM 4709 C CA . PHE C 1 59 ? 36.974 14.493 109.727 1.00 35.62 59 PHE C CA 1
ATOM 4710 C C . PHE C 1 59 ? 38.255 13.911 110.348 1.00 35.29 59 PHE C C 1
ATOM 4711 O O . PHE C 1 59 ? 39.361 14.307 109.999 1.00 34.75 59 PHE C O 1
ATOM 4719 N N . ALA C 1 60 ? 38.079 12.946 111.247 1.00 35.47 60 ALA C N 1
ATOM 4720 C CA . ALA C 1 60 ? 39.152 12.467 112.127 1.00 34.88 60 ALA C CA 1
ATOM 4721 C C . ALA C 1 60 ? 40.234 11.627 111.441 1.00 34.33 60 ALA C C 1
ATOM 4722 O O . ALA C 1 60 ? 41.322 11.422 111.999 1.00 34.87 60 ALA C O 1
ATOM 4724 N N . LYS C 1 61 ? 39.945 11.181 110.221 1.00 33.71 61 LYS C N 1
ATOM 4725 C CA . LYS C 1 61 ? 40.826 10.252 109.460 1.00 32.34 61 LYS C CA 1
ATOM 4726 C C . LYS C 1 61 ? 41.583 11.012 108.350 1.00 30.64 61 LYS C C 1
ATOM 4727 O O . LYS C 1 61 ? 42.358 10.428 107.585 1.00 28.61 61 LYS C O 1
ATOM 4733 N N . LEU C 1 62 ? 41.313 12.319 108.288 1.00 27.63 62 LEU C N 1
ATOM 4734 C CA . LEU C 1 62 ? 41.980 13.280 107.385 1.00 27.15 62 LEU C CA 1
ATOM 4735 C C . LEU C 1 62 ? 43.191 13.926 108.067 1.00 26.10 62 LEU C C 1
ATOM 4736 O O . LEU C 1 62 ? 44.040 14.561 107.423 1.00 27.73 62 LEU C O 1
ATOM 4741 N N . LEU C 1 63 ? 43.231 13.743 109.381 1.00 23.19 63 LEU C N 1
ATOM 4742 C CA . LEU C 1 63 ? 44.195 14.370 110.266 1.00 21.15 63 LEU C CA 1
ATOM 4743 C C . LEU C 1 63 ? 45.291 13.412 110.704 1.00 23.07 63 LEU C C 1
ATOM 4744 O O . LEU C 1 63 ? 45.048 12.236 110.941 1.00 20.93 63 LEU C O 1
ATOM 4749 N N . ARG C 1 64 ? 46.504 13.937 110.793 1.00 23.20 64 ARG C N 1
ATOM 4750 C CA . ARG C 1 64 ? 47.622 13.226 111.402 1.00 23.74 64 ARG C CA 1
ATOM 4751 C C . ARG C 1 64 ? 48.065 13.939 112.681 1.00 23.08 64 ARG C C 1
ATOM 4752 O O . ARG C 1 64 ? 47.888 15.160 112.841 1.00 20.57 64 ARG C O 1
ATOM 4760 N N . ASN C 1 65 ? 48.657 13.165 113.580 1.00 21.56 65 ASN C N 1
ATOM 4761 C CA . ASN C 1 65 ? 49.132 13.665 114.877 1.00 23.05 65 ASN C CA 1
ATOM 4762 C C . ASN C 1 65 ? 47.978 14.263 115.703 1.00 23.15 65 ASN C C 1
ATOM 4763 O O . ASN C 1 65 ? 48.179 15.180 116.515 1.00 21.31 65 ASN C O 1
ATOM 4768 N N . PHE C 1 66 ? 46.779 13.731 115.471 1.00 23.24 66 PHE C N 1
ATOM 4769 C CA . PHE C 1 66 ? 45.546 14.257 116.074 1.00 25.34 66 PHE C CA 1
ATOM 4770 C C . PHE C 1 66 ? 45.395 13.934 117.560 1.00 26.66 66 PHE C C 1
ATOM 4771 O O . PHE C 1 66 ? 45.350 12.772 117.962 1.00 26.52 66 PHE C O 1
ATOM 4779 N N . ASN C 1 67 ? 45.289 14.988 118.357 1.00 27.05 67 ASN C N 1
ATOM 4780 C CA . ASN C 1 67 ? 45.005 14.896 119.798 1.00 27.86 67 ASN C CA 1
ATOM 4781 C C . ASN C 1 67 ? 43.708 15.662 120.135 1.00 27.79 67 ASN C C 1
ATOM 4782 O O . ASN C 1 67 ? 43.717 16.900 120.141 1.00 29.72 67 ASN C O 1
ATOM 4787 N N . PRO C 1 68 ? 42.614 14.942 120.425 1.00 29.84 68 PRO C N 1
ATOM 4788 C CA . PRO C 1 68 ? 41.300 15.569 120.674 1.00 31.11 68 PRO C CA 1
ATOM 4789 C C . PRO C 1 68 ? 41.175 16.438 121.908 1.00 32.00 68 PRO C C 1
ATOM 4790 O O . PRO C 1 68 ? 40.206 17.181 121.975 1.00 33.57 68 PRO C O 1
ATOM 4802 N N . LEU C 1 70 ? 43.175 18.746 122.534 1.00 31.19 70 LEU C N 1
ATOM 4803 C CA . LEU C 1 70 ? 43.473 20.055 121.885 1.00 28.95 70 LEU C CA 1
ATOM 4804 C C . LEU C 1 70 ? 42.411 20.553 120.854 1.00 26.38 70 LEU C C 1
ATOM 4805 O O . LEU C 1 70 ? 42.611 21.591 120.227 1.00 26.87 70 LEU C O 1
ATOM 4810 N N . LEU C 1 71 ? 41.324 19.806 120.659 1.00 23.46 71 LEU C N 1
ATOM 4811 C CA . LEU C 1 71 ? 40.268 20.164 119.694 1.00 23.54 71 LEU C CA 1
ATOM 4812 C C . LEU C 1 71 ? 39.226 21.128 120.259 1.00 23.19 71 LEU C C 1
ATOM 4813 O O . LEU C 1 71 ? 38.387 20.732 121.077 1.00 24.76 71 LEU C O 1
ATOM 4818 N N . LEU C 1 72 ? 39.248 22.352 119.739 1.00 17.47 72 LEU C N 1
ATOM 4819 C CA . LEU C 1 72 ? 38.374 23.444 120.183 1.00 17.41 72 LEU C CA 1
ATOM 4820 C C . LEU C 1 72 ? 37.265 23.781 119.181 1.00 13.07 72 LEU C C 1
ATOM 4821 O O . LEU C 1 72 ? 37.523 23.910 117.999 1.00 11.28 72 LEU C O 1
ATOM 4826 N N . HIS C 1 73 ? 36.047 23.927 119.693 1.00 10.81 73 HIS C N 1
ATOM 4827 C CA . HIS C 1 73 ? 34.868 24.318 118.904 1.00 8.51 73 HIS C CA 1
ATOM 4828 C C . HIS C 1 73 ? 34.881 25.827 118.759 1.00 8.63 73 HIS C C 1
ATOM 4829 O O . HIS C 1 73 ? 34.574 26.566 119.692 1.00 8.79 73 HIS C O 1
ATOM 4836 N N . GLY C 1 74 ? 35.299 26.290 117.588 1.00 7.09 74 GLY C N 1
ATOM 4837 C CA . GLY C 1 74 ? 35.506 27.697 117.344 1.00 5.47 74 GLY C CA 1
ATOM 4838 C C . GLY C 1 74 ? 34.352 28.450 116.709 1.00 4.71 74 GLY C C 1
ATOM 4839 O O . GLY C 1 74 ? 34.172 29.619 117.006 1.00 2.00 74 GLY C O 1
ATOM 4840 N N . GLU C 1 75 ? 33.591 27.788 115.840 1.00 2.46 75 GLU C N 1
ATOM 4841 C CA . GLU C 1 75 ? 32.459 28.435 115.157 1.00 2.33 75 GLU C CA 1
ATOM 4842 C C . GLU C 1 75 ? 31.369 27.409 114.972 1.00 3.80 75 GLU C C 1
ATOM 4843 O O . GLU C 1 75 ? 31.611 26.174 114.954 1.00 2.00 75 GLU C O 1
ATOM 4849 N N . HIS C 1 76 ? 30.140 27.905 114.930 1.00 2.07 76 HIS C N 1
ATOM 4850 C CA . HIS C 1 76 ? 28.997 27.026 114.596 1.00 2.76 76 HIS C CA 1
ATOM 4851 C C . HIS C 1 76 ? 27.975 27.769 113.749 1.00 3.79 76 HIS C C 1
ATOM 4852 O O . HIS C 1 76 ? 27.596 28.916 114.042 1.00 2.00 76 HIS C O 1
ATOM 4859 N N . TYR C 1 77 ? 27.559 27.077 112.697 1.00 3.64 77 TYR C N 1
ATOM 4860 C CA . TYR C 1 77 ? 26.526 27.520 111.785 1.00 3.18 77 TYR C CA 1
ATOM 4861 C C . TYR C 1 77 ? 25.441 26.431 111.708 1.00 4.35 77 TYR C C 1
ATOM 4862 O O . TYR C 1 77 ? 25.727 25.256 111.647 1.00 4.48 77 TYR C O 1
ATOM 4871 N N . LEU C 1 78 ? 24.191 26.858 111.731 1.00 3.40 78 LEU C N 1
ATOM 4872 C CA . LEU C 1 78 ? 23.042 25.975 111.653 1.00 3.23 78 LEU C CA 1
ATOM 4873 C C . LEU C 1 78 ? 21.983 26.614 110.742 1.00 4.62 78 LEU C C 1
ATOM 4874 O O . LEU C 1 78 ? 21.709 27.819 110.828 1.00 2.00 78 LEU C O 1
ATOM 4879 N N . LYS C 1 79 ? 21.369 25.775 109.926 1.00 2.00 79 LYS C N 1
ATOM 4880 C CA . LYS C 1 79 ? 20.216 26.174 109.100 1.00 3.89 79 LYS C CA 1
ATOM 4881 C C . LYS C 1 79 ? 19.048 25.226 109.209 1.00 2.83 79 LYS C C 1
ATOM 4882 O O . LYS C 1 79 ? 19.210 24.030 109.244 1.00 2.00 79 LYS C O 1
ATOM 4888 N N . VAL C 1 80 ? 17.862 25.817 109.253 1.00 4.22 80 VAL C N 1
ATOM 4889 C CA . VAL C 1 80 ? 16.605 25.068 109.275 1.00 3.87 80 VAL C CA 1
ATOM 4890 C C . VAL C 1 80 ? 16.024 25.171 107.868 1.00 5.21 80 VAL C C 1
ATOM 4891 O O . VAL C 1 80 ? 15.790 26.271 107.373 1.00 2.97 80 VAL C O 1
ATOM 4895 N N . HIS C 1 81 ? 15.812 24.029 107.224 1.00 3.77 81 HIS C N 1
ATOM 4896 C CA . HIS C 1 81 ? 15.393 24.017 105.796 1.00 8.49 81 HIS C CA 1
ATOM 4897 C C . HIS C 1 81 ? 13.896 23.836 105.621 1.00 10.20 81 HIS C C 1
ATOM 4898 O O . HIS C 1 81 ? 13.332 24.148 104.568 1.00 12.24 81 HIS C O 1
ATOM 4905 N N . SER C 1 82 ? 13.279 23.266 106.648 1.00 10.23 82 SER C N 1
ATOM 4906 C CA . SER C 1 82 ? 11.868 22.911 106.636 1.00 7.47 82 SER C CA 1
ATOM 4907 C C . SER C 1 82 ? 11.212 23.645 107.812 1.00 6.42 82 SER C C 1
ATOM 4908 O O . SER C 1 82 ? 11.503 23.351 108.957 1.00 5.45 82 SER C O 1
ATOM 4911 N N . TRP C 1 83 ? 10.349 24.606 107.503 1.00 6.77 83 TRP C N 1
ATOM 4912 C CA . TRP C 1 83 ? 9.789 25.526 108.510 1.00 6.33 83 TRP C CA 1
ATOM 4913 C C . TRP C 1 83 ? 8.287 25.300 108.781 1.00 8.20 83 TRP C C 1
ATOM 4914 O O . TRP C 1 83 ? 7.510 25.190 107.838 1.00 10.43 83 TRP C O 1
ATOM 4925 N N . PRO C 1 84 ? 7.853 25.225 110.039 1.00 5.93 84 PRO C N 1
ATOM 4926 C CA . PRO C 1 84 ? 8.703 25.220 111.227 1.00 4.97 84 PRO C CA 1
ATOM 4927 C C . PRO C 1 84 ? 9.332 23.870 111.467 1.00 5.12 84 PRO C C 1
ATOM 4928 O O . PRO C 1 84 ? 8.845 22.840 110.962 1.00 2.00 84 PRO C O 1
ATOM 4932 N N . PRO C 1 85 ? 10.435 23.834 112.222 1.00 4.37 85 PRO C N 1
ATOM 4933 C CA . PRO C 1 85 ? 11.113 22.559 112.463 1.00 3.38 85 PRO C CA 1
ATOM 4934 C C . PRO C 1 85 ? 10.238 21.650 113.315 1.00 2.41 85 PRO C C 1
ATOM 4935 O O . PRO C 1 85 ? 9.391 22.151 114.024 1.00 2.80 85 PRO C O 1
ATOM 4939 N N . PRO C 1 86 ? 10.397 20.337 113.228 1.00 4.23 86 PRO C N 1
ATOM 4940 C CA . PRO C 1 86 ? 9.451 19.440 113.867 1.00 2.00 86 PRO C CA 1
ATOM 4941 C C . PRO C 1 86 ? 9.686 19.369 115.369 1.00 3.88 86 PRO C C 1
ATOM 4942 O O . PRO C 1 86 ? 10.803 19.551 115.876 1.00 2.32 86 PRO C O 1
ATOM 4946 N N . THR C 1 87 ? 8.604 19.115 116.098 1.00 3.03 87 THR C N 1
ATOM 4947 C CA . THR C 1 87 ? 8.695 18.952 117.555 1.00 3.77 87 THR C CA 1
ATOM 4948 C C . THR C 1 87 ? 8.717 17.520 117.970 1.00 5.89 87 THR C C 1
ATOM 4949 O O . THR C 1 87 ? 8.839 17.198 119.132 1.00 6.55 87 THR C O 1
ATOM 4953 N N . GLU C 1 88 ? 8.604 16.654 116.990 1.00 6.41 88 GLU C N 1
ATOM 4954 C CA . GLU C 1 88 ? 8.797 15.230 117.226 1.00 6.18 88 GLU C CA 1
ATOM 4955 C C . GLU C 1 88 ? 9.085 14.558 115.908 1.00 6.72 88 GLU C C 1
ATOM 4956 O O . GLU C 1 88 ? 8.710 15.058 114.854 1.00 4.40 88 GLU C O 1
ATOM 4962 N N . GLY C 1 89 ? 9.691 13.382 115.983 1.00 8.79 89 GLY C N 1
ATOM 4963 C CA . GLY C 1 89 ? 10.053 12.635 114.792 1.00 8.25 89 GLY C CA 1
ATOM 4964 C C . GLY C 1 89 ? 11.324 11.802 114.851 1.00 9.66 89 GLY C C 1
ATOM 4965 O O . GLY C 1 89 ? 11.911 11.504 115.893 1.00 9.95 89 GLY C O 1
ATOM 4966 N N . GLU C 1 90 ? 11.698 11.390 113.654 1.00 9.62 90 GLU C N 1
ATOM 4967 C CA . GLU C 1 90 ? 12.869 10.584 113.382 1.00 11.81 90 GLU C CA 1
ATOM 4968 C C . GLU C 1 90 ? 13.653 11.264 112.299 1.00 11.74 90 GLU C C 1
ATOM 4969 O O . GLU C 1 90 ? 13.136 11.456 111.195 1.00 11.66 90 GLU C O 1
ATOM 4975 N N . ILE C 1 91 ? 14.909 11.559 112.579 1.00 12.24 91 ILE C N 1
ATOM 4976 C CA . ILE C 1 91 ? 15.769 12.194 111.583 1.00 12.48 91 ILE C CA 1
ATOM 4977 C C . ILE C 1 91 ? 17.047 11.378 111.381 1.00 11.26 91 ILE C C 1
ATOM 4978 O O . ILE C 1 91 ? 17.581 10.777 112.310 1.00 10.05 91 ILE C O 1
ATOM 4983 N N . LYS C 1 92 ? 17.515 11.366 110.150 1.00 8.85 92 LYS C N 1
ATOM 4984 C CA . LYS C 1 92 ? 18.697 10.604 109.766 1.00 8.43 92 LYS C CA 1
ATOM 4985 C C . LYS C 1 92 ? 19.769 11.602 109.364 1.00 7.71 92 LYS C C 1
ATOM 4986 O O . LYS C 1 92 ? 19.552 12.396 108.481 1.00 7.66 92 LYS C O 1
ATOM 4992 N N . THR C 1 93 ? 20.932 11.514 109.985 1.00 7.32 93 THR C N 1
ATOM 4993 C CA . THR C 1 93 ? 22.024 12.478 109.756 1.00 5.23 93 THR C CA 1
ATOM 4994 C C . THR C 1 93 ? 23.218 11.896 109.006 1.00 7.30 93 THR C C 1
ATOM 4995 O O . THR C 1 93 ? 23.678 10.781 109.279 1.00 8.78 93 THR C O 1
ATOM 4999 N N . THR C 1 94 ? 23.638 12.614 107.979 1.00 6.50 94 THR C N 1
ATOM 5000 C CA . THR C 1 94 ? 24.837 12.272 107.209 1.00 6.23 94 THR C CA 1
ATOM 5001 C C . THR C 1 94 ? 25.937 13.296 107.528 1.00 6.04 94 THR C C 1
ATOM 5002 O O . THR C 1 94 ? 25.669 14.490 107.439 1.00 2.00 94 THR C O 1
ATOM 5006 N N . PHE C 1 95 ? 27.128 12.823 107.942 1.00 6.82 95 PHE C N 1
ATOM 5007 C CA . PHE C 1 95 ? 28.293 13.693 108.261 1.00 8.34 95 PHE C CA 1
ATOM 5008 C C . PHE C 1 95 ? 29.272 13.641 107.098 1.00 7.74 95 PHE C C 1
ATOM 5009 O O . PHE C 1 95 ? 29.521 12.579 106.499 1.00 4.18 95 PHE C O 1
ATOM 5017 N N . GLU C 1 96 ? 29.804 14.803 106.773 1.00 6.08 96 GLU C N 1
ATOM 5018 C CA . GLU C 1 96 ? 30.824 14.959 105.753 1.00 7.85 96 GLU C CA 1
ATOM 5019 C C . GLU C 1 96 ? 31.817 16.051 106.156 1.00 6.81 96 GLU C C 1
ATOM 5020 O O . GLU C 1 96 ? 31.442 17.094 106.674 1.00 5.73 96 GLU C O 1
ATOM 5026 N N . PRO C 1 97 ? 33.089 15.798 105.936 1.00 7.24 97 PRO C N 1
ATOM 5027 C CA . PRO C 1 97 ? 34.091 16.848 106.105 1.00 6.39 97 PRO C CA 1
ATOM 5028 C C . PRO C 1 97 ? 33.894 17.895 105.003 1.00 6.16 97 PRO C C 1
ATOM 5029 O O . PRO C 1 97 ? 33.594 17.550 103.865 1.00 5.80 97 PRO C O 1
ATOM 5033 N N . ILE C 1 98 ? 33.999 19.162 105.375 1.00 3.60 98 ILE C N 1
ATOM 5034 C CA . ILE C 1 98 ? 33.851 20.295 104.442 1.00 4.13 98 ILE C CA 1
ATOM 5035 C C . ILE C 1 98 ? 35.187 20.913 104.028 1.00 3.79 98 ILE C C 1
ATOM 5036 O O . ILE C 1 98 ? 35.394 21.242 102.856 1.00 3.41 98 ILE C O 1
ATOM 5041 N N . ALA C 1 99 ? 36.080 21.085 104.992 1.00 3.35 99 ALA C N 1
ATOM 5042 C CA . ALA C 1 99 ? 37.384 21.711 104.736 1.00 2.98 99 ALA C CA 1
ATOM 5043 C C . ALA C 1 99 ? 38.418 21.438 105.840 1.00 3.95 99 ALA C C 1
ATOM 5044 O O . ALA C 1 99 ? 38.083 21.374 107.004 1.00 6.43 99 ALA C O 1
ATOM 5046 N N . THR C 1 100 ? 39.669 21.220 105.433 1.00 5.80 100 THR C N 1
ATOM 5047 C CA . THR C 1 100 ? 40.829 21.298 106.333 1.00 4.44 100 THR C CA 1
ATOM 5048 C C . THR C 1 100 ? 41.878 22.290 105.788 1.00 4.16 100 THR C C 1
ATOM 5049 O O . THR C 1 100 ? 42.286 22.235 104.628 1.00 3.14 100 THR C O 1
ATOM 5053 N N . THR C 1 101 ? 42.326 23.177 106.659 1.00 3.60 101 THR C N 1
ATOM 5054 C CA . THR C 1 101 ? 43.232 24.275 106.286 1.00 4.17 101 THR C CA 1
ATOM 5055 C C . THR C 1 101 ? 44.395 24.310 107.264 1.00 3.41 101 THR C C 1
ATOM 5056 O O . THR C 1 101 ? 44.222 24.689 108.414 1.00 3.15 101 THR C O 1
ATOM 5060 N N . PRO C 1 102 ? 45.582 23.893 106.845 1.00 3.53 102 PRO C N 1
ATOM 5061 C CA . PRO C 1 102 ? 46.722 24.025 107.734 1.00 3.41 102 PRO C CA 1
ATOM 5062 C C . PRO C 1 102 ? 47.246 25.453 107.652 1.00 5.49 102 PRO C C 1
ATOM 5063 O O . PRO C 1 102 ? 47.357 26.051 106.564 1.00 8.27 102 PRO C O 1
ATOM 5067 N N . LYS C 1 103 ? 47.535 25.996 108.821 1.00 5.03 103 LYS C N 1
ATOM 5068 C CA . LYS C 1 103 ? 48.328 27.213 108.966 1.00 6.72 103 LYS C CA 1
ATOM 5069 C C . LYS C 1 103 ? 49.565 26.762 109.762 1.00 5.76 103 LYS C C 1
ATOM 5070 O O . LYS C 1 103 ? 49.592 26.770 110.990 1.00 5.96 103 LYS C O 1
ATOM 5076 N N . GLY C 1 104 ? 50.577 26.335 109.032 1.00 5.56 104 GLY C N 1
ATOM 5077 C CA . GLY C 1 104 ? 51.624 25.489 109.586 1.00 5.65 104 GLY C CA 1
ATOM 5078 C C . GLY C 1 104 ? 50.981 24.269 110.256 1.00 6.30 104 GLY C C 1
ATOM 5079 O O . GLY C 1 104 ? 50.193 23.547 109.630 1.00 5.38 104 GLY C O 1
ATOM 5080 N N . THR C 1 105 ? 51.268 24.070 111.539 1.00 5.85 105 THR C N 1
ATOM 5081 C CA . THR C 1 105 ? 50.673 22.957 112.319 1.00 6.01 105 THR C CA 1
ATOM 5082 C C . THR C 1 105 ? 49.465 23.373 113.140 1.00 7.88 105 THR C C 1
ATOM 5083 O O . THR C 1 105 ? 48.943 22.602 113.947 1.00 9.72 105 THR C O 1
ATOM 5087 N N . ASN C 1 106 ? 49.018 24.614 112.947 1.00 10.32 106 ASN C N 1
ATOM 5088 C CA . ASN C 1 106 ? 47.718 25.074 113.476 1.00 11.22 106 ASN C CA 1
ATOM 5089 C C . ASN C 1 106 ? 46.600 24.894 112.414 1.00 12.86 106 ASN C C 1
ATOM 5090 O O . ASN C 1 106 ? 46.536 25.643 111.433 1.00 15.79 106 ASN C O 1
ATOM 5095 N N . VAL C 1 107 ? 45.732 23.897 112.624 1.00 10.78 107 VAL C N 1
ATOM 5096 C CA . VAL C 1 107 ? 44.773 23.444 111.618 1.00 6.60 107 VAL C CA 1
ATOM 5097 C C . VAL C 1 107 ? 43.336 23.899 111.888 1.00 5.83 107 VAL C C 1
ATOM 5098 O O . VAL C 1 107 ? 42.875 23.978 113.042 1.00 5.19 107 VAL C O 1
ATOM 5102 N N . VAL C 1 108 ? 42.630 24.243 110.822 1.00 2.00 108 VAL C N 1
ATOM 5103 C CA . VAL C 1 108 ? 41.220 24.580 110.949 1.00 2.00 108 VAL C CA 1
ATOM 5104 C C . VAL C 1 108 ? 40.463 23.524 110.166 1.00 3.42 108 VAL C C 1
ATOM 5105 O O . VAL C 1 108 ? 40.815 23.193 109.034 1.00 3.04 108 VAL C O 1
ATOM 5109 N N . ILE C 1 109 ? 39.456 22.966 110.802 1.00 4.45 109 ILE C N 1
ATOM 5110 C CA . ILE C 1 109 ? 38.630 21.936 110.184 1.00 6.65 109 ILE C CA 1
ATOM 5111 C C . ILE C 1 109 ? 37.178 22.379 110.205 1.00 4.64 109 ILE C C 1
ATOM 5112 O O . ILE C 1 109 ? 36.650 22.776 111.238 1.00 6.03 109 ILE C O 1
ATOM 5117 N N . VAL C 1 110 ? 36.533 22.306 109.052 1.00 2.67 110 VAL C N 1
ATOM 5118 C CA . VAL C 1 110 ? 35.103 22.526 108.995 1.00 2.96 110 VAL C CA 1
ATOM 5119 C C . VAL C 1 110 ? 34.471 21.141 108.760 1.00 2.00 110 VAL C C 1
ATOM 5120 O O . VAL C 1 110 ? 34.863 20.374 107.858 1.00 3.89 110 VAL C O 1
ATOM 5124 N N . HIS C 1 111 ? 33.515 20.841 109.610 1.00 2.00 111 HIS C N 1
ATOM 5125 C CA . HIS C 1 111 ? 32.815 19.549 109.612 1.00 3.69 111 HIS C CA 1
ATOM 5126 C C . HIS C 1 111 ? 31.334 19.767 109.459 1.00 3.18 111 HIS C C 1
ATOM 5127 O O . HIS C 1 111 ? 30.718 20.506 110.205 1.00 2.64 111 HIS C O 1
ATOM 5134 N N . GLY C 1 112 ? 30.755 19.046 108.510 1.00 4.93 112 GLY C N 1
ATOM 5135 C CA . GLY C 1 112 ? 29.393 19.285 108.106 1.00 3.24 112 GLY C CA 1
ATOM 5136 C C . GLY C 1 112 ? 28.464 18.122 108.381 1.00 4.94 112 GLY C C 1
ATOM 5137 O O . GLY C 1 112 ? 28.865 16.925 108.391 1.00 2.00 112 GLY C O 1
ATOM 5138 N N . SER C 1 113 ? 27.198 18.458 108.592 1.00 5.12 113 SER C N 1
ATOM 5139 C CA . SER C 1 113 ? 26.151 17.415 108.601 1.00 4.67 113 SER C CA 1
ATOM 5140 C C . SER C 1 113 ? 24.848 17.911 108.007 1.00 5.89 113 SER C C 1
ATOM 5141 O O . SER C 1 113 ? 24.567 19.111 107.966 1.00 2.64 113 SER C O 1
ATOM 5144 N N . LYS C 1 114 ? 24.047 16.940 107.593 1.00 2.99 114 LYS C N 1
ATOM 5145 C CA . LYS C 1 114 ? 22.747 17.174 106.987 1.00 3.54 114 LYS C CA 1
ATOM 5146 C C . LYS C 1 114 ? 21.790 16.183 107.614 1.00 3.69 114 LYS C C 1
ATOM 5147 O O . LYS C 1 114 ? 22.053 14.955 107.589 1.00 3.41 114 LYS C O 1
ATOM 5153 N N . SER C 1 115 ? 20.683 16.700 108.152 1.00 2.00 115 SER C N 1
ATOM 5154 C CA . SER C 1 115 ? 19.696 15.898 108.874 1.00 2.86 115 SER C CA 1
ATOM 5155 C C . SER C 1 115 ? 18.352 15.844 108.159 1.00 4.83 115 SER C C 1
ATOM 5156 O O . SER C 1 115 ? 17.703 16.847 107.990 1.00 3.57 115 SER C O 1
ATOM 5159 N N . VAL C 1 116 ? 17.950 14.651 107.729 1.00 4.43 116 VAL C N 1
ATOM 5160 C CA . VAL C 1 116 ? 16.709 14.514 106.963 1.00 4.49 116 VAL C CA 1
ATOM 5161 C C . VAL C 1 116 ? 15.655 13.764 107.746 1.00 6.42 116 VAL C C 1
ATOM 5162 O O . VAL C 1 116 ? 15.961 13.032 108.689 1.00 8.39 116 VAL C O 1
ATOM 5166 N N . ASP C 1 117 ? 14.405 13.934 107.323 1.00 6.59 117 ASP C N 1
ATOM 5167 C CA . ASP C 1 117 ? 13.292 13.244 107.948 1.00 4.71 117 ASP C CA 1
ATOM 5168 C C . ASP C 1 117 ? 13.415 11.803 107.490 1.00 4.37 117 ASP C C 1
ATOM 5169 O O . ASP C 1 117 ? 13.428 11.509 106.303 1.00 4.16 117 ASP C O 1
ATOM 5174 N N . ASN C 1 118 ? 13.592 10.912 108.452 1.00 4.68 118 ASN C N 1
ATOM 5175 C CA . ASN C 1 118 ? 13.919 9.520 108.146 1.00 5.86 118 ASN C CA 1
ATOM 5176 C C . ASN C 1 118 ? 12.831 8.794 107.374 1.00 8.61 118 ASN C C 1
ATOM 5177 O O . ASN C 1 118 ? 13.106 7.773 106.741 1.00 7.90 118 ASN C O 1
ATOM 5182 N N . LYS C 1 119 ? 11.602 9.298 107.414 1.00 11.08 119 LYS C N 1
ATOM 5183 C CA . LYS C 1 119 ? 10.502 8.624 106.679 1.00 12.99 119 LYS C CA 1
ATOM 5184 C C . LYS C 1 119 ? 10.311 9.163 105.262 1.00 12.89 119 LYS C C 1
ATOM 5185 O O . LYS C 1 119 ? 9.917 8.430 104.371 1.00 16.41 119 LYS C O 1
ATOM 5191 N N . SER C 1 120 ? 10.606 10.441 105.045 1.00 12.10 120 SER C N 1
ATOM 5192 C CA . SER C 1 120 ? 10.346 11.095 103.744 1.00 11.37 120 SER C CA 1
ATOM 5193 C C . SER C 1 120 ? 11.588 11.581 102.974 1.00 12.29 120 SER C C 1
ATOM 5194 O O . SER C 1 120 ? 11.514 11.940 101.794 1.00 13.27 120 SER C O 1
ATOM 5197 N N . GLY C 1 121 ? 12.720 11.639 103.660 1.00 11.40 121 GLY C N 1
ATOM 5198 C CA . GLY C 1 121 ? 13.935 12.221 103.101 1.00 9.99 121 GLY C CA 1
ATOM 5199 C C . GLY C 1 121 ? 13.953 13.744 102.995 1.00 8.65 121 GLY C C 1
ATOM 5200 O O . GLY C 1 121 ? 14.869 14.303 102.438 1.00 7.34 121 GLY C O 1
ATOM 5201 N N . GLU C 1 122 ? 12.929 14.422 103.496 1.00 8.10 122 GLU C N 1
ATOM 5202 C CA . GLU C 1 122 ? 12.915 15.897 103.477 1.00 7.21 122 GLU C CA 1
ATOM 5203 C C . GLU C 1 122 ? 14.080 16.448 104.337 1.00 6.57 122 GLU C C 1
ATOM 5204 O O . GLU C 1 122 ? 14.227 16.067 105.503 1.00 6.15 122 GLU C O 1
ATOM 5210 N N . LEU C 1 123 ? 14.897 17.325 103.751 1.00 4.98 123 LEU C N 1
ATOM 5211 C CA . LEU C 1 123 ? 15.928 18.062 104.505 1.00 4.02 123 LEU C CA 1
ATOM 5212 C C . LEU C 1 123 ? 15.349 18.989 105.594 1.00 3.24 123 LEU C C 1
ATOM 5213 O O . LEU C 1 123 ? 14.572 19.903 105.317 1.00 2.00 123 LEU C O 1
ATOM 5218 N N . ILE C 1 124 ? 15.711 18.704 106.842 1.00 2.07 124 ILE C N 1
ATOM 5219 C CA . ILE C 1 124 ? 15.243 19.474 107.995 1.00 3.51 124 ILE C CA 1
ATOM 5220 C C . ILE C 1 124 ? 16.301 20.462 108.504 1.00 4.68 124 ILE C C 1
ATOM 5221 O O . ILE C 1 124 ? 16.043 21.652 108.580 1.00 2.17 124 ILE C O 1
ATOM 5226 N N . TYR C 1 125 ? 17.444 19.931 108.941 1.00 3.10 125 TYR C N 1
ATOM 5227 C CA . TYR C 1 125 ? 18.549 20.743 109.419 1.00 3.63 125 TYR C CA 1
ATOM 5228 C C . TYR C 1 125 ? 19.854 20.490 108.688 1.00 3.00 125 TYR C C 1
ATOM 5229 O O . TYR C 1 125 ? 20.126 19.396 108.234 1.00 4.23 125 TYR C O 1
ATOM 5238 N N . SER C 1 126 ? 20.698 21.514 108.662 1.00 3.84 126 SER C N 1
ATOM 5239 C CA . SER C 1 126 ? 22.121 21.330 108.382 1.00 3.57 126 SER C CA 1
ATOM 5240 C C . SER C 1 126 ? 22.982 22.096 109.381 1.00 4.67 126 SER C C 1
ATOM 5241 O O . SER C 1 126 ? 22.594 23.149 109.915 1.00 3.89 126 SER C O 1
ATOM 5244 N N . ASN C 1 127 ? 24.158 21.552 109.645 1.00 3.54 127 ASN C N 1
ATOM 5245 C CA . ASN C 1 127 ? 25.117 22.133 110.588 1.00 3.65 127 ASN C CA 1
ATOM 5246 C C . ASN C 1 127 ? 26.514 22.179 109.981 1.00 2.28 127 ASN C C 1
ATOM 5247 O O . ASN C 1 127 ? 26.918 21.295 109.218 1.00 2.00 127 ASN C O 1
ATOM 5252 N N . GLU C 1 128 ? 27.268 23.203 110.355 1.00 2.00 128 GLU C N 1
ATOM 5253 C CA . GLU C 1 128 ? 28.691 23.247 110.041 1.00 2.00 128 GLU C CA 1
ATOM 5254 C C . GLU C 1 128 ? 29.416 23.715 111.300 1.00 3.66 128 GLU C C 1
ATOM 5255 O O . GLU C 1 128 ? 29.155 24.810 111.831 1.00 2.00 128 GLU C O 1
ATOM 5261 N N . ALA C 1 129 ? 30.285 22.837 111.782 1.00 3.05 129 ALA C N 1
ATOM 5262 C CA . ALA C 1 129 ? 31.090 23.089 112.985 1.00 3.61 129 ALA C CA 1
ATOM 5263 C C . ALA C 1 129 ? 32.522 23.307 112.563 1.00 4.68 129 ALA C C 1
ATOM 5264 O O . ALA C 1 129 ? 33.099 22.530 111.772 1.00 2.21 129 ALA C O 1
ATOM 5266 N N . THR C 1 130 ? 33.094 24.391 113.062 1.00 2.09 130 THR C N 1
ATOM 5267 C CA . THR C 1 130 ? 34.477 24.682 112.773 1.00 2.91 130 THR C CA 1
ATOM 5268 C C . THR C 1 130 ? 35.309 24.414 114.012 1.00 5.70 130 THR C C 1
ATOM 5269 O O . THR C 1 130 ? 35.007 24.927 115.095 1.00 5.18 130 THR C O 1
ATOM 5273 N N . TYR C 1 131 ? 36.384 23.661 113.806 1.00 7.15 131 TYR C N 1
ATOM 5274 C CA . TYR C 1 131 ? 37.312 23.319 114.859 1.00 7.75 131 TYR C CA 1
ATOM 5275 C C . TYR C 1 131 ? 38.692 23.856 114.598 1.00 6.12 131 TYR C C 1
ATOM 5276 O O . TYR C 1 131 ? 39.191 23.845 113.476 1.00 4.74 131 TYR C O 1
ATOM 5285 N N . PHE C 1 132 ? 39.314 24.274 115.677 1.00 5.09 132 PHE C N 1
ATOM 5286 C CA . PHE C 1 132 ? 40.716 24.694 115.671 1.00 8.63 132 PHE C CA 1
ATOM 5287 C C . PHE C 1 132 ? 41.512 23.651 116.438 1.00 7.57 132 PHE C C 1
ATOM 5288 O O . PHE C 1 132 ? 41.127 23.272 117.533 1.00 11.42 132 PHE C O 1
ATOM 5296 N N . ILE C 1 133 ? 42.616 23.179 115.878 1.00 7.70 133 ILE C N 1
ATOM 5297 C CA . ILE C 1 133 ? 43.468 22.237 116.601 1.00 6.72 133 ILE C CA 1
ATOM 5298 C C . ILE C 1 133 ? 44.959 22.461 116.324 1.00 5.68 133 ILE C C 1
ATOM 5299 O O . ILE C 1 133 ? 45.408 22.405 115.206 1.00 6.22 133 ILE C O 1
ATOM 5304 N N . ARG C 1 134 ? 45.694 22.733 117.382 1.00 5.22 134 ARG C N 1
ATOM 5305 C CA . ARG C 1 134 ? 47.135 22.897 117.350 1.00 4.05 134 ARG C CA 1
ATOM 5306 C C . ARG C 1 134 ? 47.848 21.530 117.242 1.00 5.84 134 ARG C C 1
ATOM 5307 O O . ARG C 1 134 ? 47.254 20.466 117.458 1.00 3.86 134 ARG C O 1
ATOM 5315 N N . ASN C 1 135 ? 49.117 21.601 116.862 1.00 4.99 135 ASN C N 1
ATOM 5316 C CA . ASN C 1 135 ? 50.045 20.459 116.805 1.00 5.29 135 ASN C CA 1
ATOM 5317 C C . ASN C 1 135 ? 49.477 19.296 115.963 1.00 9.37 135 ASN C C 1
ATOM 5318 O O . ASN C 1 135 ? 49.543 18.123 116.330 1.00 3.18 135 ASN C O 1
ATOM 5323 N N . CYS C 1 136 ? 48.940 19.681 114.820 1.00 10.49 136 CYS C N 1
ATOM 5324 C CA . CYS C 1 136 ? 48.149 18.823 113.965 1.00 11.91 136 CYS C CA 1
ATOM 5325 C C . CYS C 1 136 ? 48.655 18.953 112.531 1.00 14.57 136 CYS C C 1
ATOM 5326 O O . CYS C 1 136 ? 48.977 20.057 112.027 1.00 13.34 136 CYS C O 1
ATOM 5329 N N . GLN C 1 137 ? 48.785 17.793 111.902 1.00 13.94 137 GLN C N 1
ATOM 5330 C CA . GLN C 1 137 ? 49.219 17.693 110.521 1.00 15.65 137 GLN C CA 1
ATOM 5331 C C . GLN C 1 137 ? 47.971 17.473 109.666 1.00 15.95 137 GLN C C 1
ATOM 5332 O O . GLN C 1 137 ? 47.123 16.601 109.937 1.00 12.00 137 GLN C O 1
ATOM 5338 N N . ALA C 1 138 ? 47.842 18.315 108.650 1.00 16.15 138 ALA C N 1
ATOM 5339 C CA . ALA C 1 138 ? 46.706 18.218 107.742 1.00 15.32 138 ALA C CA 1
ATOM 5340 C C . ALA C 1 138 ? 47.023 18.761 106.372 1.00 15.84 138 ALA C C 1
ATOM 5341 O O . ALA C 1 138 ? 47.798 19.696 106.217 1.00 15.15 138 ALA C O 1
ATOM 5343 N N . ASP C 1 139 ? 46.385 18.157 105.380 1.00 16.05 139 ASP C N 1
ATOM 5344 C CA . ASP C 1 139 ? 46.435 18.675 104.018 1.00 17.33 139 ASP C CA 1
ATOM 5345 C C . ASP C 1 139 ? 45.467 19.817 103.813 1.00 15.05 139 ASP C C 1
ATOM 5346 O O . ASP C 1 139 ? 44.445 19.915 104.489 1.00 14.13 139 ASP C O 1
ATOM 5351 N N . ASN C 1 140 ? 45.812 20.680 102.869 1.00 13.86 140 ASN C N 1
ATOM 5352 C CA . ASN C 1 140 ? 44.932 21.767 102.475 1.00 14.59 140 ASN C CA 1
ATOM 5353 C C . ASN C 1 140 ? 43.904 21.236 101.480 1.00 13.39 140 ASN C C 1
ATOM 5354 O O . ASN C 1 140 ? 44.193 21.056 100.303 1.00 11.25 140 ASN C O 1
ATOM 5359 N N . LYS C 1 141 ? 42.695 20.992 101.981 1.00 12.70 141 LYS C N 1
ATOM 5360 C CA . LYS C 1 141 ? 41.636 20.360 101.188 1.00 12.37 141 LYS C CA 1
ATOM 5361 C C . LYS C 1 141 ? 40.271 21.028 101.394 1.00 10.54 141 LYS C C 1
ATOM 5362 O O . LYS C 1 141 ? 39.869 21.334 102.505 1.00 9.02 141 LYS C O 1
ATOM 5368 N N . VAL C 1 142 ? 39.587 21.252 100.281 1.00 9.97 142 VAL C N 1
ATOM 5369 C CA . VAL C 1 142 ? 38.207 21.744 100.254 1.00 9.69 142 VAL C CA 1
ATOM 5370 C C . VAL C 1 142 ? 37.309 20.651 99.652 1.00 6.91 142 VAL C C 1
ATOM 5371 O O . VAL C 1 142 ? 37.555 20.230 98.550 1.00 3.80 142 VAL C O 1
ATOM 5375 N N . TYR C 1 143 ? 36.267 20.238 100.378 1.00 7.95 143 TYR C N 1
ATOM 5376 C CA . TYR C 1 143 ? 35.335 19.148 99.959 1.00 10.55 143 TYR C CA 1
ATOM 5377 C C . TYR C 1 143 ? 33.963 19.578 99.490 1.00 10.77 143 TYR C C 1
ATOM 5378 O O . TYR C 1 143 ? 33.288 18.815 98.818 1.00 13.57 143 TYR C O 1
ATOM 5387 N N . ALA C 1 144 ? 33.543 20.772 99.886 1.00 10.47 144 ALA C N 1
ATOM 5388 C CA . ALA C 1 144 ? 32.199 21.288 99.595 1.00 9.52 144 ALA C CA 1
ATOM 5389 C C . ALA C 1 144 ? 32.197 22.798 99.695 1.00 9.60 144 ALA C C 1
ATOM 5390 O O . ALA C 1 144 ? 32.938 23.359 100.493 1.00 8.04 144 ALA C O 1
ATOM 5392 N N . ASP C 1 145 ? 31.335 23.445 98.916 1.00 8.28 145 ASP C N 1
ATOM 5393 C CA . ASP C 1 145 ? 31.073 24.876 99.098 1.00 7.95 145 ASP C CA 1
ATOM 5394 C C . ASP C 1 145 ? 30.432 25.145 100.450 1.00 6.13 145 ASP C C 1
ATOM 5395 O O . ASP C 1 145 ? 29.770 24.296 101.035 1.00 4.51 145 ASP C O 1
ATOM 5400 N N . ARG C 1 146 ? 30.602 26.363 100.928 1.00 5.13 146 ARG C N 1
ATOM 5401 C CA . ARG C 1 146 ? 29.912 26.798 102.118 1.00 6.09 146 ARG C CA 1
ATOM 5402 C C . ARG C 1 146 ? 28.990 27.990 101.810 1.00 5.85 146 ARG C C 1
ATOM 5403 O O . ARG C 1 146 ? 29.342 28.872 101.062 1.00 2.00 146 ARG C O 1
ATOM 5411 N N . PRO C 1 147 ? 27.825 28.024 102.438 1.00 6.66 147 PRO C N 1
ATOM 5412 C CA . PRO C 1 147 ? 26.896 29.133 102.256 1.00 5.71 147 PRO C CA 1
ATOM 5413 C C . PRO C 1 147 ? 27.533 30.425 102.775 1.00 6.91 147 PRO C C 1
ATOM 5414 O O . PRO C 1 147 ? 28.352 30.427 103.710 1.00 5.25 147 PRO C O 1
ATOM 5418 N N . ALA C 1 148 ? 27.206 31.531 102.120 1.00 6.90 148 ALA C N 1
ATOM 5419 C CA . ALA C 1 148 ? 27.779 32.816 102.482 1.00 7.47 148 ALA C CA 1
ATOM 5420 C C . ALA C 1 148 ? 27.550 33.188 103.952 1.00 6.05 148 ALA C C 1
ATOM 5421 O O . ALA C 1 148 ? 28.404 33.836 104.591 1.00 4.79 148 ALA C O 1
ATOM 5423 N N . PHE C 1 149 ? 26.391 32.802 104.481 1.00 3.53 149 PHE C N 1
ATOM 5424 C CA . PHE C 1 149 ? 26.003 33.167 105.857 1.00 3.80 149 PHE C CA 1
ATOM 5425 C C . PHE C 1 149 ? 27.010 32.500 106.841 1.00 3.69 149 PHE C C 1
ATOM 5426 O O . PHE C 1 149 ? 27.312 33.027 107.923 1.00 3.13 149 PHE C O 1
ATOM 5434 N N . ALA C 1 150 ? 27.482 31.311 106.470 1.00 5.09 150 ALA C N 1
ATOM 5435 C CA . ALA C 1 150 ? 28.400 30.537 107.340 1.00 3.70 150 ALA C CA 1
ATOM 5436 C C . ALA C 1 150 ? 29.783 31.182 107.455 1.00 4.97 150 ALA C C 1
ATOM 5437 O O . ALA C 1 150 ? 30.449 31.037 108.483 1.00 5.92 150 ALA C O 1
ATOM 5439 N N . THR C 1 151 ? 30.218 31.852 106.388 1.00 2.84 151 THR C N 1
ATOM 5440 C CA . THR C 1 151 ? 31.542 32.481 106.336 1.00 3.42 151 THR C CA 1
ATOM 5441 C C . THR C 1 151 ? 31.535 33.992 106.534 1.00 2.64 151 THR C C 1
ATOM 5442 O O . THR C 1 151 ? 32.579 34.637 106.547 1.00 2.40 151 THR C O 1
ATOM 5446 N N . ASN C 1 152 ? 30.356 34.571 106.665 1.00 4.26 152 ASN C N 1
ATOM 5447 C CA . ASN C 1 152 ? 30.241 36.031 106.926 1.00 4.82 152 ASN C CA 1
ATOM 5448 C C . ASN C 1 152 ? 30.841 36.336 108.318 1.00 3.87 152 ASN C C 1
ATOM 5449 O O . ASN C 1 152 ? 30.629 35.616 109.280 1.00 3.84 152 ASN C O 1
ATOM 5454 N N . GLN C 1 153 ? 31.613 37.406 108.394 1.00 4.93 153 GLN C N 1
ATOM 5455 C CA . GLN C 1 153 ? 32.282 37.816 109.642 1.00 6.67 153 GLN C CA 1
ATOM 5456 C C . GLN C 1 153 ? 31.363 38.631 110.581 1.00 5.01 153 GLN C C 1
ATOM 5457 O O . GLN C 1 153 ? 31.593 38.745 111.803 1.00 3.41 153 GLN C O 1
ATOM 5463 N N . PHE C 1 154 ? 30.310 39.197 109.998 1.00 4.97 154 PHE C N 1
ATOM 5464 C CA . PHE C 1 154 ? 29.232 39.831 110.763 1.00 4.83 154 PHE C CA 1
ATOM 5465 C C . PHE C 1 154 ? 29.787 40.803 111.801 1.00 4.97 154 PHE C C 1
ATOM 5466 O O . PHE C 1 154 ? 29.445 40.751 112.974 1.00 7.07 154 PHE C O 1
ATOM 5474 N N . LEU C 1 155 ? 30.636 41.712 111.328 1.00 5.58 155 LEU C N 1
ATOM 5475 C CA . LEU C 1 155 ? 31.246 42.709 112.174 1.00 5.74 155 LEU C CA 1
ATOM 5476 C C . LEU C 1 155 ? 30.203 43.675 112.685 1.00 4.75 155 LEU C C 1
ATOM 5477 O O . LEU C 1 155 ? 29.397 44.210 111.932 1.00 2.62 155 LEU C O 1
ATOM 5482 N N . ALA C 1 156 ? 30.228 43.907 113.979 1.00 5.01 156 ALA C N 1
ATOM 5483 C CA . ALA C 1 156 ? 29.283 44.853 114.568 1.00 8.47 156 ALA C CA 1
ATOM 5484 C C . ALA C 1 156 ? 29.471 46.214 113.895 1.00 6.91 156 ALA C C 1
ATOM 5485 O O . ALA C 1 156 ? 30.587 46.643 113.672 1.00 8.33 156 ALA C O 1
ATOM 5487 N N . PRO C 1 157 ? 28.381 46.871 113.511 1.00 8.70 157 PRO C N 1
ATOM 5488 C CA . PRO C 1 157 ? 28.462 48.231 112.998 1.00 10.48 157 PRO C CA 1
ATOM 5489 C C . PRO C 1 157 ? 28.973 49.207 114.032 1.00 9.13 157 PRO C C 1
ATOM 5490 O O . PRO C 1 157 ? 29.025 48.900 115.211 1.00 10.58 157 PRO C O 1
ATOM 5494 N N . LYS C 1 158 ? 29.293 50.397 113.567 1.00 11.60 158 LYS C N 1
ATOM 5495 C CA . LYS C 1 158 ? 29.899 51.446 114.401 1.00 14.62 158 LYS C CA 1
ATOM 5496 C C . LYS C 1 158 ? 28.905 51.984 115.441 1.00 12.62 158 LYS C C 1
ATOM 5497 O O . LYS C 1 158 ? 29.254 52.235 116.591 1.00 13.71 158 LYS C O 1
ATOM 5503 N N . ARG C 1 159 ? 27.653 52.143 115.032 1.00 10.82 159 ARG C N 1
ATOM 5504 C CA . ARG C 1 159 ? 26.627 52.754 115.894 1.00 8.31 159 ARG C CA 1
ATOM 5505 C C . ARG C 1 159 ? 26.362 51.968 117.182 1.00 5.73 159 ARG C C 1
ATOM 5506 O O . ARG C 1 159 ? 26.739 50.748 117.348 1.00 2.38 159 ARG C O 1
ATOM 5514 N N . ALA C 1 160 ? 25.674 52.621 118.106 1.00 2.00 160 ALA C N 1
ATOM 5515 C CA . ALA C 1 160 ? 25.333 51.942 119.356 1.00 5.92 160 ALA C CA 1
ATOM 5516 C C . ALA C 1 160 ? 24.408 50.774 119.030 1.00 3.98 160 ALA C C 1
ATOM 5517 O O . ALA C 1 160 ? 23.737 50.781 117.992 1.00 2.00 160 ALA C O 1
ATOM 5519 N N . PRO C 1 161 ? 24.352 49.759 119.892 1.00 6.58 161 PRO C N 1
ATOM 5520 C CA . PRO C 1 161 ? 23.481 48.621 119.598 1.00 6.30 161 PRO C CA 1
ATOM 5521 C C . PRO C 1 161 ? 22.015 49.041 119.580 1.00 9.78 161 PRO C C 1
ATOM 5522 O O . PRO C 1 161 ? 21.611 49.955 120.301 1.00 10.45 161 PRO C O 1
ATOM 5526 N N . ASP C 1 162 ? 21.247 48.434 118.678 1.00 6.63 162 ASP C N 1
ATOM 5527 C CA . ASP C 1 162 ? 19.831 48.721 118.569 1.00 6.47 162 ASP C CA 1
ATOM 5528 C C . ASP C 1 162 ? 19.090 48.147 119.740 1.00 4.58 162 ASP C C 1
ATOM 5529 O O . ASP C 1 162 ? 18.054 48.652 120.163 1.00 2.00 162 ASP C O 1
ATOM 5534 N N . TYR C 1 163 ? 19.554 46.996 120.204 1.00 6.26 163 TYR C N 1
ATOM 5535 C CA . TYR C 1 163 ? 18.886 46.326 121.289 1.00 5.45 163 TYR C CA 1
ATOM 5536 C C . TYR C 1 163 ? 19.919 45.713 122.177 1.00 7.95 163 TYR C C 1
ATOM 5537 O O . TYR C 1 163 ? 21.014 45.307 121.738 1.00 8.40 163 TYR C O 1
ATOM 5546 N N . GLN C 1 164 ? 19.573 45.640 123.445 1.00 6.19 164 GLN C N 1
ATOM 5547 C CA . GLN C 1 164 ? 20.347 44.829 124.387 1.00 2.47 164 GLN C CA 1
ATOM 5548 C C . GLN C 1 164 ? 19.472 44.239 125.468 1.00 7.14 164 GLN C C 1
ATOM 5549 O O . GLN C 1 164 ? 18.408 44.753 125.813 1.00 7.34 164 GLN C O 1
ATOM 5555 N N . VAL C 1 165 ? 19.944 43.109 125.954 1.00 6.14 165 VAL C N 1
ATOM 5556 C CA . VAL C 1 165 ? 19.352 42.419 127.094 1.00 7.20 165 VAL C CA 1
ATOM 5557 C C . VAL C 1 165 ? 20.391 41.609 127.906 1.00 6.76 165 VAL C C 1
ATOM 5558 O O . VAL C 1 165 ? 21.313 40.962 127.352 1.00 5.02 165 VAL C O 1
ATOM 5562 N N . ASP C 1 166 ? 20.184 41.603 129.220 1.00 6.17 166 ASP C N 1
ATOM 5563 C CA . ASP C 1 166 ? 20.988 40.837 130.169 1.00 5.88 166 ASP C CA 1
ATOM 5564 C C . ASP C 1 166 ? 20.295 39.518 130.484 1.00 6.00 166 ASP C C 1
ATOM 5565 O O . ASP C 1 166 ? 19.104 39.473 130.766 1.00 8.51 166 ASP C O 1
ATOM 5570 N N . VAL C 1 167 ? 21.054 38.448 130.401 1.00 4.78 167 VAL C N 1
ATOM 5571 C CA . VAL C 1 167 ? 20.530 37.095 130.616 1.00 3.99 167 VAL C CA 1
ATOM 5572 C C . VAL C 1 167 ? 21.301 36.432 131.771 1.00 7.53 167 VAL C C 1
ATOM 5573 O O . VAL C 1 167 ? 22.418 35.982 131.560 1.00 5.65 167 VAL C O 1
ATOM 5577 N N . PRO C 1 168 ? 20.724 36.394 132.977 1.00 10.35 168 PRO C N 1
ATOM 5578 C CA . PRO C 1 168 ? 21.324 35.671 134.106 1.00 12.02 168 PRO C CA 1
ATOM 5579 C C . PRO C 1 168 ? 21.365 34.176 133.825 1.00 9.90 168 PRO C C 1
ATOM 5580 O O . PRO C 1 168 ? 20.418 33.609 133.314 1.00 12.84 168 PRO C O 1
ATOM 5584 N N . VAL C 1 169 ? 22.506 33.574 134.119 1.00 4.97 169 VAL C N 1
ATOM 5585 C CA . VAL C 1 169 ? 22.710 32.118 133.932 1.00 5.01 169 VAL C CA 1
ATOM 5586 C C . VAL C 1 169 ? 22.703 31.461 135.297 1.00 3.47 169 VAL C C 1
ATOM 5587 O O . VAL C 1 169 ? 23.583 31.712 136.127 1.00 4.48 169 VAL C O 1
ATOM 5591 N N . SER C 1 170 ? 21.706 30.624 135.551 1.00 4.92 170 SER C N 1
ATOM 5592 C CA . SER C 1 170 ? 21.619 29.904 136.806 1.00 2.81 170 SER C CA 1
ATOM 5593 C C . SER C 1 170 ? 22.948 29.175 137.049 1.00 5.13 170 SER C C 1
ATOM 5594 O O . SER C 1 170 ? 23.580 28.628 136.169 1.00 3.70 170 SER C O 1
ATOM 5597 N N . GLU C 1 171 ? 23.309 29.114 138.309 1.00 2.20 171 GLU C N 1
ATOM 5598 C CA . GLU C 1 171 ? 24.426 28.325 138.761 1.00 4.92 171 GLU C CA 1
ATOM 5599 C C . GLU C 1 171 ? 24.287 26.811 138.474 1.00 5.11 171 GLU C C 1
ATOM 5600 O O . GLU C 1 171 ? 25.272 26.132 138.398 1.00 6.98 171 GLU C O 1
ATOM 5606 N N . ASP C 1 172 ? 23.053 26.345 138.298 1.00 4.04 172 ASP C N 1
ATOM 5607 C CA . ASP C 1 172 ? 22.710 24.961 137.989 1.00 7.49 172 ASP C CA 1
ATOM 5608 C C . ASP C 1 172 ? 22.315 24.710 136.551 1.00 6.02 172 ASP C C 1
ATOM 5609 O O . ASP C 1 172 ? 21.898 23.631 136.238 1.00 5.67 172 ASP C O 1
ATOM 5614 N N . LEU C 1 173 ? 22.474 25.708 135.689 1.00 4.30 173 LEU C N 1
ATOM 5615 C CA . LEU C 1 173 ? 22.057 25.556 134.294 1.00 4.70 173 LEU C CA 1
ATOM 5616 C C . LEU C 1 173 ? 22.753 24.412 133.549 1.00 3.95 173 LEU C C 1
ATOM 5617 O O . LEU C 1 173 ? 22.083 23.690 132.833 1.00 4.98 173 LEU C O 1
ATOM 5622 N N . ALA C 1 174 ? 24.069 24.279 133.686 1.00 5.63 174 ALA C N 1
ATOM 5623 C CA . ALA C 1 174 ? 24.796 23.193 133.024 1.00 6.75 174 ALA C CA 1
ATOM 5624 C C . ALA C 1 174 ? 24.261 21.754 133.388 1.00 4.38 174 ALA C C 1
ATOM 5625 O O . ALA C 1 174 ? 24.237 20.898 132.545 1.00 3.15 174 ALA C O 1
ATOM 5627 N N . ALA C 1 175 ? 23.875 21.547 134.649 1.00 3.47 175 ALA C N 1
ATOM 5628 C CA . ALA C 1 175 ? 23.287 20.280 135.117 1.00 2.75 175 ALA C CA 1
ATOM 5629 C C . ALA C 1 175 ? 21.977 19.896 134.399 1.00 2.00 175 ALA C C 1
ATOM 5630 O O . ALA C 1 175 ? 21.702 18.698 134.197 1.00 2.00 175 ALA C O 1
ATOM 5632 N N . LEU C 1 176 ? 21.195 20.914 134.005 1.00 2.00 176 LEU C N 1
ATOM 5633 C CA . LEU C 1 176 ? 19.973 20.725 133.248 1.00 2.00 176 LEU C CA 1
ATOM 5634 C C . LEU C 1 176 ? 20.240 20.610 131.744 1.00 2.00 176 LEU C C 1
ATOM 5635 O O . LEU C 1 176 ? 19.722 19.686 131.075 1.00 2.00 176 LEU C O 1
ATOM 5640 N N . TYR C 1 177 ? 21.073 21.501 131.234 1.00 2.64 177 TYR C N 1
ATOM 5641 C CA . TYR C 1 177 ? 21.392 21.606 129.804 1.00 3.49 177 TYR C CA 1
ATOM 5642 C C . TYR C 1 177 ? 22.080 20.341 129.283 1.00 2.59 177 TYR C C 1
ATOM 5643 O O . TYR C 1 177 ? 21.778 19.819 128.214 1.00 3.32 177 TYR C O 1
ATOM 5652 N N . ARG C 1 178 ? 22.920 19.722 130.111 1.00 3.18 178 ARG C N 1
ATOM 5653 C CA . ARG C 1 178 ? 23.671 18.565 129.717 1.00 2.47 178 ARG C CA 1
ATOM 5654 C C . ARG C 1 178 ? 22.764 17.324 129.488 1.00 3.78 178 ARG C C 1
ATOM 5655 O O . ARG C 1 178 ? 23.146 16.408 128.834 1.00 5.50 178 ARG C O 1
ATOM 5663 N N . LEU C 1 179 ? 21.551 17.368 130.017 1.00 3.66 179 LEU C N 1
ATOM 5664 C CA . LEU C 1 179 ? 20.536 16.347 129.800 1.00 2.00 179 LEU C CA 1
ATOM 5665 C C . LEU C 1 179 ? 20.048 16.287 128.314 1.00 2.00 179 LEU C C 1
ATOM 5666 O O . LEU C 1 179 ? 19.473 15.280 127.891 1.00 2.00 179 LEU C O 1
ATOM 5671 N N . SER C 1 180 ? 20.269 17.361 127.561 1.00 3.03 180 SER C N 1
ATOM 5672 C CA . SER C 1 180 ? 19.993 17.379 126.119 1.00 4.42 180 SER C CA 1
ATOM 5673 C C . SER C 1 180 ? 21.022 16.611 125.265 1.00 4.59 180 SER C C 1
ATOM 5674 O O . SER C 1 180 ? 20.782 16.335 124.092 1.00 4.84 180 SER C O 1
ATOM 5677 N N . GLY C 1 181 ? 22.123 16.201 125.880 1.00 3.15 181 GLY C N 1
ATOM 5678 C CA . GLY C 1 181 ? 22.961 15.143 125.325 1.00 8.06 181 GLY C CA 1
ATOM 5679 C C . GLY C 1 181 ? 24.445 15.284 125.633 1.00 5.90 181 GLY C C 1
ATOM 5680 O O . GLY C 1 181 ? 25.165 14.365 125.712 1.00 2.68 181 GLY C O 1
ATOM 5681 N N . ASP C 1 182 ? 24.920 16.504 125.810 1.00 2.00 182 ASP C N 1
ATOM 5682 C CA . ASP C 1 182 ? 26.359 16.705 126.010 1.00 4.59 182 ASP C CA 1
ATOM 5683 C C . ASP C 1 182 ? 26.826 16.479 127.468 1.00 2.00 182 ASP C C 1
ATOM 5684 O O . ASP C 1 182 ? 26.810 17.374 128.249 1.00 8.99 182 ASP C O 1
ATOM 5689 N N . ARG C 1 183 ? 27.334 15.287 127.765 1.00 2.79 183 ARG C N 1
ATOM 5690 C CA . ARG C 1 183 ? 27.660 14.858 129.159 1.00 5.12 183 ARG C CA 1
ATOM 5691 C C . ARG C 1 183 ? 29.110 15.247 129.614 1.00 5.03 183 ARG C C 1
ATOM 5692 O O . ARG C 1 183 ? 29.550 14.915 130.703 1.00 3.04 183 ARG C O 1
ATOM 5700 N N . ASN C 1 184 ? 29.838 15.948 128.747 1.00 3.70 184 ASN C N 1
ATOM 5701 C CA . ASN C 1 184 ? 31.251 16.240 128.969 1.00 6.30 184 ASN C CA 1
ATOM 5702 C C . ASN C 1 184 ? 31.474 16.729 130.418 1.00 3.86 184 ASN C C 1
ATOM 5703 O O . ASN C 1 184 ? 30.786 17.653 130.865 1.00 2.53 184 ASN C O 1
ATOM 5708 N N . PRO C 1 185 ? 32.378 16.102 131.135 1.00 2.51 185 PRO C N 1
ATOM 5709 C CA . PRO C 1 185 ? 32.591 16.408 132.548 1.00 2.00 185 PRO C CA 1
ATOM 5710 C C . PRO C 1 185 ? 33.101 17.830 132.839 1.00 5.38 185 PRO C C 1
ATOM 5711 O O . PRO C 1 185 ? 33.047 18.287 133.972 1.00 4.04 185 PRO C O 1
ATOM 5715 N N . LEU C 1 186 ? 33.616 18.484 131.811 1.00 2.09 186 LEU C N 1
ATOM 5716 C CA . LEU C 1 186 ? 34.075 19.871 131.933 1.00 4.85 186 LEU C CA 1
ATOM 5717 C C . LEU C 1 186 ? 32.966 20.813 132.440 1.00 2.00 186 LEU C C 1
ATOM 5718 O O . LEU C 1 186 ? 33.224 21.906 133.030 1.00 2.71 186 LEU C O 1
ATOM 5723 N N . HIS C 1 187 ? 31.723 20.459 132.126 1.00 2.34 187 HIS C N 1
ATOM 5724 C CA . HIS C 1 187 ? 30.541 21.288 132.486 1.00 3.16 187 HIS C CA 1
ATOM 5725 C C . HIS C 1 187 ? 29.865 20.928 133.832 1.00 2.19 187 HIS C C 1
ATOM 5726 O O . HIS C 1 187 ? 28.839 21.501 134.198 1.00 2.35 187 HIS C O 1
ATOM 5733 N N . ILE C 1 188 ? 30.440 19.986 134.576 1.00 2.35 188 ILE C N 1
ATOM 5734 C CA . ILE C 1 188 ? 29.767 19.481 135.785 1.00 2.15 188 ILE C CA 1
ATOM 5735 C C . ILE C 1 188 ? 30.681 18.992 136.946 1.00 2.39 188 ILE C C 1
ATOM 5736 O O . ILE C 1 188 ? 30.281 19.038 138.117 1.00 2.00 188 ILE C O 1
ATOM 5741 N N . ASP C 1 189 ? 31.843 18.445 136.609 1.00 2.00 189 ASP C N 1
ATOM 5742 C CA . ASP C 1 189 ? 32.748 17.815 137.551 1.00 2.73 189 ASP C CA 1
ATOM 5743 C C . ASP C 1 189 ? 33.908 18.788 137.909 1.00 4.15 189 ASP C C 1
ATOM 5744 O O . ASP C 1 189 ? 34.796 19.013 137.090 1.00 2.57 189 ASP C O 1
ATOM 5749 N N . PRO C 1 190 ? 33.899 19.362 139.111 1.00 2.19 190 PRO C N 1
ATOM 5750 C CA . PRO C 1 190 ? 34.927 20.381 139.472 1.00 2.11 190 PRO C CA 1
ATOM 5751 C C . PRO C 1 190 ? 36.343 19.819 139.461 1.00 2.00 190 PRO C C 1
ATOM 5752 O O . PRO C 1 190 ? 37.265 20.485 139.107 1.00 4.43 190 PRO C O 1
ATOM 5756 N N . ASN C 1 191 ? 36.485 18.565 139.841 1.00 2.33 191 ASN C N 1
ATOM 5757 C CA . ASN C 1 191 ? 37.798 17.918 139.838 1.00 2.10 191 ASN C CA 1
ATOM 5758 C C . ASN C 1 191 ? 38.355 17.854 138.409 1.00 2.00 191 ASN C C 1
ATOM 5759 O O . ASN C 1 191 ? 39.491 18.250 138.151 1.00 2.00 191 ASN C O 1
ATOM 5764 N N . PHE C 1 192 ? 37.522 17.382 137.483 1.00 2.00 192 PHE C N 1
ATOM 5765 C CA . PHE C 1 192 ? 37.912 17.308 136.068 1.00 2.00 192 PHE C CA 1
ATOM 5766 C C . PHE C 1 192 ? 38.250 18.704 135.501 1.00 2.00 192 PHE C C 1
ATOM 5767 O O . PHE C 1 192 ? 39.233 18.905 134.804 1.00 2.00 192 PHE C O 1
ATOM 5775 N N . ALA C 1 193 ? 37.364 19.613 135.792 1.00 2.00 193 ALA C N 1
ATOM 5776 C CA . ALA C 1 193 ? 37.506 20.998 135.310 1.00 2.71 193 ALA C CA 1
ATOM 5777 C C . ALA C 1 193 ? 38.824 21.625 135.797 1.00 3.02 193 ALA C C 1
ATOM 5778 O O . ALA C 1 193 ? 39.532 22.271 135.036 1.00 3.35 193 ALA C O 1
ATOM 5780 N N . LYS C 1 194 ? 39.170 21.406 137.051 1.00 2.38 194 LYS C N 1
ATOM 5781 C CA . LYS C 1 194 ? 40.398 21.984 137.619 1.00 3.67 194 LYS C CA 1
ATOM 5782 C C . LYS C 1 194 ? 41.613 21.246 137.071 1.00 2.78 194 LYS C C 1
ATOM 5783 O O . LYS C 1 194 ? 42.632 21.818 136.817 1.00 3.15 194 LYS C O 1
ATOM 5789 N N . GLY C 1 195 ? 41.466 19.944 136.854 1.00 2.92 195 GLY C N 1
ATOM 5790 C CA . GLY C 1 195 ? 42.461 19.164 136.132 1.00 3.44 195 GLY C CA 1
ATOM 5791 C C . GLY C 1 195 ? 42.738 19.737 134.754 1.00 3.99 195 GLY C C 1
ATOM 5792 O O . GLY C 1 195 ? 43.897 19.822 134.357 1.00 7.83 195 GLY C O 1
ATOM 5793 N N . ALA C 1 196 ? 41.683 20.272 134.116 1.00 7.81 196 ALA C N 1
ATOM 5794 C CA . ALA C 1 196 ? 41.759 20.992 132.811 1.00 6.40 196 ALA C CA 1
ATOM 5795 C C . ALA C 1 196 ? 42.204 22.440 132.883 1.00 12.33 196 ALA C C 1
ATOM 5796 O O . ALA C 1 196 ? 42.171 23.154 131.881 1.00 11.70 196 ALA C O 1
ATOM 5798 N N . LYS C 1 197 ? 42.536 22.910 134.078 1.00 14.23 197 LYS C N 1
ATOM 5799 C CA . LYS C 1 197 ? 43.013 24.290 134.297 1.00 14.18 197 LYS C CA 1
ATOM 5800 C C . LYS C 1 197 ? 41.949 25.368 134.360 1.00 13.47 197 LYS C C 1
ATOM 5801 O O . LYS C 1 197 ? 42.266 26.530 134.235 1.00 12.81 197 LYS C O 1
ATOM 5807 N N . PHE C 1 198 ? 40.705 24.974 134.592 1.00 10.12 198 PHE C N 1
ATOM 5808 C CA . PHE C 1 198 ? 39.616 25.897 134.874 1.00 8.50 198 PHE C CA 1
ATOM 5809 C C . PHE C 1 198 ? 39.373 25.934 136.384 1.00 10.19 198 PHE C C 1
ATOM 5810 O O . PHE C 1 198 ? 39.675 24.972 137.086 1.00 9.68 198 PHE C O 1
ATOM 5818 N N . PRO C 1 199 ? 38.902 27.061 136.918 1.00 9.51 199 PRO C N 1
ATOM 5819 C CA . PRO C 1 199 ? 38.687 27.177 138.375 1.00 10.28 199 PRO C CA 1
ATOM 5820 C C . PRO C 1 199 ? 37.480 26.439 138.859 1.00 9.18 199 PRO C C 1
ATOM 5821 O O . PRO C 1 199 ? 37.388 26.112 140.026 1.00 11.19 199 PRO C O 1
ATOM 5825 N N . LYS C 1 200 ? 36.537 26.208 137.954 1.00 9.32 200 LYS C N 1
ATOM 5826 C CA . LYS C 1 200 ? 35.345 25.439 138.222 1.00 7.62 200 LYS C CA 1
ATOM 5827 C C . LYS C 1 200 ? 34.716 25.026 136.873 1.00 5.86 200 LYS C C 1
ATOM 5828 O O . LYS C 1 200 ? 35.203 25.456 135.812 1.00 2.00 200 LYS C O 1
ATOM 5834 N N . PRO C 1 201 ? 33.664 24.201 136.872 1.00 2.91 201 PRO C N 1
ATOM 5835 C CA . PRO C 1 201 ? 33.074 23.793 135.585 1.00 2.00 201 PRO C CA 1
ATOM 5836 C C . PRO C 1 201 ? 32.507 24.938 134.803 1.00 5.41 201 PRO C C 1
ATOM 5837 O O . PRO C 1 201 ? 31.983 25.885 135.377 1.00 2.76 201 PRO C O 1
ATOM 5841 N N . ILE C 1 202 ? 32.694 24.894 133.492 1.00 3.35 202 ILE C N 1
ATOM 5842 C CA . ILE C 1 202 ? 32.187 25.937 132.624 1.00 3.20 202 ILE C CA 1
ATOM 5843 C C . ILE C 1 202 ? 30.862 25.541 131.997 1.00 10.33 202 ILE C C 1
ATOM 5844 O O . ILE C 1 202 ? 30.516 24.303 131.867 1.00 2.00 202 ILE C O 1
ATOM 5849 N N . LEU C 1 203 ? 30.129 26.577 131.576 1.00 2.00 203 LEU C N 1
ATOM 5850 C CA . LEU C 1 203 ? 28.906 26.359 130.814 1.00 4.03 203 LEU C CA 1
ATOM 5851 C C . LEU C 1 203 ? 29.228 25.905 129.416 1.00 3.44 203 LEU C C 1
ATOM 5852 O O . LEU C 1 203 ? 30.216 26.281 128.829 1.00 2.72 203 LEU C O 1
ATOM 5857 N N . HIS C 1 204 ? 28.381 25.080 128.884 1.00 9.33 204 HIS C N 1
ATOM 5858 C CA . HIS C 1 204 ? 28.499 24.659 127.456 1.00 4.57 204 HIS C CA 1
ATOM 5859 C C . HIS C 1 204 ? 28.435 25.833 126.540 1.00 5.63 204 HIS C C 1
ATOM 5860 O O . HIS C 1 204 ? 27.527 26.667 126.627 1.00 10.05 204 HIS C O 1
ATOM 5867 N N . GLY C 1 205 ? 29.396 25.928 125.632 1.00 4.56 205 GLY C N 1
ATOM 5868 C CA . GLY C 1 205 ? 29.394 26.996 124.644 1.00 6.06 205 GLY C CA 1
ATOM 5869 C C . GLY C 1 205 ? 28.106 26.982 123.847 1.00 5.28 205 GLY C C 1
ATOM 5870 O O . GLY C 1 205 ? 27.582 28.002 123.510 1.00 2.26 205 GLY C O 1
ATOM 5879 N N . CYS C 1 207 ? 25.192 26.038 124.952 1.00 5.63 207 CYS C N 1
ATOM 5880 C CA . CYS C 1 207 ? 24.159 26.656 125.796 1.00 2.14 207 CYS C CA 1
ATOM 5881 C C . CYS C 1 207 ? 24.217 28.195 125.664 1.00 4.39 207 CYS C C 1
ATOM 5882 O O . CYS C 1 207 ? 23.218 28.848 125.431 1.00 3.19 207 CYS C O 1
ATOM 5885 N N . THR C 1 208 ? 25.398 28.767 125.761 1.00 3.85 208 THR C N 1
ATOM 5886 C CA . THR C 1 208 ? 25.574 30.212 125.574 1.00 5.78 208 THR C CA 1
ATOM 5887 C C . THR C 1 208 ? 24.958 30.686 124.255 1.00 4.05 208 THR C C 1
ATOM 5888 O O . THR C 1 208 ? 24.238 31.637 124.135 1.00 4.36 208 THR C O 1
ATOM 5892 N N . TYR C 1 209 ? 25.191 29.850 123.281 1.00 4.47 209 TYR C N 1
ATOM 5893 C CA . TYR C 1 209 ? 24.736 30.070 121.922 1.00 6.14 209 TYR C CA 1
ATOM 5894 C C . TYR C 1 209 ? 23.223 30.024 121.796 1.00 7.12 209 TYR C C 1
ATOM 5895 O O . TYR C 1 209 ? 22.586 30.921 121.204 1.00 3.62 209 TYR C O 1
ATOM 5904 N N . GLY C 1 210 ? 22.645 28.993 122.385 1.00 7.14 210 GLY C N 1
ATOM 5905 C CA . GLY C 1 210 ? 21.201 28.890 122.497 1.00 8.15 210 GLY C CA 1
ATOM 5906 C C . GLY C 1 210 ? 20.529 29.933 123.357 1.00 7.58 210 GLY C C 1
ATOM 5907 O O . GLY C 1 210 ? 19.413 30.383 123.022 1.00 7.20 210 GLY C O 1
ATOM 5908 N N . LEU C 1 211 ? 21.177 30.320 124.465 1.00 6.74 211 LEU C N 1
ATOM 5909 C CA . LEU C 1 211 ? 20.648 31.343 125.350 1.00 4.98 211 LEU C CA 1
ATOM 5910 C C . LEU C 1 211 ? 20.578 32.693 124.602 1.00 8.56 211 LEU C C 1
ATOM 5911 O O . LEU C 1 211 ? 19.607 33.424 124.720 1.00 2.18 211 LEU C O 1
ATOM 5916 N N . SER C 1 212 ? 21.595 32.961 123.784 1.00 4.33 212 SER C N 1
ATOM 5917 C CA . SER C 1 212 ? 21.637 34.173 122.958 1.00 4.16 212 SER C CA 1
ATOM 5918 C C . SER C 1 212 ? 20.526 34.110 121.911 1.00 2.00 212 SER C C 1
ATOM 5919 O O . SER C 1 212 ? 19.793 35.086 121.703 1.00 5.60 212 SER C O 1
ATOM 5922 N N . ALA C 1 213 ? 20.399 32.955 121.262 1.00 2.01 213 ALA C N 1
ATOM 5923 C CA . ALA C 1 213 ? 19.352 32.696 120.276 1.00 2.88 213 ALA C CA 1
ATOM 5924 C C . ALA C 1 213 ? 17.947 32.958 120.839 1.00 3.40 213 ALA C C 1
ATOM 5925 O O . ALA C 1 213 ? 17.125 33.672 120.217 1.00 3.83 213 ALA C O 1
ATOM 5927 N N . LYS C 1 214 ? 17.698 32.408 122.016 1.00 3.65 214 LYS C N 1
ATOM 5928 C CA . LYS C 1 214 ? 16.399 32.550 122.666 1.00 5.92 214 LYS C CA 1
ATOM 5929 C C . LYS C 1 214 ? 16.102 34.053 122.960 1.00 5.47 214 LYS C C 1
ATOM 5930 O O . LYS C 1 214 ? 15.010 34.551 122.694 1.00 5.10 214 LYS C O 1
ATOM 5936 N N . ALA C 1 215 ? 17.087 34.763 123.506 1.00 3.68 215 ALA C N 1
ATOM 5937 C CA . ALA C 1 215 ? 16.925 36.210 123.788 1.00 5.88 215 ALA C CA 1
ATOM 5938 C C . ALA C 1 215 ? 16.616 36.976 122.513 1.00 4.92 215 ALA C C 1
ATOM 5939 O O . ALA C 1 215 ? 15.762 37.865 122.480 1.00 6.94 215 ALA C O 1
ATOM 5941 N N . LEU C 1 216 ? 17.313 36.642 121.446 1.00 4.76 216 LEU C N 1
ATOM 5942 C CA . LEU C 1 216 ? 17.073 37.294 120.147 1.00 4.29 216 LEU C CA 1
ATOM 5943 C C . LEU C 1 216 ? 15.686 36.998 119.586 1.00 5.36 216 LEU C C 1
ATOM 5944 O O . LEU C 1 216 ? 15.011 37.868 119.062 1.00 2.00 216 LEU C O 1
ATOM 5949 N N . ILE C 1 217 ? 15.253 35.735 119.672 1.00 2.00 217 ILE C N 1
ATOM 5950 C CA . ILE C 1 217 ? 13.901 35.395 119.251 1.00 2.00 217 ILE C CA 1
ATOM 5951 C C . ILE C 1 217 ? 12.822 36.193 120.033 1.00 2.59 217 ILE C C 1
ATOM 5952 O O . ILE C 1 217 ? 11.862 36.679 119.453 1.00 2.31 217 ILE C O 1
ATOM 5957 N N . ASP C 1 218 ? 12.971 36.293 121.346 1.00 4.15 218 ASP C N 1
ATOM 5958 C CA . ASP C 1 218 ? 12.016 37.042 122.173 1.00 3.45 218 ASP C CA 1
ATOM 5959 C C . ASP C 1 218 ? 11.765 38.446 121.625 1.00 5.46 218 ASP C C 1
ATOM 5960 O O . ASP C 1 218 ? 10.635 38.943 121.678 1.00 3.18 218 ASP C O 1
ATOM 5965 N N . LYS C 1 219 ? 12.839 39.089 121.171 1.00 4.54 219 LYS C N 1
ATOM 5966 C CA . LYS C 1 219 ? 12.782 40.452 120.648 1.00 5.81 219 LYS C CA 1
ATOM 5967 C C . LYS C 1 219 ? 12.418 40.522 119.149 1.00 4.90 219 LYS C C 1
ATOM 5968 O O . LYS C 1 219 ? 11.546 41.280 118.733 1.00 4.39 219 LYS C O 1
ATOM 5974 N N . PHE C 1 220 ? 13.104 39.752 118.329 1.00 2.81 220 PHE C N 1
ATOM 5975 C CA . PHE C 1 220 ? 13.010 39.909 116.873 1.00 3.48 220 PHE C CA 1
ATOM 5976 C C . PHE C 1 220 ? 12.180 38.886 116.132 1.00 4.94 220 PHE C C 1
ATOM 5977 O O . PHE C 1 220 ? 11.886 39.059 114.954 1.00 2.25 220 PHE C O 1
ATOM 5985 N N . GLY C 1 221 ? 11.813 37.817 116.811 1.00 4.24 221 GLY C N 1
ATOM 5986 C CA . GLY C 1 221 ? 11.128 36.747 116.145 1.00 4.89 221 GLY C CA 1
ATOM 5987 C C . GLY C 1 221 ? 12.030 35.563 115.794 1.00 6.32 221 GLY C C 1
ATOM 5988 O O . GLY C 1 221 ? 13.222 35.571 115.982 1.00 6.51 221 GLY C O 1
ATOM 5997 N N . PHE C 1 223 ? 14.123 32.670 113.713 1.00 4.53 223 PHE C N 1
ATOM 5998 C CA . PHE C 1 223 ? 15.153 32.665 112.671 1.00 4.75 223 PHE C CA 1
ATOM 5999 C C . PHE C 1 223 ? 15.329 31.288 112.095 1.00 3.62 223 PHE C C 1
ATOM 6000 O O . PHE C 1 223 ? 15.044 30.342 112.758 1.00 5.47 223 PHE C O 1
ATOM 6008 N N . ASN C 1 224 ? 15.836 31.201 110.855 1.00 4.28 224 ASN C N 1
ATOM 6009 C CA . ASN C 1 224 ? 16.079 29.888 110.194 1.00 2.56 224 ASN C CA 1
ATOM 6010 C C . ASN C 1 224 ? 17.560 29.640 109.845 1.00 4.05 224 ASN C C 1
ATOM 6011 O O . ASN C 1 224 ? 17.921 28.605 109.291 1.00 5.01 224 ASN C O 1
ATOM 6016 N N . GLU C 1 225 ? 18.397 30.609 110.208 1.00 5.31 225 GLU C N 1
ATOM 6017 C CA . GLU C 1 225 ? 19.842 30.547 110.008 1.00 4.93 225 GLU C CA 1
ATOM 6018 C C . GLU C 1 225 ? 20.560 31.285 111.154 1.00 5.57 225 GLU C C 1
ATOM 6019 O O . GLU C 1 225 ? 20.167 32.380 111.538 1.00 3.61 225 GLU C O 1
ATOM 6025 N N . ILE C 1 226 ? 21.611 30.668 111.689 1.00 2.00 226 ILE C N 1
ATOM 6026 C CA . ILE C 1 226 ? 22.376 31.253 112.757 1.00 2.69 226 ILE C CA 1
ATOM 6027 C C . ILE C 1 226 ? 23.857 30.918 112.573 1.00 4.32 226 ILE C C 1
ATOM 6028 O O . ILE C 1 226 ? 24.230 29.788 112.247 1.00 2.00 226 ILE C O 1
ATOM 6033 N N . LYS C 1 227 ? 24.701 31.920 112.798 1.00 2.00 227 LYS C N 1
ATOM 6034 C CA . LYS C 1 227 ? 26.157 31.683 112.719 1.00 4.06 227 LYS C CA 1
ATOM 6035 C C . LYS C 1 227 ? 26.862 32.447 113.825 1.00 2.87 227 LYS C C 1
ATOM 6036 O O . LYS C 1 227 ? 26.519 33.561 114.101 1.00 3.89 227 LYS C O 1
ATOM 6042 N N . ALA C 1 228 ? 27.842 31.826 114.479 1.00 4.43 228 ALA C N 1
ATOM 6043 C CA . ALA C 1 228 ? 28.593 32.561 115.528 1.00 4.11 228 ALA C CA 1
ATOM 6044 C C . ALA C 1 228 ? 29.997 31.982 115.727 1.00 6.31 228 ALA C C 1
ATOM 6045 O O . ALA C 1 228 ? 30.259 30.829 115.405 1.00 2.00 228 ALA C O 1
ATOM 6047 N N . ARG C 1 229 ? 30.882 32.834 116.240 1.00 3.22 229 ARG C N 1
ATOM 6048 C CA . ARG C 1 229 ? 32.219 32.431 116.676 1.00 4.46 229 ARG C CA 1
ATOM 6049 C C . ARG C 1 229 ? 32.294 32.447 118.201 1.00 3.08 229 ARG C C 1
ATOM 6050 O O . ARG C 1 229 ? 31.829 33.406 118.820 1.00 4.93 229 ARG C O 1
ATOM 6058 N N . PHE C 1 230 ? 32.906 31.411 118.793 1.00 4.15 230 PHE C N 1
ATOM 6059 C CA . PHE C 1 230 ? 33.130 31.306 120.251 1.00 2.97 230 PHE C CA 1
ATOM 6060 C C . PHE C 1 230 ? 34.420 31.999 120.666 1.00 4.66 230 PHE C C 1
ATOM 6061 O O . PHE C 1 230 ? 35.480 31.680 120.171 1.00 3.09 230 PHE C O 1
ATOM 6069 N N . THR C 1 231 ? 34.342 33.014 121.529 1.00 4.47 231 THR C N 1
ATOM 6070 C CA . THR C 1 231 ? 35.576 33.797 121.833 1.00 3.57 231 THR C CA 1
ATOM 6071 C C . THR C 1 231 ? 35.874 33.877 123.304 1.00 6.14 231 THR C C 1
ATOM 6072 O O . THR C 1 231 ? 36.714 34.704 123.758 1.00 4.49 231 THR C O 1
ATOM 6076 N N . GLY C 1 232 ? 35.215 33.049 124.081 1.00 3.02 232 GLY C N 1
ATOM 6077 C CA . GLY C 1 232 ? 35.388 33.134 125.529 1.00 5.54 232 GLY C CA 1
ATOM 6078 C C . GLY C 1 232 ? 34.429 32.297 126.377 1.00 2.51 232 GLY C C 1
ATOM 6079 O O . GLY C 1 232 ? 33.238 32.164 126.091 1.00 4.46 232 GLY C O 1
ATOM 6080 N N . ILE C 1 233 ? 34.960 31.766 127.464 1.00 3.71 233 ILE C N 1
ATOM 6081 C CA . ILE C 1 233 ? 34.186 30.845 128.314 1.00 5.44 233 ILE C CA 1
ATOM 6082 C C . ILE C 1 233 ? 33.199 31.591 129.150 1.00 5.35 233 ILE C C 1
ATOM 6083 O O . ILE C 1 233 ? 33.317 32.827 129.378 1.00 7.02 233 ILE C O 1
ATOM 6088 N N . VAL C 1 234 ? 32.220 30.861 129.600 1.00 2.00 234 VAL C N 1
ATOM 6089 C CA . VAL C 1 234 ? 31.155 31.311 130.506 1.00 3.46 234 VAL C CA 1
ATOM 6090 C C . VAL C 1 234 ? 31.035 30.281 131.644 1.00 7.66 234 VAL C C 1
ATOM 6091 O O . VAL C 1 234 ? 31.165 29.061 131.415 1.00 3.72 234 VAL C O 1
ATOM 6095 N N . PHE C 1 235 ? 30.849 30.818 132.855 1.00 2.00 235 PHE C N 1
ATOM 6096 C CA . PHE C 1 235 ? 30.610 30.008 134.053 1.00 3.63 235 PHE C CA 1
ATOM 6097 C C . PHE C 1 235 ? 29.167 30.094 134.449 1.00 5.42 235 PHE C C 1
ATOM 6098 O O . PHE C 1 235 ? 28.561 31.204 134.402 1.00 3.00 235 PHE C O 1
ATOM 6106 N N . PRO C 1 236 ? 28.598 28.966 134.884 1.00 3.29 236 PRO C N 1
ATOM 6107 C CA . PRO C 1 236 ? 27.257 29.019 135.460 1.00 4.42 236 PRO C CA 1
ATOM 6108 C C . PRO C 1 236 ? 27.253 30.017 136.624 1.00 2.68 236 PRO C C 1
ATOM 6109 O O . PRO C 1 236 ? 28.218 30.070 137.425 1.00 2.00 236 PRO C O 1
ATOM 6113 N N . GLY C 1 237 ? 26.186 30.809 136.715 1.00 2.33 237 GLY C N 1
ATOM 6114 C CA . GLY C 1 237 ? 26.117 31.848 137.766 1.00 4.78 237 GLY C CA 1
ATOM 6115 C C . GLY C 1 237 ? 26.359 33.219 137.222 1.00 5.66 237 GLY C C 1
ATOM 6116 O O . GLY C 1 237 ? 26.012 34.261 137.849 1.00 4.91 237 GLY C O 1
ATOM 6117 N N . GLU C 1 238 ? 26.960 33.269 136.035 1.00 3.77 238 GLU C N 1
ATOM 6118 C CA . GLU C 1 238 ? 27.331 34.567 135.452 1.00 5.22 238 GLU C CA 1
ATOM 6119 C C . GLU C 1 238 ? 26.134 35.200 134.705 1.00 3.55 238 GLU C C 1
ATOM 6120 O O . GLU C 1 238 ? 25.100 34.534 134.430 1.00 2.00 238 GLU C O 1
ATOM 6126 N N . THR C 1 239 ? 26.300 36.468 134.355 1.00 2.44 239 THR C N 1
ATOM 6127 C CA . THR C 1 239 ? 25.314 37.219 133.566 1.00 3.23 239 THR C CA 1
ATOM 6128 C C . THR C 1 239 ? 25.827 37.554 132.170 1.00 3.92 239 THR C C 1
ATOM 6129 O O . THR C 1 239 ? 26.962 38.056 131.991 1.00 3.95 239 THR C O 1
ATOM 6133 N N . LEU C 1 240 ? 25.010 37.216 131.180 1.00 4.05 240 LEU C N 1
ATOM 6134 C CA . LEU C 1 240 ? 25.320 37.519 129.800 1.00 4.34 240 LEU C CA 1
ATOM 6135 C C . LEU C 1 240 ? 24.662 38.857 129.434 1.00 10.06 240 LEU C C 1
ATOM 6136 O O . LEU C 1 240 ? 23.642 39.271 130.012 1.00 4.64 240 LEU C O 1
ATOM 6141 N N . ARG C 1 241 ? 25.327 39.553 128.530 1.00 4.07 241 ARG C N 1
ATOM 6142 C CA . ARG C 1 241 ? 24.785 40.791 127.902 1.00 8.61 241 ARG C CA 1
ATOM 6143 C C . ARG C 1 241 ? 24.831 40.595 126.377 1.00 8.38 241 ARG C C 1
ATOM 6144 O O . ARG C 1 241 ? 25.924 40.569 125.763 1.00 7.82 241 ARG C O 1
ATOM 6152 N N . VAL C 1 242 ? 23.652 40.439 125.799 1.00 4.82 242 VAL C N 1
ATOM 6153 C CA . VAL C 1 242 ? 23.447 40.342 124.358 1.00 5.00 242 VAL C CA 1
ATOM 6154 C C . VAL C 1 242 ? 23.288 41.754 123.814 1.00 6.97 242 VAL C C 1
ATOM 6155 O O . VAL C 1 242 ? 22.379 42.502 124.214 1.00 5.24 242 VAL C O 1
ATOM 6159 N N . LEU C 1 243 ? 24.217 42.131 122.940 1.00 4.68 243 LEU C N 1
ATOM 6160 C CA . LEU C 1 243 ? 24.118 43.331 122.107 1.00 3.05 243 LEU C CA 1
ATOM 6161 C C . LEU C 1 243 ? 23.709 42.977 120.683 1.00 2.76 243 LEU C C 1
ATOM 6162 O O . LEU C 1 243 ? 24.259 42.073 120.073 1.00 2.26 243 LEU C O 1
ATOM 6167 N N . ALA C 1 244 ? 22.724 43.686 120.152 1.00 4.68 244 ALA C N 1
ATOM 6168 C CA . ALA C 1 244 ? 22.162 43.365 118.825 1.00 3.59 244 ALA C CA 1
ATOM 6169 C C . ALA C 1 244 ? 21.978 44.583 117.946 1.00 3.79 244 ALA C C 1
ATOM 6170 O O . ALA C 1 244 ? 21.599 45.671 118.416 1.00 5.97 244 ALA C O 1
ATOM 6172 N N . TRP C 1 245 ? 22.184 44.377 116.649 1.00 2.98 245 TRP C N 1
ATOM 6173 C CA . TRP C 1 245 ? 22.007 45.406 115.622 1.00 4.12 245 TRP C CA 1
ATOM 6174 C C . TRP C 1 245 ? 21.147 44.836 114.475 1.00 4.31 245 TRP C C 1
ATOM 6175 O O . TRP C 1 245 ? 21.454 43.797 113.902 1.00 4.46 245 TRP C O 1
ATOM 6186 N N . LYS C 1 246 ? 20.070 45.526 114.166 1.00 4.30 246 LYS C N 1
ATOM 6187 C CA . LYS C 1 246 ? 19.196 45.175 113.066 1.00 8.21 246 LYS C CA 1
ATOM 6188 C C . LYS C 1 246 ? 19.789 45.692 111.757 1.00 7.23 246 LYS C C 1
ATOM 6189 O O . LYS C 1 246 ? 19.827 46.884 111.490 1.00 5.58 246 LYS C O 1
ATOM 6195 N N . GLU C 1 247 ? 20.308 44.782 110.947 1.00 6.94 247 GLU C N 1
ATOM 6196 C CA . GLU C 1 247 ? 21.006 45.146 109.701 1.00 13.09 247 GLU C CA 1
ATOM 6197 C C . GLU C 1 247 ? 20.120 44.928 108.473 1.00 18.08 247 GLU C C 1
ATOM 6198 O O . GLU C 1 247 ? 20.515 45.219 107.334 1.00 21.86 247 GLU C O 1
ATOM 6204 N N . SER C 1 248 ? 18.894 44.515 108.756 1.00 21.61 248 SER C N 1
ATOM 6205 C CA . SER C 1 248 ? 17.993 43.882 107.802 1.00 26.40 248 SER C CA 1
ATOM 6206 C C . SER C 1 248 ? 18.568 43.743 106.375 1.00 27.26 248 SER C C 1
ATOM 6207 O O . SER C 1 248 ? 18.590 44.698 105.618 1.00 29.50 248 SER C O 1
ATOM 6210 N N . ASP C 1 249 ? 19.161 42.583 106.114 1.00 25.95 249 ASP C N 1
ATOM 6211 C CA . ASP C 1 249 ? 18.678 41.722 105.006 1.00 25.55 249 ASP C CA 1
ATOM 6212 C C . ASP C 1 249 ? 17.918 40.651 105.835 1.00 19.74 249 ASP C C 1
ATOM 6213 O O . ASP C 1 249 ? 18.203 39.445 105.802 1.00 19.53 249 ASP C O 1
ATOM 6218 N N . ASP C 1 250 ? 16.962 41.157 106.616 1.00 15.25 250 ASP C N 1
ATOM 6219 C CA . ASP C 1 250 ? 16.324 40.444 107.720 1.00 16.39 250 ASP C CA 1
ATOM 6220 C C . ASP C 1 250 ? 17.354 39.756 108.617 1.00 11.12 250 ASP C C 1
ATOM 6221 O O . ASP C 1 250 ? 17.198 38.623 109.027 1.00 9.35 250 ASP C O 1
ATOM 6226 N N . THR C 1 251 ? 18.418 40.497 108.897 1.00 7.30 251 THR C N 1
ATOM 6227 C CA . THR C 1 251 ? 19.613 39.977 109.525 1.00 6.50 251 THR C CA 1
ATOM 6228 C C . THR C 1 251 ? 19.852 40.787 110.773 1.00 5.88 251 THR C C 1
ATOM 6229 O O . THR C 1 251 ? 19.902 42.010 110.724 1.00 6.18 251 THR C O 1
ATOM 6233 N N . ILE C 1 252 ? 19.972 40.090 111.895 1.00 5.99 252 ILE C N 1
ATOM 6234 C CA . ILE C 1 252 ? 20.309 40.688 113.172 1.00 5.06 252 ILE C CA 1
ATOM 6235 C C . ILE C 1 252 ? 21.727 40.248 113.550 1.00 3.39 252 ILE C C 1
ATOM 6236 O O . ILE C 1 252 ? 22.009 39.072 113.765 1.00 3.88 252 ILE C O 1
ATOM 6241 N N . VAL C 1 253 ? 22.601 41.221 113.640 1.00 2.37 253 VAL C N 1
ATOM 6242 C CA . VAL C 1 253 ? 23.973 41.007 114.065 1.00 3.30 253 VAL C CA 1
ATOM 6243 C C . VAL C 1 253 ? 24.047 41.108 115.576 1.00 4.30 253 VAL C C 1
ATOM 6244 O O . VAL C 1 253 ? 23.411 41.990 116.185 1.00 4.58 253 VAL C O 1
ATOM 6248 N N . PHE C 1 254 ? 24.832 40.239 116.201 1.00 2.00 254 PHE C N 1
ATOM 6249 C CA . PHE C 1 254 ? 24.969 40.305 117.640 1.00 2.00 254 PHE C CA 1
ATOM 6250 C C . PHE C 1 254 ? 26.325 39.945 118.215 1.00 2.15 254 PHE C C 1
ATOM 6251 O O . PHE C 1 254 ? 27.220 39.390 117.540 1.00 4.11 254 PHE C O 1
ATOM 6259 N N . GLN C 1 255 ? 26.447 40.246 119.506 1.00 2.46 255 GLN C N 1
ATOM 6260 C CA . GLN C 1 255 ? 27.574 39.826 120.336 1.00 2.68 255 GLN C CA 1
ATOM 6261 C C . GLN C 1 255 ? 27.024 39.388 121.678 1.00 2.68 255 GLN C C 1
ATOM 6262 O O . GLN C 1 255 ? 25.990 39.874 122.118 1.00 4.40 255 GLN C O 1
ATOM 6268 N N . THR C 1 256 ? 27.671 38.427 122.309 1.00 2.82 256 THR C N 1
ATOM 6269 C CA . THR C 1 256 ? 27.307 38.039 123.685 1.00 3.26 256 THR C CA 1
ATOM 6270 C C . THR C 1 256 ? 28.500 38.245 124.616 1.00 2.37 256 THR C C 1
ATOM 6271 O O . THR C 1 256 ? 29.529 37.590 124.529 1.00 3.40 256 THR C O 1
ATOM 6275 N N . HIS C 1 257 ? 28.333 39.228 125.493 1.00 6.44 257 HIS C N 1
ATOM 6276 C CA . HIS C 1 257 ? 29.337 39.639 126.487 1.00 4.95 257 HIS C CA 1
ATOM 6277 C C . HIS C 1 257 ? 29.121 38.953 127.804 1.00 10.16 257 HIS C C 1
ATOM 6278 O O . HIS C 1 257 ? 28.012 38.513 128.162 1.00 4.44 257 HIS C O 1
ATOM 6285 N N . VAL C 1 258 ? 30.219 38.694 128.528 1.00 8.81 258 VAL C N 1
ATOM 6286 C CA . VAL C 1 258 ? 30.106 38.246 129.922 1.00 3.68 258 VAL C CA 1
ATOM 6287 C C . VAL C 1 258 ? 30.361 39.507 130.851 1.00 7.86 258 VAL C C 1
ATOM 6288 O O . VAL C 1 258 ? 31.462 40.041 130.925 1.00 2.00 258 VAL C O 1
ATOM 6292 N N . VAL C 1 259 ? 29.310 39.895 131.565 1.00 4.43 259 VAL C N 1
ATOM 6293 C CA . VAL C 1 259 ? 29.319 41.065 132.443 1.00 5.28 259 VAL C CA 1
ATOM 6294 C C . VAL C 1 259 ? 30.336 40.883 133.588 1.00 4.72 259 VAL C C 1
ATOM 6295 O O . VAL C 1 259 ? 31.182 41.709 133.836 1.00 2.75 259 VAL C O 1
ATOM 6299 N N . ASP C 1 260 ? 30.276 39.720 134.239 1.00 4.30 260 ASP C N 1
ATOM 6300 C CA . ASP C 1 260 ? 31.080 39.459 135.450 1.00 3.17 260 ASP C CA 1
ATOM 6301 C C . ASP C 1 260 ? 32.582 39.604 135.286 1.00 3.57 260 ASP C C 1
ATOM 6302 O O . ASP C 1 260 ? 33.245 40.069 136.195 1.00 4.31 260 ASP C O 1
ATOM 6307 N N . ARG C 1 261 ? 33.116 39.209 134.130 1.00 3.49 261 ARG C N 1
ATOM 6308 C CA . ARG C 1 261 ? 34.568 39.228 133.900 1.00 2.00 261 ARG C CA 1
ATOM 6309 C C . ARG C 1 261 ? 35.012 40.165 132.740 1.00 2.78 261 ARG C C 1
ATOM 6310 O O . ARG C 1 261 ? 36.208 40.272 132.444 1.00 3.68 261 ARG C O 1
ATOM 6318 N N . GLY C 1 262 ? 34.071 40.901 132.139 1.00 3.23 262 GLY C N 1
ATOM 6319 C CA . GLY C 1 262 ? 34.436 41.882 131.108 1.00 4.24 262 GLY C CA 1
ATOM 6320 C C . GLY C 1 262 ? 34.995 41.250 129.828 1.00 8.68 262 GLY C C 1
ATOM 6321 O O . GLY C 1 262 ? 35.836 41.848 129.143 1.00 2.00 262 GLY C O 1
ATOM 6322 N N . THR C 1 263 ? 34.467 40.060 129.490 1.00 2.45 263 THR C N 1
ATOM 6323 C CA . THR C 1 263 ? 34.921 39.296 128.327 1.00 4.31 263 THR C CA 1
ATOM 6324 C C . THR C 1 263 ? 33.790 39.136 127.296 1.00 3.94 263 THR C C 1
ATOM 6325 O O . THR C 1 263 ? 32.707 39.679 127.462 1.00 2.75 263 THR C O 1
ATOM 6329 N N . ILE C 1 264 ? 34.116 38.497 126.183 1.00 3.05 264 ILE C N 1
ATOM 6330 C CA . ILE C 1 264 ? 33.172 38.273 125.112 1.00 3.14 264 ILE C CA 1
ATOM 6331 C C . ILE C 1 264 ? 33.085 36.755 124.835 1.00 2.91 264 ILE C C 1
ATOM 6332 O O . ILE C 1 264 ? 34.072 36.103 124.493 1.00 2.28 264 ILE C O 1
ATOM 6337 N N . ALA C 1 265 ? 31.882 36.224 125.014 1.00 3.43 265 ALA C N 1
ATOM 6338 C CA . ALA C 1 265 ? 31.649 34.790 124.823 1.00 3.15 265 ALA C CA 1
ATOM 6339 C C . ALA C 1 265 ? 31.353 34.437 123.354 1.00 5.19 265 ALA C C 1
ATOM 6340 O O . ALA C 1 265 ? 31.733 33.379 122.841 1.00 2.00 265 ALA C O 1
ATOM 6342 N N . ILE C 1 266 ? 30.583 35.297 122.715 1.00 4.62 266 ILE C N 1
ATOM 6343 C CA . ILE C 1 266 ? 30.157 35.074 121.324 1.00 4.73 266 ILE C CA 1
ATOM 6344 C C . ILE C 1 266 ? 30.387 36.353 120.544 1.00 3.81 266 ILE C C 1
ATOM 6345 O O . ILE C 1 266 ? 29.940 37.422 120.933 1.00 6.58 266 ILE C O 1
ATOM 6350 N N . ASN C 1 267 ? 30.972 36.197 119.361 1.00 2.13 267 ASN C N 1
ATOM 6351 C CA . ASN C 1 267 ? 31.237 37.318 118.480 1.00 3.20 267 ASN C CA 1
ATOM 6352 C C . ASN C 1 267 ? 31.079 36.842 117.020 1.00 2.25 267 ASN C C 1
ATOM 6353 O O . ASN C 1 267 ? 30.901 35.652 116.722 1.00 2.00 267 ASN C O 1
ATOM 6358 N N . ASN C 1 268 ? 31.119 37.789 116.106 1.00 2.00 268 ASN C N 1
ATOM 6359 C CA . ASN C 1 268 ? 31.089 37.527 114.651 1.00 2.06 268 ASN C CA 1
ATOM 6360 C C . ASN C 1 268 ? 29.845 36.755 114.323 1.00 3.32 268 ASN C C 1
ATOM 6361 O O . ASN C 1 268 ? 29.878 35.658 113.716 1.00 4.03 268 ASN C O 1
ATOM 6366 N N . ALA C 1 269 ? 28.742 37.260 114.873 1.00 2.15 269 ALA C N 1
ATOM 6367 C CA . ALA C 1 269 ? 27.521 36.444 114.931 1.00 2.75 269 ALA C CA 1
ATOM 6368 C C . ALA C 1 269 ? 26.294 37.146 114.351 1.00 3.37 269 ALA C C 1
ATOM 6369 O O . ALA C 1 269 ? 26.163 38.369 114.369 1.00 2.45 269 ALA C O 1
ATOM 6371 N N . ALA C 1 270 ? 25.394 36.334 113.817 1.00 2.00 270 ALA C N 1
ATOM 6372 C CA . ALA C 1 270 ? 24.126 36.794 113.253 1.00 2.00 270 ALA C CA 1
ATOM 6373 C C . ALA C 1 270 ? 23.071 35.675 113.158 1.00 2.56 270 ALA C C 1
ATOM 6374 O O . ALA C 1 270 ? 23.395 34.491 113.135 1.00 2.15 270 ALA C O 1
ATOM 6376 N N . ILE C 1 271 ? 21.820 36.102 113.120 1.00 5.01 271 ILE C N 1
ATOM 6377 C CA . ILE C 1 271 ? 20.676 35.272 112.780 1.00 3.68 271 ILE C CA 1
ATOM 6378 C C . ILE C 1 271 ? 19.969 35.873 111.579 1.00 5.89 271 ILE C C 1
ATOM 6379 O O . ILE C 1 271 ? 20.015 37.084 111.353 1.00 3.96 271 ILE C O 1
ATOM 6384 N N . LYS C 1 272 ? 19.329 34.984 110.820 1.00 3.35 272 LYS C N 1
ATOM 6385 C CA . LYS C 1 272 ? 18.553 35.356 109.650 1.00 5.24 272 LYS C CA 1
ATOM 6386 C C . LYS C 1 272 ? 17.089 35.101 110.015 1.00 5.58 272 LYS C C 1
ATOM 6387 O O . LYS C 1 272 ? 16.689 33.978 110.253 1.00 2.05 272 LYS C O 1
ATOM 6393 N N . LEU C 1 273 ? 16.296 36.165 110.071 1.00 5.45 273 LEU C N 1
ATOM 6394 C CA . LEU C 1 273 ? 14.898 36.051 110.484 1.00 6.39 273 LEU C CA 1
ATOM 6395 C C . LEU C 1 273 ? 14.040 35.348 109.439 1.00 6.48 273 LEU C C 1
ATOM 6396 O O . LEU C 1 273 ? 14.196 35.563 108.252 1.00 4.46 273 LEU C O 1
ATOM 6401 N N . VAL C 1 274 ? 13.118 34.531 109.914 1.00 6.93 274 VAL C N 1
ATOM 6402 C CA . VAL C 1 274 ? 12.155 33.844 109.048 1.00 11.95 274 VAL C CA 1
ATOM 6403 C C . VAL C 1 274 ? 11.294 34.864 108.290 1.00 16.93 274 VAL C C 1
ATOM 6404 O O . VAL C 1 274 ? 10.935 35.928 108.808 1.00 18.53 274 VAL C O 1
ATOM 6408 N N . GLY C 1 275 ? 11.036 34.553 107.028 1.00 20.68 275 GLY C N 1
ATOM 6409 C CA . GLY C 1 275 ? 10.161 35.360 106.185 1.00 25.94 275 GLY C CA 1
ATOM 6410 C C . GLY C 1 275 ? 8.679 35.127 106.465 1.00 27.97 275 GLY C C 1
ATOM 6411 O O . GLY C 1 275 ? 7.933 36.062 106.796 1.00 33.89 275 GLY C O 1
ATOM 6412 N N . PRO D 1 5 ? 4.031 -4.620 131.025 1.00 18.99 5 PRO D N 1
ATOM 6413 C CA . PRO D 1 5 ? 4.089 -3.220 131.514 1.00 20.04 5 PRO D CA 1
ATOM 6414 C C . PRO D 1 5 ? 5.489 -2.922 132.057 1.00 18.68 5 PRO D C 1
ATOM 6415 O O . PRO D 1 5 ? 5.738 -3.003 133.265 1.00 15.73 5 PRO D O 1
ATOM 6419 N N . VAL D 1 6 ? 6.387 -2.602 131.124 1.00 19.28 6 VAL D N 1
ATOM 6420 C CA . VAL D 1 6 ? 7.811 -2.425 131.401 1.00 17.86 6 VAL D CA 1
ATOM 6421 C C . VAL D 1 6 ? 8.293 -0.981 131.199 1.00 16.05 6 VAL D C 1
ATOM 6422 O O . VAL D 1 6 ? 8.128 -0.391 130.151 1.00 19.97 6 VAL D O 1
ATOM 6426 N N . TRP D 1 7 ? 8.928 -0.463 132.234 1.00 12.45 7 TRP D N 1
ATOM 6427 C CA . TRP D 1 7 ? 9.483 0.884 132.274 1.00 13.84 7 TRP D CA 1
ATOM 6428 C C . TRP D 1 7 ? 10.998 0.773 132.205 1.00 13.31 7 TRP D C 1
ATOM 6429 O O . TRP D 1 7 ? 11.640 0.190 133.081 1.00 10.68 7 TRP D O 1
ATOM 6440 N N . ARG D 1 8 ? 11.557 1.300 131.125 1.00 13.61 8 ARG D N 1
ATOM 6441 C CA . ARG D 1 8 ? 12.997 1.312 130.960 1.00 13.45 8 ARG D CA 1
ATOM 6442 C C . ARG D 1 8 ? 13.443 2.710 131.284 1.00 10.13 8 ARG D C 1
ATOM 6443 O O . ARG D 1 8 ? 12.951 3.659 130.678 1.00 6.27 8 ARG D O 1
ATOM 6451 N N . PHE D 1 9 ? 14.363 2.851 132.238 1.00 5.06 9 PHE D N 1
ATOM 6452 C CA . PHE D 1 9 ? 14.781 4.183 132.689 1.00 6.32 9 PHE D CA 1
ATOM 6453 C C . PHE D 1 9 ? 16.298 4.231 132.833 1.00 5.66 9 PHE D C 1
ATOM 6454 O O . PHE D 1 9 ? 16.978 3.186 132.922 1.00 3.92 9 PHE D O 1
ATOM 6462 N N . ASP D 1 10 ? 16.818 5.441 132.822 1.00 7.75 10 ASP D N 1
ATOM 6463 C CA . ASP D 1 10 ? 18.262 5.634 132.969 1.00 7.38 10 ASP D CA 1
ATOM 6464 C C . ASP D 1 10 ? 18.635 6.909 133.727 1.00 5.21 10 ASP D C 1
ATOM 6465 O O . ASP D 1 10 ? 17.794 7.543 134.361 1.00 2.31 10 ASP D O 1
ATOM 6470 N N . ASP D 1 11 ? 19.924 7.249 133.688 1.00 5.43 11 ASP D N 1
ATOM 6471 C CA . ASP D 1 11 ? 20.483 8.333 134.509 1.00 6.53 11 ASP D CA 1
ATOM 6472 C C . ASP D 1 11 ? 19.781 9.645 134.203 1.00 6.21 11 ASP D C 1
ATOM 6473 O O . ASP D 1 11 ? 19.628 10.548 135.048 1.00 6.23 11 ASP D O 1
ATOM 6478 N N . ARG D 1 12 ? 19.378 9.787 132.941 1.00 4.75 12 ARG D N 1
ATOM 6479 C CA . ARG D 1 12 ? 18.646 10.962 132.526 1.00 6.21 12 ARG D CA 1
ATOM 6480 C C . ARG D 1 12 ? 17.312 11.129 133.262 1.00 4.78 12 ARG D C 1
ATOM 6481 O O . ARG D 1 12 ? 16.956 12.230 133.683 1.00 6.12 12 ARG D O 1
ATOM 6489 N N . ASP D 1 13 ? 16.563 10.040 133.377 1.00 4.99 13 ASP D N 1
ATOM 6490 C CA . ASP D 1 13 ? 15.282 10.103 134.057 1.00 2.32 13 ASP D CA 1
ATOM 6491 C C . ASP D 1 13 ? 15.518 10.440 135.531 1.00 2.34 13 ASP D C 1
ATOM 6492 O O . ASP D 1 13 ? 14.752 11.165 136.128 1.00 5.15 13 ASP D O 1
ATOM 6497 N N . VAL D 1 14 ? 16.587 9.892 136.103 1.00 2.00 14 VAL D N 1
ATOM 6498 C CA . VAL D 1 14 ? 16.908 10.058 137.516 1.00 2.00 14 VAL D CA 1
ATOM 6499 C C . VAL D 1 14 ? 17.224 11.496 137.819 1.00 2.04 14 VAL D C 1
ATOM 6500 O O . VAL D 1 14 ? 16.694 12.074 138.757 1.00 2.04 14 VAL D O 1
ATOM 6504 N N . ILE D 1 15 ? 18.036 12.095 136.946 1.00 4.34 15 ILE D N 1
ATOM 6505 C CA . ILE D 1 15 ? 18.536 13.439 137.174 1.00 2.00 15 ILE D CA 1
ATOM 6506 C C . ILE D 1 15 ? 17.418 14.466 136.944 1.00 3.23 15 ILE D C 1
ATOM 6507 O O . ILE D 1 15 ? 17.277 15.438 137.685 1.00 2.00 15 ILE D O 1
ATOM 6512 N N . LEU D 1 16 ? 16.655 14.254 135.888 1.00 5.30 16 LEU D N 1
ATOM 6513 C CA . LEU D 1 16 ? 15.513 15.111 135.572 1.00 4.51 16 LEU D CA 1
ATOM 6514 C C . LEU D 1 16 ? 14.558 15.195 136.753 1.00 5.35 16 LEU D C 1
ATOM 6515 O O . LEU D 1 16 ? 14.109 16.278 137.155 1.00 4.66 16 LEU D O 1
ATOM 6520 N N . TYR D 1 17 ? 14.297 14.053 137.343 1.00 3.81 17 TYR D N 1
ATOM 6521 C CA . TYR D 1 17 ? 13.405 13.934 138.494 1.00 2.64 17 TYR D CA 1
ATOM 6522 C C . TYR D 1 17 ? 14.001 14.616 139.732 1.00 5.17 17 TYR D C 1
ATOM 6523 O O . TYR D 1 17 ? 13.361 15.519 140.354 1.00 2.05 17 TYR D O 1
ATOM 6532 N N . ASN D 1 18 ? 15.249 14.252 140.033 1.00 3.27 18 ASN D N 1
ATOM 6533 C CA . ASN D 1 18 ? 15.980 14.869 141.162 1.00 4.63 18 ASN D CA 1
ATOM 6534 C C . ASN D 1 18 ? 16.030 16.410 141.089 1.00 5.08 18 ASN D C 1
ATOM 6535 O O . ASN D 1 18 ? 15.816 17.144 142.086 1.00 4.21 18 ASN D O 1
ATOM 6540 N N . ILE D 1 19 ? 16.336 16.908 139.903 1.00 5.73 19 ILE D N 1
ATOM 6541 C CA . ILE D 1 19 ? 16.348 18.372 139.688 1.00 2.97 19 ILE D CA 1
ATOM 6542 C C . ILE D 1 19 ? 14.938 18.981 139.912 1.00 6.65 19 ILE D C 1
ATOM 6543 O O . ILE D 1 19 ? 14.811 20.043 140.490 1.00 2.34 19 ILE D O 1
ATOM 6548 N N . ALA D 1 20 ? 13.897 18.288 139.472 1.00 5.89 20 ALA D N 1
ATOM 6549 C CA . ALA D 1 20 ? 12.509 18.747 139.691 1.00 7.41 20 ALA D CA 1
ATOM 6550 C C . ALA D 1 20 ? 12.105 18.685 141.177 1.00 10.07 20 ALA D C 1
ATOM 6551 O O . ALA D 1 20 ? 11.144 19.340 141.596 1.00 13.45 20 ALA D O 1
ATOM 6553 N N . LEU D 1 21 ? 12.884 17.961 141.991 1.00 6.58 21 LEU D N 1
ATOM 6554 C CA . LEU D 1 21 ? 12.719 18.001 143.440 1.00 5.21 21 LEU D CA 1
ATOM 6555 C C . LEU D 1 21 ? 13.725 18.948 144.133 1.00 2.92 21 LEU D C 1
ATOM 6556 O O . LEU D 1 21 ? 13.839 18.974 145.348 1.00 3.70 21 LEU D O 1
ATOM 6561 N N . GLY D 1 22 ? 14.451 19.727 143.353 1.00 8.93 22 GLY D N 1
ATOM 6562 C CA . GLY D 1 22 ? 15.226 20.883 143.849 1.00 5.85 22 GLY D CA 1
ATOM 6563 C C . GLY D 1 22 ? 16.715 20.580 144.065 1.00 6.12 22 GLY D C 1
ATOM 6564 O O . GLY D 1 22 ? 17.463 21.373 144.659 1.00 9.20 22 GLY D O 1
ATOM 6565 N N . ALA D 1 23 ? 17.164 19.432 143.556 1.00 3.56 23 ALA D N 1
ATOM 6566 C CA . ALA D 1 23 ? 18.558 19.036 143.648 1.00 4.98 23 ALA D CA 1
ATOM 6567 C C . ALA D 1 23 ? 19.358 19.999 142.789 1.00 5.08 23 ALA D C 1
ATOM 6568 O O . ALA D 1 23 ? 18.956 20.331 141.685 1.00 5.47 23 ALA D O 1
ATOM 6570 N N . THR D 1 24 ? 20.481 20.436 143.321 1.00 6.01 24 THR D N 1
ATOM 6571 C CA . THR D 1 24 ? 21.405 21.338 142.641 1.00 2.69 24 THR D CA 1
ATOM 6572 C C . THR D 1 24 ? 22.824 20.772 142.539 1.00 2.59 24 THR D C 1
ATOM 6573 O O . THR D 1 24 ? 23.135 19.692 143.078 1.00 6.13 24 THR D O 1
ATOM 6577 N N . THR D 1 25 ? 23.713 21.539 141.893 1.00 2.94 25 THR D N 1
ATOM 6578 C CA . THR D 1 25 ? 25.134 21.177 141.790 1.00 2.31 25 THR D CA 1
ATOM 6579 C C . THR D 1 25 ? 25.868 21.186 143.168 1.00 3.29 25 THR D C 1
ATOM 6580 O O . THR D 1 25 ? 26.991 20.736 143.268 1.00 6.29 25 THR D O 1
ATOM 6584 N N . LYS D 1 26 ? 25.231 21.659 144.231 1.00 5.92 26 LYS D N 1
ATOM 6585 C CA . LYS D 1 26 ? 25.801 21.480 145.596 1.00 8.29 26 LYS D CA 1
ATOM 6586 C C . LYS D 1 26 ? 25.810 20.006 146.025 1.00 9.36 26 LYS D C 1
ATOM 6587 O O . LYS D 1 26 ? 26.550 19.625 146.920 1.00 7.41 26 LYS D O 1
ATOM 6593 N N . GLN D 1 27 ? 24.960 19.202 145.377 1.00 6.67 27 GLN D N 1
ATOM 6594 C CA . GLN D 1 27 ? 24.782 17.809 145.662 1.00 8.93 27 GLN D CA 1
ATOM 6595 C C . GLN D 1 27 ? 24.920 16.995 144.358 1.00 5.17 27 GLN D C 1
ATOM 6596 O O . GLN D 1 27 ? 23.949 16.584 143.727 1.00 4.11 27 GLN D O 1
ATOM 6602 N N . LEU D 1 28 ? 26.146 16.802 143.940 1.00 3.17 28 LEU D N 1
ATOM 6603 C CA . LEU D 1 28 ? 26.409 16.135 142.670 1.00 2.62 28 LEU D CA 1
ATOM 6604 C C . LEU D 1 28 ? 25.948 14.672 142.731 1.00 2.00 28 LEU D C 1
ATOM 6605 O O . LEU D 1 28 ? 25.712 14.071 141.716 1.00 2.00 28 LEU D O 1
ATOM 6610 N N . LYS D 1 29 ? 25.795 14.132 143.930 1.00 2.80 29 LYS D N 1
ATOM 6611 C CA . LYS D 1 29 ? 25.253 12.752 144.081 1.00 2.00 29 LYS D CA 1
ATOM 6612 C C . LYS D 1 29 ? 23.863 12.613 143.469 1.00 2.12 29 LYS D C 1
ATOM 6613 O O . LYS D 1 29 ? 23.443 11.511 143.101 1.00 2.88 29 LYS D O 1
ATOM 6619 N N . TYR D 1 30 ? 23.149 13.731 143.362 1.00 3.50 30 TYR D N 1
ATOM 6620 C CA . TYR D 1 30 ? 21.832 13.732 142.742 1.00 4.13 30 TYR D CA 1
ATOM 6621 C C . TYR D 1 30 ? 21.816 14.160 141.272 1.00 3.98 30 TYR D C 1
ATOM 6622 O O . TYR D 1 30 ? 20.897 13.791 140.548 1.00 4.49 30 TYR D O 1
ATOM 6631 N N . VAL D 1 31 ? 22.809 14.935 140.827 1.00 3.95 31 VAL D N 1
ATOM 6632 C CA . VAL D 1 31 ? 22.760 15.542 139.470 1.00 3.65 31 VAL D CA 1
ATOM 6633 C C . VAL D 1 31 ? 23.909 15.151 138.525 1.00 2.84 31 VAL D C 1
ATOM 6634 O O . VAL D 1 31 ? 23.947 15.566 137.371 1.00 4.73 31 VAL D O 1
ATOM 6638 N N . TYR D 1 32 ? 24.836 14.306 138.992 1.00 3.46 32 TYR D N 1
ATOM 6639 C CA . TYR D 1 32 ? 25.924 13.862 138.144 1.00 2.00 32 TYR D CA 1
ATOM 6640 C C . TYR D 1 32 ? 26.052 12.359 138.197 1.00 2.17 32 TYR D C 1
ATOM 6641 O O . TYR D 1 32 ? 26.391 11.794 139.222 1.00 2.00 32 TYR D O 1
ATOM 6650 N N . GLU D 1 33 ? 25.817 11.752 137.053 1.00 2.54 33 GLU D N 1
ATOM 6651 C CA . GLU D 1 33 ? 25.776 10.280 136.886 1.00 4.34 33 GLU D CA 1
ATOM 6652 C C . GLU D 1 33 ? 27.082 9.564 137.219 1.00 2.82 33 GLU D C 1
ATOM 6653 O O . GLU D 1 33 ? 27.071 8.364 137.480 1.00 2.46 33 GLU D O 1
ATOM 6659 N N . ASN D 1 34 ? 28.217 10.281 137.181 1.00 2.00 34 ASN D N 1
ATOM 6660 C CA . ASN D 1 34 ? 29.505 9.653 137.523 1.00 3.02 34 ASN D CA 1
ATOM 6661 C C . ASN D 1 34 ? 30.009 9.985 138.944 1.00 3.96 34 ASN D C 1
ATOM 6662 O O . ASN D 1 34 ? 31.142 9.655 139.316 1.00 3.04 34 ASN D O 1
ATOM 6667 N N . ASP D 1 35 ? 29.183 10.662 139.727 1.00 2.00 35 ASP D N 1
ATOM 6668 C CA . ASP D 1 35 ? 29.475 10.801 141.163 1.00 2.00 35 ASP D CA 1
ATOM 6669 C C . ASP D 1 35 ? 29.468 9.399 141.776 1.00 2.00 35 ASP D C 1
ATOM 6670 O O . ASP D 1 35 ? 28.592 8.613 141.432 1.00 2.00 35 ASP D O 1
ATOM 6675 N N . SER D 1 36 ? 30.439 9.057 142.639 1.00 2.00 36 SER D N 1
ATOM 6676 C CA . SER D 1 36 ? 30.460 7.718 143.245 1.00 4.57 36 SER D CA 1
ATOM 6677 C C . SER D 1 36 ? 29.249 7.498 144.127 1.00 2.15 36 SER D C 1
ATOM 6678 O O . SER D 1 36 ? 28.904 6.406 144.406 1.00 2.00 36 SER D O 1
ATOM 6681 N N . ASP D 1 37 ? 28.550 8.553 144.539 1.00 2.00 37 ASP D N 1
ATOM 6682 C CA . ASP D 1 37 ? 27.350 8.322 145.392 1.00 3.42 37 ASP D CA 1
ATOM 6683 C C . ASP D 1 37 ? 26.081 8.608 144.564 1.00 5.38 37 ASP D C 1
ATOM 6684 O O . ASP D 1 37 ? 25.012 8.847 145.133 1.00 5.19 37 ASP D O 1
ATOM 6689 N N . PHE D 1 38 ? 26.212 8.640 143.223 1.00 4.53 38 PHE D N 1
ATOM 6690 C CA . PHE D 1 38 ? 25.045 8.873 142.324 1.00 5.57 38 PHE D CA 1
ATOM 6691 C C . PHE D 1 38 ? 23.830 8.060 142.777 1.00 5.37 38 PHE D C 1
ATOM 6692 O O . PHE D 1 38 ? 23.885 6.840 142.934 1.00 3.81 38 PHE D O 1
ATOM 6700 N N . GLN D 1 39 ? 22.732 8.768 142.988 1.00 2.51 39 GLN D N 1
ATOM 6701 C CA . GLN D 1 39 ? 21.513 8.141 143.534 1.00 4.65 39 GLN D CA 1
ATOM 6702 C C . GLN D 1 39 ? 20.257 8.886 143.135 1.00 3.11 39 GLN D C 1
ATOM 6703 O O . GLN D 1 39 ? 20.298 10.115 142.848 1.00 2.65 39 GLN D O 1
ATOM 6709 N N . VAL D 1 40 ? 19.142 8.161 143.179 1.00 2.00 40 VAL D N 1
ATOM 6710 C CA . VAL D 1 40 ? 17.802 8.718 142.934 1.00 3.24 40 VAL D CA 1
ATOM 6711 C C . VAL D 1 40 ? 17.019 8.922 144.235 1.00 4.95 40 VAL D C 1
ATOM 6712 O O . VAL D 1 40 ? 17.068 8.088 145.141 1.00 3.00 40 VAL D O 1
ATOM 6716 N N . ILE D 1 41 ? 16.299 10.041 144.347 1.00 2.40 41 ILE D N 1
ATOM 6717 C CA . ILE D 1 41 ? 15.378 10.244 145.495 1.00 3.37 41 ILE D CA 1
ATOM 6718 C C . ILE D 1 41 ? 14.273 9.166 145.364 1.00 3.30 41 ILE D C 1
ATOM 6719 O O . ILE D 1 41 ? 13.685 9.025 144.298 1.00 2.61 41 ILE D O 1
ATOM 6724 N N . PRO D 1 42 ? 14.039 8.377 146.412 1.00 3.14 42 PRO D N 1
ATOM 6725 C CA . PRO D 1 42 ? 13.320 7.101 146.260 1.00 5.90 42 PRO D CA 1
ATOM 6726 C C . PRO D 1 42 ? 11.843 7.255 145.946 1.00 4.86 42 PRO D C 1
ATOM 6727 O O . PRO D 1 42 ? 11.281 6.293 145.549 1.00 2.98 42 PRO D O 1
ATOM 6731 N N . THR D 1 43 ? 11.269 8.450 146.061 1.00 3.43 43 THR D N 1
ATOM 6732 C CA . THR D 1 43 ? 9.900 8.650 145.603 1.00 4.22 43 THR D CA 1
ATOM 6733 C C . THR D 1 43 ? 9.744 8.453 144.076 1.00 5.11 43 THR D C 1
ATOM 6734 O O . THR D 1 43 ? 8.640 8.305 143.557 1.00 7.13 43 THR D O 1
ATOM 6738 N N . PHE D 1 44 ? 10.867 8.431 143.376 1.00 3.98 44 PHE D N 1
ATOM 6739 C CA . PHE D 1 44 ? 10.946 8.087 141.930 1.00 2.43 44 PHE D CA 1
ATOM 6740 C C . PHE D 1 44 ? 10.113 6.864 141.596 1.00 3.41 44 PHE D C 1
ATOM 6741 O O . PHE D 1 44 ? 9.507 6.761 140.523 1.00 2.88 44 PHE D O 1
ATOM 6749 N N . GLY D 1 45 ? 10.107 5.897 142.505 1.00 2.58 45 GLY D N 1
ATOM 6750 C CA . GLY D 1 45 ? 9.401 4.651 142.272 1.00 2.45 45 GLY D CA 1
ATOM 6751 C C . GLY D 1 45 ? 7.887 4.723 142.080 1.00 2.72 45 GLY D C 1
ATOM 6752 O O . GLY D 1 45 ? 7.291 3.777 141.574 1.00 3.76 45 GLY D O 1
ATOM 6753 N N . HIS D 1 46 ? 7.259 5.839 142.437 1.00 4.89 46 HIS D N 1
ATOM 6754 C CA . HIS D 1 46 ? 5.827 6.021 142.175 1.00 5.78 46 HIS D CA 1
ATOM 6755 C C . HIS D 1 46 ? 5.565 6.195 140.671 1.00 6.37 46 HIS D C 1
ATOM 6756 O O . HIS D 1 46 ? 4.457 5.998 140.200 1.00 7.28 46 HIS D O 1
ATOM 6763 N N . LEU D 1 47 ? 6.582 6.614 139.933 1.00 5.99 47 LEU D N 1
ATOM 6764 C CA . LEU D 1 47 ? 6.442 6.937 138.500 1.00 7.04 47 LEU D CA 1
ATOM 6765 C C . LEU D 1 47 ? 6.048 5.789 137.581 1.00 9.51 47 LEU D C 1
ATOM 6766 O O . LEU D 1 47 ? 5.877 5.979 136.381 1.00 10.78 47 LEU D O 1
ATOM 6771 N N . ILE D 1 48 ? 5.982 4.579 138.120 1.00 11.91 48 ILE D N 1
ATOM 6772 C CA . ILE D 1 48 ? 5.484 3.413 137.379 1.00 11.27 48 ILE D CA 1
ATOM 6773 C C . ILE D 1 48 ? 4.032 3.598 136.910 1.00 13.61 48 ILE D C 1
ATOM 6774 O O . ILE D 1 48 ? 3.575 2.960 135.938 1.00 12.12 48 ILE D O 1
ATOM 6779 N N . THR D 1 49 ? 3.319 4.469 137.620 1.00 12.55 49 THR D N 1
ATOM 6780 C CA . THR D 1 49 ? 1.947 4.856 137.301 1.00 15.16 49 THR D CA 1
ATOM 6781 C C . THR D 1 49 ? 1.805 5.332 135.836 1.00 16.98 49 THR D C 1
ATOM 6782 O O . THR D 1 49 ? 0.862 4.971 135.117 1.00 16.16 49 THR D O 1
ATOM 6786 N N . PHE D 1 50 ? 2.745 6.176 135.431 1.00 19.09 50 PHE D N 1
ATOM 6787 C CA . PHE D 1 50 ? 2.683 6.890 134.153 1.00 22.02 50 PHE D CA 1
ATOM 6788 C C . PHE D 1 50 ? 3.542 6.234 133.138 1.00 26.13 50 PHE D C 1
ATOM 6789 O O . PHE D 1 50 ? 3.342 6.406 131.944 1.00 31.19 50 PHE D O 1
ATOM 6797 N N . ASN D 1 51 ? 4.540 5.512 133.621 1.00 30.49 51 ASN D N 1
ATOM 6798 C CA . ASN D 1 51 ? 5.671 5.143 132.773 1.00 34.68 51 ASN D CA 1
ATOM 6799 C C . ASN D 1 51 ? 5.705 3.635 132.475 1.00 34.24 51 ASN D C 1
ATOM 6800 O O . ASN D 1 51 ? 6.544 3.198 131.702 1.00 36.02 51 ASN D O 1
ATOM 6805 N N . SER D 1 52 ? 4.739 2.880 133.027 1.00 37.96 52 SER D N 1
ATOM 6806 C CA . SER D 1 52 ? 4.570 1.407 132.805 1.00 37.09 52 SER D CA 1
ATOM 6807 C C . SER D 1 52 ? 3.276 1.003 132.054 1.00 39.60 52 SER D C 1
ATOM 6808 O O . SER D 1 52 ? 2.773 -0.133 132.181 1.00 37.53 52 SER D O 1
ATOM 6811 N N . GLY D 1 53 ? 2.743 1.935 131.270 1.00 41.65 53 GLY D N 1
ATOM 6812 C CA . GLY D 1 53 ? 1.734 1.601 130.266 1.00 42.93 53 GLY D CA 1
ATOM 6813 C C . GLY D 1 53 ? 0.302 1.337 130.678 1.00 42.59 53 GLY D C 1
ATOM 6814 O O . GLY D 1 53 ? -0.120 1.549 131.821 1.00 43.42 53 GLY D O 1
ATOM 6815 N N . LYS D 1 54 ? -0.435 0.846 129.687 1.00 42.90 54 LYS D N 1
ATOM 6816 C CA . LYS D 1 54 ? -1.890 0.675 129.754 1.00 42.47 54 LYS D CA 1
ATOM 6817 C C . LYS D 1 54 ? -2.431 -0.392 130.711 1.00 42.90 54 LYS D C 1
ATOM 6818 O O . LYS D 1 54 ? -2.945 -1.425 130.264 1.00 43.37 54 LYS D O 1
ATOM 6824 N N . SER D 1 55 ? -2.356 -0.099 132.013 1.00 41.91 55 SER D N 1
ATOM 6825 C CA . SER D 1 55 ? -2.905 -0.967 133.088 1.00 41.12 55 SER D CA 1
ATOM 6826 C C . SER D 1 55 ? -2.855 -0.393 134.532 1.00 39.89 55 SER D C 1
ATOM 6827 O O . SER D 1 55 ? -3.022 -1.146 135.510 1.00 39.61 55 SER D O 1
ATOM 6830 N N . GLN D 1 56 ? -2.675 0.927 134.655 1.00 37.19 56 GLN D N 1
ATOM 6831 C CA . GLN D 1 56 ? -2.685 1.624 135.956 1.00 35.28 56 GLN D CA 1
ATOM 6832 C C . GLN D 1 56 ? -4.120 1.845 136.413 1.00 34.47 56 GLN D C 1
ATOM 6833 O O . GLN D 1 56 ? -4.377 2.069 137.598 1.00 34.54 56 GLN D O 1
ATOM 6839 N N . ASN D 1 57 ? -5.030 1.818 135.437 1.00 33.87 57 ASN D N 1
ATOM 6840 C CA . ASN D 1 57 ? -6.467 2.084 135.638 1.00 33.18 57 ASN D CA 1
ATOM 6841 C C . ASN D 1 57 ? -7.296 0.802 135.794 1.00 31.55 57 ASN D C 1
ATOM 6842 O O . ASN D 1 57 ? -8.519 0.852 135.741 1.00 33.03 57 ASN D O 1
ATOM 6847 N N . SER D 1 58 ? -6.628 -0.338 135.981 1.00 29.14 58 SER D N 1
ATOM 6848 C CA . SER D 1 58 ? -7.313 -1.632 136.213 1.00 28.04 58 SER D CA 1
ATOM 6849 C C . SER D 1 58 ? -8.323 -1.549 137.367 1.00 26.22 58 SER D C 1
ATOM 6850 O O . SER D 1 58 ? -9.282 -2.312 137.419 1.00 25.83 58 SER D O 1
ATOM 6853 N N . PHE D 1 59 ? -8.068 -0.633 138.301 1.00 24.93 59 PHE D N 1
ATOM 6854 C CA . PHE D 1 59 ? -8.991 -0.355 139.409 1.00 24.35 59 PHE D CA 1
ATOM 6855 C C . PHE D 1 59 ? -10.389 0.069 138.931 1.00 23.95 59 PHE D C 1
ATOM 6856 O O . PHE D 1 59 ? -11.387 -0.268 139.542 1.00 24.45 59 PHE D O 1
ATOM 6864 N N . ALA D 1 60 ? -10.432 0.818 137.834 1.00 23.50 60 ALA D N 1
ATOM 6865 C CA . ALA D 1 60 ? -11.680 1.233 137.176 1.00 21.14 60 ALA D CA 1
ATOM 6866 C C . ALA D 1 60 ? -12.628 0.087 136.795 1.00 20.10 60 ALA D C 1
ATOM 6867 O O . ALA D 1 60 ? -13.829 0.313 136.681 1.00 18.38 60 ALA D O 1
ATOM 6869 N N . LYS D 1 61 ? -12.099 -1.125 136.595 1.00 18.95 61 LYS D N 1
ATOM 6870 C CA . LYS D 1 61 ? -12.934 -2.320 136.304 1.00 20.01 61 LYS D CA 1
ATOM 6871 C C . LYS D 1 61 ? -13.970 -2.573 137.408 1.00 18.67 61 LYS D C 1
ATOM 6872 O O . LYS D 1 61 ? -15.064 -3.073 137.153 1.00 20.31 61 LYS D O 1
ATOM 6878 N N . LEU D 1 62 ? -13.583 -2.215 138.633 1.00 17.71 62 LEU D N 1
ATOM 6879 C CA . LEU D 1 62 ? -14.410 -2.350 139.851 1.00 16.04 62 LEU D CA 1
ATOM 6880 C C . LEU D 1 62 ? -15.321 -1.159 140.148 1.00 15.10 62 LEU D C 1
ATOM 6881 O O . LEU D 1 62 ? -16.052 -1.146 141.140 1.00 13.29 62 LEU D O 1
ATOM 6886 N N . LEU D 1 63 ? -15.256 -0.156 139.285 1.00 15.86 63 LEU D N 1
ATOM 6887 C CA . LEU D 1 63 ? -16.040 1.060 139.445 1.00 15.29 63 LEU D CA 1
ATOM 6888 C C . LEU D 1 63 ? -17.229 1.155 138.486 1.00 16.22 63 LEU D C 1
ATOM 6889 O O . LEU D 1 63 ? -17.167 0.711 137.340 1.00 18.84 63 LEU D O 1
ATOM 6894 N N . ARG D 1 64 ? -18.316 1.730 138.990 1.00 13.17 64 ARG D N 1
ATOM 6895 C CA . ARG D 1 64 ? -19.523 2.003 138.206 1.00 12.91 64 ARG D CA 1
ATOM 6896 C C . ARG D 1 64 ? -19.735 3.522 138.150 1.00 11.66 64 ARG D C 1
ATOM 6897 O O . ARG D 1 64 ? -19.581 4.210 139.153 1.00 9.24 64 ARG D O 1
ATOM 6905 N N . ASN D 1 65 ? -20.061 4.026 136.960 1.00 11.06 65 ASN D N 1
ATOM 6906 C CA . ASN D 1 65 ? -20.230 5.471 136.706 1.00 10.20 65 ASN D CA 1
ATOM 6907 C C . ASN D 1 65 ? -18.955 6.276 136.984 1.00 10.42 65 ASN D C 1
ATOM 6908 O O . ASN D 1 65 ? -18.973 7.434 137.433 1.00 9.81 65 ASN D O 1
ATOM 6913 N N . PHE D 1 66 ? -17.833 5.636 136.657 1.00 11.30 66 PHE D N 1
ATOM 6914 C CA . PHE D 1 66 ? -16.517 6.203 136.889 1.00 11.85 66 PHE D CA 1
ATOM 6915 C C . PHE D 1 66 ? -16.232 7.334 135.900 1.00 12.88 66 PHE D C 1
ATOM 6916 O O . PHE D 1 66 ? -16.229 7.140 134.681 1.00 12.10 66 PHE D O 1
ATOM 6924 N N . ASN D 1 67 ? -15.986 8.506 136.475 1.00 13.30 67 ASN D N 1
ATOM 6925 C CA . ASN D 1 67 ? -15.618 9.714 135.747 1.00 13.07 67 ASN D CA 1
ATOM 6926 C C . ASN D 1 67 ? -14.245 10.215 136.252 1.00 13.87 67 ASN D C 1
ATOM 6927 O O . ASN D 1 67 ? -14.135 10.733 137.379 1.00 11.77 67 ASN D O 1
ATOM 6932 N N . PRO D 1 68 ? -13.197 10.035 135.434 1.00 12.85 68 PRO D N 1
ATOM 6933 C CA . PRO D 1 68 ? -11.833 10.388 135.830 1.00 12.04 68 PRO D CA 1
ATOM 6934 C C . PRO D 1 68 ? -11.611 11.850 136.232 1.00 12.48 68 PRO D C 1
ATOM 6935 O O . PRO D 1 68 ? -10.727 12.105 137.027 1.00 12.70 68 PRO D O 1
ATOM 6947 N N . LEU D 1 70 ? -13.483 13.382 138.214 1.00 10.30 70 LEU D N 1
ATOM 6948 C CA . LEU D 1 70 ? -13.970 13.444 139.607 1.00 10.89 70 LEU D CA 1
ATOM 6949 C C . LEU D 1 70 ? -13.076 12.654 140.599 1.00 11.32 70 LEU D C 1
ATOM 6950 O O . LEU D 1 70 ? -13.456 12.390 141.755 1.00 9.56 70 LEU D O 1
ATOM 6955 N N . LEU D 1 71 ? -11.892 12.274 140.119 1.00 9.80 71 LEU D N 1
ATOM 6956 C CA . LEU D 1 71 ? -10.913 11.524 140.917 1.00 9.80 71 LEU D CA 1
ATOM 6957 C C . LEU D 1 71 ? -9.905 12.484 141.566 1.00 9.33 71 LEU D C 1
ATOM 6958 O O . LEU D 1 71 ? -9.331 13.359 140.919 1.00 8.27 71 LEU D O 1
ATOM 6963 N N . LEU D 1 72 ? -9.675 12.275 142.854 1.00 9.76 72 LEU D N 1
ATOM 6964 C CA . LEU D 1 72 ? -8.600 12.956 143.578 1.00 11.88 72 LEU D CA 1
ATOM 6965 C C . LEU D 1 72 ? -7.646 11.903 144.162 1.00 9.57 72 LEU D C 1
ATOM 6966 O O . LEU D 1 72 ? -8.075 10.846 144.649 1.00 6.62 72 LEU D O 1
ATOM 6971 N N . HIS D 1 73 ? -6.364 12.222 144.095 1.00 8.00 73 HIS D N 1
ATOM 6972 C CA . HIS D 1 73 ? -5.283 11.424 144.701 1.00 7.10 73 HIS D CA 1
ATOM 6973 C C . HIS D 1 73 ? -5.177 11.850 146.158 1.00 5.90 73 HIS D C 1
ATOM 6974 O O . HIS D 1 73 ? -4.635 12.909 146.479 1.00 6.89 73 HIS D O 1
ATOM 6981 N N . GLY D 1 74 ? -5.736 11.031 147.034 1.00 5.42 74 GLY D N 1
ATOM 6982 C CA . GLY D 1 74 ? -5.906 11.405 148.438 1.00 5.52 74 GLY D CA 1
ATOM 6983 C C . GLY D 1 74 ? -4.777 11.044 149.383 1.00 3.67 74 GLY D C 1
ATOM 6984 O O . GLY D 1 74 ? -4.506 11.781 150.314 1.00 3.15 74 GLY D O 1
ATOM 6985 N N . GLU D 1 75 ? -4.193 9.870 149.181 1.00 5.79 75 GLU D N 1
ATOM 6986 C CA . GLU D 1 75 ? -3.060 9.353 149.975 1.00 4.54 75 GLU D CA 1
ATOM 6987 C C . GLU D 1 75 ? -2.114 8.549 149.073 1.00 7.04 75 GLU D C 1
ATOM 6988 O O . GLU D 1 75 ? -2.526 7.955 148.060 1.00 3.48 75 GLU D O 1
ATOM 6994 N N . HIS D 1 76 ? -0.841 8.560 149.461 1.00 5.61 76 HIS D N 1
ATOM 6995 C CA . HIS D 1 76 ? 0.186 7.754 148.797 1.00 4.05 76 HIS D CA 1
ATOM 6996 C C . HIS D 1 76 ? 1.203 7.193 149.757 1.00 2.76 76 HIS D C 1
ATOM 6997 O O . HIS D 1 76 ? 1.782 7.903 150.579 1.00 3.52 76 HIS D O 1
ATOM 7004 N N . TYR D 1 77 ? 1.465 5.913 149.561 1.00 2.72 77 TYR D N 1
ATOM 7005 C CA . TYR D 1 77 ? 2.424 5.146 150.331 1.00 3.46 77 TYR D CA 1
ATOM 7006 C C . TYR D 1 77 ? 3.381 4.423 149.377 1.00 4.22 77 TYR D C 1
ATOM 7007 O O . TYR D 1 77 ? 2.973 3.853 148.377 1.00 5.52 77 TYR D O 1
ATOM 7016 N N . LEU D 1 78 ? 4.658 4.459 149.709 1.00 3.46 78 LEU D N 1
ATOM 7017 C CA . LEU D 1 78 ? 5.718 3.882 148.877 1.00 2.29 78 LEU D CA 1
ATOM 7018 C C . LEU D 1 78 ? 6.761 3.226 149.778 1.00 3.02 78 LEU D C 1
ATOM 7019 O O . LEU D 1 78 ? 7.096 3.772 150.818 1.00 2.00 78 LEU D O 1
ATOM 7024 N N . LYS D 1 79 ? 7.188 2.008 149.408 1.00 4.33 79 LYS D N 1
ATOM 7025 C CA . LYS D 1 79 ? 8.274 1.288 150.090 1.00 3.87 79 LYS D CA 1
ATOM 7026 C C . LYS D 1 79 ? 9.325 0.882 149.025 1.00 6.73 79 LYS D C 1
ATOM 7027 O O . LYS D 1 79 ? 8.973 0.439 147.917 1.00 3.28 79 LYS D O 1
ATOM 7033 N N . VAL D 1 80 ? 10.594 1.140 149.347 1.00 4.51 80 VAL D N 1
ATOM 7034 C CA . VAL D 1 80 ? 11.737 0.630 148.597 1.00 3.38 80 VAL D CA 1
ATOM 7035 C C . VAL D 1 80 ? 12.271 -0.638 149.256 1.00 2.00 80 VAL D C 1
ATOM 7036 O O . VAL D 1 80 ? 12.628 -0.620 150.409 1.00 2.00 80 VAL D O 1
ATOM 7040 N N . HIS D 1 81 ? 12.374 -1.715 148.504 1.00 3.16 81 HIS D N 1
ATOM 7041 C CA . HIS D 1 81 ? 12.742 -3.034 149.078 1.00 2.00 81 HIS D CA 1
ATOM 7042 C C . HIS D 1 81 ? 14.194 -3.431 148.823 1.00 2.00 81 HIS D C 1
ATOM 7043 O O . HIS D 1 81 ? 14.709 -4.393 149.407 1.00 2.00 81 HIS D O 1
ATOM 7050 N N . SER D 1 82 ? 14.835 -2.717 147.915 1.00 3.21 82 SER D N 1
ATOM 7051 C CA . SER D 1 82 ? 16.213 -2.977 147.534 1.00 7.47 82 SER D CA 1
ATOM 7052 C C . SER D 1 82 ? 16.883 -1.637 147.430 1.00 7.40 82 SER D C 1
ATOM 7053 O O . SER D 1 82 ? 16.637 -0.896 146.486 1.00 6.99 82 SER D O 1
ATOM 7056 N N . TRP D 1 83 ? 17.659 -1.256 148.443 1.00 10.62 83 TRP D N 1
ATOM 7057 C CA . TRP D 1 83 ? 18.199 0.109 148.453 1.00 13.19 83 TRP D CA 1
ATOM 7058 C C . TRP D 1 83 ? 19.736 0.197 148.423 1.00 12.99 83 TRP D C 1
ATOM 7059 O O . TRP D 1 83 ? 20.433 -0.749 148.732 1.00 13.22 83 TRP D O 1
ATOM 7070 N N . PRO D 1 84 ? 20.260 1.320 147.948 1.00 13.89 84 PRO D N 1
ATOM 7071 C CA . PRO D 1 84 ? 19.485 2.342 147.262 1.00 9.85 84 PRO D CA 1
ATOM 7072 C C . PRO D 1 84 ? 18.869 1.807 145.961 1.00 9.26 84 PRO D C 1
ATOM 7073 O O . PRO D 1 84 ? 19.347 0.850 145.388 1.00 4.11 84 PRO D O 1
ATOM 7077 N N . PRO D 1 85 ? 17.800 2.419 145.498 1.00 10.93 85 PRO D N 1
ATOM 7078 C CA . PRO D 1 85 ? 17.135 1.928 144.300 1.00 11.56 85 PRO D CA 1
ATOM 7079 C C . PRO D 1 85 ? 18.039 2.092 143.090 1.00 11.67 85 PRO D C 1
ATOM 7080 O O . PRO D 1 85 ? 18.919 2.975 143.121 1.00 14.13 85 PRO D O 1
ATOM 7084 N N . PRO D 1 86 ? 17.880 1.270 142.064 1.00 11.22 86 PRO D N 1
ATOM 7085 C CA . PRO D 1 86 ? 18.778 1.371 140.912 1.00 9.03 86 PRO D CA 1
ATOM 7086 C C . PRO D 1 86 ? 18.568 2.709 140.178 1.00 6.56 86 PRO D C 1
ATOM 7087 O O . PRO D 1 86 ? 17.495 3.297 140.264 1.00 3.57 86 PRO D O 1
ATOM 7091 N N . THR D 1 87 ? 19.614 3.182 139.519 1.00 2.00 87 THR D N 1
ATOM 7092 C CA . THR D 1 87 ? 19.549 4.455 138.790 1.00 5.01 87 THR D CA 1
ATOM 7093 C C . THR D 1 87 ? 19.395 4.182 137.314 1.00 6.00 87 THR D C 1
ATOM 7094 O O . THR D 1 87 ? 19.320 5.095 136.526 1.00 2.72 87 THR D O 1
ATOM 7098 N N . GLU D 1 88 ? 19.331 2.931 136.927 1.00 2.46 88 GLU D N 1
ATOM 7099 C CA . GLU D 1 88 ? 19.004 2.599 135.559 1.00 5.63 88 GLU D CA 1
ATOM 7100 C C . GLU D 1 88 ? 18.535 1.149 135.560 1.00 5.79 88 GLU D C 1
ATOM 7101 O O . GLU D 1 88 ? 18.883 0.388 136.452 1.00 4.89 88 GLU D O 1
ATOM 7107 N N . GLY D 1 89 ? 17.736 0.816 134.567 1.00 4.70 89 GLY D N 1
ATOM 7108 C CA . GLY D 1 89 ? 17.330 -0.570 134.334 1.00 6.71 89 GLY D CA 1
ATOM 7109 C C . GLY D 1 89 ? 15.928 -0.645 133.754 1.00 7.26 89 GLY D C 1
ATOM 7110 O O . GLY D 1 89 ? 15.406 0.345 133.155 1.00 2.38 89 GLY D O 1
ATOM 7111 N N . GLU D 1 90 ? 15.321 -1.813 133.934 1.00 5.40 90 GLU D N 1
ATOM 7112 C CA . GLU D 1 90 ? 13.995 -2.141 133.412 1.00 7.41 90 GLU D CA 1
ATOM 7113 C C . GLU D 1 90 ? 13.183 -2.739 134.553 1.00 7.97 90 GLU D C 1
ATOM 7114 O O . GLU D 1 90 ? 13.590 -3.744 135.159 1.00 5.68 90 GLU D O 1
ATOM 7120 N N . ILE D 1 91 ? 12.016 -2.185 134.788 1.00 5.67 91 ILE D N 1
ATOM 7121 C CA . ILE D 1 91 ? 11.165 -2.638 135.872 1.00 9.45 91 ILE D CA 1
ATOM 7122 C C . ILE D 1 91 ? 9.789 -3.045 135.349 1.00 7.52 91 ILE D C 1
ATOM 7123 O O . ILE D 1 91 ? 9.175 -2.326 134.561 1.00 9.35 91 ILE D O 1
ATOM 7128 N N . LYS D 1 92 ? 9.306 -4.187 135.807 1.00 5.52 92 LYS D N 1
ATOM 7129 C CA . LYS D 1 92 ? 7.967 -4.681 135.493 1.00 6.44 92 LYS D CA 1
ATOM 7130 C C . LYS D 1 92 ? 6.979 -4.466 136.635 1.00 5.94 92 LYS D C 1
ATOM 7131 O O . LYS D 1 92 ? 7.225 -4.885 137.771 1.00 6.05 92 LYS D O 1
ATOM 7137 N N . THR D 1 93 ? 5.835 -3.878 136.332 1.00 5.49 93 THR D N 1
ATOM 7138 C CA . THR D 1 93 ? 4.880 -3.539 137.390 1.00 6.85 93 THR D CA 1
ATOM 7139 C C . THR D 1 93 ? 3.585 -4.333 137.237 1.00 8.64 93 THR D C 1
ATOM 7140 O O . THR D 1 93 ? 3.019 -4.420 136.154 1.00 11.37 93 THR D O 1
ATOM 7144 N N . THR D 1 94 ? 3.161 -4.928 138.347 1.00 8.38 94 THR D N 1
ATOM 7145 C CA . THR D 1 94 ? 1.868 -5.611 138.493 1.00 8.28 94 THR D CA 1
ATOM 7146 C C . THR D 1 94 ? 0.959 -4.762 139.382 1.00 8.69 94 THR D C 1
ATOM 7147 O O . THR D 1 94 ? 1.332 -4.355 140.480 1.00 9.59 94 THR D O 1
ATOM 7151 N N . PHE D 1 95 ? -0.226 -4.484 138.882 1.00 7.20 95 PHE D N 1
ATOM 7152 C CA . PHE D 1 95 ? -1.225 -3.739 139.612 1.00 8.03 95 PHE D CA 1
ATOM 7153 C C . PHE D 1 95 ? -2.317 -4.626 140.167 1.00 9.58 95 PHE D C 1
ATOM 7154 O O . PHE D 1 95 ? -2.729 -5.601 139.528 1.00 7.92 95 PHE D O 1
ATOM 7162 N N . GLU D 1 96 ? -2.790 -4.271 141.359 1.00 10.34 96 GLU D N 1
ATOM 7163 C CA . GLU D 1 96 ? -3.914 -4.976 142.019 1.00 11.18 96 GLU D CA 1
ATOM 7164 C C . GLU D 1 96 ? -4.717 -4.009 142.899 1.00 10.43 96 GLU D C 1
ATOM 7165 O O . GLU D 1 96 ? -4.139 -3.255 143.677 1.00 12.57 96 GLU D O 1
ATOM 7171 N N . PRO D 1 97 ? -6.032 -3.978 142.767 1.00 10.86 97 PRO D N 1
ATOM 7172 C CA . PRO D 1 97 ? -6.859 -3.269 143.748 1.00 11.61 97 PRO D CA 1
ATOM 7173 C C . PRO D 1 97 ? -6.698 -3.867 145.136 1.00 8.76 97 PRO D C 1
ATOM 7174 O O . PRO D 1 97 ? -6.622 -5.054 145.294 1.00 6.88 97 PRO D O 1
ATOM 7178 N N . ILE D 1 98 ? -6.644 -3.012 146.135 1.00 8.03 98 ILE D N 1
ATOM 7179 C CA . ILE D 1 98 ? -6.490 -3.466 147.511 1.00 5.47 98 ILE D CA 1
ATOM 7180 C C . ILE D 1 98 ? -7.818 -3.360 148.237 1.00 6.11 98 ILE D C 1
ATOM 7181 O O . ILE D 1 98 ? -8.183 -4.243 148.994 1.00 5.84 98 ILE D O 1
ATOM 7186 N N . ALA D 1 99 ? -8.549 -2.273 148.011 1.00 4.02 99 ALA D N 1
ATOM 7187 C CA . ALA D 1 99 ? -9.881 -2.161 148.599 1.00 3.87 99 ALA D CA 1
ATOM 7188 C C . ALA D 1 99 ? -10.743 -1.131 147.890 1.00 5.19 99 ALA D C 1
ATOM 7189 O O . ALA D 1 99 ? -10.231 -0.188 147.333 1.00 2.04 99 ALA D O 1
ATOM 7191 N N . THR D 1 100 ? -12.056 -1.360 147.925 1.00 4.80 100 THR D N 1
ATOM 7192 C CA . THR D 1 100 ? -13.054 -0.375 147.511 1.00 6.52 100 THR D CA 1
ATOM 7193 C C . THR D 1 100 ? -14.037 -0.105 148.660 1.00 6.36 100 THR D C 1
ATOM 7194 O O . THR D 1 100 ? -14.480 -1.026 149.325 1.00 5.62 100 THR D O 1
ATOM 7198 N N . THR D 1 101 ? -14.369 1.158 148.885 1.00 5.72 101 THR D N 1
ATOM 7199 C CA . THR D 1 101 ? -15.255 1.543 149.994 1.00 7.07 101 THR D CA 1
ATOM 7200 C C . THR D 1 101 ? -16.174 2.717 149.631 1.00 9.59 101 THR D C 1
ATOM 7201 O O . THR D 1 101 ? -15.706 3.858 149.482 1.00 8.78 101 THR D O 1
ATOM 7205 N N . PRO D 1 102 ? -17.469 2.455 149.479 1.00 11.40 102 PRO D N 1
ATOM 7206 C CA . PRO D 1 102 ? -18.446 3.539 149.363 1.00 13.67 102 PRO D CA 1
ATOM 7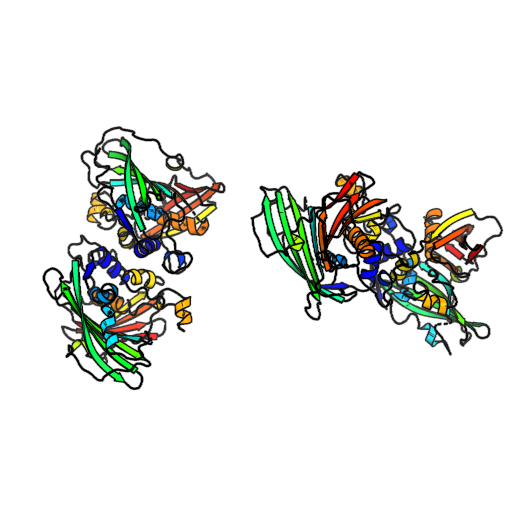207 C C . PRO D 1 102 ? -18.453 4.448 150.592 1.00 16.63 102 PRO D C 1
ATOM 7208 O O . PRO D 1 102 ? -18.328 3.974 151.716 1.00 17.94 102 PRO D O 1
ATOM 7212 N N . LYS D 1 103 ? -18.539 5.752 150.340 1.00 20.36 103 LYS D N 1
ATOM 7213 C CA . LYS D 1 103 ? -18.703 6.788 151.368 1.00 20.95 103 LYS D CA 1
ATOM 7214 C C . LYS D 1 103 ? -19.752 7.764 150.838 1.00 20.70 103 LYS D C 1
ATOM 7215 O O . LYS D 1 103 ? -19.442 8.747 150.156 1.00 20.58 103 LYS D O 1
ATOM 7221 N N . GLY D 1 104 ? -21.002 7.463 151.151 1.00 20.55 104 GLY D N 1
ATOM 7222 C CA . GLY D 1 104 ? -22.145 8.139 150.555 1.00 20.43 104 GLY D CA 1
ATOM 7223 C C . GLY D 1 104 ? -22.273 7.905 149.049 1.00 19.69 104 GLY D C 1
ATOM 7224 O O . GLY D 1 104 ? -22.278 6.776 148.566 1.00 21.84 104 GLY D O 1
ATOM 7225 N N . THR D 1 105 ? -22.383 8.999 148.312 1.00 18.76 105 THR D N 1
ATOM 7226 C CA . THR D 1 105 ? -22.410 8.982 146.835 1.00 19.15 105 THR D CA 1
ATOM 7227 C C . THR D 1 105 ? -21.000 8.971 146.217 1.00 18.42 105 THR D C 1
ATOM 7228 O O . THR D 1 105 ? -20.820 9.248 145.028 1.00 16.90 105 THR D O 1
ATOM 7232 N N . ASN D 1 106 ? -20.004 8.676 147.043 1.00 17.09 106 ASN D N 1
ATOM 7233 C CA . ASN D 1 106 ? -18.618 8.635 146.617 1.00 14.52 106 ASN D CA 1
ATOM 7234 C C . ASN D 1 106 ? -17.995 7.281 146.885 1.00 12.28 106 ASN D C 1
ATOM 7235 O O . ASN D 1 106 ? -18.594 6.409 147.515 1.00 5.44 106 ASN D O 1
ATOM 7240 N N . VAL D 1 107 ? -16.776 7.108 146.380 1.00 11.16 107 VAL D N 1
ATOM 7241 C CA . VAL D 1 107 ? -16.001 5.872 146.591 1.00 9.92 107 VAL D CA 1
ATOM 7242 C C . VAL D 1 107 ? -14.538 6.170 146.936 1.00 9.38 107 VAL D C 1
ATOM 7243 O O . VAL D 1 107 ? -13.921 7.076 146.387 1.00 7.85 107 VAL D O 1
ATOM 7247 N N . VAL D 1 108 ? -14.004 5.383 147.866 1.00 9.53 108 VAL D N 1
ATOM 7248 C CA . VAL D 1 108 ? -12.598 5.441 148.233 1.00 9.55 108 VAL D CA 1
ATOM 7249 C C . VAL D 1 108 ? -11.969 4.149 147.755 1.00 7.75 108 VAL D C 1
ATOM 7250 O O . VAL D 1 108 ? -12.348 3.081 148.193 1.00 7.35 108 VAL D O 1
ATOM 7254 N N . ILE D 1 109 ? -11.005 4.265 146.855 1.00 6.77 109 ILE D N 1
ATOM 7255 C CA . ILE D 1 109 ? -10.321 3.100 146.304 1.00 9.53 109 ILE D CA 1
ATOM 7256 C C . ILE D 1 109 ? -8.837 3.109 146.666 1.00 9.06 109 ILE D C 1
ATOM 7257 O O . ILE D 1 109 ? -8.123 4.073 146.420 1.00 5.86 109 ILE D O 1
ATOM 7262 N N . VAL D 1 110 ? -8.376 2.023 147.264 1.00 6.97 110 VAL D N 1
ATOM 7263 C CA . VAL D 1 110 ? -6.935 1.854 147.476 1.00 6.03 110 VAL D CA 1
ATOM 7264 C C . VAL D 1 110 ? -6.408 0.893 146.396 1.00 6.83 110 VAL D C 1
ATOM 7265 O O . VAL D 1 110 ? -6.868 -0.237 146.268 1.00 2.87 110 VAL D O 1
ATOM 7269 N N . HIS D 1 111 ? -5.486 1.398 145.595 1.00 7.03 111 HIS D N 1
ATOM 7270 C CA . HIS D 1 111 ? -4.892 0.687 144.448 1.00 7.63 111 HIS D CA 1
ATOM 7271 C C . HIS D 1 111 ? -3.390 0.470 144.679 1.00 5.21 111 HIS D C 1
ATOM 7272 O O . HIS D 1 111 ? -2.632 1.418 144.880 1.00 4.77 111 HIS D O 1
ATOM 7279 N N . GLY D 1 112 ? -2.993 -0.785 144.652 1.00 4.97 112 GLY D N 1
ATOM 7280 C CA . GLY D 1 112 ? -1.655 -1.228 145.012 1.00 4.91 112 GLY D CA 1
ATOM 7281 C C . GLY D 1 112 ? -0.854 -1.721 143.824 1.00 5.68 112 GLY D C 1
ATOM 7282 O O . GLY D 1 112 ? -1.385 -2.122 142.783 1.00 7.17 112 GLY D O 1
ATOM 7283 N N . SER D 1 113 ? 0.453 -1.632 143.954 1.00 6.09 113 SER D N 1
ATOM 7284 C CA . SER D 1 113 ? 1.345 -2.094 142.901 1.00 7.37 113 SER D CA 1
ATOM 7285 C C . SER D 1 113 ? 2.659 -2.580 143.463 1.00 8.61 113 SER D C 1
ATOM 7286 O O . SER D 1 113 ? 3.146 -2.102 144.481 1.00 11.73 113 SER D O 1
ATOM 7289 N N . LYS D 1 114 ? 3.238 -3.509 142.737 1.00 8.47 114 LYS D N 1
ATOM 7290 C CA . LYS D 1 114 ? 4.539 -4.080 143.052 1.00 6.67 114 LYS D CA 1
ATOM 7291 C C . LYS D 1 114 ? 5.419 -3.965 141.807 1.00 4.51 114 LYS D C 1
ATOM 7292 O O . LYS D 1 114 ? 5.020 -4.399 140.726 1.00 5.98 114 LYS D O 1
ATOM 7298 N N . SER D 1 115 ? 6.609 -3.396 141.946 1.00 2.87 115 SER D N 1
ATOM 7299 C CA . SER D 1 115 ? 7.504 -3.179 140.798 1.00 2.86 115 SER D CA 1
ATOM 7300 C C . SER D 1 115 ? 8.797 -3.997 140.918 1.00 2.56 115 SER D C 1
ATOM 7301 O O . SER D 1 115 ? 9.633 -3.760 141.784 1.00 4.09 115 SER D O 1
ATOM 7304 N N . VAL D 1 116 ? 8.968 -4.950 140.028 1.00 4.50 116 VAL D N 1
ATOM 7305 C CA . VAL D 1 116 ? 10.134 -5.824 140.074 1.00 5.01 116 VAL D CA 1
ATOM 7306 C C . VAL D 1 116 ? 11.146 -5.569 138.955 1.00 5.84 116 VAL D C 1
ATOM 7307 O O . VAL D 1 116 ? 10.824 -5.096 137.880 1.00 5.71 116 VAL D O 1
ATOM 7311 N N . ASP D 1 117 ? 12.377 -5.961 139.207 1.00 6.76 117 ASP D N 1
ATOM 7312 C CA . ASP D 1 117 ? 13.371 -5.970 138.163 1.00 8.56 117 ASP D CA 1
ATOM 7313 C C . ASP D 1 117 ? 12.965 -6.951 137.068 1.00 9.53 117 ASP D C 1
ATOM 7314 O O . ASP D 1 117 ? 12.694 -8.128 137.324 1.00 9.88 117 ASP D O 1
ATOM 7319 N N . ASN D 1 118 ? 12.920 -6.469 135.836 1.00 10.25 118 ASN D N 1
ATOM 7320 C CA . ASN D 1 118 ? 12.376 -7.269 134.700 1.00 10.11 118 ASN D CA 1
ATOM 7321 C C . ASN D 1 118 ? 13.241 -8.461 134.294 1.00 11.19 118 ASN D C 1
ATOM 7322 O O . ASN D 1 118 ? 12.775 -9.416 133.644 1.00 11.15 118 ASN D O 1
ATOM 7327 N N . LYS D 1 119 ? 14.515 -8.431 134.668 1.00 11.34 119 LYS D N 1
ATOM 7328 C CA . LYS D 1 119 ? 15.385 -9.580 134.369 1.00 13.92 119 LYS D CA 1
ATOM 7329 C C . LYS D 1 119 ? 15.464 -10.560 135.565 1.00 12.05 119 LYS D C 1
ATOM 7330 O O . LYS D 1 119 ? 15.380 -11.755 135.401 1.00 18.54 119 LYS D O 1
ATOM 7336 N N . SER D 1 120 ? 15.621 -10.016 136.772 1.00 13.23 120 SER D N 1
ATOM 7337 C CA . SER D 1 120 ? 15.862 -10.829 137.987 1.00 9.53 120 SER D CA 1
ATOM 7338 C C . SER D 1 120 ? 14.597 -11.221 138.732 1.00 8.38 120 SER D C 1
ATOM 7339 O O . SER D 1 120 ? 14.580 -12.171 139.485 1.00 9.62 120 SER D O 1
ATOM 7342 N N . GLY D 1 121 ? 13.527 -10.488 138.535 1.00 8.25 121 GLY D N 1
ATOM 7343 C CA . GLY D 1 121 ? 12.351 -10.650 139.381 1.00 8.97 121 GLY D CA 1
ATOM 7344 C C . GLY D 1 121 ? 12.459 -10.000 140.760 1.00 7.21 121 GLY D C 1
ATOM 7345 O O . GLY D 1 121 ? 11.510 -10.029 141.521 1.00 4.04 121 GLY D O 1
ATOM 7346 N N . GLU D 1 122 ? 13.591 -9.365 141.077 1.00 5.24 122 GLU D N 1
ATOM 7347 C CA . GLU D 1 122 ? 13.737 -8.715 142.388 1.00 4.81 122 GLU D CA 1
ATOM 7348 C C . GLU D 1 122 ? 12.693 -7.601 142.643 1.00 2.84 122 GLU D C 1
ATOM 7349 O O . GLU D 1 122 ? 12.532 -6.666 141.842 1.00 6.43 122 GLU D O 1
ATOM 7355 N N . LEU D 1 123 ? 12.057 -7.638 143.804 1.00 2.00 123 LEU D N 1
ATOM 7356 C CA . LEU D 1 123 ? 11.093 -6.621 144.187 1.00 3.21 123 LEU D CA 1
ATOM 7357 C C . LEU D 1 123 ? 11.819 -5.298 144.520 1.00 2.00 123 LEU D C 1
ATOM 7358 O O . LEU D 1 123 ? 12.662 -5.220 145.408 1.00 2.00 123 LEU D O 1
ATOM 7363 N N . ILE D 1 124 ? 11.492 -4.240 143.800 1.00 4.95 124 ILE D N 1
ATOM 7364 C CA . ILE D 1 124 ? 12.161 -2.979 144.017 1.00 2.00 124 ILE D CA 1
ATOM 7365 C C . ILE D 1 124 ? 11.308 -1.952 144.770 1.00 3.62 124 ILE D C 1
ATOM 7366 O O . ILE D 1 124 ? 11.768 -1.366 145.737 1.00 2.00 124 ILE D O 1
ATOM 7371 N N . TYR D 1 125 ? 10.106 -1.689 144.264 1.00 3.39 125 TYR D N 1
ATOM 7372 C CA . TYR D 1 125 ? 9.178 -0.759 144.899 1.00 2.05 125 TYR D CA 1
ATOM 7373 C C . TYR D 1 125 ? 7.819 -1.365 145.089 1.00 3.25 125 TYR D C 1
ATOM 7374 O O . TYR D 1 125 ? 7.388 -2.178 144.284 1.00 3.74 125 TYR D O 1
ATOM 7383 N N . SER D 1 126 ? 7.145 -0.933 146.152 1.00 3.95 126 SER D N 1
ATOM 7384 C CA . SER D 1 126 ? 5.702 -1.120 146.322 1.00 4.75 126 SER D CA 1
ATOM 7385 C C . SER D 1 126 ? 5.064 0.230 146.451 1.00 2.00 126 SER D C 1
ATOM 7386 O O . SER D 1 126 ? 5.608 1.104 147.106 1.00 3.02 126 SER D O 1
ATOM 7389 N N . ASN D 1 127 ? 3.880 0.373 145.863 1.00 2.26 127 ASN D N 1
ATOM 7390 C CA . ASN D 1 127 ? 3.109 1.631 145.962 1.00 2.10 127 ASN D CA 1
ATOM 7391 C C . ASN D 1 127 ? 1.691 1.276 146.361 1.00 2.00 127 ASN D C 1
ATOM 7392 O O . ASN D 1 127 ? 1.166 0.252 145.964 1.00 3.88 127 ASN D O 1
ATOM 7397 N N . GLU D 1 128 ? 1.095 2.116 147.174 1.00 2.00 128 GLU D N 1
ATOM 7398 C CA . GLU D 1 128 ? -0.344 2.069 147.474 1.00 2.85 128 GLU D CA 1
ATOM 7399 C C . GLU D 1 128 ? -0.915 3.482 147.343 1.00 4.76 128 GLU D C 1
ATOM 7400 O O . GLU D 1 128 ? -0.518 4.407 148.084 1.00 4.42 128 GLU D O 1
ATOM 7406 N N . ALA D 1 129 ? -1.778 3.660 146.340 1.00 2.60 129 ALA D N 1
ATOM 7407 C CA . ALA D 1 129 ? -2.400 4.951 146.103 1.00 3.91 129 ALA D CA 1
ATOM 7408 C C . ALA D 1 129 ? -3.846 4.849 146.546 1.00 5.91 129 ALA D C 1
ATOM 7409 O O . ALA D 1 129 ? -4.548 3.786 146.390 1.00 5.37 129 ALA D O 1
ATOM 7411 N N . THR D 1 130 ? -4.283 5.910 147.195 1.00 2.00 130 THR D N 1
ATOM 7412 C CA . THR D 1 130 ? -5.639 5.963 147.697 1.00 2.68 130 THR D CA 1
ATOM 7413 C C . THR D 1 130 ? -6.323 7.051 146.911 1.00 3.87 130 THR D C 1
ATOM 7414 O O . THR D 1 130 ? -5.865 8.190 146.908 1.00 3.90 130 THR D O 1
ATOM 7418 N N . TYR D 1 131 ? -7.407 6.694 146.242 1.00 5.67 131 TYR D N 1
ATOM 7419 C CA . TYR D 1 131 ? -8.146 7.664 145.417 1.00 7.19 131 TYR D CA 1
ATOM 7420 C C . TYR D 1 131 ? -9.533 7.910 146.006 1.00 7.11 131 TYR D C 1
ATOM 7421 O O . TYR D 1 131 ? -10.219 6.965 146.383 1.00 6.51 131 TYR D O 1
ATOM 7430 N N . PHE D 1 132 ? -9.904 9.181 146.071 1.00 7.98 132 PHE D N 1
ATOM 7431 C CA . PHE D 1 132 ? -11.266 9.638 146.408 1.00 10.53 132 PHE D CA 1
ATOM 7432 C C . PHE D 1 132 ? -11.999 10.075 145.124 1.00 8.84 132 PHE D C 1
ATOM 7433 O O . PHE D 1 132 ? -11.610 11.053 144.479 1.00 10.16 132 PHE D O 1
ATOM 7441 N N . ILE D 1 133 ? -13.072 9.360 144.796 1.00 6.84 133 ILE D N 1
ATOM 7442 C CA . ILE D 1 133 ? -13.827 9.555 143.560 1.00 7.52 133 ILE D CA 1
ATOM 7443 C C . ILE D 1 133 ? -15.302 9.922 143.820 1.00 10.25 133 ILE D C 1
ATOM 7444 O O . ILE D 1 133 ? -16.070 9.137 144.368 1.00 7.55 133 ILE D O 1
ATOM 7449 N N . ARG D 1 134 ? -15.686 11.122 143.387 1.00 12.36 134 ARG D N 1
ATOM 7450 C CA . ARG D 1 134 ? -17.073 11.565 143.495 1.00 14.20 134 ARG D CA 1
ATOM 7451 C C . ARG D 1 134 ? -17.979 10.874 142.481 1.00 14.37 134 ARG D C 1
ATOM 7452 O O . ARG D 1 134 ? -17.546 10.412 141.416 1.00 13.10 134 ARG D O 1
ATOM 7460 N N . ASN D 1 135 ? -19.254 10.830 142.839 1.00 14.46 135 ASN D N 1
ATOM 7461 C CA . ASN D 1 135 ? -20.326 10.347 141.956 1.00 16.04 135 ASN D CA 1
ATOM 7462 C C . ASN D 1 135 ? -19.938 9.032 141.273 1.00 15.68 135 ASN D C 1
ATOM 7463 O O . ASN D 1 135 ? -19.898 8.899 140.049 1.00 13.54 135 ASN D O 1
ATOM 7468 N N . CYS D 1 136 ? -19.665 8.059 142.133 1.00 15.81 136 CYS D N 1
ATOM 7469 C CA . CYS D 1 136 ? -19.122 6.762 141.752 1.00 14.96 136 CYS D CA 1
ATOM 7470 C C . CYS D 1 136 ? -19.708 5.666 142.654 1.00 14.74 136 CYS D C 1
ATOM 7471 O O . CYS D 1 136 ? -19.993 5.904 143.828 1.00 15.42 136 CYS D O 1
ATOM 7474 N N . GLN D 1 137 ? -19.905 4.474 142.104 1.00 13.04 137 GLN D N 1
ATOM 7475 C CA . GLN D 1 137 ? -20.395 3.341 142.896 1.00 12.42 137 GLN D CA 1
ATOM 7476 C C . GLN D 1 137 ? -19.388 2.194 142.870 1.00 12.01 137 GLN D C 1
ATOM 7477 O O . GLN D 1 137 ? -18.587 2.057 141.950 1.00 10.27 137 GLN D O 1
ATOM 7483 N N . ALA D 1 138 ? -19.447 1.372 143.902 1.00 12.57 138 ALA D N 1
ATOM 7484 C CA . ALA D 1 138 ? -18.653 0.149 143.968 1.00 12.50 138 ALA D CA 1
ATOM 7485 C C . ALA D 1 138 ? -19.108 -0.707 145.120 1.00 13.50 138 ALA D C 1
ATOM 7486 O O . ALA D 1 138 ? -19.708 -0.216 146.065 1.00 14.71 138 ALA D O 1
ATOM 7488 N N . ASP D 1 139 ? -18.809 -1.996 145.026 1.00 13.34 139 ASP D N 1
ATOM 7489 C CA . ASP D 1 139 ? -18.946 -2.913 146.154 1.00 12.70 139 ASP D CA 1
ATOM 7490 C C . ASP D 1 139 ? -18.058 -2.481 147.334 1.00 13.22 139 ASP D C 1
ATOM 7491 O O . ASP D 1 139 ? -16.983 -1.848 147.155 1.00 11.70 139 ASP D O 1
ATOM 7496 N N . ASN D 1 140 ? -18.534 -2.784 148.540 1.00 12.74 140 ASN D N 1
ATOM 7497 C CA . ASN D 1 140 ? -17.714 -2.691 149.762 1.00 13.55 140 ASN D CA 1
ATOM 7498 C C . ASN D 1 140 ? -16.850 -3.929 149.913 1.00 12.34 140 ASN D C 1
ATOM 7499 O O . ASN D 1 140 ? -17.290 -4.981 150.438 1.00 9.88 140 ASN D O 1
ATOM 7504 N N . LYS D 1 141 ? -15.607 -3.805 149.456 1.00 11.22 141 LYS D N 1
ATOM 7505 C CA . LYS D 1 141 ? -14.682 -4.951 149.461 1.00 11.26 141 LYS D CA 1
ATOM 7506 C C . LYS D 1 141 ? -13.255 -4.648 149.943 1.00 10.25 141 LYS D C 1
ATOM 7507 O O . LYS D 1 141 ? -12.727 -3.514 149.844 1.00 9.00 141 LYS D O 1
ATOM 7513 N N . VAL D 1 142 ? -12.662 -5.695 150.496 1.00 8.58 142 VAL D N 1
ATOM 7514 C CA . VAL D 1 142 ? -11.229 -5.733 150.869 1.00 10.12 142 VAL D CA 1
ATOM 7515 C C . VAL D 1 142 ? -10.566 -6.935 150.169 1.00 8.92 142 VAL D C 1
ATOM 7516 O O . VAL D 1 142 ? -11.019 -8.066 150.297 1.00 7.51 142 VAL D O 1
ATOM 7520 N N . TYR D 1 143 ? -9.509 -6.670 149.413 1.00 7.58 143 TYR D N 1
ATOM 7521 C CA . TYR D 1 143 ? -8.810 -7.718 148.643 1.00 8.57 143 TYR D CA 1
ATOM 7522 C C . TYR D 1 143 ? -7.459 -8.144 149.233 1.00 9.46 143 TYR D C 1
ATOM 7523 O O . TYR D 1 143 ? -6.959 -9.237 148.967 1.00 9.69 143 TYR D O 1
ATOM 7532 N N . ALA D 1 144 ? -6.866 -7.257 150.016 1.00 9.63 144 ALA D N 1
ATOM 7533 C CA . ALA D 1 144 ? -5.571 -7.51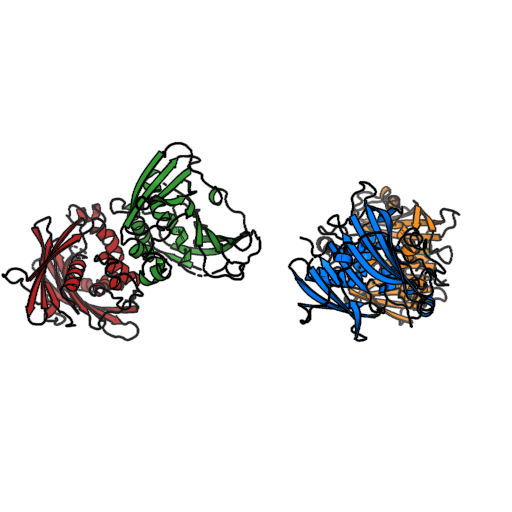5 150.633 1.00 7.82 144 ALA D CA 1
ATOM 7534 C C . ALA D 1 144 ? -5.390 -6.717 151.920 1.00 8.00 144 ALA D C 1
ATOM 7535 O O . ALA D 1 144 ? -5.973 -5.623 152.122 1.00 2.00 144 ALA D O 1
ATOM 7537 N N . ASP D 1 145 ? -4.567 -7.292 152.789 1.00 8.37 145 ASP D N 1
ATOM 7538 C CA . ASP D 1 145 ? -4.125 -6.612 153.992 1.00 9.21 145 ASP D CA 1
ATOM 7539 C C . ASP D 1 145 ? -3.139 -5.550 153.556 1.00 8.93 145 ASP D C 1
ATOM 7540 O O . ASP D 1 145 ? -2.550 -5.634 152.478 1.00 8.97 145 ASP D O 1
ATOM 7545 N N . ARG D 1 146 ? -2.949 -4.577 154.433 1.00 7.52 146 ARG D N 1
ATOM 7546 C CA . ARG D 1 146 ? -2.030 -3.473 154.201 1.00 7.67 146 ARG D CA 1
ATOM 7547 C C . ARG D 1 146 ? -0.968 -3.359 155.298 1.00 7.57 146 ARG D C 1
ATOM 7548 O O . ARG D 1 146 ? -1.243 -3.575 156.501 1.00 4.06 146 ARG D O 1
ATOM 7556 N N . PRO D 1 147 ? 0.224 -2.952 154.895 1.00 7.34 147 PRO D N 1
ATOM 7557 C CA . PRO D 1 147 ? 1.302 -2.700 155.853 1.00 8.65 147 PRO D CA 1
ATOM 7558 C C . PRO D 1 147 ? 0.845 -1.642 156.865 1.00 9.48 147 PRO D C 1
ATOM 7559 O O . PRO D 1 147 ? 0.076 -0.743 156.539 1.00 7.02 147 PRO D O 1
ATOM 7563 N N . ALA D 1 148 ? 1.282 -1.809 158.106 1.00 8.84 148 ALA D N 1
ATOM 7564 C CA . ALA D 1 148 ? 0.934 -0.899 159.194 1.00 8.30 148 ALA D CA 1
ATOM 7565 C C . ALA D 1 148 ? 1.362 0.538 158.869 1.00 5.79 148 ALA D C 1
ATOM 7566 O O . ALA D 1 148 ? 0.659 1.488 159.163 1.00 3.83 148 ALA D O 1
ATOM 7568 N N . PHE D 1 149 ? 2.499 0.691 158.219 1.00 5.36 149 PHE D N 1
ATOM 7569 C CA . PHE D 1 149 ? 2.967 2.030 157.838 1.00 4.30 149 PHE D CA 1
ATOM 7570 C C . PHE D 1 149 ? 1.993 2.805 156.919 1.00 6.23 149 PHE D C 1
ATOM 7571 O O . PHE D 1 149 ? 1.866 4.058 157.001 1.00 2.47 149 PHE D O 1
ATOM 7579 N N . ALA D 1 150 ? 1.326 2.071 156.032 1.00 4.25 150 ALA D N 1
ATOM 7580 C CA . ALA D 1 150 ? 0.440 2.651 155.020 1.00 2.48 150 ALA D CA 1
ATOM 7581 C C . ALA D 1 150 ? -0.869 3.164 155.611 1.00 3.01 150 ALA D C 1
ATOM 7582 O O . ALA D 1 150 ? -1.512 4.035 155.040 1.00 6.64 150 ALA D O 1
ATOM 7584 N N . THR D 1 151 ? -1.277 2.602 156.735 1.00 4.28 151 THR D N 1
ATOM 7585 C CA . THR D 1 151 ? -2.577 2.953 157.350 1.00 6.21 151 THR D CA 1
ATOM 7586 C C . THR D 1 151 ? -2.432 3.744 158.640 1.00 5.93 151 THR D C 1
ATOM 7587 O O . THR D 1 151 ? -3.412 4.134 159.255 1.00 4.96 151 THR D O 1
ATOM 7591 N N . ASN D 1 152 ? -1.193 3.912 159.074 1.00 6.24 152 ASN D N 1
ATOM 7592 C CA . ASN D 1 152 ? -0.896 4.695 160.265 1.00 7.40 152 ASN D CA 1
ATOM 7593 C C . ASN D 1 152 ? -1.302 6.161 159.984 1.00 5.61 152 ASN D C 1
ATOM 7594 O O . ASN D 1 152 ? -1.025 6.724 158.911 1.00 5.60 152 ASN D O 1
ATOM 7599 N N . GLN D 1 153 ? -2.012 6.752 160.931 1.00 5.77 153 GLN D N 1
ATOM 7600 C CA . GLN D 1 153 ? -2.543 8.105 160.766 1.00 5.16 153 GLN D CA 1
ATOM 7601 C C . GLN D 1 153 ? -1.474 9.187 161.001 1.00 4.00 153 GLN D C 1
ATOM 7602 O O . GLN D 1 153 ? -1.657 10.324 160.610 1.00 3.30 153 GLN D O 1
ATOM 7608 N N . PHE D 1 154 ? -0.365 8.806 161.634 1.00 2.61 154 PHE D N 1
ATOM 7609 C CA . PHE D 1 154 ? 0.765 9.710 161.901 1.00 2.00 154 PHE D CA 1
ATOM 7610 C C . PHE D 1 154 ? 0.346 11.134 162.319 1.00 3.58 154 PHE D C 1
ATOM 7611 O O . PHE D 1 154 ? 0.795 12.156 161.781 1.00 2.00 154 PHE D O 1
ATOM 7619 N N . LEU D 1 155 ? -0.543 11.188 163.295 1.00 3.51 155 LEU D N 1
ATOM 7620 C CA . LEU D 1 155 ? -0.927 12.454 163.893 1.00 4.36 155 LEU D CA 1
ATOM 7621 C C . LEU D 1 155 ? 0.279 13.285 164.342 1.00 4.85 155 LEU D C 1
ATOM 7622 O O . LEU D 1 155 ? 1.128 12.824 165.101 1.00 4.54 155 LEU D O 1
ATOM 7627 N N . ALA D 1 156 ? 0.314 14.526 163.870 1.00 6.00 156 ALA D N 1
ATOM 7628 C CA . ALA D 1 156 ? 1.343 15.490 164.266 1.00 6.28 156 ALA D CA 1
ATOM 7629 C C . ALA D 1 156 ? 1.235 15.725 165.771 1.00 5.12 156 ALA D C 1
ATOM 7630 O O . ALA D 1 156 ? 0.202 16.119 166.276 1.00 6.80 156 ALA D O 1
ATOM 7632 N N . PRO D 1 157 ? 2.303 15.415 166.482 1.00 4.93 157 PRO D N 1
ATOM 7633 C CA . PRO D 1 157 ? 2.381 15.641 167.920 1.00 5.65 157 PRO D CA 1
ATOM 7634 C C . PRO D 1 157 ? 2.128 17.119 168.240 1.00 4.16 157 PRO D C 1
ATOM 7635 O O . PRO D 1 157 ? 2.391 17.985 167.409 1.00 2.71 157 PRO D O 1
ATOM 7639 N N . LYS D 1 158 ? 1.598 17.376 169.423 1.00 3.77 158 LYS D N 1
ATOM 7640 C CA . LYS D 1 158 ? 1.213 18.729 169.847 1.00 7.29 158 LYS D CA 1
ATOM 7641 C C . LYS D 1 158 ? 2.402 19.650 170.161 1.00 6.07 158 LYS D C 1
ATOM 7642 O O . LYS D 1 158 ? 2.297 20.852 169.998 1.00 3.87 158 LYS D O 1
ATOM 7648 N N . ARG D 1 159 ? 3.513 19.077 170.614 1.00 4.89 159 ARG D N 1
ATOM 7649 C CA . ARG D 1 159 ? 4.705 19.869 170.925 1.00 4.34 159 ARG D CA 1
ATOM 7650 C C . ARG D 1 159 ? 5.257 20.532 169.655 1.00 4.25 159 ARG D C 1
ATOM 7651 O O . ARG D 1 159 ? 4.958 20.120 168.526 1.00 2.00 159 ARG D O 1
ATOM 7659 N N . ALA D 1 160 ? 6.041 21.585 169.849 1.00 3.02 160 ALA D N 1
ATOM 7660 C CA . ALA D 1 160 ? 6.705 22.265 168.730 1.00 2.00 160 ALA D CA 1
ATOM 7661 C C . ALA D 1 160 ? 7.504 21.283 167.922 1.00 2.82 160 ALA D C 1
ATOM 7662 O O . ALA D 1 160 ? 8.086 20.357 168.475 1.00 2.02 160 ALA D O 1
ATOM 7664 N N . PRO D 1 161 ? 7.575 21.507 166.620 1.00 3.32 161 PRO D N 1
ATOM 7665 C CA . PRO D 1 161 ? 8.395 20.684 165.732 1.00 4.89 161 PRO D CA 1
ATOM 7666 C C . PRO D 1 161 ? 9.880 20.653 166.115 1.00 4.23 161 PRO D C 1
ATOM 7667 O O . PRO D 1 161 ? 10.443 21.636 166.552 1.00 4.08 161 PRO D O 1
ATOM 7671 N N . ASP D 1 162 ? 10.510 19.503 165.931 1.00 5.58 162 ASP D N 1
ATOM 7672 C CA . ASP D 1 162 ? 11.961 19.397 166.110 1.00 6.19 162 ASP D CA 1
ATOM 7673 C C . ASP D 1 162 ? 12.743 20.075 164.998 1.00 7.99 162 ASP D C 1
ATOM 7674 O O . ASP D 1 162 ? 13.887 20.472 165.199 1.00 8.76 162 ASP D O 1
ATOM 7679 N N . TYR D 1 163 ? 12.131 20.174 163.822 1.00 7.65 163 TYR D N 1
ATOM 7680 C CA . TYR D 1 163 ? 12.774 20.765 162.633 1.00 6.76 163 TYR D CA 1
ATOM 7681 C C . TYR D 1 163 ? 11.738 21.462 161.786 1.00 6.13 163 TYR D C 1
ATOM 7682 O O . TYR D 1 163 ? 10.583 21.023 161.649 1.00 6.14 163 TYR D O 1
ATOM 7691 N N . GLN D 1 164 ? 12.173 22.561 161.203 1.00 7.58 164 GLN D N 1
ATOM 7692 C CA . GLN D 1 164 ? 11.345 23.404 160.334 1.00 8.41 164 GLN D CA 1
ATOM 7693 C C . GLN D 1 164 ? 12.256 23.885 159.186 1.00 9.35 164 GLN D C 1
ATOM 7694 O O . GLN D 1 164 ? 13.364 24.408 159.405 1.00 7.76 164 GLN D O 1
ATOM 7700 N N . VAL D 1 165 ? 11.801 23.683 157.958 1.00 6.74 165 VAL D N 1
ATOM 7701 C CA . VAL D 1 165 ? 12.486 24.261 156.813 1.00 7.80 165 VAL D CA 1
ATOM 7702 C C . VAL D 1 165 ? 11.530 24.716 155.719 1.00 7.36 165 VAL D C 1
ATOM 7703 O O . VAL D 1 165 ? 10.568 24.023 155.399 1.00 3.54 165 VAL D O 1
ATOM 7707 N N . ASP D 1 166 ? 11.829 25.883 155.160 1.00 6.36 166 ASP D N 1
ATOM 7708 C CA . ASP D 1 166 ? 11.085 26.449 154.049 1.00 7.79 166 ASP D CA 1
ATOM 7709 C C . ASP D 1 166 ? 11.679 26.054 152.710 1.00 8.98 166 ASP D C 1
ATOM 7710 O O . ASP D 1 166 ? 12.884 26.076 152.554 1.00 9.88 166 ASP D O 1
ATOM 7715 N N . VAL D 1 167 ? 10.804 25.758 151.738 1.00 7.35 167 VAL D N 1
ATOM 7716 C CA . VAL D 1 167 ? 11.200 25.302 150.407 1.00 9.29 167 VAL D CA 1
ATOM 7717 C C . VAL D 1 167 ? 10.447 26.113 149.325 1.00 10.49 167 VAL D C 1
ATOM 7718 O O . VAL D 1 167 ? 9.295 25.836 149.061 1.00 8.80 167 VAL D O 1
ATOM 7722 N N . PRO D 1 168 ? 11.095 27.122 148.734 1.00 11.14 168 PRO D N 1
ATOM 7723 C CA . PRO D 1 168 ? 10.508 27.902 147.619 1.00 10.53 168 PRO D CA 1
ATOM 7724 C C . PRO D 1 168 ? 10.229 27.033 146.418 1.00 10.20 168 PRO D C 1
ATOM 7725 O O . PRO D 1 168 ? 10.969 26.097 146.136 1.00 12.02 168 PRO D O 1
ATOM 7729 N N . VAL D 1 169 ? 9.060 27.213 145.830 1.00 8.14 169 VAL D N 1
ATOM 7730 C CA . VAL D 1 169 ? 8.683 26.445 144.635 1.00 6.66 169 VAL D CA 1
ATOM 7731 C C . VAL D 1 169 ? 8.742 27.424 143.454 1.00 4.98 169 VAL D C 1
ATOM 7732 O O . VAL D 1 169 ? 8.038 28.396 143.436 1.00 6.52 169 VAL D O 1
ATOM 7736 N N . SER D 1 170 ? 9.635 27.175 142.501 1.00 7.01 170 SER D N 1
ATOM 7737 C CA . SER D 1 170 ? 9.715 28.019 141.289 1.00 7.64 170 SER D CA 1
ATOM 7738 C C . SER D 1 170 ? 8.363 28.063 140.575 1.00 9.65 170 SER D C 1
ATOM 7739 O O . SER D 1 170 ? 7.653 27.038 140.523 1.00 6.48 170 SER D O 1
ATOM 7742 N N . GLU D 1 171 ? 8.022 29.234 140.031 1.00 8.57 171 GLU D N 1
ATOM 7743 C CA . GLU D 1 171 ? 6.873 29.403 139.103 1.00 10.65 171 GLU D CA 1
ATOM 7744 C C . GLU D 1 171 ? 6.877 28.406 137.930 1.00 6.90 171 GLU D C 1
ATOM 7745 O O . GLU D 1 171 ? 5.832 28.121 137.345 1.00 7.75 171 GLU D O 1
ATOM 7751 N N . ASP D 1 172 ? 8.066 27.919 137.591 1.00 4.43 172 ASP D N 1
ATOM 7752 C CA . ASP D 1 172 ? 8.287 27.101 136.394 1.00 6.66 172 ASP D CA 1
ATOM 7753 C C . ASP D 1 172 ? 8.459 25.641 136.738 1.00 4.46 172 ASP D C 1
ATOM 7754 O O . ASP D 1 172 ? 8.624 24.772 135.832 1.00 5.76 172 ASP D O 1
ATOM 7759 N N . LEU D 1 173 ? 8.356 25.326 138.029 1.00 3.76 173 LEU D N 1
ATOM 7760 C CA . LEU D 1 173 ? 8.686 23.970 138.480 1.00 4.84 173 LEU D CA 1
ATOM 7761 C C . LEU D 1 173 ? 7.754 22.940 137.909 1.00 6.98 173 LEU D C 1
ATOM 7762 O O . LEU D 1 173 ? 8.208 21.834 137.620 1.00 4.67 173 LEU D O 1
ATOM 7767 N N . ALA D 1 174 ? 6.459 23.261 137.752 1.00 5.49 174 ALA D N 1
ATOM 7768 C CA . ALA D 1 174 ? 5.528 22.200 137.236 1.00 5.04 174 ALA D CA 1
ATOM 7769 C C . ALA D 1 174 ? 5.872 21.783 135.776 1.00 2.67 174 ALA D C 1
ATOM 7770 O O . ALA D 1 174 ? 5.714 20.624 135.358 1.00 3.01 174 ALA D O 1
ATOM 7772 N N . ALA D 1 175 ? 6.355 22.752 135.014 1.00 2.00 175 ALA D N 1
ATOM 7773 C CA . ALA D 1 175 ? 6.750 22.547 133.626 1.00 2.60 175 ALA D CA 1
ATOM 7774 C C . ALA D 1 175 ? 7.897 21.573 133.498 1.00 2.15 175 ALA D C 1
ATOM 7775 O O . ALA D 1 175 ? 7.992 20.874 132.509 1.00 2.16 175 ALA D O 1
ATOM 7777 N N . LEU D 1 176 ? 8.792 21.588 134.475 1.00 3.15 176 LEU D N 1
ATOM 7778 C CA . LEU D 1 176 ? 9.889 20.600 134.503 1.00 3.04 176 LEU D CA 1
ATOM 7779 C C . LEU D 1 176 ? 9.482 19.240 135.076 1.00 3.81 176 LEU D C 1
ATOM 7780 O O . LEU D 1 176 ? 9.871 18.163 134.566 1.00 2.05 176 LEU D O 1
ATOM 7785 N N . TYR D 1 177 ? 8.739 19.302 136.177 1.00 4.03 177 TYR D N 1
ATOM 7786 C CA . TYR D 1 177 ? 8.346 18.116 136.924 1.00 3.85 177 TYR D CA 1
ATOM 7787 C C . TYR D 1 177 ? 7.471 17.197 136.074 1.00 4.03 177 TYR D C 1
ATOM 7788 O O . TYR D 1 177 ? 7.627 15.974 136.055 1.00 2.42 177 TYR D O 1
ATOM 7797 N N . ARG D 1 178 ? 6.588 17.793 135.275 1.00 2.15 178 ARG D N 1
ATOM 7798 C CA . ARG D 1 178 ? 5.703 16.994 134.420 1.00 2.00 178 ARG D CA 1
ATOM 7799 C C . ARG D 1 178 ? 6.447 16.136 133.394 1.00 2.00 178 ARG D C 1
ATOM 7800 O O . ARG D 1 178 ? 5.892 15.136 132.913 1.00 2.24 178 ARG D O 1
ATOM 7808 N N . LEU D 1 179 ? 7.701 16.482 133.085 1.00 2.00 179 LEU D N 1
ATOM 7809 C CA . LEU D 1 179 ? 8.493 15.695 132.098 1.00 2.00 179 LEU D CA 1
ATOM 7810 C C . LEU D 1 179 ? 8.877 14.340 132.645 1.00 2.43 179 LEU D C 1
ATOM 7811 O O . LEU D 1 179 ? 9.320 13.468 131.887 1.00 2.00 179 LEU D O 1
ATOM 7816 N N . SER D 1 180 ? 8.713 14.150 133.947 1.00 3.34 180 SER D N 1
ATOM 7817 C CA . SER D 1 180 ? 8.963 12.808 134.559 1.00 3.77 180 SER D CA 1
ATOM 7818 C C . SER D 1 180 ? 7.806 11.853 134.334 1.00 5.71 180 SER D C 1
ATOM 7819 O O . SER D 1 180 ? 7.936 10.704 134.666 1.00 6.04 180 SER D O 1
ATOM 7822 N N . GLY D 1 181 ? 6.670 12.349 133.825 1.00 5.05 181 GLY D N 1
ATOM 7823 C CA . GLY D 1 181 ? 5.590 11.506 133.333 1.00 6.28 181 GLY D CA 1
ATOM 7824 C C . GLY D 1 181 ? 4.155 11.981 133.414 1.00 2.33 181 GLY D C 1
ATOM 7825 O O . GLY D 1 181 ? 3.339 11.640 132.579 1.00 4.94 181 GLY D O 1
ATOM 7826 N N . ASP D 1 182 ? 3.825 12.699 134.462 1.00 3.81 182 ASP D N 1
ATOM 7827 C CA . ASP D 1 182 ? 2.451 13.174 134.656 1.00 2.00 182 ASP D CA 1
ATOM 7828 C C . ASP D 1 182 ? 2.143 14.449 133.868 1.00 2.00 182 ASP D C 1
ATOM 7829 O O . ASP D 1 182 ? 2.367 15.574 134.343 1.00 2.00 182 ASP D O 1
ATOM 7834 N N . ARG D 1 183 ? 1.627 14.255 132.663 1.00 2.00 183 ARG D N 1
ATOM 7835 C CA . ARG D 1 183 ? 1.312 15.361 131.743 1.00 2.00 183 ARG D CA 1
ATOM 7836 C C . ARG D 1 183 ? -0.053 16.024 131.929 1.00 2.00 183 ARG D C 1
ATOM 7837 O O . ARG D 1 183 ? -0.420 16.863 131.130 1.00 2.00 183 ARG D O 1
ATOM 7845 N N . ASN D 1 184 ? -0.789 15.673 132.994 1.00 2.00 184 ASN D N 1
ATOM 7846 C CA . ASN D 1 184 ? -2.136 16.175 133.252 1.00 2.00 184 ASN D CA 1
ATOM 7847 C C . ASN D 1 184 ? -2.125 17.706 133.064 1.00 2.00 184 ASN D C 1
ATOM 7848 O O . ASN D 1 184 ? -1.400 18.391 133.758 1.00 2.00 184 ASN D O 1
ATOM 7853 N N . PRO D 1 185 ? -2.912 18.198 132.128 1.00 2.00 185 PRO D N 1
ATOM 7854 C CA . PRO D 1 185 ? -2.894 19.622 131.777 1.00 2.00 185 PRO D CA 1
ATOM 7855 C C . PRO D 1 185 ? -3.290 20.574 132.917 1.00 2.17 185 PRO D C 1
ATOM 7856 O O . PRO D 1 185 ? -3.033 21.766 132.867 1.00 2.00 185 PRO D O 1
ATOM 7860 N N . LEU D 1 186 ? -3.888 20.016 133.957 1.00 3.30 186 LEU D N 1
ATOM 7861 C CA . LEU D 1 186 ? -4.229 20.742 135.181 1.00 5.60 186 LEU D CA 1
ATOM 7862 C C . LEU D 1 186 ? -3.029 21.509 135.831 1.00 2.79 186 LEU D C 1
ATOM 7863 O O . LEU D 1 186 ? -3.198 22.547 136.498 1.00 4.22 186 LEU D O 1
ATOM 7868 N N . HIS D 1 187 ? -1.839 20.957 135.657 1.00 2.00 187 HIS D N 1
ATOM 7869 C CA . HIS D 1 187 ? -0.592 21.503 136.214 1.00 2.85 187 HIS D CA 1
ATOM 7870 C C . HIS D 1 187 ? 0.121 22.547 135.344 1.00 4.02 187 HIS D C 1
ATOM 7871 O O . HIS D 1 187 ? 1.139 23.090 135.764 1.00 4.97 187 HIS D O 1
ATOM 7878 N N . ILE D 1 188 ? -0.429 22.856 134.168 1.00 3.67 188 ILE D N 1
ATOM 7879 C CA . ILE D 1 188 ? 0.286 23.677 133.171 1.00 3.14 188 ILE D CA 1
ATOM 7880 C C . ILE D 1 188 ? -0.615 24.636 132.352 1.00 3.33 188 ILE D C 1
ATOM 7881 O O . ILE D 1 188 ? -0.262 25.823 132.119 1.00 3.36 188 ILE D O 1
ATOM 7886 N N . ASP D 1 189 ? -1.801 24.156 131.995 1.00 2.00 189 ASP D N 1
ATOM 7887 C CA . ASP D 1 189 ? -2.759 24.910 131.202 1.00 2.00 189 ASP D CA 1
ATOM 7888 C C . ASP D 1 189 ? -3.854 25.613 132.055 1.00 2.63 189 ASP D C 1
ATOM 7889 O O . ASP D 1 189 ? -4.726 24.976 132.643 1.00 2.00 189 ASP D O 1
ATOM 7894 N N . PRO D 1 190 ? -3.822 26.951 132.138 1.00 2.19 190 PRO D N 1
ATOM 7895 C CA . PRO D 1 190 ? -4.809 27.663 132.965 1.00 2.00 190 PRO D CA 1
ATOM 7896 C C . PRO D 1 190 ? -6.261 27.350 132.632 1.00 2.00 190 PRO D C 1
ATOM 7897 O O . PRO D 1 190 ? -7.095 27.363 133.517 1.00 2.00 190 PRO D O 1
ATOM 7901 N N . ASN D 1 191 ? -6.559 27.131 131.359 1.00 2.00 191 ASN D N 1
ATOM 7902 C CA . ASN D 1 191 ? -7.913 26.748 130.928 1.00 2.00 191 ASN D CA 1
ATOM 7903 C C . ASN D 1 191 ? -8.380 25.453 131.556 1.00 2.00 191 ASN D C 1
ATOM 7904 O O . ASN D 1 191 ? -9.463 25.385 132.100 1.00 2.00 191 ASN D O 1
ATOM 7909 N N . PHE D 1 192 ? -7.502 24.435 131.549 1.00 3.65 192 PHE D N 1
ATOM 7910 C CA . PHE D 1 192 ? -7.815 23.163 132.183 1.00 3.40 192 PHE D CA 1
ATOM 7911 C C . PHE D 1 192 ? -7.885 23.306 133.694 1.00 2.51 192 PHE D C 1
ATOM 7912 O O . PHE D 1 192 ? -8.761 22.763 134.310 1.00 2.00 192 PHE D O 1
ATOM 7920 N N . ALA D 1 193 ? -6.974 24.069 134.283 1.00 2.00 193 ALA D N 1
ATOM 7921 C CA . ALA D 1 193 ? -6.990 24.323 135.731 1.00 2.00 193 ALA D CA 1
ATOM 7922 C C . ALA D 1 193 ? -8.330 24.921 136.156 1.00 2.00 193 ALA D C 1
ATOM 7923 O O . ALA D 1 193 ? -8.943 24.507 137.135 1.00 2.00 193 ALA D O 1
ATOM 7925 N N . LYS D 1 194 ? -8.775 25.889 135.392 1.00 2.00 194 LYS D N 1
ATOM 7926 C CA . LYS D 1 194 ? -10.030 26.610 135.692 1.00 2.44 194 LYS D CA 1
ATOM 7927 C C . LYS D 1 194 ? -11.254 25.701 135.522 1.00 2.00 194 LYS D C 1
ATOM 7928 O O . LYS D 1 194 ? -12.193 25.765 136.292 1.00 2.00 194 LYS D O 1
ATOM 7934 N N . GLY D 1 195 ? -11.204 24.846 134.500 1.00 3.89 195 GLY D N 1
ATOM 7935 C CA . GLY D 1 195 ? -12.173 23.764 134.327 1.00 4.95 195 GLY D CA 1
ATOM 7936 C C . GLY D 1 195 ? -12.330 22.880 135.569 1.00 5.47 195 GLY D C 1
ATOM 7937 O O . GLY D 1 195 ? -13.438 22.488 135.935 1.00 4.81 195 GLY D O 1
ATOM 7938 N N . ALA D 1 196 ? -11.206 22.607 136.213 1.00 5.57 196 ALA D N 1
ATOM 7939 C CA . ALA D 1 196 ? -11.149 21.861 137.482 1.00 6.58 196 ALA D CA 1
ATOM 7940 C C . ALA D 1 196 ? -11.301 22.747 138.739 1.00 6.60 196 ALA D C 1
ATOM 7941 O O . ALA D 1 196 ? -11.063 22.311 139.863 1.00 6.77 196 ALA D O 1
ATOM 7943 N N . LYS D 1 197 ? -11.742 23.984 138.539 1.00 6.85 197 LYS D N 1
ATOM 7944 C CA . LYS D 1 197 ? -12.123 24.890 139.646 1.00 10.46 197 LYS D CA 1
ATOM 7945 C C . LYS D 1 197 ? -10.954 25.394 140.465 1.00 11.10 197 LYS D C 1
ATOM 7946 O O . LYS D 1 197 ? -11.083 25.614 141.659 1.00 13.41 197 LYS D O 1
ATOM 7952 N N . PHE D 1 198 ? -9.807 25.555 139.815 1.00 8.68 198 PHE D N 1
ATOM 7953 C CA . PHE D 1 198 ? -8.641 26.239 140.424 1.00 7.81 198 PHE D CA 1
ATOM 7954 C C . PHE D 1 198 ? -8.438 27.503 139.642 1.00 3.24 198 PHE D C 1
ATOM 7955 O O . PHE D 1 198 ? -8.775 27.543 138.440 1.00 2.00 198 PHE D O 1
ATOM 7963 N N . PRO D 1 199 ? -7.978 28.571 140.292 1.00 5.45 199 PRO D N 1
ATOM 7964 C CA . PRO D 1 199 ? -7.830 29.863 139.598 1.00 4.57 199 PRO D CA 1
ATOM 7965 C C . PRO D 1 199 ? -6.718 29.881 138.591 1.00 2.00 199 PRO D C 1
ATOM 7966 O O . PRO D 1 199 ? -6.744 30.628 137.630 1.00 2.00 199 PRO D O 1
ATOM 7970 N N . LYS D 1 200 ? -5.752 29.002 138.774 1.00 2.14 200 LYS D N 1
ATOM 7971 C CA . LYS D 1 200 ? -4.639 28.873 137.840 1.00 2.91 200 LYS D CA 1
ATOM 7972 C C . LYS D 1 200 ? -4.024 27.502 138.077 1.00 2.18 200 LYS D C 1
ATOM 7973 O O . LYS D 1 200 ? -4.411 26.825 139.003 1.00 2.10 200 LYS D O 1
ATOM 7979 N N . PRO D 1 201 ? -3.076 27.082 137.261 1.00 2.62 201 PRO D N 1
ATOM 7980 C CA . PRO D 1 201 ? -2.518 25.732 137.437 1.00 2.00 201 PRO D CA 1
ATOM 7981 C C . PRO D 1 201 ? -1.839 25.500 138.791 1.00 3.07 201 PRO D C 1
ATOM 7982 O O . PRO D 1 201 ? -1.197 26.389 139.382 1.00 3.20 201 PRO D O 1
ATOM 7986 N N . ILE D 1 202 ? -2.037 24.288 139.289 1.00 2.00 202 ILE D N 1
ATOM 7987 C CA . ILE D 1 202 ? -1.505 23.832 140.561 1.00 3.05 202 ILE D CA 1
ATOM 7988 C C . ILE D 1 202 ? -0.319 22.932 140.350 1.00 2.00 202 ILE D C 1
ATOM 7989 O O . ILE D 1 202 ? -0.182 22.304 139.314 1.00 2.00 202 ILE D O 1
ATOM 7994 N N . LEU D 1 203 ? 0.556 22.909 141.347 1.00 3.60 203 LEU D N 1
ATOM 7995 C CA . LEU D 1 203 ? 1.677 21.951 141.422 1.00 3.99 203 LEU D CA 1
ATOM 7996 C C . LEU D 1 203 ? 1.173 20.545 141.626 1.00 2.80 203 LEU D C 1
ATOM 7997 O O . LEU D 1 203 ? 0.202 20.327 142.340 1.00 3.52 203 LEU D O 1
ATOM 8002 N N . HIS D 1 204 ? 1.884 19.579 141.067 1.00 2.15 204 HIS D N 1
ATOM 8003 C CA . HIS D 1 204 ? 1.548 18.188 141.271 1.00 3.40 204 HIS D CA 1
ATOM 8004 C C . HIS D 1 204 ? 1.686 17.851 142.751 1.00 2.00 204 HIS D C 1
ATOM 8005 O O . HIS D 1 204 ? 2.685 18.118 143.366 1.00 2.00 204 HIS D O 1
ATOM 8012 N N . GLY D 1 205 ? 0.660 17.255 143.300 1.00 2.13 205 GLY D N 1
ATOM 8013 C CA . GLY D 1 205 ? 0.746 16.671 144.632 1.00 3.60 205 GLY D CA 1
ATOM 8014 C C . GLY D 1 205 ? 2.000 15.847 144.835 1.00 2.00 205 GLY D C 1
ATOM 8015 O O . GLY D 1 205 ? 2.640 15.905 145.873 1.00 2.00 205 GLY D O 1
ATOM 8024 N N . CYS D 1 207 ? 4.832 16.143 143.407 1.00 2.71 207 CYS D N 1
ATOM 8025 C CA . CYS D 1 207 ? 5.992 17.042 143.433 1.00 3.62 207 CYS D CA 1
ATOM 8026 C C . CYS D 1 207 ? 6.158 17.656 144.855 1.00 4.67 207 CYS D C 1
ATOM 8027 O O . CYS D 1 207 ? 7.242 17.664 145.420 1.00 2.87 207 CYS D O 1
ATOM 8030 N N . THR D 1 208 ? 5.046 18.052 145.477 1.00 4.44 208 THR D N 1
ATOM 8031 C CA . THR D 1 208 ? 5.069 18.512 146.881 1.00 4.37 208 THR D CA 1
ATOM 8032 C C . THR D 1 208 ? 5.625 17.423 147.853 1.00 3.26 208 THR D C 1
ATOM 8033 O O . THR D 1 208 ? 6.393 17.664 148.759 1.00 3.70 208 THR D O 1
ATOM 8037 N N . TYR D 1 209 ? 5.110 16.243 147.649 1.00 3.76 209 TYR D N 1
ATOM 8038 C CA . TYR D 1 209 ? 5.496 14.994 148.299 1.00 6.42 209 TYR D CA 1
ATOM 8039 C C . TYR D 1 209 ? 6.986 14.720 148.176 1.00 6.62 209 TYR D C 1
ATOM 8040 O O . TYR D 1 209 ? 7.664 14.493 149.163 1.00 7.10 209 TYR D O 1
ATOM 8049 N N . GLY D 1 210 ? 7.486 14.769 146.949 1.00 5.26 210 GLY D N 1
ATOM 8050 C CA . GLY D 1 210 ? 8.916 14.635 146.660 1.00 5.18 210 GLY D CA 1
ATOM 8051 C C . GLY D 1 210 ? 9.793 15.771 147.198 1.00 3.15 210 GLY D C 1
ATOM 8052 O O . GLY D 1 210 ? 10.875 15.520 147.695 1.00 2.43 210 GLY D O 1
ATOM 8053 N N . LEU D 1 211 ? 9.351 17.022 147.078 1.00 6.13 211 LEU D N 1
ATOM 8054 C CA . LEU D 1 211 ? 10.096 18.160 147.657 1.00 4.69 211 LEU D CA 1
ATOM 8055 C C . LEU D 1 211 ? 10.234 17.977 149.186 1.00 6.40 211 LEU D C 1
ATOM 8056 O O . LEU D 1 211 ? 11.264 18.265 149.776 1.00 4.60 211 LEU D O 1
ATOM 8061 N N . SER D 1 212 ? 9.160 17.504 149.799 1.00 4.22 212 SER D N 1
ATOM 8062 C CA . SER D 1 212 ? 9.115 17.210 151.232 1.00 5.08 212 SER D CA 1
ATOM 8063 C C . SER D 1 212 ? 10.127 16.103 151.565 1.00 3.63 212 SER D C 1
ATOM 8064 O O . SER D 1 212 ? 10.913 16.269 152.467 1.00 4.66 212 SER D O 1
ATOM 8067 N N . ALA D 1 213 ? 10.073 15.003 150.828 1.00 3.11 213 ALA D N 1
ATOM 8068 C CA . ALA D 1 213 ? 11.016 13.898 150.974 1.00 4.10 213 ALA D CA 1
ATOM 8069 C C . ALA D 1 213 ? 12.484 14.336 150.850 1.00 7.44 213 ALA D C 1
ATOM 8070 O O . ALA D 1 213 ? 13.342 13.849 151.585 1.00 8.42 213 ALA D O 1
ATOM 8072 N N . LYS D 1 214 ? 12.752 15.247 149.913 1.00 5.15 214 LYS D N 1
ATOM 8073 C CA . LYS D 1 214 ? 14.107 15.726 149.673 1.00 6.88 214 LYS D CA 1
ATOM 8074 C C . LYS D 1 214 ? 14.601 16.531 150.883 1.00 5.04 214 LYS D C 1
ATOM 8075 O O . LYS D 1 214 ? 15.710 16.358 151.351 1.00 6.71 214 LYS D O 1
ATOM 8081 N N . ALA D 1 215 ? 13.774 17.442 151.357 1.00 5.44 215 ALA D N 1
ATOM 8082 C CA . ALA D 1 215 ? 14.125 18.259 152.517 1.00 5.04 215 ALA D CA 1
ATOM 8083 C C . ALA D 1 215 ? 14.390 17.391 153.766 1.00 7.98 215 ALA D C 1
ATOM 8084 O O . ALA D 1 215 ? 15.321 17.646 154.535 1.00 6.65 215 ALA D O 1
ATOM 8086 N N . LEU D 1 216 ? 13.582 16.348 153.940 1.00 4.38 216 LEU D N 1
ATOM 8087 C CA . LEU D 1 216 ? 13.688 15.472 155.091 1.00 6.84 216 LEU D CA 1
ATOM 8088 C C . LEU D 1 216 ? 14.950 14.629 154.990 1.00 7.08 216 LEU D C 1
ATOM 8089 O O . LEU D 1 216 ? 15.622 14.432 155.984 1.00 5.38 216 LEU D O 1
ATOM 8094 N N . ILE D 1 217 ? 15.274 14.155 153.794 1.00 6.25 217 ILE D N 1
ATOM 8095 C CA . ILE D 1 217 ? 16.535 13.421 153.600 1.00 6.28 217 ILE D CA 1
ATOM 8096 C C . ILE D 1 217 ? 17.754 14.338 153.939 1.00 4.20 217 ILE D C 1
ATOM 8097 O O . ILE D 1 217 ? 18.659 13.898 154.626 1.00 6.43 217 ILE D O 1
ATOM 8102 N N . ASP D 1 218 ? 17.775 15.583 153.479 1.00 5.45 218 ASP D N 1
ATOM 8103 C CA . ASP D 1 218 ? 18.878 16.514 153.831 1.00 7.29 218 ASP D CA 1
ATOM 8104 C C . ASP D 1 218 ? 19.144 16.600 155.320 1.00 7.84 218 ASP D C 1
ATOM 8105 O O . ASP D 1 218 ? 20.308 16.641 155.732 1.00 8.45 218 ASP D O 1
ATOM 8110 N N . LYS D 1 219 ? 18.072 16.626 156.123 1.00 5.55 219 LYS D N 1
ATOM 8111 C CA . LYS D 1 219 ? 18.194 16.751 157.586 1.00 5.83 219 LYS D CA 1
ATOM 8112 C C . LYS D 1 219 ? 18.407 15.420 158.317 1.00 8.12 219 LYS D C 1
ATOM 8113 O O . LYS D 1 219 ? 19.266 15.302 159.187 1.00 8.32 219 LYS D O 1
ATOM 8119 N N . PHE D 1 220 ? 17.654 14.395 157.936 1.00 5.37 220 PHE D N 1
ATOM 8120 C CA . PHE D 1 220 ? 17.522 13.189 158.726 1.00 6.70 220 PHE D CA 1
ATOM 8121 C C . PHE D 1 220 ? 18.151 11.942 158.126 1.00 7.77 220 PHE D C 1
ATOM 8122 O O . PHE D 1 220 ? 18.283 10.958 158.810 1.00 5.00 220 PHE D O 1
ATOM 8130 N N . GLY D 1 221 ? 18.568 11.978 156.874 1.00 6.72 221 GLY D N 1
ATOM 8131 C CA . GLY D 1 221 ? 19.066 10.743 156.305 1.00 8.09 221 GLY D CA 1
ATOM 8132 C C . GLY D 1 221 ? 18.046 10.079 155.402 1.00 7.09 221 GLY D C 1
ATOM 8133 O O . GLY D 1 221 ? 16.898 10.491 155.270 1.00 4.63 221 GLY D O 1
ATOM 8142 N N . PHE D 1 223 ? 15.491 7.372 153.732 1.00 7.30 223 PHE D N 1
ATOM 8143 C CA . PHE D 1 223 ? 14.373 6.540 154.146 1.00 5.34 223 PHE D CA 1
ATOM 8144 C C . PHE D 1 223 ? 14.038 5.456 153.123 1.00 6.07 223 PHE D C 1
ATOM 8145 O O . PHE D 1 223 ? 14.406 5.563 151.970 1.00 7.03 223 PHE D O 1
ATOM 8153 N N . ASN D 1 224 ? 13.339 4.411 153.564 1.00 3.35 224 ASN D N 1
ATOM 8154 C CA . ASN D 1 224 ? 12.822 3.396 152.632 1.00 7.59 224 ASN D CA 1
ATOM 8155 C C . ASN D 1 224 ? 11.319 3.197 152.662 1.00 5.92 224 ASN D C 1
ATOM 8156 O O . ASN D 1 224 ? 10.801 2.273 152.047 1.00 9.01 224 ASN D O 1
ATOM 8161 N N . GLU D 1 225 ? 10.644 4.005 153.464 1.00 7.92 225 GLU D N 1
ATOM 8162 C CA . GLU D 1 225 ? 9.204 4.000 153.529 1.00 5.72 225 GLU D CA 1
ATOM 8163 C C . GLU D 1 225 ? 8.664 5.415 153.724 1.00 6.49 225 GLU D C 1
ATOM 8164 O O . GLU D 1 225 ? 9.150 6.159 154.570 1.00 5.18 225 GLU D O 1
ATOM 8170 N N . ILE D 1 226 ? 7.646 5.773 152.949 1.00 4.36 226 ILE D N 1
ATOM 8171 C CA . ILE D 1 226 ? 6.971 7.088 153.093 1.00 2.00 226 ILE D CA 1
ATOM 8172 C C . ILE D 1 226 ? 5.457 6.910 152.883 1.00 3.08 226 ILE D C 1
ATOM 8173 O O . ILE D 1 226 ? 4.987 6.082 152.069 1.00 2.07 226 ILE D O 1
ATOM 8178 N N . LYS D 1 227 ? 4.691 7.635 153.693 1.00 2.75 227 LYS D N 1
ATOM 8179 C CA . LYS D 1 227 ? 3.252 7.688 153.591 1.00 2.00 227 LYS D CA 1
ATOM 8180 C C . LYS D 1 227 ? 2.780 9.120 153.887 1.00 3.86 227 LYS D C 1
ATOM 8181 O O . LYS D 1 227 ? 3.299 9.806 154.773 1.00 2.00 227 LYS D O 1
ATOM 8187 N N . ALA D 1 228 ? 1.805 9.587 153.116 1.00 3.38 228 ALA D N 1
ATOM 8188 C CA . ALA D 1 228 ? 1.232 10.923 153.353 1.00 3.38 228 ALA D CA 1
ATOM 8189 C C . ALA D 1 228 ? -0.232 11.010 152.873 1.00 4.70 228 ALA D C 1
ATOM 8190 O O . ALA D 1 228 ? -0.696 10.227 152.049 1.00 2.23 228 ALA D O 1
ATOM 8192 N N . ARG D 1 229 ? -0.948 11.975 153.436 1.00 5.70 229 ARG D N 1
ATOM 8193 C CA . ARG D 1 229 ? -2.290 12.333 152.979 1.00 5.89 229 ARG D CA 1
ATOM 8194 C C . ARG D 1 229 ? -2.224 13.761 152.411 1.00 4.89 229 ARG D C 1
ATOM 8195 O O . ARG D 1 229 ? -1.657 14.683 153.023 1.00 3.59 229 ARG D O 1
ATOM 8203 N N . PHE D 1 230 ? -2.799 13.915 151.228 1.00 3.40 230 PHE D N 1
ATOM 8204 C CA . PHE D 1 230 ? -2.894 15.198 150.544 1.00 2.90 230 PHE D CA 1
ATOM 8205 C C . PHE D 1 230 ? -4.132 15.921 151.047 1.00 3.63 230 PHE D C 1
ATOM 8206 O O . PHE D 1 230 ? -5.247 15.410 150.931 1.00 2.00 230 PHE D O 1
ATOM 8214 N N . THR D 1 231 ? -3.930 17.133 151.559 1.00 3.02 231 THR D N 1
ATOM 8215 C CA . THR D 1 231 ? -5.007 17.896 152.204 1.00 3.21 231 THR D CA 1
ATOM 8216 C C . THR D 1 231 ? -5.144 19.325 151.727 1.00 4.78 231 THR D C 1
ATOM 8217 O O . THR D 1 231 ? -5.931 20.066 152.272 1.00 3.58 231 THR D O 1
ATOM 8221 N N . GLY D 1 232 ? -4.361 19.719 150.750 1.00 3.03 232 GLY D N 1
ATOM 8222 C CA . GLY D 1 232 ? -4.545 21.035 150.154 1.00 4.01 232 GLY D CA 1
ATOM 8223 C C . GLY D 1 232 ? -3.617 21.265 148.980 1.00 5.04 232 GLY D C 1
ATOM 8224 O O . GLY D 1 232 ? -2.569 20.650 148.878 1.00 6.51 232 GLY D O 1
ATOM 8225 N N . ILE D 1 233 ? -4.009 22.197 148.116 1.00 5.29 233 ILE D N 1
ATOM 8226 C CA . ILE D 1 233 ? -3.285 22.467 146.893 1.00 4.72 233 ILE D CA 1
ATOM 8227 C C . ILE D 1 233 ? -2.123 23.412 147.147 1.00 5.03 233 ILE D C 1
ATOM 8228 O O . ILE D 1 233 ? -2.082 24.169 148.121 1.00 4.24 233 ILE D O 1
ATOM 8233 N N . VAL D 1 234 ? -1.229 23.392 146.187 1.00 3.41 234 VAL D N 1
ATOM 8234 C CA . VAL D 1 234 ? -0.024 24.219 146.157 1.00 2.00 234 VAL D CA 1
ATOM 8235 C C . VAL D 1 234 ? 0.086 24.768 144.749 1.00 3.71 234 VAL D C 1
ATOM 8236 O O . VAL D 1 234 ? -0.137 24.048 143.766 1.00 3.25 234 VAL D O 1
ATOM 8240 N N . PHE D 1 235 ? 0.424 26.045 144.660 1.00 3.14 235 PHE D N 1
ATOM 8241 C CA . PHE D 1 235 ? 0.629 26.729 143.382 1.00 2.80 235 PHE D CA 1
ATOM 8242 C C . PHE D 1 235 ? 2.117 26.935 143.137 1.00 4.69 235 PHE D C 1
ATOM 8243 O O . PHE D 1 235 ? 2.881 27.244 144.060 1.00 6.67 235 PHE D O 1
ATOM 8251 N N . PRO D 1 236 ? 2.540 26.795 141.901 1.00 4.88 236 PRO D N 1
ATOM 8252 C CA . PRO D 1 236 ? 3.899 27.188 141.532 1.00 6.26 236 PRO D CA 1
ATOM 8253 C C . PRO D 1 236 ? 4.167 28.631 141.954 1.00 5.29 236 PRO D C 1
ATOM 8254 O O . PRO D 1 236 ? 3.289 29.477 141.847 1.00 6.33 236 PRO D O 1
ATOM 8258 N N . GLY D 1 237 ? 5.349 28.904 142.493 1.00 5.14 237 GLY D N 1
ATOM 8259 C CA . GLY D 1 237 ? 5.640 30.264 142.957 1.00 9.56 237 GLY D CA 1
ATOM 8260 C C . GLY D 1 237 ? 5.500 30.426 144.465 1.00 9.01 237 GLY D C 1
ATOM 8261 O O . GLY D 1 237 ? 6.100 31.317 145.042 1.00 5.54 237 GLY D O 1
ATOM 8262 N N . GLU D 1 238 ? 4.737 29.533 145.095 1.00 6.55 238 GLU D N 1
ATOM 8263 C CA . GLU D 1 238 ? 4.553 29.542 146.550 1.00 7.08 238 GLU D CA 1
ATOM 8264 C C . GLU D 1 238 ? 5.761 28.936 147.274 1.00 5.84 238 GLU D C 1
ATOM 8265 O O . GLU D 1 238 ? 6.656 28.352 146.653 1.00 6.59 238 GLU D O 1
ATOM 8271 N N . THR D 1 239 ? 5.771 29.107 148.598 1.00 7.11 239 THR D N 1
ATOM 8272 C CA . THR D 1 239 ? 6.800 28.528 149.482 1.00 6.34 239 THR D CA 1
ATOM 8273 C C . THR D 1 239 ? 6.209 27.486 150.414 1.00 5.24 239 THR D C 1
ATOM 8274 O O . THR D 1 239 ? 5.227 27.730 151.082 1.00 4.14 239 THR D O 1
ATOM 8278 N N . LEU D 1 240 ? 6.790 26.294 150.391 1.00 4.38 240 LEU D N 1
ATOM 8279 C CA . LEU D 1 240 ? 6.450 25.233 151.326 1.00 4.83 240 LEU D CA 1
ATOM 8280 C C . LEU D 1 240 ? 7.224 25.354 152.640 1.00 6.25 240 LEU D C 1
ATOM 8281 O O . LEU D 1 240 ? 8.283 25.933 152.703 1.00 6.90 240 LEU D O 1
ATOM 8286 N N . ARG D 1 241 ? 6.644 24.829 153.704 1.00 6.50 241 ARG D N 1
ATOM 8287 C CA . ARG D 1 241 ? 7.306 24.762 155.002 1.00 3.02 241 ARG D CA 1
ATOM 8288 C C . ARG D 1 241 ? 7.082 23.365 155.520 1.00 4.62 241 ARG D C 1
ATOM 8289 O O . ARG D 1 241 ? 5.960 22.946 155.784 1.00 5.01 241 ARG D O 1
ATOM 8297 N N . VAL D 1 242 ? 8.176 22.634 155.595 1.00 4.09 242 VAL D N 1
ATOM 8298 C CA . VAL D 1 242 ? 8.175 21.313 156.144 1.00 3.00 242 VAL D CA 1
ATOM 8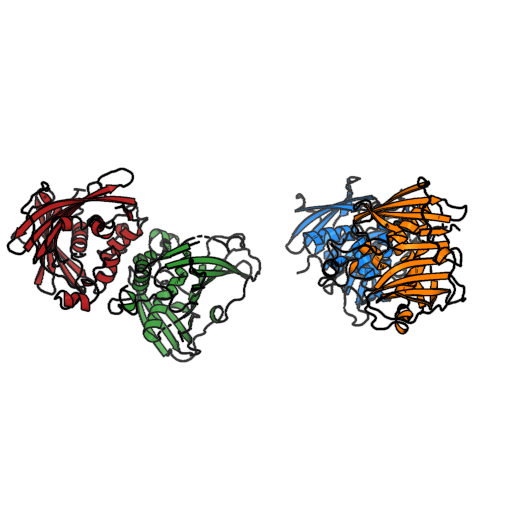299 C C . VAL D 1 242 ? 8.391 21.326 157.661 1.00 2.33 242 VAL D C 1
ATOM 8300 O O . VAL D 1 242 ? 9.389 21.847 158.156 1.00 2.85 242 VAL D O 1
ATOM 8304 N N . LEU D 1 243 ? 7.436 20.749 158.386 1.00 2.09 243 LEU D N 1
ATOM 8305 C CA . LEU D 1 243 ? 7.519 20.553 159.842 1.00 4.30 243 LEU D CA 1
ATOM 8306 C C . LEU D 1 243 ? 7.762 19.092 160.156 1.00 4.77 243 LEU D C 1
ATOM 8307 O O . LEU D 1 243 ? 7.105 18.228 159.622 1.00 3.86 243 LEU D O 1
ATOM 8312 N N . ALA D 1 244 ? 8.713 18.818 161.040 1.00 5.14 244 ALA D N 1
ATOM 8313 C CA . ALA D 1 244 ? 9.147 17.454 161.300 1.00 3.48 244 ALA D CA 1
ATOM 8314 C C . ALA D 1 244 ? 9.322 17.186 162.783 1.00 4.14 244 ALA D C 1
ATOM 8315 O O . ALA D 1 244 ? 9.891 17.989 163.526 1.00 2.13 244 ALA D O 1
ATOM 8317 N N . TRP D 1 245 ? 8.873 16.013 163.191 1.00 3.32 245 TRP D N 1
ATOM 8318 C CA . TRP D 1 245 ? 8.964 15.575 164.569 1.00 3.22 245 TRP D CA 1
ATOM 8319 C C . TRP D 1 245 ? 9.691 14.237 164.593 1.00 6.06 245 TRP D C 1
ATOM 8320 O O . TRP D 1 245 ? 9.295 13.275 163.903 1.00 5.28 245 TRP D O 1
ATOM 8331 N N . LYS D 1 246 ? 10.725 14.177 165.421 1.00 5.12 246 LYS D N 1
ATOM 8332 C CA . LYS D 1 246 ? 11.509 12.957 165.616 1.00 7.31 246 LYS D CA 1
ATOM 8333 C C . LYS D 1 246 ? 10.763 12.007 166.560 1.00 7.52 246 LYS D C 1
ATOM 8334 O O . LYS D 1 246 ? 10.708 12.226 167.762 1.00 8.95 246 LYS D O 1
ATOM 8340 N N . GLU D 1 247 ? 10.200 10.938 166.025 1.00 5.15 247 GLU D N 1
ATOM 8341 C CA . GLU D 1 247 ? 9.374 10.050 166.831 1.00 4.75 247 GLU D CA 1
ATOM 8342 C C . GLU D 1 247 ? 10.089 8.709 167.048 1.00 7.14 247 GLU D C 1
ATOM 8343 O O . GLU D 1 247 ? 11.205 8.492 166.556 1.00 8.31 247 GLU D O 1
ATOM 8349 N N . SER D 1 248 ? 9.465 7.814 167.795 1.00 8.75 248 SER D N 1
ATOM 8350 C CA . SER D 1 248 ? 10.085 6.504 168.045 1.00 12.75 248 SER D CA 1
ATOM 8351 C C . SER D 1 248 ? 10.167 5.631 166.759 1.00 12.87 248 SER D C 1
ATOM 8352 O O . SER D 1 248 ? 9.671 6.000 165.689 1.00 9.37 248 SER D O 1
ATOM 8355 N N . ASP D 1 249 ? 10.846 4.498 166.883 1.00 14.87 249 ASP D N 1
ATOM 8356 C CA . ASP D 1 249 ? 10.923 3.480 165.825 1.00 16.56 249 ASP D CA 1
ATOM 8357 C C . ASP D 1 249 ? 11.458 4.044 164.509 1.00 13.70 249 ASP D C 1
ATOM 8358 O O . ASP D 1 249 ? 10.975 3.693 163.436 1.00 10.94 249 ASP D O 1
ATOM 8363 N N . ASP D 1 250 ? 12.442 4.924 164.624 1.00 9.75 250 ASP D N 1
ATOM 8364 C CA . ASP D 1 250 ? 13.165 5.486 163.502 1.00 8.92 250 ASP D CA 1
ATOM 8365 C C . ASP D 1 250 ? 12.248 6.221 162.539 1.00 6.12 250 ASP D C 1
ATOM 8366 O O . ASP D 1 250 ? 12.512 6.331 161.358 1.00 5.65 250 ASP D O 1
ATOM 8371 N N . THR D 1 251 ? 11.178 6.771 163.077 1.00 4.73 251 THR D N 1
ATOM 8372 C CA . THR D 1 251 ? 10.161 7.407 162.258 1.00 6.02 251 THR D CA 1
ATOM 8373 C C . THR D 1 251 ? 10.185 8.905 162.455 1.00 6.33 251 THR D C 1
ATOM 8374 O O . THR D 1 251 ? 10.286 9.378 163.583 1.00 8.10 251 THR D O 1
ATOM 8378 N N . ILE D 1 252 ? 10.106 9.625 161.342 1.00 4.57 252 ILE D N 1
ATOM 8379 C CA . ILE D 1 252 ? 9.982 11.068 161.319 1.00 4.20 252 ILE D CA 1
ATOM 8380 C C . ILE D 1 252 ? 8.589 11.396 160.825 1.00 4.08 252 ILE D C 1
ATOM 8381 O O . ILE D 1 252 ? 8.254 11.144 159.664 1.00 2.90 252 ILE D O 1
ATOM 8386 N N . VAL D 1 253 ? 7.781 11.946 161.718 1.00 2.00 253 VAL D N 1
ATOM 8387 C CA . VAL D 1 253 ? 6.441 12.382 161.377 1.00 2.00 253 VAL D CA 1
ATOM 8388 C C . VAL D 1 253 ? 6.599 13.803 160.846 1.00 2.81 253 VAL D C 1
ATOM 8389 O O . VAL D 1 253 ? 7.473 14.534 161.293 1.00 4.37 253 VAL D O 1
ATOM 8393 N N . PHE D 1 254 ? 5.814 14.168 159.850 1.00 2.04 254 PHE D N 1
ATOM 8394 C CA . PHE D 1 254 ? 5.921 15.487 159.244 1.00 3.25 254 PHE D CA 1
ATOM 8395 C C . PHE D 1 254 ? 4.610 16.050 158.718 1.00 2.99 254 PHE D C 1
ATOM 8396 O O . PHE D 1 254 ? 3.603 15.382 158.601 1.00 2.00 254 PHE D O 1
ATOM 8404 N N . GLN D 1 255 ? 4.656 17.336 158.452 1.00 2.00 255 GLN D N 1
ATOM 8405 C CA . GLN D 1 255 ? 3.581 18.025 157.745 1.00 2.21 255 GLN D CA 1
ATOM 8406 C C . GLN D 1 255 ? 4.223 18.956 156.717 1.00 3.16 255 GLN D C 1
ATOM 8407 O O . GLN D 1 255 ? 5.370 19.392 156.885 1.00 4.82 255 GLN D O 1
ATOM 8413 N N . THR D 1 256 ? 3.489 19.264 155.663 1.00 2.81 256 THR D N 1
ATOM 8414 C CA . THR D 1 256 ? 3.931 20.251 154.703 1.00 3.94 256 THR D CA 1
ATOM 8415 C C . THR D 1 256 ? 2.901 21.369 154.566 1.00 3.59 256 THR D C 1
ATOM 8416 O O . THR D 1 256 ? 1.793 21.168 154.096 1.00 4.41 256 THR D O 1
ATOM 8420 N N . HIS D 1 257 ? 3.298 22.555 154.996 1.00 5.11 257 HIS D N 1
ATOM 8421 C CA . HIS D 1 257 ? 2.420 23.706 154.978 1.00 3.26 257 HIS D CA 1
ATOM 8422 C C . HIS D 1 257 ? 2.751 24.568 153.790 1.00 4.23 257 HIS D C 1
ATOM 8423 O O . HIS D 1 257 ? 3.838 24.485 153.220 1.00 5.34 257 HIS D O 1
ATOM 8430 N N . VAL D 1 258 ? 1.795 25.413 153.437 1.00 4.48 258 VAL D N 1
ATOM 8431 C CA . VAL D 1 258 ? 1.981 26.436 152.413 1.00 4.22 258 VAL D CA 1
ATOM 8432 C C . VAL D 1 258 ? 2.042 27.743 153.159 1.00 3.74 258 VAL D C 1
ATOM 8433 O O . VAL D 1 258 ? 1.068 28.152 153.775 1.00 5.18 258 VAL D O 1
ATOM 8437 N N . VAL D 1 259 ? 3.198 28.393 153.089 1.00 4.36 259 VAL D N 1
ATOM 8438 C CA . VAL D 1 259 ? 3.453 29.624 153.825 1.00 4.47 259 VAL D CA 1
ATOM 8439 C C . VAL D 1 259 ? 2.554 30.730 153.352 1.00 4.00 259 VAL D C 1
ATOM 8440 O O . VAL D 1 259 ? 2.014 31.487 154.164 1.00 2.42 259 VAL D O 1
ATOM 8444 N N . ASP D 1 260 ? 2.392 30.837 152.035 1.00 2.84 260 ASP D N 1
ATOM 8445 C CA . ASP D 1 260 ? 1.701 32.003 151.446 1.00 4.22 260 ASP D CA 1
ATOM 8446 C C . ASP D 1 260 ? 0.240 32.121 151.897 1.00 2.87 260 ASP D C 1
ATOM 8447 O O . ASP D 1 260 ? -0.310 33.212 152.024 1.00 2.18 260 ASP D O 1
ATOM 8452 N N . ARG D 1 261 ? -0.401 30.983 152.113 1.00 4.59 261 ARG D N 1
ATOM 8453 C CA . ARG D 1 261 ? -1.835 30.964 152.407 1.00 4.34 261 ARG D CA 1
ATOM 8454 C C . ARG D 1 261 ? -2.210 30.393 153.766 1.00 3.60 261 ARG D C 1
ATOM 8455 O O . ARG D 1 261 ? -3.367 30.399 154.150 1.00 3.38 261 ARG D O 1
ATOM 8463 N N . GLY D 1 262 ? -1.216 29.885 154.483 1.00 4.72 262 GLY D N 1
ATOM 8464 C CA . GLY D 1 262 ? -1.393 29.423 155.849 1.00 3.13 262 GLY D CA 1
ATOM 8465 C C . GLY D 1 262 ? -2.200 28.150 155.900 1.00 3.25 262 GLY D C 1
ATOM 8466 O O . GLY D 1 262 ? -3.030 27.962 156.781 1.00 3.27 262 GLY D O 1
ATOM 8467 N N . THR D 1 263 ? -1.950 27.286 154.917 1.00 3.03 263 THR D N 1
ATOM 8468 C CA . THR D 1 263 ? -2.686 26.039 154.790 1.00 3.11 263 THR D CA 1
ATOM 8469 C C . THR D 1 263 ? -1.758 24.843 154.968 1.00 2.18 263 THR D C 1
ATOM 8470 O O . THR D 1 263 ? -0.533 24.974 154.991 1.00 2.00 263 THR D O 1
ATOM 8474 N N . ILE D 1 264 ? -2.383 23.684 155.096 1.00 3.08 264 ILE D N 1
ATOM 8475 C CA . ILE D 1 264 ? -1.678 22.418 155.111 1.00 3.06 264 ILE D CA 1
ATOM 8476 C C . ILE D 1 264 ? -1.912 21.618 153.809 1.00 3.35 264 ILE D C 1
ATOM 8477 O O . ILE D 1 264 ? -3.043 21.263 153.458 1.00 4.49 264 ILE D O 1
ATOM 8482 N N . ALA D 1 265 ? -0.825 21.371 153.093 1.00 2.74 265 ALA D N 1
ATOM 8483 C CA . ALA D 1 265 ? -0.846 20.631 151.828 1.00 2.34 265 ALA D CA 1
ATOM 8484 C C . ALA D 1 265 ? -0.663 19.111 152.033 1.00 5.32 265 ALA D C 1
ATOM 8485 O O . ALA D 1 265 ? -1.214 18.297 151.293 1.00 6.62 265 ALA D O 1
ATOM 8487 N N . ILE D 1 266 ? 0.158 18.757 153.026 1.00 4.00 266 ILE D N 1
ATOM 8488 C CA . ILE D 1 266 ? 0.426 17.378 153.385 1.00 4.92 266 ILE D CA 1
ATOM 8489 C C . ILE D 1 266 ? 0.307 17.179 154.894 1.00 4.64 266 ILE D C 1
ATOM 8490 O O . ILE D 1 266 ? 0.892 17.918 155.675 1.00 4.66 266 ILE D O 1
ATOM 8495 N N . ASN D 1 267 ? -0.463 16.167 155.273 1.00 2.00 267 ASN D N 1
ATOM 8496 C CA . ASN D 1 267 ? -0.731 15.853 156.681 1.00 3.67 267 ASN D CA 1
ATOM 8497 C C . ASN D 1 267 ? -0.654 14.348 156.854 1.00 2.00 267 ASN D C 1
ATOM 8498 O O . ASN D 1 267 ? -0.563 13.630 155.881 1.00 2.00 267 ASN D O 1
ATOM 8503 N N . ASN D 1 268 ? -0.717 13.883 158.094 1.00 2.00 268 ASN D N 1
ATOM 8504 C CA . ASN D 1 268 ? -0.819 12.447 158.386 1.00 2.77 268 ASN D CA 1
ATOM 8505 C C . ASN D 1 268 ? 0.285 11.698 157.676 1.00 4.26 268 ASN D C 1
ATOM 8506 O O . ASN D 1 268 ? 0.059 10.654 157.031 1.00 4.45 268 ASN D O 1
ATOM 8511 N N . ALA D 1 269 ? 1.478 12.263 157.819 1.00 2.62 269 ALA D N 1
ATOM 8512 C CA . ALA D 1 269 ? 2.628 11.837 157.052 1.00 2.02 269 ALA D CA 1
ATOM 8513 C C . ALA D 1 269 ? 3.848 11.436 157.906 1.00 3.84 269 ALA D C 1
ATOM 8514 O O . ALA D 1 269 ? 4.105 11.986 158.989 1.00 2.00 269 ALA D O 1
ATOM 8516 N N . ALA D 1 270 ? 4.577 10.443 157.394 1.00 3.83 270 ALA D N 1
ATOM 8517 C CA . ALA D 1 270 ? 5.844 10.007 157.994 1.00 2.57 270 ALA D CA 1
ATOM 8518 C C . ALA D 1 270 ? 6.802 9.351 156.994 1.00 5.17 270 ALA D C 1
ATOM 8519 O O . ALA D 1 270 ? 6.391 8.921 155.903 1.00 3.22 270 ALA D O 1
ATOM 8521 N N . ILE D 1 271 ? 8.088 9.346 157.373 1.00 4.73 271 ILE D N 1
ATOM 8522 C CA . ILE D 1 271 ? 9.129 8.540 156.734 1.00 5.53 271 ILE D CA 1
ATOM 8523 C C . ILE D 1 271 ? 9.774 7.599 157.743 1.00 6.66 271 ILE D C 1
ATOM 8524 O O . ILE D 1 271 ? 9.854 7.905 158.940 1.00 7.96 271 ILE D O 1
ATOM 8529 N N . LYS D 1 272 ? 10.266 6.475 157.235 1.00 6.27 272 LYS D N 1
ATOM 8530 C CA . LYS D 1 272 ? 10.971 5.473 158.042 1.00 8.83 272 LYS D CA 1
ATOM 8531 C C . LYS D 1 272 ? 12.418 5.459 157.615 1.00 8.31 272 LYS D C 1
ATOM 8532 O O . LYS D 1 272 ? 12.720 5.090 156.490 1.00 8.51 272 LYS D O 1
ATOM 8538 N N . LEU D 1 273 ? 13.300 5.890 158.512 1.00 7.83 273 LEU D N 1
ATOM 8539 C CA . LEU D 1 273 ? 14.706 6.058 158.195 1.00 8.82 273 LEU D CA 1
ATOM 8540 C C . LEU D 1 273 ? 15.365 4.660 158.063 1.00 10.24 273 LEU D C 1
ATOM 8541 O O . LEU D 1 273 ? 15.019 3.764 158.785 1.00 8.63 273 LEU D O 1
ATOM 8546 N N . VAL D 1 274 ? 16.288 4.514 157.124 1.00 12.86 274 VAL D N 1
ATOM 8547 C CA . VAL D 1 274 ? 16.959 3.240 156.878 1.00 20.44 274 VAL D CA 1
ATOM 8548 C C . VAL D 1 274 ? 17.840 2.872 158.072 1.00 25.39 274 VAL D C 1
ATOM 8549 O O . VAL D 1 274 ? 17.946 1.692 158.449 1.00 26.25 274 VAL D O 1
ATOM 8553 N N . GLY D 1 275 ? 18.444 3.901 158.656 1.00 30.56 275 GLY D N 1
ATOM 8554 C CA . GLY D 1 275 ? 19.232 3.779 159.879 1.00 36.70 275 GLY D CA 1
ATOM 8555 C C . GLY D 1 275 ? 20.742 3.754 159.664 1.00 40.98 275 GLY D C 1
ATOM 8556 O O . GLY D 1 275 ? 21.461 3.014 160.341 1.00 41.50 275 GLY D O 1
ATOM 8557 N N . ASP D 1 276 ? 21.209 4.575 158.724 1.00 46.71 276 ASP D N 1
ATOM 8558 C CA . ASP D 1 276 ? 22.631 4.678 158.371 1.00 50.59 276 ASP D CA 1
ATOM 8559 C C . ASP D 1 276 ? 23.399 5.685 159.242 1.00 55.04 276 ASP D C 1
ATOM 8560 O O . ASP D 1 276 ? 22.911 6.791 159.526 1.00 59.04 276 ASP D O 1
#

Organism: Candida tropicalis (NCBI:txid5482)